Protein AF-0000000083137987 (afdb_homodimer)

Foldseek 3Di:
DQVVVVVVVVPVQFQWKWKAFLPQQFIDTDHHRDPPPVLVVVNVVRDHQLVSQLVCLVAWFDPVCSVVSNVCSPSVNLLLVCLVPQKDKDWTWTDDPPDIWIKMWMWGFDDHSVDTGMIMITMGTPCVVVVCVCVVVVPVVPVQAAQEEEEEDQDPVVVVVVCVLRVRRHHYHYHNALVVSLVVCVVCLVRHLAYEHEQPGPPAGVLNSLQVLCVDPSSLLHAYEYEYQDPDPVVQVSNVVSRHPYYDHPPDDSVVVVVVSVVSSVVSVVVVVCCVQQADPLQRAGAPVNLLVVVLVVCVVCVPFFKKKKKKFWFPLVVVCVVPNDVLSSVQQNLLSVLCCVLQVPWRWYDYDDGMIMTMGRDPPPPDPVSVVVSQVVSQVPGPDHPIAMAMFMETRFDSVDRPVVRVVLSVLQRVVCSPPPVDRYGYRDVVSVVLVVVLVCLVVCLVVQLVVVQKAWWWFFKAFLVLRATQETEIDIWGADPVGDTDDCVSRVVSCVVVVVVQVVQLSSLLVVLQVQLVCVVVVHDQHAYEGEDELSLLLDPCSLVSSLVSNVVSVDQQASYAYEDEQVSLVPPPRSLVSLVSNVVSPHAYEYPQPPPDDHDPVSLLPHLHAEYEHHPVLLVCCLPDVSVVVVLVVCVVCVVSVHAYEYEADQDPSSSVSCVVSPHTIYTHPNSHDTGGPVVVVVVNVVSVPVVVD/DQVVVVVVVVPVQFQWKWKAFLPQQFIDTDHHRDPPVVLVVCNVVRDHQLVSQLVCLVAWFDPVCSVVSNVCSPSVNLLLVCLVPQKDKDWTWTDDPPDIWIKMWMWGFDDHSVDTGMIMITMGTPCVVVVCVCVVVVPVVPVQAAQEEEEEDQDPVVVVVVCVLRVRRHHYHYHNALVVSLVVCVVCLVRHLAYEHEQPGPPAGVLNSLQVQCVDPSSLLHAYEYEYQDPDPVVQVSNVVSRHPYYHHPPDDSVVVVVVSVVSSVVSSVVVVCCVQQADPLQRAGAPVNLLVVVLVVCVVCVPFFKKKKKKFWFPLVVVCVVPNDVLSSVQQNLLSVLCCVLQVPWRWYDYDDGMIMTMHRDPPPPDPVSVVVSQVVSQVPGPDHPIAMAMFMETRFDSPDRPVVSVVLSVLQRVVCSPPPVDRYGYRDVVSVVLVVVLVCLVVCLVVQLVVVQKAWWWFFKAFLVLRATQETEIDIWGQDPVGDTDDCVSRVVSCVVVVVVQVVQLSSLLVVLQVQLVCVVVVHDQHAYEGEDELSLLLDPCSLVSSLVSNVVSVDQQASYAYEDEQVSLVPPPRSLVSLVSNVVSPHAYEYPQPPPDDHDPVSLLPHLHAEYEHHPVLLVCCLPDVSVVVVLVVCVVCVVSVHAYEYEADQDPSSSVSCVVSPHTIYTHVNSHDTGGPVVVVVVNVVSVPVVVD

Nearest PDB structures (foldseek):
  5m3c-assembly1_B  TM=6.706E-01  e=5.265E-33  Pseudomonas aeruginosa
  4rnf-assembly1_A  TM=6.292E-01  e=4.473E-30  Pseudomonas aeruginosa PAO1
  4rnj-assembly1_A  TM=9.234E-01  e=3.627E-22  Pseudomonas aeruginosa PAO1
  4rnj-assembly3_B  TM=9.302E-01  e=6.730E-22  Pseudomonas aeruginosa PAO1
  4ag0-assembly1_B  TM=9.193E-01  e=1.984E-14  Pseudomonas aeruginosa

Radius of gyration: 37.41 Å; Cα contacts (8 Å, |Δi|>4): 2477; chains: 2; bounding box: 85×110×73 Å

Structure (mmCIF, N/CA/C/O backbone):
data_AF-0000000083137987-model_v1
#
loop_
_entity.id
_entity.type
_entity.pdbx_description
1 polymer 'Stage 0 sporulation protein A homolog'
#
loop_
_atom_site.group_PDB
_atom_site.id
_atom_site.type_symbol
_atom_site.label_atom_id
_atom_site.label_alt_id
_atom_site.label_comp_id
_atom_site.label_asym_id
_atom_site.label_entity_id
_atom_site.label_seq_id
_atom_site.pdbx_PDB_ins_code
_atom_site.Cartn_x
_atom_site.Cartn_y
_atom_site.Cartn_z
_atom_site.occupancy
_atom_site.B_iso_or_equiv
_atom_site.auth_seq_id
_atom_site.auth_comp_id
_atom_site.auth_asym_id
_atom_site.auth_atom_id
_atom_site.pdbx_PDB_model_num
ATOM 1 N N . MET A 1 1 ? -25.109 -4.629 -3.68 1 30.64 1 MET A N 1
ATOM 2 C CA . MET A 1 1 ? -23.719 -4.773 -3.262 1 30.64 1 MET A CA 1
ATOM 3 C C . MET A 1 1 ? -23.188 -6.176 -3.564 1 30.64 1 MET A C 1
ATOM 5 O O . MET A 1 1 ? -22.094 -6.332 -4.094 1 30.64 1 MET A O 1
ATOM 9 N N . LEU A 1 2 ? -24.203 -6.984 -3.232 1 33.97 2 LEU A N 1
ATOM 10 C CA . LEU A 1 2 ? -23.812 -8.383 -3.293 1 33.97 2 LEU A CA 1
ATOM 11 C C . LEU A 1 2 ? -23.578 -8.82 -4.734 1 33.97 2 LEU A C 1
ATOM 13 O O . LEU A 1 2 ? -22.594 -9.516 -5.027 1 33.97 2 LEU A O 1
ATOM 17 N N . ILE A 1 3 ? -24.453 -8.32 -5.52 1 38.81 3 ILE A N 1
ATOM 18 C CA . ILE A 1 3 ? -24.438 -8.828 -6.887 1 38.81 3 ILE A CA 1
ATOM 19 C C . ILE A 1 3 ? -23.219 -8.297 -7.629 1 38.81 3 ILE A C 1
ATOM 21 O O . ILE A 1 3 ? -22.578 -9.031 -8.383 1 38.81 3 ILE A O 1
ATOM 25 N N . THR A 1 4 ? -22.938 -7.168 -7.379 1 38.84 4 THR A N 1
ATOM 26 C CA . THR A 1 4 ? -21.75 -6.602 -8.023 1 38.84 4 THR A CA 1
ATOM 27 C C . THR A 1 4 ? -20.484 -7.336 -7.582 1 38.84 4 THR A C 1
ATOM 29 O O . THR A 1 4 ? -19.594 -7.566 -8.391 1 38.84 4 THR A O 1
ATOM 32 N N . ASP A 1 5 ? -20.516 -7.777 -6.441 1 35.72 5 ASP A N 1
ATOM 33 C CA . ASP A 1 5 ? -19.406 -8.547 -5.902 1 35.72 5 ASP A CA 1
ATOM 34 C C . ASP A 1 5 ? -19.297 -9.906 -6.582 1 35.72 5 ASP A C 1
ATOM 36 O O . ASP A 1 5 ? -18.203 -10.375 -6.883 1 35.72 5 ASP A O 1
ATOM 40 N N . ILE A 1 6 ? -20.438 -10.414 -6.773 1 38.41 6 ILE A N 1
ATOM 41 C CA . ILE A 1 6 ? -20.5 -11.727 -7.406 1 38.41 6 ILE A CA 1
ATOM 42 C C . ILE A 1 6 ? -20 -11.633 -8.852 1 38.41 6 ILE A C 1
ATOM 44 O O . ILE A 1 6 ? -19.234 -12.477 -9.305 1 38.41 6 ILE A O 1
ATOM 48 N N . ILE A 1 7 ? -20.438 -10.586 -9.375 1 41.72 7 ILE A N 1
ATOM 49 C CA . ILE A 1 7 ? -20.062 -10.359 -10.766 1 41.72 7 ILE A CA 1
ATOM 50 C C . ILE A 1 7 ? -18.547 -10.156 -10.875 1 41.72 7 ILE A C 1
ATOM 52 O O . ILE A 1 7 ? -17.906 -10.688 -11.781 1 41.72 7 ILE A O 1
ATOM 56 N N . ASN A 1 8 ? -18.125 -9.5 -9.977 1 37.62 8 ASN A N 1
ATOM 57 C CA . ASN A 1 8 ? -16.688 -9.219 -9.914 1 37.62 8 ASN A CA 1
ATOM 58 C C . ASN A 1 8 ? -15.883 -10.492 -9.664 1 37.62 8 ASN A C 1
ATOM 60 O O . ASN A 1 8 ? -14.781 -10.641 -10.188 1 37.62 8 ASN A O 1
ATOM 64 N N . PHE A 1 9 ? -16.516 -11.383 -9.008 1 35.28 9 PHE A N 1
ATOM 65 C CA . PHE A 1 9 ? -15.938 -12.695 -8.734 1 35.28 9 PHE A CA 1
ATOM 66 C C . PHE A 1 9 ? -15.93 -13.555 -9.992 1 35.28 9 PHE A C 1
ATOM 68 O O . PHE A 1 9 ? -14.977 -14.305 -10.227 1 35.28 9 PHE A O 1
ATOM 75 N N . LEU A 1 10 ? -17 -13.461 -10.734 1 42.78 10 LEU A N 1
ATOM 76 C CA . LEU A 1 10 ? -17.125 -14.289 -11.922 1 42.78 10 LEU A CA 1
ATOM 77 C C . LEU A 1 10 ? -16.156 -13.828 -13.008 1 42.78 10 LEU A C 1
ATOM 79 O O . LEU A 1 10 ? -15.766 -14.617 -13.875 1 42.78 10 LEU A O 1
ATOM 83 N N . GLY A 1 11 ? -15.414 -12.734 -12.797 1 41.38 11 GLY A N 1
ATOM 84 C CA . GLY A 1 11 ? -14.367 -12.211 -13.664 1 41.38 11 GLY A CA 1
ATOM 85 C C . GLY A 1 11 ? -14.828 -12.023 -15.102 1 41.38 11 GLY A C 1
ATOM 86 O O . GLY A 1 11 ? -16.031 -12.078 -15.391 1 41.38 11 GLY A O 1
ATOM 87 N N . ASN A 1 12 ? -13.906 -11.688 -16.109 1 43.16 12 ASN A N 1
ATOM 88 C CA . ASN A 1 12 ? -14.195 -11.414 -17.516 1 43.16 12 ASN A CA 1
ATOM 89 C C . ASN A 1 12 ? -14.414 -12.695 -18.297 1 43.16 12 ASN A C 1
ATOM 91 O O . ASN A 1 12 ? -14.531 -12.664 -19.531 1 43.16 12 ASN A O 1
ATOM 95 N N . GLU A 1 13 ? -14.547 -13.672 -17.734 1 47.12 13 GLU A N 1
ATOM 96 C CA . GLU A 1 13 ? -14.797 -14.922 -18.438 1 47.12 13 GLU A CA 1
ATOM 97 C C . GLU A 1 13 ? -16.219 -14.984 -18.969 1 47.12 13 GLU A C 1
ATOM 99 O O . GLU A 1 13 ? -16.5 -15.648 -19.969 1 47.12 13 GLU A O 1
ATOM 104 N N . PHE A 1 14 ? -17 -14.156 -18.25 1 55.59 14 PHE A N 1
ATOM 105 C CA . PHE A 1 14 ? -18.391 -14.234 -18.672 1 55.59 14 PHE A CA 1
ATOM 106 C C . PHE A 1 14 ? -18.797 -12.992 -19.469 1 55.59 14 PHE A C 1
ATOM 108 O O . PHE A 1 14 ? -18.625 -11.867 -19 1 55.59 14 PHE A O 1
ATOM 115 N N . SER A 1 15 ? -19.016 -13.258 -20.672 1 60.69 15 SER A N 1
ATOM 116 C CA . SER A 1 15 ? -19.359 -12.203 -21.609 1 60.69 15 SER A CA 1
ATOM 117 C C . SER A 1 15 ? -20.641 -11.484 -21.203 1 60.69 15 SER A C 1
ATOM 119 O O . SER A 1 15 ? -20.797 -10.297 -21.469 1 60.69 15 SER A O 1
ATOM 121 N N . SER A 1 16 ? -21.469 -12.219 -20.578 1 66.69 16 SER A N 1
ATOM 122 C CA . SER A 1 16 ? -22.75 -11.648 -20.188 1 66.69 16 SER A CA 1
ATOM 123 C C . SER A 1 16 ? -23.156 -12.102 -18.797 1 66.69 16 SER A C 1
ATOM 125 O O . SER A 1 16 ? -23.016 -13.281 -18.453 1 66.69 16 SER A O 1
ATOM 127 N N . ILE A 1 17 ? -23.594 -11.141 -18 1 68.62 17 ILE A N 1
ATOM 128 C CA . ILE A 1 17 ? -24.031 -11.422 -16.641 1 68.62 17 ILE A CA 1
ATOM 129 C C . ILE A 1 17 ? -25.375 -10.742 -16.375 1 68.62 17 ILE A C 1
ATOM 131 O O . ILE A 1 17 ? -25.516 -9.531 -16.562 1 68.62 17 ILE A O 1
ATOM 135 N N . TYR A 1 18 ? -26.266 -11.578 -15.953 1 75.81 18 TYR A N 1
ATOM 136 C CA . TYR A 1 18 ? -27.609 -11.102 -15.68 1 75.81 18 TYR A CA 1
ATOM 137 C C . TYR A 1 18 ? -28.047 -11.484 -14.266 1 75.81 18 TYR A C 1
ATOM 139 O O . TYR A 1 18 ? -27.609 -12.5 -13.727 1 75.81 18 TYR A O 1
ATOM 147 N N . CYS A 1 19 ? -28.797 -10.602 -13.68 1 77 19 CYS A N 1
ATOM 148 C CA . CYS A 1 19 ? -29.438 -10.898 -12.398 1 77 19 CYS A CA 1
ATOM 149 C C . CYS A 1 19 ? -30.953 -10.922 -12.547 1 77 19 CYS A C 1
ATOM 151 O O . CYS A 1 19 ? -31.531 -10 -13.117 1 77 19 CYS A O 1
ATOM 153 N N . VAL A 1 20 ? -31.516 -11.992 -12.039 1 79.81 20 VAL A N 1
ATOM 154 C CA . VAL A 1 20 ? -32.969 -12.156 -12.156 1 79.81 20 VAL A CA 1
ATOM 155 C C . VAL A 1 20 ? -33.594 -12.242 -10.758 1 79.81 20 VAL A C 1
ATOM 157 O O . VAL A 1 20 ? -33.125 -13 -9.914 1 79.81 20 VAL A O 1
ATOM 160 N N . ASN A 1 21 ? -34.562 -11.414 -10.461 1 79.69 21 ASN A N 1
ATOM 161 C CA . ASN A 1 21 ? -35.312 -11.469 -9.211 1 79.69 21 ASN A CA 1
ATOM 162 C C . ASN A 1 21 ? -36.25 -12.672 -9.172 1 79.69 21 ASN A C 1
ATOM 164 O O . ASN A 1 21 ? -37 -12.906 -10.125 1 79.69 21 ASN A O 1
ATOM 168 N N . ARG A 1 22 ? -36.281 -13.406 -8.055 1 80.31 22 ARG A N 1
ATOM 169 C CA . ARG A 1 22 ? -37.031 -14.648 -7.91 1 80.31 22 ARG A CA 1
ATOM 170 C C . ARG A 1 22 ? -38.562 -14.383 -7.922 1 80.31 22 ARG A C 1
ATOM 172 O O . ARG A 1 22 ? -39.312 -15.195 -8.438 1 80.31 22 ARG A O 1
ATOM 179 N N . GLN A 1 23 ? -38.938 -13.258 -7.434 1 77 23 GLN A N 1
ATOM 180 C CA . GLN A 1 23 ? -40.375 -12.969 -7.297 1 77 23 GLN A CA 1
ATOM 181 C C . GLN A 1 23 ? -40.969 -12.469 -8.609 1 77 23 GLN A C 1
ATOM 183 O O . GLN A 1 23 ? -42 -12.961 -9.055 1 77 23 GLN A O 1
ATOM 188 N N . ASP A 1 24 ? -40.312 -11.508 -9.336 1 76.25 24 ASP A N 1
ATOM 189 C CA . ASP A 1 24 ? -40.906 -10.906 -10.523 1 76.25 24 ASP A CA 1
ATOM 190 C C . ASP A 1 24 ? -40.156 -11.32 -11.789 1 76.25 24 ASP A C 1
ATOM 192 O O . ASP A 1 24 ? -40.594 -10.984 -12.898 1 76.25 24 ASP A O 1
ATOM 196 N N . GLN A 1 25 ? -39.062 -12.07 -11.711 1 80.5 25 GLN A N 1
ATOM 197 C CA . GLN A 1 25 ? -38.25 -12.578 -12.797 1 80.5 25 GLN A CA 1
ATOM 198 C C . GLN A 1 25 ? -37.781 -11.445 -13.711 1 80.5 25 GLN A C 1
ATOM 200 O O . GLN A 1 25 ? -37.531 -11.664 -14.898 1 80.5 25 GLN A O 1
ATOM 205 N N . TYR A 1 26 ? -37.719 -10.312 -13.062 1 77.62 26 TYR A N 1
ATOM 206 C CA . TYR A 1 26 ? -37.156 -9.188 -13.805 1 77.62 26 TYR A CA 1
ATOM 207 C C . TYR A 1 26 ? -35.656 -9.344 -13.945 1 77.62 26 TYR A C 1
ATOM 209 O O . TYR A 1 26 ? -34.969 -9.719 -13 1 77.62 26 TYR A O 1
ATOM 217 N N . ILE A 1 27 ? -35.188 -9.125 -15.219 1 76.69 27 ILE A N 1
ATOM 218 C CA . ILE A 1 27 ? -33.781 -9.289 -15.539 1 76.69 27 ILE A CA 1
ATOM 219 C C . ILE A 1 27 ? -33.031 -7.957 -15.391 1 76.69 27 ILE A C 1
ATOM 221 O O . ILE A 1 27 ? -33.469 -6.953 -15.977 1 76.69 27 ILE A O 1
ATOM 225 N N . GLN A 1 28 ? -32.094 -7.965 -14.633 1 73.94 28 GLN A N 1
ATOM 226 C CA . GLN A 1 28 ? -31.172 -6.836 -14.539 1 73.94 28 GLN A CA 1
ATOM 227 C C . GLN A 1 28 ? -29.844 -7.145 -15.234 1 73.94 28 GLN A C 1
ATOM 229 O O . GLN A 1 28 ? -29.234 -8.188 -14.984 1 73.94 28 GLN A O 1
ATOM 234 N N . ILE A 1 29 ? -29.453 -6.328 -16.172 1 67.94 29 ILE A N 1
ATOM 235 C CA . ILE A 1 29 ? -28.219 -6.527 -16.922 1 67.94 29 ILE A CA 1
ATOM 236 C C . ILE A 1 29 ? -27.047 -5.902 -16.172 1 67.94 29 ILE A C 1
ATOM 238 O O . ILE A 1 29 ? -27.062 -4.707 -15.875 1 67.94 29 ILE A O 1
ATOM 242 N N . TYR A 1 30 ? -26.141 -6.773 -15.961 1 64.62 30 TYR A N 1
ATOM 243 C CA . TYR A 1 30 ? -24.938 -6.25 -15.32 1 64.62 30 TYR A CA 1
ATOM 244 C C . TYR A 1 30 ? -23.781 -6.156 -16.312 1 64.62 30 TYR A C 1
ATOM 246 O O . TYR A 1 30 ? -22.969 -5.238 -16.25 1 64.62 30 TYR A O 1
ATOM 254 N N . ARG A 1 31 ? -23.656 -7.312 -17.25 1 62.56 31 ARG A N 1
ATOM 255 C CA . ARG A 1 31 ? -22.688 -7.387 -18.328 1 62.56 31 ARG A CA 1
ATOM 256 C C . ARG A 1 31 ? -23.297 -8.047 -19.562 1 62.56 31 ARG A C 1
ATOM 258 O O . ARG A 1 31 ? -23.969 -9.062 -19.469 1 62.56 31 ARG A O 1
ATOM 265 N N . HIS A 1 32 ? -23.141 -7.316 -20.672 1 58.5 32 HIS A N 1
ATOM 266 C CA . HIS A 1 32 ? -23.594 -7.867 -21.953 1 58.5 32 HIS A CA 1
ATOM 267 C C . HIS A 1 32 ? -22.594 -7.535 -23.062 1 58.5 32 HIS A C 1
ATOM 269 O O . HIS A 1 32 ? -22.641 -6.438 -23.625 1 58.5 32 HIS A O 1
ATOM 275 N N . LEU A 1 33 ? -21.672 -8.477 -23.297 1 52.38 33 LEU A N 1
ATOM 276 C CA . LEU A 1 33 ? -20.672 -8.203 -24.328 1 52.38 33 LEU A CA 1
ATOM 277 C C . LEU A 1 33 ? -21.094 -8.828 -25.656 1 52.38 33 LEU A C 1
ATOM 279 O O . LEU A 1 33 ? -20.531 -8.484 -26.703 1 52.38 33 LEU A O 1
ATOM 283 N N . ASN A 1 34 ? -21.688 -9.961 -25.828 1 49.81 34 ASN A N 1
ATOM 284 C CA . ASN A 1 34 ? -21.984 -10.555 -27.125 1 49.81 34 ASN A CA 1
ATOM 285 C C . ASN A 1 34 ? -23.156 -9.852 -27.797 1 49.81 34 ASN A C 1
ATOM 287 O O . ASN A 1 34 ? -24.188 -9.609 -27.172 1 49.81 34 ASN A O 1
ATOM 291 N N . GLU A 1 35 ? -22.734 -9.242 -28.891 1 45.25 35 GLU A N 1
ATOM 292 C CA . GLU A 1 35 ? -23.609 -8.453 -29.75 1 45.25 35 GLU A CA 1
ATOM 293 C C . GLU A 1 35 ? -24.719 -9.32 -30.344 1 45.25 35 GLU A C 1
ATOM 295 O O . GLU A 1 35 ? -24.531 -9.945 -31.391 1 45.25 35 GLU A O 1
ATOM 300 N N . ASN A 1 36 ? -25.469 -10.078 -29.75 1 48.59 36 ASN A N 1
ATOM 301 C CA . ASN A 1 36 ? -26.656 -10.508 -30.469 1 48.59 36 ASN A CA 1
ATOM 302 C C . ASN A 1 36 ? -27.797 -9.492 -30.344 1 48.59 36 ASN A C 1
ATOM 304 O O . ASN A 1 36 ? -28.344 -9.297 -29.266 1 48.59 36 ASN A O 1
ATOM 308 N N . THR A 1 37 ? -27.984 -8.703 -31.375 1 50.53 37 THR A N 1
ATOM 309 C CA . THR A 1 37 ? -28.906 -7.594 -31.562 1 50.53 37 THR A CA 1
ATOM 310 C C . THR A 1 37 ? -30.312 -7.992 -31.109 1 50.53 37 THR A C 1
ATOM 312 O O . THR A 1 37 ? -31.047 -7.18 -30.547 1 50.53 37 THR A O 1
ATOM 315 N N . GLU A 1 38 ? -30.781 -9.156 -31.422 1 54.91 38 GLU A N 1
ATOM 316 C CA . GLU A 1 38 ? -32.156 -9.523 -31.156 1 54.91 38 GLU A CA 1
ATOM 317 C C . GLU A 1 38 ? -32.406 -9.719 -29.656 1 54.91 38 GLU A C 1
ATOM 319 O O . GLU A 1 38 ? -33.469 -9.344 -29.141 1 54.91 38 GLU A O 1
ATOM 324 N N . LEU A 1 39 ? -31.406 -10.125 -28.906 1 58.03 39 LEU A N 1
ATOM 325 C CA . LEU A 1 39 ? -31.547 -10.352 -27.469 1 58.03 39 LEU A CA 1
ATOM 326 C C . LEU A 1 39 ? -31.422 -9.039 -26.703 1 58.03 39 LEU A C 1
ATOM 328 O O . LEU A 1 39 ? -32.094 -8.836 -25.688 1 58.03 39 LEU A O 1
ATOM 332 N N . ASP A 1 40 ? -30.719 -8.219 -27.281 1 58 40 ASP A N 1
ATOM 333 C CA . ASP A 1 40 ? -30.562 -6.895 -26.688 1 58 40 ASP A CA 1
ATOM 334 C C . ASP A 1 40 ? -31.891 -6.141 -26.672 1 58 40 ASP A C 1
ATOM 336 O O . ASP A 1 40 ? -32.219 -5.457 -25.703 1 58 40 ASP A O 1
ATOM 340 N N . GLU A 1 41 ? -32.594 -6.223 -27.766 1 59.81 41 GLU A N 1
ATOM 341 C CA . GLU A 1 41 ? -33.875 -5.574 -27.875 1 59.81 41 GLU A CA 1
ATOM 342 C C . GLU A 1 41 ? -34.875 -6.145 -26.859 1 59.81 41 GLU A C 1
ATOM 344 O O . GLU A 1 41 ? -35.656 -5.398 -26.266 1 59.81 41 GLU A O 1
ATOM 349 N N . LEU A 1 42 ? -34.906 -7.465 -26.594 1 61.25 42 LEU A N 1
ATOM 350 C CA . LEU A 1 42 ? -35.812 -8.094 -25.656 1 61.25 42 LEU A CA 1
ATOM 351 C C . LEU A 1 42 ? -35.469 -7.734 -24.219 1 61.25 42 LEU A C 1
ATOM 353 O O . LEU A 1 42 ? -36.344 -7.57 -23.375 1 61.25 42 LEU A O 1
ATOM 357 N N . MET A 1 43 ? -34.219 -7.559 -23.984 1 60.75 43 MET A N 1
ATOM 358 C CA . MET A 1 43 ? -33.75 -7.227 -22.641 1 60.75 43 MET A CA 1
ATOM 359 C C . MET A 1 43 ? -34.031 -5.762 -22.312 1 60.75 43 MET A C 1
ATOM 361 O O . MET A 1 43 ? -34.281 -5.418 -21.156 1 60.75 43 MET A O 1
ATOM 365 N N . ASN A 1 44 ? -34.031 -4.926 -23.312 1 58.09 44 ASN A N 1
ATOM 366 C CA . ASN A 1 44 ? -34.375 -3.516 -23.156 1 58.09 44 ASN A CA 1
ATOM 367 C C . ASN A 1 44 ? -35.875 -3.33 -22.922 1 58.09 44 ASN A C 1
ATOM 369 O O . ASN A 1 44 ? -36.281 -2.365 -22.281 1 58.09 44 ASN A O 1
ATOM 373 N N . GLU A 1 45 ? -36.781 -4.203 -23.422 1 59.81 45 GLU A N 1
ATOM 374 C CA . GLU A 1 45 ? -38.25 -4.062 -23.312 1 59.81 45 GLU A CA 1
ATOM 375 C C . GLU A 1 45 ? -38.75 -4.633 -21.984 1 59.81 45 GLU A C 1
ATOM 377 O O . GLU A 1 45 ? -39.938 -4.785 -21.781 1 59.81 45 GLU A O 1
ATOM 382 N N . LYS A 1 46 ? -37.969 -4.891 -20.984 1 64.12 46 LYS A N 1
ATOM 383 C CA . LYS A 1 46 ? -38.281 -5.324 -19.641 1 64.12 46 LYS A CA 1
ATOM 384 C C . LYS A 1 46 ? -39.125 -6.605 -19.656 1 64.12 46 LYS A C 1
ATOM 386 O O . LYS A 1 46 ? -40.125 -6.707 -18.969 1 64.12 46 LYS A O 1
ATOM 391 N N . LYS A 1 47 ? -38.938 -7.469 -20.516 1 71.12 47 LYS A N 1
ATOM 392 C CA . LYS A 1 47 ? -39.594 -8.766 -20.562 1 71.12 47 LYS A CA 1
ATOM 393 C C . LYS A 1 47 ? -39.062 -9.695 -19.469 1 71.12 47 LYS A C 1
ATOM 395 O O . LYS A 1 47 ? -37.969 -9.477 -18.938 1 71.12 47 LYS A O 1
ATOM 400 N N . THR A 1 48 ? -39.969 -10.617 -19.109 1 76.31 48 THR A N 1
ATOM 401 C CA . THR A 1 48 ? -39.656 -11.531 -18.016 1 76.31 48 THR A CA 1
ATOM 402 C C . THR A 1 48 ? -38.562 -12.523 -18.406 1 76.31 48 THR A C 1
ATOM 404 O O . THR A 1 48 ? -38.312 -12.719 -19.594 1 76.31 48 THR A O 1
ATOM 407 N N . TYR A 1 49 ? -37.844 -13.102 -17.531 1 81.5 49 TYR A N 1
ATOM 408 C CA . TYR A 1 49 ? -36.812 -14.117 -17.703 1 81.5 49 TYR A CA 1
ATOM 409 C C . TYR A 1 49 ? -37.281 -15.211 -18.656 1 81.5 49 TYR A C 1
ATOM 411 O O . TYR A 1 49 ? -36.531 -15.594 -19.578 1 81.5 49 TYR A O 1
ATOM 419 N N . GLU A 1 50 ? -38.469 -15.625 -18.516 1 79.75 50 GLU A N 1
ATOM 420 C CA . GLU A 1 50 ? -38.969 -16.75 -19.297 1 79.75 50 GLU A CA 1
ATOM 421 C C . GLU A 1 50 ? -39.031 -16.391 -20.781 1 79.75 50 GLU A C 1
ATOM 423 O O . GLU A 1 50 ? -38.625 -17.203 -21.641 1 79.75 50 GLU A O 1
ATOM 428 N N . THR A 1 51 ? -39.406 -15.211 -21.047 1 79.88 51 THR A N 1
ATOM 429 C CA . THR A 1 51 ? -39.5 -14.789 -22.438 1 79.88 51 THR A CA 1
ATOM 430 C C . THR A 1 51 ? -38.125 -14.602 -23.062 1 79.88 51 THR A C 1
ATOM 432 O O . THR A 1 51 ? -37.875 -15.016 -24.203 1 79.88 51 THR A O 1
ATOM 435 N N . VAL A 1 52 ? -37.281 -14.023 -22.328 1 80.19 52 VAL A N 1
ATOM 436 C CA . VAL A 1 52 ? -35.969 -13.695 -22.859 1 80.19 52 VAL A CA 1
ATOM 437 C C . VAL A 1 52 ? -35.156 -14.969 -23.078 1 80.19 52 VAL A C 1
ATOM 439 O O . VAL A 1 52 ? -34.531 -15.148 -24.125 1 80.19 52 VAL A O 1
ATOM 442 N N . ILE A 1 53 ? -35.25 -15.852 -22.141 1 81 53 ILE A N 1
ATOM 443 C CA . ILE A 1 53 ? -34.438 -17.047 -22.219 1 81 53 ILE A CA 1
ATOM 444 C C . ILE A 1 53 ? -34.969 -17.969 -23.328 1 81 53 ILE A C 1
ATOM 446 O O . ILE A 1 53 ? -34.188 -18.609 -24.031 1 81 53 ILE A O 1
ATOM 450 N N . GLN A 1 54 ? -36.219 -18.031 -23.484 1 80.38 54 GLN A N 1
ATOM 451 C CA . GLN A 1 54 ? -36.781 -18.828 -24.562 1 80.38 54 GLN A CA 1
ATOM 452 C C . GLN A 1 54 ? -36.344 -18.312 -25.922 1 80.38 54 GLN A C 1
ATOM 454 O O . GLN A 1 54 ? -36 -19.094 -26.812 1 80.38 54 GLN A O 1
ATOM 459 N N . LYS A 1 55 ? -36.344 -17.031 -26.062 1 80 55 LYS A N 1
ATOM 460 C CA . LYS A 1 55 ? -35.875 -16.438 -27.312 1 80 55 LYS A CA 1
ATOM 461 C C . LYS A 1 55 ? -34.406 -16.688 -27.531 1 80 55 LYS A C 1
ATOM 463 O O . LYS A 1 55 ? -33.969 -16.969 -28.656 1 80 55 LYS A O 1
ATOM 468 N N . TYR A 1 56 ? -33.688 -16.547 -26.531 1 80.19 56 TYR A N 1
ATOM 469 C CA . TYR A 1 56 ? -32.25 -16.828 -26.609 1 80.19 56 TYR A CA 1
ATOM 470 C C . TYR A 1 56 ? -31.984 -18.25 -27.078 1 80.19 56 TYR A C 1
ATOM 472 O O . TYR A 1 56 ? -31.141 -18.484 -27.953 1 80.19 56 TYR A O 1
ATOM 480 N N . ILE A 1 57 ? -32.688 -19.141 -26.547 1 81.62 57 ILE A N 1
ATOM 481 C CA . ILE A 1 57 ? -32.469 -20.547 -26.859 1 81.62 57 ILE A CA 1
ATOM 482 C C . ILE A 1 57 ? -32.875 -20.812 -28.297 1 81.62 57 ILE A C 1
ATOM 484 O O . ILE A 1 57 ? -32.188 -21.516 -29.031 1 81.62 57 ILE A O 1
ATOM 488 N N . GLU A 1 58 ? -33.844 -20.156 -28.703 1 80.25 58 GLU A N 1
ATOM 489 C CA . GLU A 1 58 ? -34.344 -20.359 -30.047 1 80.25 58 GLU A CA 1
ATOM 490 C C . GLU A 1 58 ? -33.406 -19.734 -31.094 1 80.25 58 GLU A C 1
ATOM 492 O O . GLU A 1 58 ? -33.188 -20.297 -32.156 1 80.25 58 GLU A O 1
ATOM 497 N N . THR A 1 59 ? -32.75 -18.641 -30.688 1 79.06 59 THR A N 1
ATOM 498 C CA . THR A 1 59 ? -31.984 -17.891 -31.672 1 79.06 59 THR A CA 1
ATOM 499 C C . THR A 1 59 ? -30.516 -18.281 -31.625 1 79.06 59 THR A C 1
ATOM 501 O O . THR A 1 59 ? -29.859 -18.344 -32.688 1 79.06 59 THR A O 1
ATOM 504 N N . ASN A 1 60 ? -30.062 -18.562 -30.453 1 76.81 60 ASN A N 1
ATOM 505 C CA . ASN A 1 60 ? -28.609 -18.641 -30.344 1 76.81 60 ASN A CA 1
ATOM 506 C C . ASN A 1 60 ? -28.141 -20.062 -30.047 1 76.81 60 ASN A C 1
ATOM 508 O O . ASN A 1 60 ? -27.031 -20.453 -30.406 1 76.81 60 ASN A O 1
ATOM 512 N N . VAL A 1 61 ? -28.938 -20.781 -29.453 1 78.62 61 VAL A N 1
ATOM 513 C CA . VAL A 1 61 ? -28.484 -22.078 -28.953 1 78.62 61 VAL A CA 1
ATOM 514 C C . VAL A 1 61 ? -28.578 -23.109 -30.078 1 78.62 61 VAL A C 1
ATOM 516 O O . VAL A 1 61 ? -29.547 -23.125 -30.844 1 78.62 61 VAL A O 1
ATOM 519 N N . PHE A 1 62 ? -27.594 -23.938 -30.188 1 79.75 62 PHE A N 1
ATOM 520 C CA . PHE A 1 62 ? -27.547 -25.016 -31.172 1 79.75 62 PHE A CA 1
ATOM 521 C C . PHE A 1 62 ? -28.766 -25.938 -31.016 1 79.75 62 PHE A C 1
ATOM 523 O O . PHE A 1 62 ? -29.188 -26.219 -29.891 1 79.75 62 PHE A O 1
ATOM 530 N N . GLU A 1 63 ? -29.25 -26.438 -32.125 1 76.62 63 GLU A N 1
ATOM 531 C CA . GLU A 1 63 ? -30.531 -27.141 -32.188 1 76.62 63 GLU A CA 1
ATOM 532 C C . GLU A 1 63 ? -30.531 -28.359 -31.266 1 76.62 63 GLU A C 1
ATOM 534 O O . GLU A 1 63 ? -31.5 -28.609 -30.562 1 76.62 63 GLU A O 1
ATOM 539 N N . GLU A 1 64 ? -29.484 -29 -31.188 1 73.75 64 GLU A N 1
ATOM 540 C CA . GLU A 1 64 ? -29.422 -30.234 -30.406 1 73.75 64 GLU A CA 1
ATOM 541 C C . GLU A 1 64 ? -29.391 -29.922 -28.906 1 73.75 64 GLU A C 1
ATOM 543 O O . GLU A 1 64 ? -29.734 -30.781 -28.094 1 73.75 64 GLU A O 1
ATOM 548 N N . ASP A 1 65 ? -29.031 -28.719 -28.656 1 75.44 65 ASP A N 1
ATOM 549 C CA . ASP A 1 65 ? -28.922 -28.375 -27.234 1 75.44 65 ASP A CA 1
ATOM 550 C C . ASP A 1 65 ? -30.141 -27.594 -26.766 1 75.44 65 ASP A C 1
ATOM 552 O O . ASP A 1 65 ? -30.234 -27.234 -25.578 1 75.44 65 ASP A O 1
ATOM 556 N N . ARG A 1 66 ? -31.047 -27.438 -27.594 1 78.44 66 ARG A N 1
ATOM 557 C CA . ARG A 1 66 ? -32.125 -26.531 -27.266 1 78.44 66 ARG A CA 1
ATOM 558 C C . ARG A 1 66 ? -33.062 -27.141 -26.219 1 78.44 66 ARG A C 1
ATOM 560 O O . ARG A 1 66 ? -33.5 -26.469 -25.281 1 78.44 66 ARG A O 1
ATOM 567 N N . ASN A 1 67 ? -33.312 -28.406 -26.391 1 74.5 67 ASN A N 1
ATOM 568 C CA . ASN A 1 67 ? -34.188 -29.062 -25.422 1 74.5 67 ASN A CA 1
ATOM 569 C C . ASN A 1 67 ? -33.531 -29.125 -24.047 1 74.5 67 ASN A C 1
ATOM 571 O O . ASN A 1 67 ? -34.188 -28.875 -23.031 1 74.5 67 ASN A O 1
ATOM 575 N N . LYS A 1 68 ? -32.344 -29.391 -23.969 1 74.94 68 LYS A N 1
ATOM 576 C CA . LYS A 1 68 ? -31.578 -29.406 -22.734 1 74.94 68 LYS A CA 1
ATOM 577 C C . LYS A 1 68 ? -31.578 -28.031 -22.062 1 74.94 68 LYS A C 1
ATOM 579 O O . LYS A 1 68 ? -31.797 -27.938 -20.844 1 74.94 68 LYS A O 1
ATOM 584 N N . MET A 1 69 ? -31.422 -27.156 -22.828 1 79 69 MET A N 1
ATOM 585 C CA . MET A 1 69 ? -31.375 -25.812 -22.281 1 79 69 MET A CA 1
ATOM 586 C C . MET A 1 69 ? -32.75 -25.359 -21.828 1 79 69 MET A C 1
ATOM 588 O O . MET A 1 69 ? -32.875 -24.625 -20.828 1 79 69 MET A O 1
ATOM 592 N N . LEU A 1 70 ? -33.75 -25.828 -22.547 1 77.81 70 LEU A N 1
ATOM 593 C CA . LEU A 1 70 ? -35.094 -25.453 -22.156 1 77.81 70 LEU A CA 1
ATOM 594 C C . LEU A 1 70 ? -35.469 -26.031 -20.797 1 77.81 70 LEU A C 1
ATOM 596 O O . LEU A 1 70 ? -36.094 -25.344 -19.969 1 77.81 70 LEU A O 1
ATOM 600 N N . VAL A 1 71 ? -34.938 -27.172 -20.484 1 76.88 71 VAL A N 1
ATOM 601 C CA . VAL A 1 71 ? -35.188 -27.812 -19.203 1 76.88 71 VAL A CA 1
ATOM 602 C C . VAL A 1 71 ? -34.281 -27.219 -18.125 1 76.88 71 VAL A C 1
ATOM 604 O O . VAL A 1 71 ? -34.75 -26.906 -17.031 1 76.88 71 VAL A O 1
ATOM 607 N N . ALA A 1 72 ? -33.125 -26.984 -18.469 1 76.88 72 ALA A N 1
ATOM 608 C CA . ALA A 1 72 ? -32.125 -26.547 -17.484 1 76.88 72 ALA A CA 1
ATOM 609 C C . ALA A 1 72 ? -32.344 -25.094 -17.094 1 76.88 72 ALA A C 1
ATOM 611 O O . ALA A 1 72 ? -32 -24.688 -15.977 1 76.88 72 ALA A O 1
ATOM 612 N N . THR A 1 73 ? -32.969 -24.391 -18.031 1 77.5 73 THR A N 1
ATOM 613 C CA . THR A 1 73 ? -33.094 -22.953 -17.75 1 77.5 73 THR A CA 1
ATOM 614 C C . THR A 1 73 ? -34.5 -22.625 -17.281 1 77.5 73 THR A C 1
ATOM 616 O O . THR A 1 73 ? -34.844 -21.453 -17.125 1 77.5 73 THR A O 1
ATOM 619 N N . ASP A 1 74 ? -35.281 -23.719 -17.078 1 79.94 74 ASP A N 1
ATOM 620 C CA . ASP A 1 74 ? -36.562 -23.484 -16.438 1 79.94 74 ASP A CA 1
ATOM 621 C C . ASP A 1 74 ? -36.406 -22.828 -15.07 1 79.94 74 ASP A C 1
ATOM 623 O O . ASP A 1 74 ? -35.625 -23.328 -14.242 1 79.94 74 ASP A O 1
ATOM 627 N N . PHE A 1 75 ? -37.094 -21.672 -14.859 1 81.5 75 PHE A N 1
ATOM 628 C CA . PHE A 1 75 ? -36.844 -20.844 -13.68 1 81.5 75 PHE A CA 1
ATOM 629 C C . PHE A 1 75 ? -37.156 -21.625 -12.406 1 81.5 75 PHE A C 1
ATOM 631 O O . PHE A 1 75 ? -36.406 -21.531 -11.422 1 81.5 75 PHE A O 1
ATOM 638 N N . ASN A 1 76 ? -38.25 -22.406 -12.391 1 79.12 76 ASN A N 1
ATOM 639 C CA . ASN A 1 76 ? -38.562 -23.203 -11.219 1 79.12 76 ASN A CA 1
ATOM 640 C C . ASN A 1 76 ? -37.531 -24.281 -10.961 1 79.12 76 ASN A C 1
ATOM 642 O O . ASN A 1 76 ? -37.156 -24.547 -9.812 1 79.12 76 ASN A O 1
ATOM 646 N N . ASN A 1 77 ? -36.969 -24.859 -11.992 1 77.88 77 ASN A N 1
ATOM 647 C CA . ASN A 1 77 ? -35.938 -25.859 -11.859 1 77.88 77 ASN A CA 1
ATOM 648 C C . ASN A 1 77 ? -34.625 -25.25 -11.344 1 77.88 77 ASN A C 1
ATOM 650 O O . ASN A 1 77 ? -33.938 -25.844 -10.508 1 77.88 77 ASN A O 1
ATOM 654 N N . ILE A 1 78 ? -34.312 -24.109 -11.836 1 78.06 78 ILE A N 1
ATOM 655 C CA . ILE A 1 78 ? -33.125 -23.406 -11.391 1 78.06 78 ILE A CA 1
ATOM 656 C C . ILE A 1 78 ? -33.25 -23.062 -9.906 1 78.06 78 ILE A C 1
ATOM 658 O O . ILE A 1 78 ? -32.312 -23.266 -9.133 1 78.06 78 ILE A O 1
ATOM 662 N N . CYS A 1 79 ? -34.375 -22.562 -9.469 1 78.25 79 CYS A N 1
ATOM 663 C CA . CYS A 1 79 ? -34.594 -22.219 -8.07 1 78.25 79 CYS A CA 1
ATOM 664 C C . CYS A 1 79 ? -34.469 -23.453 -7.18 1 78.25 79 CYS A C 1
ATOM 666 O O . CYS A 1 79 ? -33.875 -23.391 -6.109 1 78.25 79 CYS A O 1
ATOM 668 N N . LYS A 1 80 ? -35.031 -24.547 -7.613 1 74.81 80 LYS A N 1
ATOM 669 C CA . LYS A 1 80 ? -34.906 -25.781 -6.852 1 74.81 80 LYS A CA 1
ATOM 670 C C . LYS A 1 80 ? -33.469 -26.25 -6.746 1 74.81 80 LYS A C 1
ATOM 672 O O . LYS A 1 80 ? -33 -26.672 -5.68 1 74.81 80 LYS A O 1
ATOM 677 N N . GLN A 1 81 ? -32.781 -26.078 -7.824 1 73.5 81 GLN A N 1
ATOM 678 C CA . GLN A 1 81 ? -31.375 -26.469 -7.832 1 73.5 81 GLN A CA 1
ATOM 679 C C . GLN A 1 81 ? -30.547 -25.547 -6.945 1 73.5 81 GLN A C 1
ATOM 681 O O . GLN A 1 81 ? -29.656 -26.016 -6.223 1 73.5 81 GLN A O 1
ATOM 686 N N . LEU A 1 82 ? -30.891 -24.375 -6.98 1 70.75 82 LEU A N 1
ATOM 687 C CA . LEU A 1 82 ? -30.125 -23.406 -6.207 1 70.75 82 LEU A CA 1
ATOM 688 C C . LEU A 1 82 ? -30.5 -23.469 -4.73 1 70.75 82 LEU A C 1
ATOM 690 O O . LEU A 1 82 ? -29.781 -22.938 -3.881 1 70.75 82 LEU A O 1
ATOM 694 N N . GLN A 1 83 ? -31.562 -24.078 -4.387 1 69.88 83 GLN A N 1
ATOM 695 C CA . GLN A 1 83 ? -31.859 -24.375 -2.992 1 69.88 83 GLN A CA 1
ATOM 696 C C . GLN A 1 83 ? -30.984 -25.516 -2.469 1 69.88 83 GLN A C 1
ATOM 698 O O . GLN A 1 83 ? -30.703 -25.578 -1.269 1 69.88 83 GLN A O 1
ATOM 703 N N . LEU A 1 84 ? -30.484 -26.281 -3.424 1 63.81 84 LEU A N 1
ATOM 704 C CA . LEU A 1 84 ? -29.641 -27.406 -3.051 1 63.81 84 LEU A CA 1
ATOM 705 C C . LEU A 1 84 ? -28.156 -27.031 -3.109 1 63.81 84 LEU A C 1
ATOM 707 O O . LEU A 1 84 ? -27.375 -27.438 -2.254 1 63.81 84 LEU A O 1
ATOM 711 N N . VAL A 1 85 ? -27.875 -26.172 -4.188 1 60.88 85 VAL A N 1
ATOM 712 C CA . VAL A 1 85 ? -26.5 -25.734 -4.371 1 60.88 85 VAL A CA 1
ATOM 713 C C . VAL A 1 85 ? -26.469 -24.219 -4.566 1 60.88 85 VAL A C 1
ATOM 715 O O . VAL A 1 85 ? -27.438 -23.625 -5.047 1 60.88 85 VAL A O 1
ATOM 718 N N . SER A 1 86 ? -25.406 -23.625 -4.152 1 59.31 86 SER A N 1
ATOM 719 C CA . SER A 1 86 ? -25.328 -22.172 -4.234 1 59.31 86 SER A CA 1
ATOM 720 C C . SER A 1 86 ? -25.078 -21.719 -5.668 1 59.31 86 SER A C 1
ATOM 722 O O . SER A 1 86 ? -25.391 -20.578 -6.023 1 59.31 86 SER A O 1
ATOM 724 N N . GLN A 1 87 ? -24.5 -22.516 -6.449 1 62.62 87 GLN A N 1
ATOM 725 C CA . GLN A 1 87 ? -24.266 -22.172 -7.848 1 62.62 87 GLN A CA 1
ATOM 726 C C . GLN A 1 87 ? -24.109 -23.438 -8.695 1 62.62 87 GLN A C 1
ATOM 728 O O . GLN A 1 87 ? -23.781 -24.5 -8.18 1 62.62 87 GLN A O 1
ATOM 733 N N . PHE A 1 88 ? -24.656 -23.188 -10.039 1 61.81 88 PHE A N 1
ATOM 734 C CA . PHE A 1 88 ? -24.406 -24.281 -10.984 1 61.81 88 PHE A CA 1
ATOM 735 C C . PHE A 1 88 ? -24.172 -23.719 -12.383 1 61.81 88 PHE A C 1
ATOM 737 O O . PHE A 1 88 ? -24.531 -22.578 -12.672 1 61.81 88 PHE A O 1
ATOM 744 N N . THR A 1 89 ? -23.469 -24.5 -13.188 1 64.12 89 THR A N 1
ATOM 745 C CA . THR A 1 89 ? -23.141 -24.078 -14.547 1 64.12 89 THR A CA 1
ATOM 746 C C . THR A 1 89 ? -23.797 -25.016 -15.57 1 64.12 89 THR A C 1
ATOM 748 O O . THR A 1 89 ? -23.781 -26.234 -15.391 1 64.12 89 THR A O 1
ATOM 751 N N . ILE A 1 90 ? -24.438 -24.344 -16.562 1 67.56 90 ILE A N 1
ATOM 752 C CA . ILE A 1 90 ? -25.016 -25.047 -17.703 1 67.56 90 ILE A CA 1
ATOM 753 C C . ILE A 1 90 ? -24.141 -24.844 -18.938 1 67.56 90 ILE A C 1
ATOM 755 O O . ILE A 1 90 ? -23.859 -23.703 -19.312 1 67.56 90 ILE A O 1
ATOM 759 N N . HIS A 1 91 ? -23.641 -25.906 -19.453 1 65.81 91 HIS A N 1
ATOM 760 C CA . HIS A 1 91 ? -22.859 -25.844 -20.672 1 65.81 91 HIS A CA 1
ATOM 761 C C . HIS A 1 91 ? -23.734 -26.125 -21.906 1 65.81 91 HIS A C 1
ATOM 763 O O . HIS A 1 91 ? -24.562 -27.031 -21.875 1 65.81 91 HIS A O 1
ATOM 769 N N . TYR A 1 92 ? -23.547 -25.188 -22.906 1 68.75 92 TYR A N 1
ATOM 770 C CA . TYR A 1 92 ? -24.344 -25.328 -24.125 1 68.75 92 TYR A CA 1
ATOM 771 C C . TYR A 1 92 ? -23.594 -24.766 -25.328 1 68.75 92 TYR A C 1
ATOM 773 O O . TYR A 1 92 ? -22.531 -24.141 -25.172 1 68.75 92 TYR A O 1
ATOM 781 N N . ARG A 1 93 ? -24.016 -25.141 -26.469 1 74.44 93 ARG A N 1
ATOM 782 C CA . ARG A 1 93 ? -23.438 -24.625 -27.703 1 74.44 93 ARG A CA 1
ATOM 783 C C . ARG A 1 93 ? -24.328 -23.547 -28.312 1 74.44 93 ARG A C 1
ATOM 785 O O . ARG A 1 93 ? -25.547 -23.625 -28.234 1 74.44 93 ARG A O 1
ATOM 792 N N . ILE A 1 94 ? -23.609 -22.625 -28.875 1 71.56 94 ILE A N 1
ATOM 793 C CA . ILE A 1 94 ? -24.328 -21.562 -29.562 1 71.56 94 ILE A CA 1
ATOM 794 C C . ILE A 1 94 ? -23.984 -21.578 -31.047 1 71.56 94 ILE A C 1
ATOM 796 O O . ILE A 1 94 ? -22.875 -22 -31.422 1 71.56 94 ILE A O 1
ATOM 800 N N . LYS A 1 95 ? -24.906 -21.281 -31.844 1 69.31 95 LYS A N 1
ATOM 801 C CA . LYS A 1 95 ? -24.703 -21.125 -33.281 1 69.31 95 LYS A CA 1
ATOM 802 C C . LYS A 1 95 ? -24.281 -19.688 -33.625 1 69.31 95 LYS A C 1
ATOM 804 O O . LYS A 1 95 ? -24.969 -18.734 -33.25 1 69.31 95 LYS A O 1
ATOM 809 N N . ASN A 1 96 ? -23.109 -19.5 -34.094 1 63.34 96 ASN A N 1
ATOM 810 C CA . ASN A 1 96 ? -22.688 -18.203 -34.625 1 63.34 96 ASN A CA 1
ATOM 811 C C . ASN A 1 96 ? -22.422 -18.281 -36.125 1 63.34 96 ASN A C 1
ATOM 813 O O . ASN A 1 96 ? -21.312 -18.578 -36.562 1 63.34 96 ASN A O 1
ATOM 817 N N . GLY A 1 97 ? -23.312 -17.875 -37 1 60.06 97 GLY A N 1
ATOM 818 C CA . GLY A 1 97 ? -23.266 -18.094 -38.438 1 60.06 97 GLY A CA 1
ATOM 819 C C . GLY A 1 97 ? -23.172 -19.562 -38.812 1 60.06 97 GLY A C 1
ATOM 820 O O . GLY A 1 97 ? -24.078 -20.344 -38.5 1 60.06 97 GLY A O 1
ATOM 821 N N . ASN A 1 98 ? -22.047 -19.953 -39.438 1 58.78 98 ASN A N 1
ATOM 822 C CA . ASN A 1 98 ? -21.781 -21.328 -39.844 1 58.78 98 ASN A CA 1
ATOM 823 C C . ASN A 1 98 ? -20.938 -22.062 -38.812 1 58.78 98 ASN A C 1
ATOM 825 O O . ASN A 1 98 ? -20.656 -23.25 -38.938 1 58.78 98 ASN A O 1
ATOM 829 N N . ASP A 1 99 ? -20.75 -21.391 -37.625 1 59.69 99 ASP A N 1
ATOM 830 C CA . ASP A 1 99 ? -19.859 -21.984 -36.625 1 59.69 99 ASP A CA 1
ATOM 831 C C . ASP A 1 99 ? -20.609 -22.297 -35.344 1 59.69 99 ASP A C 1
ATOM 833 O O . ASP A 1 99 ? -21.609 -21.656 -35.031 1 59.69 99 ASP A O 1
ATOM 837 N N . ILE A 1 100 ? -20.156 -23.375 -34.625 1 63.62 100 ILE A N 1
ATOM 838 C CA . ILE A 1 100 ? -20.703 -23.766 -33.344 1 63.62 100 ILE A CA 1
ATOM 839 C C . ILE A 1 100 ? -19.719 -23.422 -32.219 1 63.62 100 ILE A C 1
ATOM 841 O O . ILE A 1 100 ? -18.562 -23.859 -32.25 1 63.62 100 ILE A O 1
ATOM 845 N N . LEU A 1 101 ? -20.188 -22.531 -31.328 1 63.28 101 LEU A N 1
ATOM 846 C CA . LEU A 1 101 ? -19.359 -22.078 -30.219 1 63.28 101 LEU A CA 1
ATOM 847 C C . LEU A 1 101 ? -19.844 -22.672 -28.906 1 63.28 101 LEU A C 1
ATOM 849 O O . LEU A 1 101 ? -21.047 -22.828 -28.688 1 63.28 101 LEU A O 1
ATOM 853 N N . ARG A 1 102 ? -18.969 -23.047 -28.141 1 62.91 102 ARG A N 1
ATOM 854 C CA . ARG A 1 102 ? -19.344 -23.562 -26.828 1 62.91 102 ARG A CA 1
ATOM 855 C C . ARG A 1 102 ? -19.453 -22.438 -25.797 1 62.91 102 ARG A C 1
ATOM 857 O O . ARG A 1 102 ? -18.594 -21.562 -25.734 1 62.91 102 ARG A O 1
ATOM 864 N N . TYR A 1 103 ? -2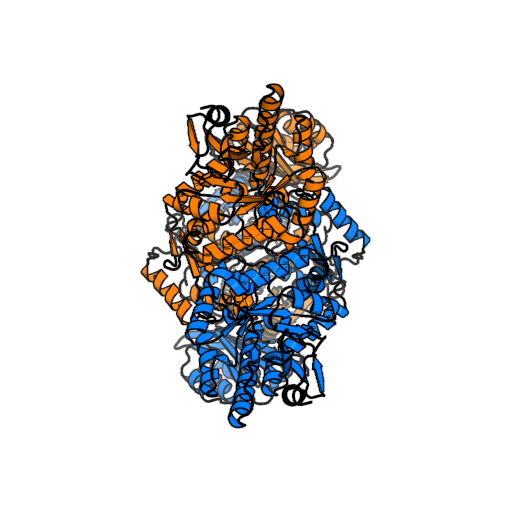0.578 -22.469 -25.109 1 67.38 103 TYR A N 1
ATOM 865 C CA . TYR A 1 103 ? -20.906 -21.453 -24.125 1 67.38 103 TYR A CA 1
ATOM 866 C C . TYR A 1 103 ? -21.234 -22.078 -22.766 1 67.38 103 TYR A C 1
ATOM 868 O O . TYR A 1 103 ? -21.594 -23.25 -22.703 1 67.38 103 TYR A O 1
ATOM 876 N N . ARG A 1 104 ? -20.984 -21.391 -21.781 1 68.88 104 ARG A N 1
ATOM 877 C CA . ARG A 1 104 ? -21.453 -21.781 -20.469 1 68.88 104 ARG A CA 1
ATOM 878 C C . ARG A 1 104 ? -22.25 -20.672 -19.812 1 68.88 104 ARG A C 1
ATOM 880 O O . ARG A 1 104 ? -21.969 -19.484 -20 1 68.88 104 ARG A O 1
ATOM 887 N N . MET A 1 105 ? -23.328 -21.188 -19.172 1 74.06 105 MET A N 1
ATOM 888 C CA . MET A 1 105 ? -24.156 -20.312 -18.359 1 74.06 105 MET A CA 1
ATOM 889 C C . MET A 1 105 ? -24.047 -20.688 -16.875 1 74.06 105 MET A C 1
ATOM 891 O O . MET A 1 105 ? -24.422 -21.781 -16.484 1 74.06 105 MET A O 1
ATOM 895 N N . LYS A 1 106 ? -23.531 -19.828 -16.188 1 71.25 106 LYS A N 1
ATOM 896 C CA . LYS A 1 106 ? -23.438 -20.016 -14.734 1 71.25 106 LYS A CA 1
ATOM 897 C C . LYS A 1 106 ? -24.625 -19.359 -14.031 1 71.25 106 LYS A C 1
ATOM 899 O O . LYS A 1 106 ? -24.938 -18.188 -14.289 1 71.25 106 LYS A O 1
ATOM 904 N N . CYS A 1 107 ? -25.234 -20.234 -13.156 1 74.38 107 CYS A N 1
ATOM 905 C CA . CYS A 1 107 ? -26.344 -19.766 -12.336 1 74.38 107 CYS A CA 1
ATOM 906 C C . CYS A 1 107 ? -25.984 -19.797 -10.859 1 74.38 107 CYS A C 1
ATOM 908 O O . CYS A 1 107 ? -25.484 -20.797 -10.352 1 74.38 107 CYS A O 1
ATOM 910 N N . ALA A 1 108 ? -26.188 -18.719 -10.18 1 71.75 108 ALA A N 1
ATOM 911 C CA . ALA A 1 108 ? -25.875 -18.656 -8.75 1 71.75 108 ALA A CA 1
ATOM 912 C C . ALA A 1 108 ? -26.938 -17.875 -7.992 1 71.75 108 ALA A C 1
ATOM 914 O O . ALA A 1 108 ? -27.5 -16.906 -8.516 1 71.75 108 ALA A O 1
ATOM 915 N N . ARG A 1 109 ? -27.234 -18.359 -6.801 1 69.81 109 ARG A N 1
ATOM 916 C CA . ARG A 1 109 ? -28.156 -17.609 -5.961 1 69.81 109 ARG A CA 1
ATOM 917 C C . ARG A 1 109 ? -27.422 -16.562 -5.129 1 69.81 109 ARG A C 1
ATOM 919 O O . ARG A 1 109 ? -26.25 -16.75 -4.797 1 69.81 109 ARG A O 1
ATOM 926 N N . ILE A 1 110 ? -28.078 -15.461 -4.867 1 64.12 110 ILE A N 1
ATOM 927 C CA . ILE A 1 110 ? -27.609 -14.453 -3.916 1 64.12 110 ILE A CA 1
ATOM 928 C C . ILE A 1 110 ? -28.359 -14.594 -2.6 1 64.12 110 ILE A C 1
ATOM 930 O O . ILE A 1 110 ? -29.578 -14.383 -2.551 1 64.12 110 ILE A O 1
ATOM 934 N N . GLY A 1 111 ? -27.656 -15.156 -1.551 1 61.97 111 GLY A N 1
ATOM 935 C CA . GLY A 1 111 ? -28.328 -15.383 -0.279 1 61.97 111 GLY A CA 1
ATOM 936 C C . GLY A 1 111 ? -28.391 -16.844 0.107 1 61.97 111 GLY A C 1
ATOM 937 O O . GLY A 1 111 ? -27.719 -17.688 -0.486 1 61.97 111 GLY A O 1
ATOM 938 N N . ASN A 1 112 ? -29.281 -17.203 1.106 1 64.81 112 ASN A N 1
ATOM 939 C CA . ASN A 1 112 ? -29.375 -18.562 1.642 1 64.81 112 ASN A CA 1
ATOM 940 C C . ASN A 1 112 ? -30.359 -19.422 0.841 1 64.81 112 ASN A C 1
ATOM 942 O O . ASN A 1 112 ? -31.234 -18.875 0.163 1 64.81 112 ASN A O 1
ATOM 946 N N . ALA A 1 113 ? -30.188 -20.781 0.876 1 65.81 113 ALA A N 1
ATOM 947 C CA . ALA A 1 113 ? -30.953 -21.75 0.106 1 65.81 113 ALA A CA 1
ATOM 948 C C . ALA A 1 113 ? -32.469 -21.531 0.277 1 65.81 113 ALA A C 1
ATOM 950 O O . ALA A 1 113 ? -33.219 -21.672 -0.675 1 65.81 113 ALA A O 1
ATOM 951 N N . ASP A 1 114 ? -32.781 -21.156 1.481 1 69.81 114 ASP A N 1
ATOM 952 C CA . ASP A 1 114 ? -34.188 -21.094 1.758 1 69.81 114 ASP A CA 1
ATOM 953 C C . ASP A 1 114 ? -34.75 -19.688 1.504 1 69.81 114 ASP A C 1
ATOM 955 O O . ASP A 1 114 ? -35.938 -19.484 1.363 1 69.81 114 ASP A O 1
ATOM 959 N N . THR A 1 115 ? -33.812 -18.609 1.317 1 72 115 THR A N 1
ATOM 960 C CA . THR A 1 115 ? -34.344 -17.266 1.323 1 72 115 THR A CA 1
ATOM 961 C C . THR A 1 115 ? -33.781 -16.453 0.167 1 72 115 THR A C 1
ATOM 963 O O . THR A 1 115 ? -33.969 -15.227 0.112 1 72 115 THR A O 1
ATOM 966 N N . PHE A 1 116 ? -33.25 -17.031 -0.794 1 74.5 116 PHE A N 1
ATOM 967 C CA . PHE A 1 116 ? -32.625 -16.203 -1.83 1 74.5 116 PHE A CA 1
ATOM 968 C C . PHE A 1 116 ? -33.688 -15.578 -2.729 1 74.5 116 PHE A C 1
ATOM 970 O O . PHE A 1 116 ? -34.688 -16.219 -3.064 1 74.5 116 PHE A O 1
ATOM 977 N N . GLU A 1 117 ? -33.375 -14.203 -3.072 1 76.94 117 GLU A N 1
ATOM 978 C CA . GLU A 1 117 ? -34.312 -13.453 -3.881 1 76.94 117 GLU A CA 1
ATOM 979 C C . GLU A 1 117 ? -33.781 -13.18 -5.273 1 76.94 117 GLU A C 1
ATOM 981 O O . GLU A 1 117 ? -34.531 -12.805 -6.184 1 76.94 117 GLU A O 1
ATOM 986 N N . LYS A 1 118 ? -32.562 -13.398 -5.43 1 78.62 118 LYS A N 1
ATOM 987 C CA . LYS A 1 118 ? -31.938 -13.055 -6.707 1 78.62 118 LYS A CA 1
ATOM 988 C C . LYS A 1 118 ? -31.031 -14.18 -7.199 1 78.62 118 LYS A C 1
ATOM 990 O O . LYS A 1 118 ? -30.391 -14.867 -6.398 1 78.62 118 LYS A O 1
ATOM 995 N N . ILE A 1 119 ? -31.109 -14.367 -8.531 1 80.75 119 ILE A N 1
ATOM 996 C CA . ILE A 1 119 ? -30.266 -15.352 -9.203 1 80.75 119 ILE A CA 1
ATOM 997 C C . ILE A 1 119 ? -29.391 -14.656 -10.242 1 80.75 119 ILE A C 1
ATOM 999 O O . ILE A 1 119 ? -29.875 -13.844 -11.031 1 80.75 119 ILE A O 1
ATOM 1003 N N . VAL A 1 120 ? -28.25 -15.023 -10.234 1 76.25 120 VAL A N 1
ATOM 1004 C CA . VAL A 1 120 ? -27.328 -14.469 -11.219 1 76.25 120 VAL A CA 1
ATOM 1005 C C . VAL A 1 120 ? -27.062 -15.492 -12.32 1 76.25 120 VAL A C 1
ATOM 1007 O O . VAL A 1 120 ? -26.781 -16.656 -12.031 1 76.25 120 VAL A O 1
ATOM 1010 N N . PHE A 1 121 ? -27.188 -14.961 -13.57 1 78.38 121 PHE A N 1
ATOM 1011 C CA . PHE A 1 121 ? -26.828 -15.727 -14.766 1 78.38 121 PHE A CA 1
ATOM 1012 C C . PHE A 1 121 ? -25.625 -15.117 -15.461 1 78.38 121 PHE A C 1
ATOM 1014 O O . PHE A 1 121 ? -25.641 -13.938 -15.828 1 78.38 121 PHE A O 1
ATOM 1021 N N . ALA A 1 122 ? -24.688 -15.891 -15.602 1 72 122 ALA A N 1
ATOM 1022 C CA . ALA A 1 122 ? -23.5 -15.422 -16.297 1 72 122 ALA A CA 1
ATOM 1023 C C . ALA A 1 122 ? -23.172 -16.312 -17.484 1 72 122 ALA A C 1
ATOM 1025 O O . ALA A 1 122 ? -23.188 -17.547 -17.359 1 72 122 ALA A O 1
ATOM 1026 N N . PHE A 1 123 ? -22.953 -15.617 -18.656 1 70.06 123 PHE A N 1
ATOM 1027 C CA . PHE A 1 123 ? -22.688 -16.328 -19.906 1 70.06 123 PHE A CA 1
ATOM 1028 C C . PHE A 1 123 ? -21.25 -16.125 -20.344 1 70.06 123 PHE A C 1
ATOM 1030 O O . PHE A 1 123 ? -20.719 -15.008 -20.266 1 70.06 123 PHE A O 1
ATOM 1037 N N . ALA A 1 124 ? -20.609 -17.125 -20.688 1 59.91 124 ALA A N 1
ATOM 1038 C CA . ALA A 1 124 ? -19.266 -17.031 -21.219 1 59.91 124 ALA A CA 1
ATOM 1039 C C . ALA A 1 124 ? -19.047 -18.016 -22.359 1 59.91 124 ALA A C 1
ATOM 1041 O O . ALA A 1 124 ? -19.641 -19.094 -22.375 1 59.91 124 ALA A O 1
ATOM 1042 N N . SER A 1 125 ? -18.375 -17.516 -23.562 1 53.31 125 SER A N 1
ATOM 1043 C CA . SER A 1 125 ? -17.906 -18.438 -24.594 1 53.31 125 SER A CA 1
ATOM 1044 C C . SER A 1 125 ? -16.828 -19.375 -24.062 1 53.31 125 SER A C 1
ATOM 1046 O O . SER A 1 125 ? -15.93 -18.938 -23.328 1 53.31 125 SER A O 1
ATOM 1048 N N . GLU A 1 126 ? -17.141 -20.531 -24.094 1 45.47 126 GLU A N 1
ATOM 1049 C CA . GLU A 1 126 ? -16.125 -21.469 -23.641 1 45.47 126 GLU A CA 1
ATOM 1050 C C . GLU A 1 126 ? -14.906 -21.453 -24.547 1 45.47 126 GLU A C 1
ATOM 1052 O O . GLU A 1 126 ? -13.812 -21.875 -24.156 1 45.47 126 GLU A O 1
ATOM 1057 N N . ASP A 1 127 ? -14.891 -21.156 -25.812 1 38.5 127 ASP A N 1
ATOM 1058 C CA . ASP A 1 127 ? -13.828 -21.141 -26.812 1 38.5 127 ASP A CA 1
ATOM 1059 C C . ASP A 1 127 ? -12.836 -20 -26.547 1 38.5 127 ASP A C 1
ATOM 1061 O O . ASP A 1 127 ? -11.711 -20.031 -27.031 1 38.5 127 ASP A O 1
ATOM 1065 N N . SER A 1 128 ? -13.133 -18.984 -26.016 1 31.95 128 SER A N 1
ATOM 1066 C CA . SER A 1 128 ? -12.188 -17.891 -25.875 1 31.95 128 SER A CA 1
ATOM 1067 C C . SER A 1 128 ? -11.062 -18.25 -24.922 1 31.95 128 SER A C 1
ATOM 1069 O O . SER A 1 128 ? -10.008 -17.594 -24.906 1 31.95 128 SER A O 1
ATOM 1071 N N . ASP A 1 129 ? -11.203 -18.906 -23.953 1 29.86 129 ASP A N 1
ATOM 1072 C CA . ASP A 1 129 ? -10.188 -19.406 -23.031 1 29.86 129 ASP A CA 1
ATOM 1073 C C . ASP A 1 129 ? -9.18 -20.297 -23.766 1 29.86 129 ASP A C 1
ATOM 1075 O O . ASP A 1 129 ? -8.109 -20.594 -23.234 1 29.86 129 ASP A O 1
ATOM 1079 N N . ILE A 1 130 ? -9.516 -21.016 -24.734 1 28.3 130 ILE A N 1
ATOM 1080 C CA . ILE A 1 130 ? -8.695 -21.844 -25.625 1 28.3 130 ILE A CA 1
ATOM 1081 C C . ILE A 1 130 ? -7.664 -20.969 -26.328 1 28.3 130 ILE A C 1
ATOM 1083 O O . ILE A 1 130 ? -6.715 -21.484 -26.938 1 28.3 130 ILE A O 1
ATOM 1087 N N . ARG A 1 131 ? -7.898 -19.766 -26.5 1 26.98 131 ARG A N 1
ATOM 1088 C CA . ARG A 1 131 ? -6.93 -18.984 -27.266 1 26.98 131 ARG A CA 1
ATOM 1089 C C . ARG A 1 131 ? -5.629 -18.812 -26.484 1 26.98 131 ARG A C 1
ATOM 1091 O O . ARG A 1 131 ? -4.57 -18.578 -27.078 1 26.98 131 ARG A O 1
ATOM 1098 N N . LEU A 1 132 ? -5.719 -18.484 -25.172 1 27.58 132 LEU A N 1
ATOM 1099 C CA . LEU A 1 132 ? -4.453 -18.375 -24.453 1 27.58 132 LEU A CA 1
ATOM 1100 C C . LEU A 1 132 ? -3.748 -19.734 -24.391 1 27.58 132 LEU A C 1
ATOM 1102 O O . LEU A 1 132 ? -2.604 -19.812 -23.938 1 27.58 132 LEU A O 1
ATOM 1106 N N . ASP A 1 133 ? -4.277 -20.828 -24.328 1 27.34 133 ASP A N 1
ATOM 1107 C CA . ASP A 1 133 ? -3.594 -22.062 -24.656 1 27.34 133 ASP A CA 1
ATOM 1108 C C . ASP A 1 133 ? -2.621 -21.875 -25.828 1 27.34 133 ASP A C 1
ATOM 1110 O O . ASP A 1 133 ? -1.582 -22.531 -25.891 1 27.34 133 ASP A O 1
ATOM 1114 N N . GLU A 1 134 ? -3.012 -21.188 -26.844 1 27.33 134 GLU A N 1
ATOM 1115 C CA . GLU A 1 134 ? -2.084 -20.844 -27.922 1 27.33 134 GLU A CA 1
ATOM 1116 C C . GLU A 1 134 ? -0.958 -19.953 -27.422 1 27.33 134 GLU A C 1
ATOM 1118 O O . GLU A 1 134 ? 0.178 -20.047 -27.891 1 27.33 134 GLU A O 1
ATOM 1123 N N . LEU A 1 135 ? -1.212 -19.031 -26.609 1 26.39 135 LEU A N 1
ATOM 1124 C CA . LEU A 1 135 ? -0.083 -18.266 -26.094 1 26.39 135 LEU A CA 1
ATOM 1125 C C . LEU A 1 135 ? 0.665 -19.047 -25.016 1 26.39 135 LEU A C 1
ATOM 1127 O O . LEU A 1 135 ? 1.876 -18.891 -24.844 1 26.39 135 LEU A O 1
ATOM 1131 N N . GLY A 1 136 ? 0.134 -19.531 -23.953 1 29.66 136 GLY A N 1
ATOM 1132 C CA . GLY A 1 136 ? 0.929 -20.312 -23.031 1 29.66 136 GLY A CA 1
ATOM 1133 C C . GLY A 1 136 ? 1.626 -21.5 -23.672 1 29.66 136 GLY A C 1
ATOM 1134 O O . GLY A 1 136 ? 2.783 -21.781 -23.359 1 29.66 136 GLY A O 1
ATOM 1135 N N . ILE A 1 137 ? 0.756 -22.625 -23.969 1 28.73 137 ILE A N 1
ATOM 1136 C CA . ILE A 1 137 ? 1.458 -23.516 -24.875 1 28.73 137 ILE A CA 1
ATOM 1137 C C . ILE A 1 137 ? 1.877 -22.75 -26.141 1 28.73 137 ILE A C 1
ATOM 1139 O O . ILE A 1 137 ? 1.035 -22.391 -26.969 1 28.73 137 ILE A O 1
ATOM 1143 N N . MET A 1 138 ? 2.27 -21.641 -26.125 1 28.02 138 MET A N 1
ATOM 1144 C CA . MET A 1 138 ? 2.883 -21.188 -27.375 1 28.02 138 MET A CA 1
ATOM 1145 C C . MET A 1 138 ? 3.17 -22.375 -28.281 1 28.02 138 MET A C 1
ATOM 1147 O O . MET A 1 138 ? 3.934 -23.266 -27.938 1 28.02 138 MET A O 1
ATOM 1151 N N . ASN A 1 139 ? 2.283 -22.984 -28.828 1 28.64 139 ASN A N 1
ATOM 1152 C CA . ASN A 1 139 ? 2.615 -23.516 -30.156 1 28.64 139 ASN A CA 1
ATOM 1153 C C . ASN A 1 139 ? 3.807 -22.797 -30.766 1 28.64 139 ASN A C 1
ATOM 1155 O O . ASN A 1 139 ? 3.652 -21.719 -31.344 1 28.64 139 ASN A O 1
ATOM 1159 N N . LEU A 1 140 ? 4.758 -22.641 -30.156 1 28.36 140 LEU A N 1
ATOM 1160 C CA . LEU A 1 140 ? 6.055 -22.438 -30.797 1 28.36 140 LEU A CA 1
ATOM 1161 C C . LEU A 1 140 ? 6 -22.828 -32.281 1 28.36 140 LEU A C 1
ATOM 1163 O O . LEU A 1 140 ? 7.035 -22.891 -32.938 1 28.36 140 LEU A O 1
ATOM 1167 N N . SER A 1 141 ? 5.004 -23.438 -32.562 1 29.67 141 SER A N 1
ATOM 1168 C CA . SER A 1 141 ? 5.02 -23.75 -34 1 29.67 141 SER A CA 1
ATOM 1169 C C . SER A 1 141 ? 5.156 -22.484 -34.844 1 29.67 141 SER A C 1
ATOM 1171 O O . SER A 1 141 ? 5.57 -22.531 -36 1 29.67 141 SER A O 1
ATOM 1173 N N . SER A 1 142 ? 4.352 -21.5 -34.531 1 28.2 142 SER A N 1
ATOM 1174 C CA . SER A 1 142 ? 4.582 -20.609 -35.656 1 28.2 142 SER A CA 1
ATOM 1175 C C . SER A 1 142 ? 6.023 -20.109 -35.656 1 28.2 142 SER A C 1
ATOM 1177 O O . SER A 1 142 ? 6.555 -19.766 -36.719 1 28.2 142 SER A O 1
ATOM 1179 N N . THR A 1 143 ? 6.445 -19.234 -34.688 1 30.22 143 THR A N 1
ATOM 1180 C CA . THR A 1 143 ? 7.734 -18.609 -34.938 1 30.22 143 THR A CA 1
ATOM 1181 C C . THR A 1 143 ? 8.875 -19.547 -34.562 1 30.22 143 THR A C 1
ATOM 1183 O O . THR A 1 143 ? 9.078 -19.844 -33.375 1 30.22 143 THR A O 1
ATOM 1186 N N . GLY A 1 144 ? 9.398 -20.469 -35.344 1 37.56 144 GLY A N 1
ATOM 1187 C CA . GLY A 1 144 ? 10.461 -21.375 -35.781 1 37.56 144 GLY A CA 1
ATOM 1188 C C . GLY A 1 144 ? 11.133 -22.078 -34.625 1 37.56 144 GLY A C 1
ATOM 1189 O O . GLY A 1 144 ? 12.047 -22.891 -34.812 1 37.56 144 GLY A O 1
ATOM 1190 N N . GLU A 1 145 ? 11.344 -21.594 -33.25 1 42.88 145 GLU A N 1
ATOM 1191 C CA . GLU A 1 145 ? 12.422 -22.203 -32.469 1 42.88 145 GLU A CA 1
ATOM 1192 C C . GLU A 1 145 ? 11.945 -23.469 -31.766 1 42.88 145 GLU A C 1
ATOM 1194 O O . GLU A 1 145 ? 10.93 -23.453 -31.078 1 42.88 145 GLU A O 1
ATOM 1199 N N . LYS A 1 146 ? 12.422 -24.703 -31.906 1 61.06 146 LYS A N 1
ATOM 1200 C CA . LYS A 1 146 ? 12.164 -26.109 -31.625 1 61.06 146 LYS A CA 1
ATOM 1201 C C . LYS A 1 146 ? 12.562 -26.453 -30.188 1 61.06 146 LYS A C 1
ATOM 1203 O O . LYS A 1 146 ? 13.594 -26 -29.688 1 61.06 146 LYS A O 1
ATOM 1208 N N . ARG A 1 147 ? 11.602 -26.891 -29.188 1 74.06 147 ARG A N 1
ATOM 1209 C CA . ARG A 1 147 ? 11.969 -27.531 -27.938 1 74.06 147 ARG A CA 1
ATOM 1210 C C . ARG A 1 147 ? 13.078 -28.547 -28.141 1 74.06 147 ARG A C 1
ATOM 1212 O O . ARG A 1 147 ? 13.172 -29.172 -29.188 1 74.06 147 ARG A O 1
ATOM 1219 N N . LYS A 1 148 ? 13.969 -28.641 -27.094 1 81.31 148 LYS A N 1
ATOM 1220 C CA . LYS A 1 148 ? 15.117 -29.531 -27.188 1 81.31 148 LYS A CA 1
ATOM 1221 C C . LYS A 1 148 ? 14.812 -30.891 -26.578 1 81.31 148 LYS A C 1
ATOM 1223 O O . LYS A 1 148 ? 14.234 -30.969 -25.484 1 81.31 148 LYS A O 1
ATOM 1228 N N . ILE A 1 149 ? 15.086 -31.953 -27.281 1 89.69 149 ILE A N 1
ATOM 1229 C CA . ILE A 1 149 ? 14.883 -33.312 -26.844 1 89.69 149 ILE A CA 1
ATOM 1230 C C . ILE A 1 149 ? 16.203 -34.094 -26.922 1 89.69 149 ILE A C 1
ATOM 1232 O O . ILE A 1 149 ? 16.969 -33.938 -27.875 1 89.69 149 ILE A O 1
ATOM 1236 N N . LEU A 1 150 ? 16.5 -34.875 -25.859 1 92.88 150 LEU A N 1
ATOM 1237 C CA . LEU A 1 150 ? 17.656 -35.75 -25.859 1 92.88 150 LEU A CA 1
ATOM 1238 C C . LEU A 1 150 ? 17.25 -37.188 -26.219 1 92.88 150 LEU A C 1
ATOM 1240 O O . LEU A 1 150 ? 16.375 -37.75 -25.594 1 92.88 150 LEU A O 1
ATOM 1244 N N . ILE A 1 151 ? 17.875 -37.656 -27.297 1 94.25 151 ILE A N 1
ATOM 1245 C CA . ILE A 1 151 ? 17.625 -39.031 -27.703 1 94.25 151 ILE A CA 1
ATOM 1246 C C . ILE A 1 151 ? 18.859 -39.875 -27.406 1 94.25 151 ILE A C 1
ATOM 1248 O O . ILE A 1 151 ? 19.938 -39.656 -27.953 1 94.25 151 ILE A O 1
ATOM 1252 N N . VAL A 1 152 ? 18.703 -40.875 -26.547 1 94 152 VAL A N 1
ATOM 1253 C CA . VAL A 1 152 ? 19.75 -41.812 -26.234 1 94 152 VAL A CA 1
ATOM 1254 C C . VAL A 1 152 ? 19.469 -43.156 -26.922 1 94 152 VAL A C 1
ATOM 1256 O O . VAL A 1 152 ? 18.641 -43.938 -26.438 1 94 152 VAL A O 1
ATOM 1259 N N . GLU A 1 153 ? 20.109 -43.406 -27.969 1 91.5 153 GLU A N 1
ATOM 1260 C CA . GLU A 1 153 ? 19.859 -44.562 -28.844 1 91.5 153 GLU A CA 1
ATOM 1261 C C . GLU A 1 153 ? 21.156 -45.031 -29.484 1 91.5 153 GLU A C 1
ATOM 1263 O O . GLU A 1 153 ? 21.922 -44.25 -30.031 1 91.5 153 GLU A O 1
ATOM 1268 N N . ASN A 1 154 ? 21.438 -46.375 -29.344 1 87.75 154 ASN A N 1
ATOM 1269 C CA . ASN A 1 154 ? 22.672 -46.906 -29.875 1 87.75 154 ASN A CA 1
ATOM 1270 C C . ASN A 1 154 ? 22.5 -47.469 -31.281 1 87.75 154 ASN A C 1
ATOM 1272 O O . ASN A 1 154 ? 23.469 -47.625 -32.031 1 87.75 154 ASN A O 1
ATOM 1276 N N . ASP A 1 155 ? 21.281 -47.906 -31.703 1 87.5 155 ASP A N 1
ATOM 1277 C CA . ASP A 1 155 ? 21.016 -48.406 -33.031 1 87.5 155 ASP A CA 1
ATOM 1278 C C . ASP A 1 155 ? 20.906 -47.25 -34.031 1 87.5 155 ASP A C 1
ATOM 1280 O O . ASP A 1 155 ? 20.031 -46.375 -33.906 1 87.5 155 ASP A O 1
ATOM 1284 N N . VAL A 1 156 ? 21.703 -47.25 -35 1 86.56 156 VAL A N 1
ATOM 1285 C CA . VAL A 1 156 ? 21.828 -46.156 -35.938 1 86.56 156 VAL A CA 1
ATOM 1286 C C . VAL A 1 156 ? 20.547 -46 -36.75 1 86.56 156 VAL A C 1
ATOM 1288 O O . VAL A 1 156 ? 20.109 -44.875 -37 1 86.56 156 VAL A O 1
ATOM 1291 N N . SER A 1 157 ? 20.016 -47.062 -37.125 1 85.38 157 SER A N 1
ATOM 1292 C CA . SER A 1 157 ? 18.781 -47 -37.906 1 85.38 157 SER A CA 1
ATOM 1293 C C . SER A 1 157 ? 17.641 -46.375 -37.094 1 85.38 157 SER A C 1
ATOM 1295 O O . SER A 1 157 ? 16.922 -45.531 -37.625 1 85.38 157 SER A O 1
ATOM 1297 N N . ASN A 1 158 ? 17.562 -46.812 -35.906 1 89.44 158 ASN A N 1
ATOM 1298 C CA . ASN A 1 158 ? 16.531 -46.25 -35.031 1 89.44 158 ASN A CA 1
ATOM 1299 C C . ASN A 1 158 ? 16.75 -44.781 -34.781 1 89.44 158 ASN A C 1
ATOM 1301 O O . ASN A 1 158 ? 15.805 -43.969 -34.781 1 89.44 158 ASN A O 1
ATOM 1305 N N . LEU A 1 159 ? 17.953 -44.469 -34.562 1 90.25 159 LEU A N 1
ATOM 1306 C CA . LEU A 1 159 ? 18.312 -43.094 -34.312 1 90.25 159 LEU A CA 1
ATOM 1307 C C . LEU A 1 159 ? 17.953 -42.219 -35.5 1 90.25 159 LEU A C 1
ATOM 1309 O O . LEU A 1 159 ? 17.359 -41.125 -35.312 1 90.25 159 LEU A O 1
ATOM 1313 N N . LYS A 1 160 ? 18.297 -42.656 -36.656 1 85.62 160 LYS A N 1
ATOM 1314 C CA . LYS A 1 160 ? 17.984 -41.906 -37.875 1 85.62 160 LYS A CA 1
ATOM 1315 C C . LYS A 1 160 ? 16.469 -41.719 -38.031 1 85.62 160 LYS A C 1
ATOM 1317 O O . LYS A 1 160 ? 16.016 -40.656 -38.438 1 85.62 160 LYS A O 1
ATOM 1322 N N . PHE A 1 161 ? 15.844 -42.75 -37.781 1 88.25 161 PHE A N 1
ATOM 1323 C CA . PHE A 1 161 ? 14.391 -42.719 -37.844 1 88.25 161 PHE A CA 1
ATOM 1324 C C . PHE A 1 161 ? 13.828 -41.656 -36.906 1 88.25 161 PHE A C 1
ATOM 1326 O O . PHE A 1 161 ? 13.016 -40.812 -37.312 1 88.25 161 PHE A O 1
ATOM 1333 N N . LEU A 1 162 ? 14.227 -41.719 -35.656 1 91.94 162 LEU A N 1
ATOM 1334 C CA . LEU A 1 162 ? 13.719 -40.781 -34.625 1 91.94 162 LEU A CA 1
ATOM 1335 C C . LEU A 1 162 ? 14.086 -39.344 -34.969 1 91.94 162 LEU A C 1
ATOM 1337 O O . LEU A 1 162 ? 13.266 -38.438 -34.812 1 91.94 162 LEU A O 1
ATOM 1341 N N . ILE A 1 163 ? 15.281 -39.156 -35.438 1 89.06 163 ILE A N 1
ATOM 1342 C CA . ILE A 1 163 ? 15.727 -37.812 -35.812 1 89.06 163 ILE A CA 1
ATOM 1343 C C . ILE A 1 163 ? 14.844 -37.281 -36.938 1 89.06 163 ILE A C 1
ATOM 1345 O O . ILE A 1 163 ? 14.352 -36.156 -36.875 1 89.06 163 ILE A O 1
ATOM 1349 N N . SER A 1 164 ? 14.641 -38.125 -37.938 1 84.88 164 SER A N 1
ATOM 1350 C CA . SER A 1 164 ? 13.828 -37.719 -39.062 1 84.88 164 SER A CA 1
ATOM 1351 C C . SER A 1 164 ? 12.398 -37.406 -38.656 1 84.88 164 SER A C 1
ATOM 1353 O O . SER A 1 164 ? 11.766 -36.5 -39.219 1 84.88 164 SER A O 1
ATOM 1355 N N . LEU A 1 165 ? 11.984 -38.094 -37.719 1 87.25 165 LEU A N 1
ATOM 1356 C CA . LEU A 1 165 ? 10.609 -37.938 -37.219 1 87.25 165 LEU A CA 1
ATOM 1357 C C . LEU A 1 165 ? 10.445 -36.656 -36.438 1 87.25 165 LEU A C 1
ATOM 1359 O O . LEU A 1 165 ? 9.422 -35.969 -36.562 1 87.25 165 LEU A O 1
ATOM 1363 N N . LEU A 1 166 ? 11.469 -36.25 -35.688 1 88.38 166 LEU A N 1
ATOM 1364 C CA . LEU A 1 166 ? 11.25 -35.25 -34.688 1 88.38 166 LEU A CA 1
ATOM 1365 C C . LEU A 1 166 ? 12 -33.969 -35 1 88.38 166 LEU A C 1
ATOM 1367 O O . LEU A 1 166 ? 11.727 -32.906 -34.438 1 88.38 166 LEU A O 1
ATOM 1371 N N . GLU A 1 167 ? 12.875 -33.969 -35.906 1 81.38 167 GLU A N 1
ATOM 1372 C CA . GLU A 1 167 ? 13.758 -32.844 -36.188 1 81.38 167 GLU A CA 1
ATOM 1373 C C . GLU A 1 167 ? 12.977 -31.625 -36.688 1 81.38 167 GLU A C 1
ATOM 1375 O O . GLU A 1 167 ? 13.422 -30.484 -36.531 1 81.38 167 GLU A O 1
ATOM 1380 N N . ASP A 1 168 ? 11.844 -31.875 -37.188 1 75.62 168 ASP A N 1
ATOM 1381 C CA . ASP A 1 168 ? 11.047 -30.766 -37.719 1 75.62 168 ASP A CA 1
ATOM 1382 C C . ASP A 1 168 ? 10.477 -29.906 -36.594 1 75.62 168 ASP A C 1
ATOM 1384 O O . ASP A 1 168 ? 10.305 -28.703 -36.75 1 75.62 168 ASP A O 1
ATOM 1388 N N . ARG A 1 169 ? 10.266 -30.5 -35.438 1 76.88 169 ARG A N 1
ATOM 1389 C CA . ARG A 1 169 ? 9.547 -29.812 -34.375 1 76.88 169 ARG A CA 1
ATOM 1390 C C . ARG A 1 169 ? 10.461 -29.547 -33.188 1 76.88 169 ARG A C 1
ATOM 1392 O O . ARG A 1 169 ? 10.195 -28.641 -32.375 1 76.88 169 ARG A O 1
ATOM 1399 N N . TYR A 1 170 ? 11.469 -30.312 -33.125 1 84.5 170 TYR A N 1
ATOM 1400 C CA . TYR A 1 170 ? 12.305 -30.219 -31.922 1 84.5 170 TYR A CA 1
ATOM 1401 C C . TYR A 1 170 ? 13.773 -30.109 -32.312 1 84.5 170 TYR A C 1
ATOM 1403 O O . TYR A 1 170 ? 14.188 -30.547 -33.375 1 84.5 170 TYR A O 1
ATOM 1411 N N . GLU A 1 171 ? 14.484 -29.438 -31.469 1 84.5 171 GLU A N 1
ATOM 1412 C CA . GLU A 1 171 ? 15.938 -29.531 -31.531 1 84.5 171 GLU A CA 1
ATOM 1413 C C . GLU A 1 171 ? 16.438 -30.812 -30.859 1 84.5 171 GLU A C 1
ATOM 1415 O O . GLU A 1 171 ? 16.141 -31.062 -29.688 1 84.5 171 GLU A O 1
ATOM 1420 N N . ILE A 1 172 ? 17.188 -31.609 -31.641 1 89 172 ILE A N 1
ATOM 1421 C CA . ILE A 1 172 ? 17.5 -32.938 -31.156 1 89 172 ILE A CA 1
ATOM 1422 C C . ILE A 1 172 ? 18.984 -33.031 -30.781 1 89 172 ILE A C 1
ATOM 1424 O O . ILE A 1 172 ? 19.844 -32.656 -31.562 1 89 172 ILE A O 1
ATOM 1428 N N . ILE A 1 173 ? 19.25 -33.438 -29.578 1 91.31 173 ILE A N 1
ATOM 1429 C CA . ILE A 1 173 ? 20.578 -33.844 -29.156 1 91.31 173 ILE A CA 1
ATOM 1430 C C . ILE A 1 173 ? 20.625 -35.375 -29 1 91.31 173 ILE A C 1
ATOM 1432 O O . ILE A 1 173 ? 19.656 -35.969 -28.516 1 91.31 173 ILE A O 1
ATOM 1436 N N . THR A 1 174 ? 21.75 -35.938 -29.469 1 92.75 174 THR A N 1
ATOM 1437 C CA . THR A 1 174 ? 21.766 -37.406 -29.5 1 92.75 174 THR A CA 1
ATOM 1438 C C . THR A 1 174 ? 22.953 -37.938 -28.672 1 92.75 174 THR A C 1
ATOM 1440 O O . THR A 1 174 ? 23.969 -37.281 -28.531 1 92.75 174 THR A O 1
ATOM 1443 N N . ALA A 1 175 ? 22.766 -39.031 -28.109 1 92.69 175 ALA A N 1
ATOM 1444 C CA . ALA A 1 175 ? 23.797 -39.812 -27.422 1 92.69 175 ALA A CA 1
ATOM 1445 C C . ALA A 1 175 ? 23.75 -41.281 -27.828 1 92.69 175 ALA A C 1
ATOM 1447 O O . ALA A 1 175 ? 22.656 -41.844 -28.031 1 92.69 175 ALA A O 1
ATOM 1448 N N . CYS A 1 176 ? 24.906 -41.938 -27.922 1 87.69 176 CYS A N 1
ATOM 1449 C CA . CYS A 1 176 ? 24.969 -43.281 -28.422 1 87.69 176 CYS A CA 1
ATOM 1450 C C . CYS A 1 176 ? 25.031 -44.281 -27.266 1 87.69 176 CYS A C 1
ATOM 1452 O O . CYS A 1 176 ? 24.938 -45.5 -27.484 1 87.69 176 CYS A O 1
ATOM 1454 N N . ASP A 1 177 ? 25.281 -43.812 -26.109 1 86.5 177 ASP A N 1
ATOM 1455 C CA . ASP A 1 177 ? 25.281 -44.688 -24.953 1 86.5 177 ASP A CA 1
ATOM 1456 C C . ASP A 1 177 ? 24.75 -43.969 -23.719 1 86.5 177 ASP A C 1
ATOM 1458 O O . ASP A 1 177 ? 24.469 -42.781 -23.766 1 86.5 177 ASP A O 1
ATOM 1462 N N . GLY A 1 178 ? 24.516 -44.75 -22.688 1 90.38 178 GLY A N 1
ATOM 1463 C CA . GLY A 1 178 ? 23.891 -44.219 -21.484 1 90.38 178 GLY A CA 1
ATOM 1464 C C . GLY A 1 178 ? 24.734 -43.219 -20.75 1 90.38 178 GLY A C 1
ATOM 1465 O O . GLY A 1 178 ? 24.219 -42.25 -20.156 1 90.38 178 GLY A O 1
ATOM 1466 N N . LYS A 1 179 ? 25.984 -43.406 -20.766 1 86.56 179 LYS A N 1
ATOM 1467 C CA . LYS A 1 179 ? 26.875 -42.5 -20.062 1 86.56 179 LYS A CA 1
ATOM 1468 C C . LYS A 1 179 ? 26.922 -41.125 -20.719 1 86.56 179 LYS A C 1
ATOM 1470 O O . LYS A 1 179 ? 26.812 -40.094 -20.047 1 86.56 179 LYS A O 1
ATOM 1475 N N . ILE A 1 180 ? 27.047 -41.188 -22.016 1 88.31 180 ILE A N 1
ATOM 1476 C CA . ILE A 1 180 ? 27.016 -39.938 -22.75 1 88.31 180 ILE A CA 1
ATOM 1477 C C . ILE A 1 180 ? 25.656 -39.281 -22.609 1 88.31 180 ILE A C 1
ATOM 1479 O O . ILE A 1 180 ? 25.562 -38.062 -22.453 1 88.31 180 ILE A O 1
ATOM 1483 N N . GLY A 1 181 ? 24.641 -40.094 -22.641 1 91.75 181 GLY A N 1
ATOM 1484 C CA . GLY A 1 181 ? 23.297 -39.562 -22.453 1 91.75 181 GLY A CA 1
ATOM 1485 C C . GLY A 1 181 ? 23.109 -38.844 -21.141 1 91.75 181 GLY A C 1
ATOM 1486 O O . GLY A 1 181 ? 22.516 -37.75 -21.109 1 91.75 181 GLY A O 1
ATOM 1487 N N . LEU A 1 182 ? 23.578 -39.469 -20.172 1 88.31 182 LEU A N 1
ATOM 1488 C CA . LEU A 1 182 ? 23.453 -38.875 -18.844 1 88.31 182 LEU A CA 1
ATOM 1489 C C . LEU A 1 182 ? 24.234 -37.562 -18.766 1 88.31 182 LEU A C 1
ATOM 1491 O O . LEU A 1 182 ? 23.766 -36.594 -18.172 1 88.31 182 LEU A O 1
ATOM 1495 N N . ARG A 1 183 ? 25.359 -37.562 -19.328 1 82.12 183 ARG A N 1
ATOM 1496 C CA . ARG A 1 183 ? 26.172 -36.344 -19.359 1 82.12 183 ARG A CA 1
ATOM 1497 C C . ARG A 1 183 ? 25.438 -35.219 -20.094 1 82.12 183 ARG A C 1
ATOM 1499 O O . ARG A 1 183 ? 25.391 -34.094 -19.609 1 82.12 183 ARG A O 1
ATOM 1506 N N . LEU A 1 184 ? 24.859 -35.562 -21.219 1 87.69 184 LEU A N 1
ATOM 1507 C CA . LEU A 1 184 ? 24.156 -34.562 -22.016 1 87.69 184 LEU A CA 1
ATOM 1508 C C . LEU A 1 184 ? 22.906 -34.062 -21.297 1 87.69 184 LEU A C 1
ATOM 1510 O O . LEU A 1 184 ? 22.547 -32.875 -21.391 1 87.69 184 LEU A O 1
ATOM 1514 N N . LEU A 1 185 ? 22.297 -34.969 -20.641 1 87.44 185 LEU A N 1
ATOM 1515 C CA . LEU A 1 185 ? 21.141 -34.594 -19.844 1 87.44 185 LEU A CA 1
ATOM 1516 C C . LEU A 1 185 ? 21.531 -33.594 -18.766 1 87.44 185 LEU A C 1
ATOM 1518 O O . LEU A 1 185 ? 20.828 -32.594 -18.562 1 87.44 185 LEU A O 1
ATOM 1522 N N . GLU A 1 186 ? 22.547 -33.875 -18.188 1 75.81 186 GLU A N 1
ATOM 1523 C CA . GLU A 1 186 ? 23.016 -33 -17.125 1 75.81 186 GLU A CA 1
ATOM 1524 C C . GLU A 1 186 ? 23.422 -31.625 -17.672 1 75.81 186 GLU A C 1
ATOM 1526 O O . GLU A 1 186 ? 23.094 -30.594 -17.078 1 75.81 186 GLU A O 1
ATOM 1531 N N . GLU A 1 187 ? 24.031 -31.672 -18.812 1 72.62 187 GLU A N 1
ATOM 1532 C CA . GLU A 1 187 ? 24.531 -30.453 -19.422 1 72.62 187 GLU A CA 1
ATOM 1533 C C . GLU A 1 187 ? 23.391 -29.594 -19.953 1 72.62 187 GLU A C 1
ATOM 1535 O O . GLU A 1 187 ? 23.5 -28.359 -19.984 1 72.62 187 GLU A O 1
ATOM 1540 N N . ASN A 1 188 ? 22.297 -30.266 -20.375 1 73.19 188 ASN A N 1
ATOM 1541 C CA . ASN A 1 188 ? 21.234 -29.547 -21.047 1 73.19 188 ASN A CA 1
ATOM 1542 C C . ASN A 1 188 ? 19.938 -29.578 -20.234 1 73.19 188 ASN A C 1
ATOM 1544 O O . ASN A 1 188 ? 18.859 -29.391 -20.797 1 73.19 188 ASN A O 1
ATOM 1548 N N . HIS A 1 189 ? 20 -29.875 -18.969 1 69.81 189 HIS A N 1
ATOM 1549 C CA . HIS A 1 189 ? 18.828 -30.156 -18.172 1 69.81 189 HIS A CA 1
ATOM 1550 C C . HIS A 1 189 ? 17.875 -28.953 -18.141 1 69.81 189 HIS A C 1
ATOM 1552 O O . HIS A 1 189 ? 16.656 -29.125 -18.016 1 69.81 189 HIS A O 1
ATOM 1558 N N . LYS A 1 190 ? 18.359 -27.781 -18.312 1 59.97 190 LYS A N 1
ATOM 1559 C CA . LYS A 1 190 ? 17.516 -26.594 -18.234 1 59.97 190 LYS A CA 1
ATOM 1560 C C . LYS A 1 190 ? 16.688 -26.422 -19.484 1 59.97 190 LYS A C 1
ATOM 1562 O O . LYS A 1 190 ? 15.57 -25.891 -19.438 1 59.97 190 LYS A O 1
ATOM 1567 N N . ASP A 1 191 ? 17.219 -26.953 -20.547 1 64.19 191 ASP A N 1
ATOM 1568 C CA . ASP A 1 191 ? 16.578 -26.672 -21.828 1 64.19 191 ASP A CA 1
ATOM 1569 C C . ASP A 1 191 ? 15.844 -27.891 -22.359 1 64.19 191 ASP A C 1
ATOM 1571 O O . ASP A 1 191 ? 15.047 -27.797 -23.297 1 64.19 191 ASP A O 1
ATOM 1575 N N . LEU A 1 192 ? 16.125 -28.984 -21.703 1 77.38 192 LEU A N 1
ATOM 1576 C CA . LEU A 1 192 ? 15.547 -30.219 -22.234 1 77.38 192 LEU A CA 1
ATOM 1577 C C . LEU A 1 192 ? 14.07 -30.328 -21.875 1 77.38 192 LEU A C 1
ATOM 1579 O O . LEU A 1 192 ? 13.703 -30.172 -20.703 1 77.38 192 LEU A O 1
ATOM 1583 N N . ALA A 1 193 ? 13.344 -30.531 -22.859 1 75.56 193 ALA A N 1
ATOM 1584 C CA . ALA A 1 193 ? 11.914 -30.766 -22.641 1 75.56 193 ALA A CA 1
ATOM 1585 C C . ALA A 1 193 ? 11.641 -32.219 -22.281 1 75.56 193 ALA A C 1
ATOM 1587 O O . ALA A 1 193 ? 10.68 -32.531 -21.562 1 75.56 193 ALA A O 1
ATOM 1588 N N . LEU A 1 194 ? 12.469 -33.094 -22.812 1 86.44 194 LEU A N 1
ATOM 1589 C CA . LEU A 1 194 ? 12.211 -34.5 -22.672 1 86.44 194 LEU A CA 1
ATOM 1590 C C . LEU A 1 194 ? 13.438 -35.312 -23.062 1 86.44 194 LEU A C 1
ATOM 1592 O O . LEU A 1 194 ? 14.266 -34.875 -23.844 1 86.44 194 LEU A O 1
ATOM 1596 N N . VAL A 1 195 ? 13.523 -36.531 -22.453 1 90.12 195 VAL A N 1
ATOM 1597 C CA . VAL A 1 195 ? 14.562 -37.5 -22.828 1 90.12 195 VAL A CA 1
ATOM 1598 C C . VAL A 1 195 ? 13.922 -38.781 -23.375 1 90.12 195 VAL A C 1
ATOM 1600 O O . VAL A 1 195 ? 12.992 -39.312 -22.766 1 90.12 195 VAL A O 1
ATOM 1603 N N . LEU A 1 196 ? 14.305 -39.156 -24.562 1 92.69 196 LEU A N 1
ATOM 1604 C CA . LEU A 1 196 ? 13.992 -40.469 -25.109 1 92.69 196 LEU A CA 1
ATOM 1605 C C . LEU A 1 196 ? 15.18 -41.406 -24.953 1 92.69 196 LEU A C 1
ATOM 1607 O O . LEU A 1 196 ? 16.281 -41.125 -25.422 1 92.69 196 LEU A O 1
ATOM 1611 N N . ILE A 1 197 ? 14.969 -42.531 -24.266 1 92.5 197 ILE A N 1
ATOM 1612 C CA . ILE A 1 197 ? 16.109 -43.406 -24.047 1 92.5 197 ILE A CA 1
ATOM 1613 C C . ILE A 1 197 ? 15.734 -44.844 -24.406 1 92.5 197 ILE A C 1
ATOM 1615 O O . ILE A 1 197 ? 14.656 -45.312 -24.047 1 92.5 197 ILE A O 1
ATOM 1619 N N . ASN A 1 198 ? 16.625 -45.438 -25.203 1 88.44 198 ASN A N 1
ATOM 1620 C CA . ASN A 1 198 ? 16.516 -46.906 -25.406 1 88.44 198 ASN A CA 1
ATOM 1621 C C . ASN A 1 198 ? 16.875 -47.688 -24.156 1 88.44 198 ASN A C 1
ATOM 1623 O O . ASN A 1 198 ? 17.922 -47.438 -23.547 1 88.44 198 ASN A O 1
ATOM 1627 N N . PHE A 1 199 ? 16.016 -48.562 -23.828 1 85 199 PHE A N 1
ATOM 1628 C CA . PHE A 1 199 ? 16.219 -49.312 -22.578 1 85 199 PHE A CA 1
ATOM 1629 C C . PHE A 1 199 ? 17.469 -50.156 -22.656 1 85 199 PHE A C 1
ATOM 1631 O O . PHE A 1 199 ? 18.203 -50.281 -21.656 1 85 199 PHE A O 1
ATOM 1638 N N . GLN A 1 200 ? 17.609 -50.75 -23.812 1 82.44 200 GLN A N 1
ATOM 1639 C CA . GLN A 1 200 ? 18.797 -51.594 -24 1 82.44 200 GLN A CA 1
ATOM 1640 C C . GLN A 1 200 ? 19.938 -50.781 -24.625 1 82.44 200 GLN A C 1
ATOM 1642 O O . GLN A 1 200 ? 20.125 -50.781 -25.844 1 82.44 200 GLN A O 1
ATOM 1647 N N . ILE A 1 201 ? 20.688 -50.062 -23.859 1 84.62 201 ILE A N 1
ATOM 1648 C CA . ILE A 1 201 ? 21.766 -49.219 -24.312 1 84.62 201 ILE A CA 1
ATOM 1649 C C . ILE A 1 201 ? 23.078 -49.656 -23.656 1 84.62 201 ILE A C 1
ATOM 1651 O O . ILE A 1 201 ? 23.094 -50.156 -22.547 1 84.62 201 ILE A O 1
ATOM 1655 N N . PRO A 1 202 ? 24.078 -49.5 -24.422 1 79.25 202 PRO A N 1
ATOM 1656 C CA . PRO A 1 202 ? 25.375 -49.969 -23.891 1 79.25 202 PRO A CA 1
ATOM 1657 C C . PRO A 1 202 ? 25.938 -49.031 -22.828 1 79.25 202 PRO A C 1
ATOM 1659 O O . PRO A 1 202 ? 25.453 -47.906 -22.672 1 79.25 202 PRO A O 1
ATOM 1662 N N . VAL A 1 203 ? 27 -49.5 -21.969 1 80.81 203 VAL A N 1
ATOM 1663 C CA . VAL A 1 203 ? 27.828 -48.781 -20.984 1 80.81 203 VAL A CA 1
ATOM 1664 C C . VAL A 1 203 ? 27.016 -48.531 -19.719 1 80.81 203 VAL A C 1
ATOM 1666 O O . VAL A 1 203 ? 27.438 -48.875 -18.609 1 80.81 203 VAL A O 1
ATOM 1669 N N . LEU A 1 204 ? 25.844 -47.875 -19.906 1 82.62 204 LEU A N 1
ATOM 1670 C CA . LEU A 1 204 ? 24.906 -47.625 -18.828 1 82.62 204 LEU A CA 1
ATOM 1671 C C . LEU A 1 204 ? 23.484 -48.062 -19.219 1 82.62 204 LEU A C 1
ATOM 1673 O O . LEU A 1 204 ? 22.875 -47.469 -20.094 1 82.62 204 LEU A O 1
ATOM 1677 N N . SER A 1 205 ? 23.016 -49.062 -18.469 1 81.44 205 SER A N 1
ATOM 1678 C CA . SER A 1 205 ? 21.719 -49.594 -18.844 1 81.44 205 SER A CA 1
ATOM 1679 C C . SER A 1 205 ? 20.609 -48.594 -18.641 1 81.44 205 SER A C 1
ATOM 1681 O O . SER A 1 205 ? 20.781 -47.625 -17.891 1 81.44 205 SER A O 1
ATOM 1683 N N . GLY A 1 206 ? 19.562 -48.875 -19.375 1 84 206 GLY A N 1
ATOM 1684 C CA . GLY A 1 206 ? 18.391 -48.031 -19.172 1 84 206 GLY A CA 1
ATOM 1685 C C . GLY A 1 206 ? 17.969 -47.969 -17.719 1 84 206 GLY A C 1
ATOM 1686 O O . GLY A 1 206 ? 17.562 -46.906 -17.234 1 84 206 GLY A O 1
ATOM 1687 N N . PHE A 1 207 ? 18.203 -49.062 -17.047 1 80.62 207 PHE A N 1
ATOM 1688 C CA . PHE A 1 207 ? 17.875 -49.156 -15.633 1 80.62 207 PHE A CA 1
ATOM 1689 C C . PHE A 1 207 ? 18.75 -48.219 -14.82 1 80.62 207 PHE A C 1
ATOM 1691 O O . PHE A 1 207 ? 18.234 -47.406 -14.016 1 80.62 207 PHE A O 1
ATOM 1698 N N . ASP A 1 208 ? 19.906 -48.344 -15.016 1 82.06 208 ASP A N 1
ATOM 1699 C CA . ASP A 1 208 ? 20.859 -47.531 -14.266 1 82.06 208 ASP A CA 1
ATOM 1700 C C . ASP A 1 208 ? 20.703 -46.031 -14.609 1 82.06 208 ASP A C 1
ATOM 1702 O O . ASP A 1 208 ? 20.828 -45.188 -13.734 1 82.06 208 ASP A O 1
ATOM 1706 N N . PHE A 1 209 ? 20.406 -45.812 -15.82 1 89.31 209 PHE A N 1
ATOM 1707 C CA . PHE A 1 209 ? 20.172 -44.469 -16.281 1 89.31 209 PHE A CA 1
ATOM 1708 C C . PHE A 1 209 ? 19.016 -43.812 -15.516 1 89.31 209 PHE A C 1
ATOM 1710 O O . PHE A 1 209 ? 19.156 -42.719 -14.953 1 89.31 209 PHE A O 1
ATOM 1717 N N . LEU A 1 210 ? 17.875 -44.469 -15.477 1 85.88 210 LEU A N 1
ATOM 1718 C CA . LEU A 1 210 ? 16.688 -43.969 -14.805 1 85.88 210 LEU A CA 1
ATOM 1719 C C . LEU A 1 210 ? 16.938 -43.781 -13.312 1 85.88 210 LEU A C 1
ATOM 1721 O O . LEU A 1 210 ? 16.5 -42.781 -12.727 1 85.88 210 LEU A O 1
ATOM 1725 N N . ARG A 1 211 ? 17.578 -44.688 -12.789 1 76.38 211 ARG A N 1
ATOM 1726 C CA . ARG A 1 211 ? 17.891 -44.594 -11.367 1 76.38 211 ARG A CA 1
ATOM 1727 C C . ARG A 1 211 ? 18.719 -43.375 -11.055 1 76.38 211 ARG A C 1
ATOM 1729 O O . ARG A 1 211 ? 18.422 -42.625 -10.109 1 76.38 211 ARG A O 1
ATOM 1736 N N . LYS A 1 212 ? 19.656 -43.188 -11.867 1 78 212 LYS A N 1
ATOM 1737 C CA . LYS A 1 212 ? 20.547 -42.062 -11.672 1 78 212 LYS A CA 1
ATOM 1738 C C . LYS A 1 212 ? 19.812 -40.719 -11.844 1 78 212 LYS A C 1
ATOM 1740 O O . LYS A 1 212 ? 20.047 -39.781 -11.094 1 78 212 LYS A O 1
ATOM 1745 N N . VAL A 1 213 ? 18.969 -40.656 -12.812 1 80.62 213 VAL A N 1
ATOM 1746 C CA . VAL A 1 213 ? 18.203 -39.438 -13.086 1 80.62 213 VAL A CA 1
ATOM 1747 C C . VAL A 1 213 ? 17.266 -39.156 -11.914 1 80.62 213 VAL A C 1
ATOM 1749 O O . VAL A 1 213 ? 17.141 -38 -11.484 1 80.62 213 VAL A O 1
ATOM 1752 N N . GLN A 1 214 ? 16.625 -40.156 -11.391 1 70.06 214 GLN A N 1
ATOM 1753 C CA . GLN A 1 214 ? 15.641 -40.031 -10.32 1 70.06 214 GLN A CA 1
ATOM 1754 C C . GLN A 1 214 ? 16.297 -39.562 -9.023 1 70.06 214 GLN A C 1
ATOM 1756 O O . GLN A 1 214 ? 15.656 -38.938 -8.172 1 70.06 214 GLN A O 1
ATOM 1761 N N . GLU A 1 215 ? 17.453 -39.875 -9.047 1 60.22 215 GLU A N 1
ATOM 1762 C CA . GLU A 1 215 ? 18.219 -39.5 -7.855 1 60.22 215 GLU A CA 1
ATOM 1763 C C . GLU A 1 215 ? 18.5 -38 -7.824 1 60.22 215 GLU A C 1
ATOM 1765 O O . GLU A 1 215 ? 18.734 -37.438 -6.758 1 60.22 215 GLU A O 1
ATOM 1770 N N . ASP A 1 216 ? 18.422 -37.438 -9.031 1 57.72 216 ASP A N 1
ATOM 1771 C CA . ASP A 1 216 ? 18.672 -36 -9.18 1 57.72 216 ASP A CA 1
ATOM 1772 C C . ASP A 1 216 ? 17.344 -35.219 -9.258 1 57.72 216 ASP A C 1
ATOM 1774 O O . ASP A 1 216 ? 16.516 -35.5 -10.125 1 57.72 216 ASP A O 1
ATOM 1778 N N . THR A 1 217 ? 17.141 -34.344 -8.383 1 51.34 217 THR A N 1
ATOM 1779 C CA . THR A 1 217 ? 15.883 -33.594 -8.266 1 51.34 217 THR A CA 1
ATOM 1780 C C . THR A 1 217 ? 15.594 -32.812 -9.547 1 51.34 217 THR A C 1
ATOM 1782 O O . THR A 1 217 ? 14.438 -32.719 -9.977 1 51.34 217 THR A O 1
ATOM 1785 N N . PHE A 1 218 ? 16.641 -32.25 -10.07 1 53.94 218 PHE A N 1
ATOM 1786 C CA . PHE A 1 218 ? 16.422 -31.438 -11.258 1 53.94 218 PHE A CA 1
ATOM 1787 C C . PHE A 1 218 ? 16.219 -32.312 -12.492 1 53.94 218 PHE A C 1
ATOM 1789 O O . PHE A 1 218 ? 15.352 -32.031 -13.32 1 53.94 218 PHE A O 1
ATOM 1796 N N . LEU A 1 219 ? 17.109 -33.375 -12.492 1 66.12 219 LEU A N 1
ATOM 1797 C CA . LEU A 1 219 ? 17 -34.25 -13.656 1 66.12 219 LEU A CA 1
ATOM 1798 C C . LEU A 1 219 ? 15.703 -35.062 -13.625 1 66.12 219 LEU A C 1
ATOM 1800 O O . LEU A 1 219 ? 15.148 -35.375 -14.68 1 66.12 219 LEU A O 1
ATOM 1804 N N . SER A 1 220 ? 15.266 -35.188 -12.391 1 64.44 220 SER A N 1
ATOM 1805 C CA . SER A 1 220 ? 14.062 -36 -12.25 1 64.44 220 SER A CA 1
ATOM 1806 C C . SER A 1 220 ? 12.836 -35.281 -12.766 1 64.44 220 SER A C 1
ATOM 1808 O O . SER A 1 220 ? 11.805 -35.875 -13.039 1 64.44 220 SER A O 1
ATOM 1810 N N . LEU A 1 221 ? 13.008 -34.062 -12.922 1 63.75 221 LEU A N 1
ATOM 1811 C CA . LEU A 1 221 ? 11.891 -33.25 -13.391 1 63.75 221 LEU A CA 1
ATOM 1812 C C . LEU A 1 221 ? 11.727 -33.375 -14.906 1 63.75 221 LEU A C 1
ATOM 1814 O O . LEU A 1 221 ? 10.688 -33.031 -15.453 1 63.75 221 LEU A O 1
ATOM 1818 N N . ILE A 1 222 ? 12.766 -33.781 -15.477 1 73.38 222 ILE A N 1
ATOM 1819 C CA . ILE A 1 222 ? 12.719 -33.938 -16.922 1 73.38 222 ILE A CA 1
ATOM 1820 C C . ILE A 1 222 ? 12.062 -35.281 -17.281 1 73.38 222 ILE A C 1
ATOM 1822 O O . ILE A 1 222 ? 12.508 -36.344 -16.828 1 73.38 222 ILE A O 1
ATOM 1826 N N . PRO A 1 223 ? 10.938 -35.156 -17.922 1 81 223 PRO A N 1
ATOM 1827 C CA . PRO A 1 223 ? 10.273 -36.438 -18.281 1 81 223 PRO A CA 1
ATOM 1828 C C . PRO A 1 223 ? 11.148 -37.344 -19.141 1 81 223 PRO A C 1
ATOM 1830 O O . PRO A 1 223 ? 11.852 -36.844 -20.031 1 81 223 PRO A O 1
ATOM 1833 N N . ILE A 1 224 ? 11.164 -38.562 -18.797 1 86.62 224 ILE A N 1
ATOM 1834 C CA . ILE A 1 224 ? 11.922 -39.562 -19.547 1 86.62 224 ILE A CA 1
ATOM 1835 C C . ILE A 1 224 ? 10.969 -40.594 -20.141 1 86.62 224 ILE A C 1
ATOM 1837 O O . ILE A 1 224 ? 10.148 -41.188 -19.422 1 86.62 224 ILE A O 1
ATOM 1841 N N . ILE A 1 225 ? 11.008 -40.719 -21.391 1 87.81 225 ILE A N 1
ATOM 1842 C CA . ILE A 1 225 ? 10.273 -41.812 -22.062 1 87.81 225 ILE A CA 1
ATOM 1843 C C . ILE A 1 225 ? 11.227 -42.938 -22.438 1 87.81 225 ILE A C 1
ATOM 1845 O O . ILE A 1 225 ? 12.227 -42.688 -23.125 1 87.81 225 ILE A O 1
ATOM 1849 N N . VAL A 1 226 ? 10.953 -44.125 -22.016 1 88.31 226 VAL A N 1
ATOM 1850 C CA . VAL A 1 226 ? 11.805 -45.281 -22.281 1 88.31 226 VAL A CA 1
ATOM 1851 C C . VAL A 1 226 ? 11.312 -46.031 -23.516 1 88.31 226 VAL A C 1
ATOM 1853 O O . VAL A 1 226 ? 10.109 -46.25 -23.672 1 88.31 226 VAL A O 1
ATOM 1856 N N . MET A 1 227 ? 12.211 -46.281 -24.406 1 87.69 227 MET A N 1
ATOM 1857 C CA . MET A 1 227 ? 11.922 -47.062 -25.609 1 87.69 227 MET A CA 1
ATOM 1858 C C . MET A 1 227 ? 12.508 -48.469 -25.516 1 87.69 227 MET A C 1
ATOM 1860 O O . MET A 1 227 ? 13.664 -48.625 -25.141 1 87.69 227 MET A O 1
ATOM 1864 N N . THR A 1 228 ? 11.719 -49.469 -25.766 1 80.75 228 THR A N 1
ATOM 1865 C CA . THR A 1 228 ? 12.242 -50.812 -25.656 1 80.75 228 THR A CA 1
ATOM 1866 C C . THR A 1 228 ? 11.562 -51.75 -26.641 1 80.75 228 THR A C 1
ATOM 1868 O O . THR A 1 228 ? 10.422 -51.5 -27.062 1 80.75 228 THR A O 1
ATOM 1871 N N . ALA A 1 229 ? 12.359 -52.75 -27.141 1 72.06 229 ALA A N 1
ATOM 1872 C CA . ALA A 1 229 ? 11.797 -53.812 -27.969 1 72.06 229 ALA A CA 1
ATOM 1873 C C . ALA A 1 229 ? 11.141 -54.875 -27.109 1 72.06 229 ALA A C 1
ATOM 1875 O O . ALA A 1 229 ? 10.367 -55.688 -27.625 1 72.06 229 ALA A O 1
ATOM 1876 N N . ASN A 1 230 ? 11.547 -54.938 -25.906 1 63.72 230 ASN A N 1
ATOM 1877 C CA . ASN A 1 230 ? 11.023 -55.969 -25.016 1 63.72 230 ASN A CA 1
ATOM 1878 C C . ASN A 1 230 ? 9.578 -55.688 -24.609 1 63.72 230 ASN A C 1
ATOM 1880 O O . ASN A 1 230 ? 9.258 -54.594 -24.156 1 63.72 230 ASN A O 1
ATOM 1884 N N . ASP A 1 231 ? 8.695 -56.469 -24.938 1 60.06 231 ASP A N 1
ATOM 1885 C CA . ASP A 1 231 ? 7.246 -56.312 -24.812 1 60.06 231 ASP A CA 1
ATOM 1886 C C . ASP A 1 231 ? 6.758 -56.844 -23.469 1 60.06 231 ASP A C 1
ATOM 1888 O O . ASP A 1 231 ? 5.559 -57.062 -23.281 1 60.06 231 ASP A O 1
ATOM 1892 N N . THR A 1 232 ? 7.719 -57 -22.516 1 65.5 232 THR A N 1
ATOM 1893 C CA . THR A 1 232 ? 7.156 -57.594 -21.297 1 65.5 232 THR A CA 1
ATOM 1894 C C . THR A 1 232 ? 6.609 -56.5 -20.375 1 65.5 232 THR A C 1
ATOM 1896 O O . THR A 1 232 ? 7.25 -55.469 -20.172 1 65.5 232 THR A O 1
ATOM 1899 N N . PRO A 1 233 ? 5.418 -56.656 -19.922 1 66 233 PRO A N 1
ATOM 1900 C CA . PRO A 1 233 ? 4.809 -55.75 -18.969 1 66 233 PRO A CA 1
ATOM 1901 C C . PRO A 1 233 ? 5.68 -55.531 -17.734 1 66 233 PRO A C 1
ATOM 1903 O O . PRO A 1 233 ? 5.664 -54.438 -17.156 1 66 233 PRO A O 1
ATOM 1906 N N . LYS A 1 234 ? 6.477 -56.5 -17.438 1 67.81 234 LYS A N 1
ATOM 1907 C CA . LYS A 1 234 ? 7.34 -56.375 -16.25 1 67.81 234 LYS A CA 1
ATOM 1908 C C . LYS A 1 234 ? 8.375 -55.281 -16.438 1 67.81 234 LYS A C 1
ATOM 1910 O O . LYS A 1 234 ? 8.641 -54.5 -15.508 1 67.81 234 LYS A O 1
ATOM 1915 N N . THR A 1 235 ? 8.852 -55.219 -17.594 1 72.75 235 THR A N 1
ATOM 1916 C CA . THR A 1 235 ? 9.867 -54.219 -17.875 1 72.75 235 THR A CA 1
ATOM 1917 C C . THR A 1 235 ? 9.258 -52.812 -17.828 1 72.75 235 THR A C 1
ATOM 1919 O O . THR A 1 235 ? 9.883 -51.875 -17.328 1 72.75 235 THR A O 1
ATOM 1922 N N . GLU A 1 236 ? 8.125 -52.719 -18.328 1 75.06 236 GLU A N 1
ATOM 1923 C CA . GLU A 1 236 ? 7.426 -51.438 -18.328 1 75.06 236 GLU A CA 1
ATOM 1924 C C . GLU A 1 236 ? 7.184 -50.938 -16.906 1 75.06 236 GLU A C 1
ATOM 1926 O O . GLU A 1 236 ? 7.383 -49.75 -16.609 1 75.06 236 GLU A O 1
ATOM 1931 N N . VAL A 1 237 ? 6.824 -51.875 -16.078 1 69.69 237 VAL A N 1
ATOM 1932 C CA . VAL A 1 237 ? 6.547 -51.531 -14.688 1 69.69 237 VAL A CA 1
ATOM 1933 C C . VAL A 1 237 ? 7.828 -51.062 -14.008 1 69.69 237 VAL A C 1
ATOM 1935 O O . VAL A 1 237 ? 7.816 -50.062 -13.258 1 69.69 237 VAL A O 1
ATOM 1938 N N . ILE A 1 238 ? 8.789 -51.75 -14.266 1 72 238 ILE A N 1
ATOM 1939 C CA . ILE A 1 238 ? 10.07 -51.438 -13.648 1 72 238 ILE A CA 1
ATOM 1940 C C . ILE A 1 238 ? 10.5 -50.031 -14.07 1 72 238 ILE A C 1
ATOM 1942 O O . ILE A 1 238 ? 10.93 -49.219 -13.242 1 72 238 ILE A O 1
ATOM 1946 N N . CYS A 1 239 ? 10.312 -49.625 -15.281 1 77.44 239 CYS A N 1
ATOM 1947 C CA . CYS A 1 239 ? 10.719 -48.344 -15.805 1 77.44 239 CYS A CA 1
ATOM 1948 C C . CYS A 1 239 ? 9.914 -47.219 -15.18 1 77.44 239 CYS A C 1
ATOM 1950 O O . CYS A 1 239 ? 10.469 -46.188 -14.797 1 77.44 239 CYS A O 1
ATOM 1952 N N . LEU A 1 240 ? 8.711 -47.438 -15.062 1 75 240 LEU A N 1
ATOM 1953 C CA . LEU A 1 240 ? 7.84 -46.406 -14.484 1 75 240 LEU A CA 1
ATOM 1954 C C . LEU A 1 240 ? 8.148 -46.219 -13.008 1 75 240 LEU A C 1
ATOM 1956 O O . LEU A 1 240 ? 8.141 -45.062 -12.523 1 75 240 LEU A O 1
ATOM 1960 N N . ASN A 1 241 ? 8.492 -47.312 -12.367 1 69 241 ASN A N 1
ATOM 1961 C CA . ASN A 1 241 ? 8.844 -47.219 -10.953 1 69 241 ASN A CA 1
ATOM 1962 C C . ASN A 1 241 ? 10.156 -46.469 -10.742 1 69 241 ASN A C 1
ATOM 1964 O O . ASN A 1 241 ? 10.352 -45.844 -9.711 1 69 241 ASN A O 1
ATOM 1968 N N . LEU A 1 242 ? 10.891 -46.594 -11.789 1 70.06 242 LEU A N 1
ATOM 1969 C CA . LEU A 1 242 ? 12.195 -45.969 -11.688 1 70.06 242 LEU A CA 1
ATOM 1970 C C . LEU A 1 242 ? 12.117 -44.5 -12.148 1 70.06 242 LEU A C 1
ATOM 1972 O O . LEU A 1 242 ? 13.141 -43.844 -12.258 1 70.06 242 LEU A O 1
ATOM 1976 N N . GLY A 1 243 ? 10.922 -44.031 -12.445 1 72.62 243 GLY A N 1
ATOM 1977 C CA . GLY A 1 243 ? 10.758 -42.625 -12.68 1 72.62 243 GLY A CA 1
ATOM 1978 C C . GLY A 1 243 ? 10.461 -42.281 -14.133 1 72.62 243 GLY A C 1
ATOM 1979 O O . GLY A 1 243 ? 10.344 -41.125 -14.492 1 72.62 243 GLY A O 1
ATOM 1980 N N . ALA A 1 244 ? 10.438 -43.281 -14.992 1 79.12 244 ALA A N 1
ATOM 1981 C CA . ALA A 1 244 ? 10.07 -43 -16.391 1 79.12 244 ALA A CA 1
ATOM 1982 C C . ALA A 1 244 ? 8.656 -42.438 -16.469 1 79.12 244 ALA A C 1
ATOM 1984 O O . ALA A 1 244 ? 7.762 -42.875 -15.742 1 79.12 244 ALA A O 1
ATOM 1985 N N . THR A 1 245 ? 8.5 -41.406 -17.219 1 75.25 245 THR A N 1
ATOM 1986 C CA . THR A 1 245 ? 7.195 -40.75 -17.391 1 75.25 245 THR A CA 1
ATOM 1987 C C . THR A 1 245 ? 6.289 -41.594 -18.281 1 75.25 245 THR A C 1
ATOM 1989 O O . THR A 1 245 ? 5.07 -41.625 -18.109 1 75.25 245 THR A O 1
ATOM 1992 N N . ASP A 1 246 ? 6.91 -42.125 -19.297 1 77.44 246 ASP A N 1
ATOM 1993 C CA . ASP A 1 246 ? 6.168 -42.938 -20.266 1 77.44 246 ASP A CA 1
ATOM 1994 C C . ASP A 1 246 ? 7.07 -44 -20.906 1 77.44 246 ASP A C 1
ATOM 1996 O O . ASP A 1 246 ? 8.266 -44.062 -20.609 1 77.44 246 ASP A O 1
ATOM 2000 N N . TYR A 1 247 ? 6.348 -44.844 -21.656 1 78.88 247 TYR A N 1
ATOM 2001 C CA . TYR A 1 247 ? 7.008 -46 -22.281 1 78.88 247 TYR A CA 1
ATOM 2002 C C . TYR A 1 247 ? 6.539 -46.188 -23.719 1 78.88 247 TYR A C 1
ATOM 2004 O O . TYR A 1 247 ? 5.352 -46 -24.016 1 78.88 247 TYR A O 1
ATOM 2012 N N . ILE A 1 248 ? 7.586 -46.375 -24.672 1 81.62 248 ILE A N 1
ATOM 2013 C CA . ILE A 1 248 ? 7.246 -46.625 -26.062 1 81.62 248 ILE A CA 1
ATOM 2014 C C . ILE A 1 248 ? 7.82 -47.969 -26.5 1 81.62 248 ILE A C 1
ATOM 2016 O O . ILE A 1 248 ? 9 -48.25 -26.281 1 81.62 248 ILE A O 1
ATOM 2020 N N . ARG A 1 249 ? 7 -48.688 -27.203 1 77.31 249 ARG A N 1
ATOM 2021 C CA . ARG A 1 249 ? 7.426 -50.031 -27.672 1 77.31 249 ARG A CA 1
ATOM 2022 C C . ARG A 1 249 ? 7.902 -49.969 -29.109 1 77.31 249 ARG A C 1
ATOM 2024 O O . ARG A 1 249 ? 7.309 -49.25 -29.938 1 77.31 249 ARG A O 1
ATOM 2031 N N . LYS A 1 250 ? 8.992 -50.688 -29.391 1 79.81 250 LYS A N 1
ATOM 2032 C CA . LYS A 1 250 ? 9.461 -50.906 -30.766 1 79.81 250 LYS A CA 1
ATOM 2033 C C . LYS A 1 250 ? 8.727 -52.062 -31.438 1 79.81 250 LYS A C 1
ATOM 2035 O O . LYS A 1 250 ? 8.367 -53.031 -30.766 1 79.81 250 LYS A O 1
ATOM 2040 N N . PRO A 1 251 ? 8.359 -52.031 -32.75 1 76.75 251 PRO A N 1
ATOM 2041 C CA . PRO A 1 251 ? 8.797 -51.031 -33.719 1 76.75 251 PRO A CA 1
ATOM 2042 C C . PRO A 1 251 ? 8.07 -49.688 -33.562 1 76.75 251 PRO A C 1
ATOM 2044 O O . PRO A 1 251 ? 6.91 -49.656 -33.125 1 76.75 251 PRO A O 1
ATOM 2047 N N . TYR A 1 252 ? 8.766 -48.719 -34 1 80.25 252 TYR A N 1
ATOM 2048 C CA . TYR A 1 252 ? 8.312 -47.375 -33.75 1 80.25 252 TYR A CA 1
ATOM 2049 C C . TYR A 1 252 ? 7.113 -47 -34.625 1 80.25 252 TYR A C 1
ATOM 2051 O O . TYR A 1 252 ? 7.086 -47.344 -35.812 1 80.25 252 TYR A O 1
ATOM 2059 N N . ASN A 1 253 ? 6.129 -46.562 -34 1 77.56 253 ASN A N 1
ATOM 2060 C CA . ASN A 1 253 ? 5.035 -45.906 -34.688 1 77.56 253 ASN A CA 1
ATOM 2061 C C . ASN A 1 253 ? 5.18 -44.375 -34.625 1 77.56 253 ASN A C 1
ATOM 2063 O O . ASN A 1 253 ? 5.094 -43.812 -33.531 1 77.56 253 ASN A O 1
ATOM 2067 N N . ALA A 1 254 ? 5.438 -43.812 -35.75 1 79.75 254 ALA A N 1
ATOM 2068 C CA . ALA A 1 254 ? 5.789 -42.375 -35.844 1 79.75 254 ALA A CA 1
ATOM 2069 C C . ALA A 1 254 ? 4.73 -41.531 -35.156 1 79.75 254 ALA A C 1
ATOM 2071 O O . ALA A 1 254 ? 5.059 -40.625 -34.375 1 79.75 254 ALA A O 1
ATOM 2072 N N . GLU A 1 255 ? 3.555 -41.719 -35.469 1 74.25 255 GLU A N 1
ATOM 2073 C CA . GLU A 1 255 ? 2.467 -40.906 -34.938 1 74.25 255 GLU A CA 1
ATOM 2074 C C . GLU A 1 255 ? 2.33 -41.062 -33.406 1 74.25 255 GLU A C 1
ATOM 2076 O O . GLU A 1 255 ? 2.066 -40.094 -32.719 1 74.25 255 GLU A O 1
ATOM 2081 N N . LEU A 1 256 ? 2.514 -42.219 -32.938 1 74.56 256 LEU A N 1
ATOM 2082 C CA . LEU A 1 256 ? 2.424 -42.5 -31.5 1 74.56 256 LEU A CA 1
ATOM 2083 C C . LEU A 1 256 ? 3.52 -41.781 -30.734 1 74.56 256 LEU A C 1
ATOM 2085 O O . LEU A 1 256 ? 3.26 -41.219 -29.672 1 74.56 256 LEU A O 1
ATOM 2089 N N . ILE A 1 257 ? 4.641 -41.844 -31.234 1 81 257 ILE A N 1
ATOM 2090 C CA . ILE A 1 257 ? 5.777 -41.188 -30.578 1 81 257 ILE A CA 1
ATOM 2091 C C . ILE A 1 257 ? 5.535 -39.688 -30.5 1 81 257 ILE A C 1
ATOM 2093 O O . ILE A 1 257 ? 5.711 -39.094 -29.438 1 81 257 ILE A O 1
ATOM 2097 N N . ARG A 1 258 ? 5.098 -39.094 -31.547 1 78.25 258 ARG A N 1
ATOM 2098 C CA . ARG A 1 258 ? 4.848 -37.656 -31.578 1 78.25 258 ARG A CA 1
ATOM 2099 C C . ARG A 1 258 ? 3.822 -37.25 -30.531 1 78.25 258 ARG A C 1
ATOM 2101 O O . ARG A 1 258 ? 4.023 -36.281 -29.797 1 78.25 258 ARG A O 1
ATOM 2108 N N . LYS A 1 259 ? 2.818 -37.906 -30.453 1 70.31 259 LYS A N 1
ATOM 2109 C CA . LYS A 1 259 ? 1.728 -37.562 -29.531 1 70.31 259 LYS A CA 1
ATOM 2110 C C . LYS A 1 259 ? 2.15 -37.75 -28.078 1 70.31 259 LYS A C 1
ATOM 2112 O O . LYS A 1 259 ? 1.823 -36.906 -27.234 1 70.31 259 LYS A O 1
ATOM 2117 N N . ARG A 1 260 ? 2.777 -38.812 -27.797 1 74.19 260 ARG A N 1
ATOM 2118 C CA . ARG A 1 260 ? 3.234 -39.062 -26.422 1 74.19 260 ARG A CA 1
ATOM 2119 C C . ARG A 1 260 ? 4.211 -37.969 -25.969 1 74.19 260 ARG A C 1
ATOM 2121 O O . ARG A 1 260 ? 4.145 -37.5 -24.844 1 74.19 260 ARG A O 1
ATOM 2128 N N . LEU A 1 261 ? 5.066 -37.625 -26.875 1 78.62 261 LEU A N 1
ATOM 2129 C CA . LEU A 1 261 ? 6.023 -36.562 -26.562 1 78.62 261 LEU A CA 1
ATOM 2130 C C . LEU A 1 261 ? 5.305 -35.25 -26.266 1 78.62 261 LEU A C 1
ATOM 2132 O O . LEU A 1 261 ? 5.598 -34.562 -25.266 1 78.62 261 LEU A O 1
ATOM 2136 N N . GLU A 1 262 ? 4.434 -34.938 -27.078 1 68.69 262 GLU A N 1
ATOM 2137 C CA . GLU A 1 262 ? 3.686 -33.688 -26.906 1 68.69 262 GLU A CA 1
ATOM 2138 C C . GLU A 1 262 ? 2.967 -33.656 -25.562 1 68.69 262 GLU A C 1
ATOM 2140 O O . GLU A 1 262 ? 2.986 -32.656 -24.859 1 68.69 262 GLU A O 1
ATOM 2145 N N . ASN A 1 263 ? 2.326 -34.688 -25.203 1 66.75 263 ASN A N 1
ATOM 2146 C CA . ASN A 1 263 ? 1.565 -34.781 -23.969 1 66.75 263 ASN A CA 1
ATOM 2147 C C . ASN A 1 263 ? 2.471 -34.656 -22.75 1 66.75 263 ASN A C 1
ATOM 2149 O O . ASN A 1 263 ? 2.148 -33.938 -21.797 1 66.75 263 ASN A O 1
ATOM 2153 N N . VAL A 1 264 ? 3.543 -35.406 -22.766 1 68.25 264 VAL A N 1
ATOM 2154 C CA . VAL A 1 264 ? 4.461 -35.406 -21.625 1 68.25 264 VAL A CA 1
ATOM 2155 C C . VAL A 1 264 ? 5.078 -34.031 -21.438 1 68.25 264 VAL A C 1
ATOM 2157 O O . VAL A 1 264 ? 5.191 -33.531 -20.328 1 68.25 264 VAL A O 1
ATOM 2160 N N . ILE A 1 265 ? 5.438 -33.438 -22.484 1 65.56 265 ILE A N 1
ATOM 2161 C CA . ILE A 1 265 ? 6.074 -32.125 -22.438 1 65.56 265 ILE A CA 1
ATOM 2162 C C . ILE A 1 265 ? 5.094 -31.094 -21.891 1 65.56 265 ILE A C 1
ATOM 2164 O O . ILE A 1 265 ? 5.453 -30.281 -21.031 1 65.56 265 ILE A O 1
ATOM 2168 N N . LYS A 1 266 ? 3.963 -31.156 -22.359 1 63.34 266 LYS A N 1
ATOM 2169 C CA . LYS A 1 266 ? 2.938 -30.234 -21.891 1 63.34 266 LYS A CA 1
ATOM 2170 C C . LYS A 1 266 ? 2.717 -30.359 -20.391 1 63.34 266 LYS A C 1
ATOM 2172 O O . LYS A 1 266 ? 2.631 -29.344 -19.672 1 63.34 266 LYS A O 1
ATOM 2177 N N . LEU A 1 267 ? 2.584 -31.547 -19.984 1 60.25 267 LEU A N 1
ATOM 2178 C CA . LEU A 1 267 ? 2.322 -31.797 -18.562 1 60.25 267 LEU A CA 1
ATOM 2179 C C . LEU A 1 267 ? 3.492 -31.344 -17.703 1 60.25 267 LEU A C 1
ATOM 2181 O O . LEU A 1 267 ? 3.291 -30.75 -16.641 1 60.25 267 LEU A O 1
ATOM 2185 N N . ARG A 1 268 ? 4.648 -31.609 -18.156 1 60 268 ARG A N 1
ATOM 2186 C CA . ARG A 1 268 ? 5.848 -31.172 -17.453 1 60 268 ARG A CA 1
ATOM 2187 C C . ARG A 1 268 ? 5.914 -29.656 -17.359 1 60 268 ARG A C 1
ATOM 2189 O O . ARG A 1 268 ? 6.219 -29.094 -16.297 1 60 268 ARG A O 1
ATOM 2196 N N . GLU A 1 269 ? 5.73 -29.109 -18.422 1 60.84 269 GLU A N 1
ATOM 2197 C CA . GLU A 1 269 ? 5.801 -27.656 -18.438 1 60.84 269 GLU A CA 1
ATOM 2198 C C . GLU A 1 269 ? 4.809 -27.031 -17.453 1 60.84 269 GLU A C 1
ATOM 2200 O O . GLU A 1 269 ? 5.121 -26.047 -16.812 1 60.84 269 GLU A O 1
ATOM 2205 N N . SER A 1 270 ? 3.746 -27.625 -17.344 1 61.41 270 SER A N 1
ATOM 2206 C CA . SER A 1 270 ? 2.75 -27.109 -16.406 1 61.41 270 SER A CA 1
ATOM 2207 C C . SER A 1 270 ? 3.227 -27.25 -14.961 1 61.41 270 SER A C 1
ATOM 2209 O O . SER A 1 270 ? 2.994 -26.359 -14.141 1 61.41 270 SER A O 1
ATOM 2211 N N . SER A 1 271 ? 3.859 -28.391 -14.742 1 60.28 271 SER A N 1
ATOM 2212 C CA . SER A 1 271 ? 4.34 -28.625 -13.383 1 60.28 271 SER A CA 1
ATOM 2213 C C . SER A 1 271 ? 5.445 -27.641 -13.008 1 60.28 271 SER A C 1
ATOM 2215 O O . SER A 1 271 ? 5.461 -27.109 -11.898 1 60.28 271 SER A O 1
ATOM 2217 N N . VAL A 1 272 ? 6.309 -27.438 -13.953 1 58.75 272 VAL A N 1
ATOM 2218 C CA . VAL A 1 272 ? 7.414 -26.516 -13.711 1 58.75 272 VAL A CA 1
ATOM 2219 C C . VAL A 1 272 ? 6.875 -25.094 -13.547 1 58.75 272 VAL A C 1
ATOM 2221 O O . VAL A 1 272 ? 7.293 -24.375 -12.641 1 58.75 272 VAL A O 1
ATOM 2224 N N . SER A 1 273 ? 6 -24.766 -14.383 1 66.69 273 SER A N 1
ATOM 2225 C CA . SER A 1 273 ? 5.395 -23.438 -14.312 1 66.69 273 SER A CA 1
ATOM 2226 C C . SER A 1 273 ? 4.676 -23.219 -12.984 1 66.69 273 SER A C 1
ATOM 2228 O O . SER A 1 273 ? 4.77 -22.156 -12.383 1 66.69 273 SER A O 1
ATOM 2230 N N . LEU A 1 274 ? 4.09 -24.203 -12.617 1 67.38 274 LEU A N 1
ATOM 2231 C CA . LEU A 1 274 ? 3.354 -24.125 -11.359 1 67.38 274 LEU A CA 1
ATOM 2232 C C . LEU A 1 274 ? 4.297 -23.844 -10.195 1 67.38 274 LEU A C 1
ATOM 2234 O O . LEU A 1 274 ? 4.031 -22.953 -9.375 1 67.38 274 LEU A O 1
ATOM 2238 N N . ARG A 1 275 ? 5.344 -24.5 -10.141 1 63.56 275 ARG A N 1
ATOM 2239 C CA . ARG A 1 275 ? 6.289 -24.344 -9.039 1 63.56 275 ARG A CA 1
ATOM 2240 C C . ARG A 1 275 ? 6.848 -22.922 -8.992 1 63.56 275 ARG A C 1
ATOM 2242 O O . ARG A 1 275 ? 7.074 -22.375 -7.914 1 63.56 275 ARG A O 1
ATOM 2249 N N . GLU A 1 276 ? 6.969 -22.438 -10.102 1 67.69 276 GLU A N 1
ATOM 2250 C CA . GLU A 1 276 ? 7.547 -21.109 -10.172 1 67.69 276 GLU A CA 1
ATOM 2251 C C . GLU A 1 276 ? 6.508 -20.031 -9.844 1 67.69 276 GLU A C 1
ATOM 2253 O O . GLU A 1 276 ? 6.832 -19.016 -9.227 1 67.69 276 GLU A O 1
ATOM 2258 N N . ILE A 1 277 ? 5.367 -20.312 -10.18 1 77.31 277 ILE A N 1
ATOM 2259 C CA . ILE A 1 277 ? 4.316 -19.312 -10.094 1 77.31 277 ILE A CA 1
ATOM 2260 C C . ILE A 1 277 ? 3.68 -19.344 -8.703 1 77.31 277 ILE A C 1
ATOM 2262 O O . ILE A 1 277 ? 3.217 -18.328 -8.203 1 77.31 277 ILE A O 1
ATOM 2266 N N . GLU A 1 278 ? 3.832 -20.438 -8.125 1 80.12 278 GLU A N 1
ATOM 2267 C CA . GLU A 1 278 ? 3.082 -20.594 -6.879 1 80.12 278 GLU A CA 1
ATOM 2268 C C . GLU A 1 278 ? 3.84 -19.984 -5.703 1 80.12 278 GLU A C 1
ATOM 2270 O O . GLU A 1 278 ? 3.27 -19.797 -4.625 1 80.12 278 GLU A O 1
ATOM 2275 N N . LYS A 1 279 ? 5.074 -19.641 -5.875 1 78.5 279 LYS A N 1
ATOM 2276 C CA . LYS A 1 279 ? 5.883 -19.141 -4.762 1 78.5 279 LYS A CA 1
ATOM 2277 C C . LYS A 1 279 ? 6.215 -17.672 -4.938 1 78.5 279 LYS A C 1
ATOM 2279 O O . LYS A 1 279 ? 6.422 -17.203 -6.059 1 78.5 279 LYS A O 1
ATOM 2284 N N . ASP A 1 280 ? 6.273 -17.031 -3.852 1 82.69 280 ASP A N 1
ATOM 2285 C CA . ASP A 1 280 ? 6.727 -15.648 -3.82 1 82.69 280 ASP A CA 1
ATOM 2286 C C . ASP A 1 280 ? 8.234 -15.555 -4.039 1 82.69 280 ASP A C 1
ATOM 2288 O O . ASP A 1 280 ? 9.008 -16.234 -3.352 1 82.69 280 ASP A O 1
ATOM 2292 N N . SER A 1 281 ? 8.594 -14.766 -4.922 1 74.69 281 SER A N 1
ATOM 2293 C CA . SER A 1 281 ? 9.992 -14.711 -5.344 1 74.69 281 SER A CA 1
ATOM 2294 C C . SER A 1 281 ? 10.883 -14.148 -4.242 1 74.69 281 SER A C 1
ATOM 2296 O O . SER A 1 281 ? 12.07 -14.461 -4.184 1 74.69 281 SER A O 1
ATOM 2298 N N . LEU A 1 282 ? 10.359 -13.406 -3.34 1 80.19 282 LEU A N 1
ATOM 2299 C CA . LEU A 1 282 ? 11.164 -12.773 -2.299 1 80.19 282 LEU A CA 1
ATOM 2300 C C . LEU A 1 282 ? 11.344 -13.703 -1.107 1 80.19 282 LEU A C 1
ATOM 2302 O O . LEU A 1 282 ? 12.469 -13.938 -0.659 1 80.19 282 LEU A O 1
ATOM 2306 N N . THR A 1 283 ? 10.289 -14.305 -0.645 1 84.69 283 THR A N 1
ATOM 2307 C CA . THR A 1 283 ? 10.312 -15.016 0.629 1 84.69 283 THR A CA 1
ATOM 2308 C C . THR A 1 283 ? 10.375 -16.516 0.405 1 84.69 283 THR A C 1
ATOM 2310 O O . THR A 1 283 ? 10.719 -17.281 1.319 1 84.69 283 THR A O 1
ATOM 2313 N N . GLY A 1 284 ? 9.969 -16.938 -0.765 1 78.75 284 GLY A N 1
ATOM 2314 C CA . GLY A 1 284 ? 9.922 -18.375 -1.035 1 78.75 284 GLY A CA 1
ATOM 2315 C C . GLY A 1 284 ? 8.656 -19.031 -0.51 1 78.75 284 GLY A C 1
ATOM 2316 O O . GLY A 1 284 ? 8.445 -20.234 -0.719 1 78.75 284 GLY A O 1
ATOM 2317 N N . LEU A 1 285 ? 7.859 -18.297 0.128 1 84.25 285 LEU A N 1
ATOM 2318 C CA . LEU A 1 285 ? 6.57 -18.812 0.585 1 84.25 285 LEU A CA 1
ATOM 2319 C C . LEU A 1 285 ? 5.566 -18.859 -0.561 1 84.25 285 LEU A C 1
ATOM 2321 O O . LEU A 1 285 ? 5.836 -18.344 -1.648 1 84.25 285 LEU A O 1
ATOM 2325 N N . TYR A 1 286 ? 4.469 -19.516 -0.286 1 85.94 286 TYR A N 1
ATOM 2326 C CA . TYR A 1 286 ? 3.432 -19.547 -1.31 1 85.94 286 TYR A CA 1
ATOM 2327 C C . TYR A 1 286 ? 2.869 -18.141 -1.552 1 85.94 286 TYR A C 1
ATOM 2329 O O . TYR A 1 286 ? 2.896 -17.297 -0.659 1 85.94 286 TYR A O 1
ATOM 2337 N N . THR A 1 287 ? 2.459 -17.969 -2.787 1 87.69 287 THR A N 1
ATOM 2338 C CA . THR A 1 287 ? 1.705 -16.766 -3.078 1 87.69 287 THR A CA 1
ATOM 2339 C C . THR A 1 287 ? 0.304 -16.844 -2.477 1 87.69 287 THR A C 1
ATOM 2341 O O . THR A 1 287 ? -0.145 -17.906 -2.068 1 87.69 287 THR A O 1
ATOM 2344 N N . GLU A 1 288 ? -0.261 -15.734 -2.352 1 88.75 288 GLU A N 1
ATOM 2345 C CA . GLU A 1 288 ? -1.623 -15.68 -1.829 1 88.75 288 GLU A CA 1
ATOM 2346 C C . GLU A 1 288 ? -2.561 -16.578 -2.633 1 88.75 288 GLU A C 1
ATOM 2348 O O . GLU A 1 288 ? -3.4 -17.266 -2.061 1 88.75 288 GLU A O 1
ATOM 2353 N N . GLN A 1 289 ? -2.377 -16.609 -3.975 1 83.69 289 GLN A N 1
ATOM 2354 C CA . GLN A 1 289 ? -3.217 -17.422 -4.848 1 83.69 289 GLN A CA 1
ATOM 2355 C C . GLN A 1 289 ? -3.004 -18.906 -4.594 1 83.69 289 GLN A C 1
ATOM 2357 O O . GLN A 1 289 ? -3.963 -19.688 -4.543 1 83.69 289 GLN A O 1
ATOM 2362 N N . ALA A 1 290 ? -1.764 -19.203 -4.508 1 82.62 290 ALA A N 1
ATOM 2363 C CA . ALA A 1 290 ? -1.443 -20.594 -4.219 1 82.62 290 ALA A CA 1
ATOM 2364 C C . ALA A 1 290 ? -1.999 -21.016 -2.863 1 82.62 290 ALA A C 1
ATOM 2366 O O . ALA A 1 290 ? -2.523 -22.125 -2.717 1 82.62 290 ALA A O 1
ATOM 2367 N N . PHE A 1 291 ? -1.865 -20.172 -1.945 1 88 291 PHE A N 1
ATOM 2368 C CA . PHE A 1 291 ? -2.402 -20.438 -0.615 1 88 291 PHE A CA 1
ATOM 2369 C C . PHE A 1 291 ? -3.895 -20.75 -0.683 1 88 291 PHE A C 1
ATOM 2371 O O . PHE A 1 291 ? -4.367 -21.703 -0.075 1 88 291 PHE A O 1
ATOM 2378 N N . PHE A 1 292 ? -4.602 -19.922 -1.366 1 84.75 292 PHE A N 1
ATOM 2379 C CA . PHE A 1 292 ? -6.047 -20.109 -1.475 1 84.75 292 PHE A CA 1
ATOM 2380 C C . PHE A 1 292 ? -6.379 -21.422 -2.154 1 84.75 292 PHE A C 1
ATOM 2382 O O . PHE A 1 292 ? -7.246 -22.172 -1.69 1 84.75 292 PHE A O 1
ATOM 2389 N N . HIS A 1 293 ? -5.645 -21.641 -3.168 1 75.44 293 HIS A N 1
ATOM 2390 C CA . HIS A 1 293 ? -5.883 -22.859 -3.924 1 75.44 293 HIS A CA 1
ATOM 2391 C C . HIS A 1 293 ? -5.645 -24.094 -3.062 1 75.44 293 HIS A C 1
ATOM 2393 O O . HIS A 1 293 ? -6.512 -24.969 -2.969 1 75.44 293 HIS A O 1
ATOM 2399 N N . TYR A 1 294 ? -4.547 -24.109 -2.406 1 74.81 294 TYR A N 1
ATOM 2400 C CA . TYR A 1 294 ? -4.18 -25.281 -1.63 1 74.81 294 TYR A CA 1
ATOM 2401 C C . TYR A 1 294 ? -5.039 -25.406 -0.376 1 74.81 294 TYR A C 1
ATOM 2403 O O . TYR A 1 294 ? -5.398 -26.5 0.037 1 74.81 294 TYR A O 1
ATOM 2411 N N . SER A 1 295 ? -5.32 -24.344 0.204 1 81.81 295 SER A N 1
ATOM 2412 C CA . SER A 1 295 ? -6.16 -24.375 1.396 1 81.81 295 SER A CA 1
ATOM 2413 C C . SER A 1 295 ? -7.539 -24.938 1.089 1 81.81 295 SER A C 1
ATOM 2415 O O . SER A 1 295 ? -8.086 -25.719 1.875 1 81.81 295 SER A O 1
ATOM 2417 N N . ARG A 1 296 ? -8.086 -24.453 0.015 1 74.75 296 ARG A N 1
ATOM 2418 C CA . ARG A 1 296 ? -9.383 -24.969 -0.397 1 74.75 296 ARG A CA 1
ATOM 2419 C C . ARG A 1 296 ? -9.352 -26.484 -0.548 1 74.75 296 ARG A C 1
ATOM 2421 O O . ARG A 1 296 ? -10.281 -27.172 -0.118 1 74.75 296 ARG A O 1
ATOM 2428 N N . ARG A 1 297 ? -8.336 -26.859 -1.146 1 64.75 297 ARG A N 1
ATOM 2429 C CA . ARG A 1 297 ? -8.18 -28.297 -1.373 1 64.75 297 ARG A CA 1
ATOM 2430 C C . ARG A 1 297 ? -8.023 -29.047 -0.054 1 64.75 297 ARG A C 1
ATOM 2432 O O . ARG A 1 297 ? -8.633 -30.094 0.144 1 64.75 297 ARG A O 1
ATOM 2439 N N . ILE A 1 298 ? -7.25 -28.531 0.806 1 70.19 298 ILE A N 1
ATOM 2440 C CA . ILE A 1 298 ? -7.004 -29.156 2.102 1 70.19 298 ILE A CA 1
ATOM 2441 C C . ILE A 1 298 ? -8.305 -29.234 2.898 1 70.19 298 ILE A C 1
ATOM 2443 O O . ILE A 1 298 ? -8.609 -30.25 3.516 1 70.19 298 ILE A O 1
ATOM 2447 N N . MET A 1 299 ? -9 -28.203 2.828 1 74.5 299 MET A N 1
ATOM 2448 C CA . MET A 1 299 ? -10.258 -28.141 3.57 1 74.5 299 MET A CA 1
ATOM 2449 C C . MET A 1 299 ? -11.258 -29.156 3.031 1 74.5 299 MET A C 1
ATOM 2451 O O . MET A 1 299 ? -12.039 -29.734 3.795 1 74.5 299 MET A O 1
ATOM 2455 N N . GLN A 1 300 ? -11.195 -29.297 1.79 1 62.25 300 GLN A N 1
ATOM 2456 C CA . GLN A 1 300 ? -12.117 -30.234 1.145 1 62.25 300 GLN A CA 1
ATOM 2457 C C . GLN A 1 300 ? -11.727 -31.672 1.437 1 62.25 300 GLN A C 1
ATOM 2459 O O . GLN A 1 300 ? -12.594 -32.531 1.628 1 62.25 300 GLN A O 1
ATOM 2464 N N . PHE A 1 301 ? -10.484 -31.875 1.531 1 54.5 301 PHE A N 1
ATOM 2465 C CA . PHE A 1 301 ? -9.984 -33.25 1.66 1 54.5 301 PHE A CA 1
ATOM 2466 C C . PHE A 1 301 ? -9.969 -33.688 3.121 1 54.5 301 PHE A C 1
ATOM 2468 O O . PHE A 1 301 ? -10.039 -34.875 3.42 1 54.5 301 PHE A O 1
ATOM 2475 N N . LYS A 1 302 ? -9.82 -32.719 4.047 1 62.94 302 LYS A N 1
ATOM 2476 C CA . LYS A 1 302 ? -9.812 -33 5.477 1 62.94 302 LYS A CA 1
ATOM 2477 C C . LYS A 1 302 ? -10.93 -32.281 6.203 1 62.94 302 LYS A C 1
ATOM 2479 O O . LYS A 1 302 ? -10.68 -31.5 7.125 1 62.94 302 LYS A O 1
ATOM 2484 N N . PRO A 1 303 ? -12.102 -32.656 5.852 1 61.88 303 PRO A N 1
ATOM 2485 C CA . PRO A 1 303 ? -13.219 -31.922 6.426 1 61.88 303 PRO A CA 1
ATOM 2486 C C . PRO A 1 303 ? -13.359 -32.125 7.934 1 61.88 303 PRO A C 1
ATOM 2488 O O . PRO A 1 303 ? -13.852 -31.219 8.633 1 61.88 303 PRO A O 1
ATOM 2491 N N . ASP A 1 304 ? -12.836 -33.219 8.453 1 69.69 304 ASP A N 1
ATOM 2492 C CA . ASP A 1 304 ? -13.07 -33.531 9.859 1 69.69 304 ASP A CA 1
ATOM 2493 C C . ASP A 1 304 ? -11.922 -33.031 10.727 1 69.69 304 ASP A C 1
ATOM 2495 O O . ASP A 1 304 ? -12.016 -33.031 11.953 1 69.69 304 ASP A O 1
ATOM 2499 N N . LYS A 1 305 ? -10.891 -32.625 10.109 1 72.88 305 LYS A N 1
ATOM 2500 C CA . LYS A 1 305 ? -9.75 -32.156 10.883 1 72.88 305 LYS A CA 1
ATOM 2501 C C . LYS A 1 305 ? -9.914 -30.688 11.258 1 72.88 305 LYS A C 1
ATOM 2503 O O . LYS A 1 305 ? -10.391 -29.891 10.445 1 72.88 305 LYS A O 1
ATOM 2508 N N . LYS A 1 306 ? -9.578 -30.422 12.508 1 83.44 306 LYS A N 1
ATOM 2509 C CA . LYS A 1 306 ? -9.586 -29.031 12.93 1 83.44 306 LYS A CA 1
ATOM 2510 C C . LYS A 1 306 ? -8.469 -28.234 12.258 1 83.44 306 LYS A C 1
ATOM 2512 O O . LYS A 1 306 ? -7.355 -28.75 12.094 1 83.44 306 LYS A O 1
ATOM 2517 N N . MET A 1 307 ? -8.859 -27.109 11.797 1 87.38 307 MET A N 1
ATOM 2518 C CA . MET A 1 307 ? -7.891 -26.266 11.125 1 87.38 307 MET A CA 1
ATOM 2519 C C . MET A 1 307 ? -7.957 -24.828 11.664 1 87.38 307 MET A C 1
ATOM 2521 O O . MET A 1 307 ? -9.008 -24.391 12.125 1 87.38 307 MET A O 1
ATOM 2525 N N . HIS A 1 308 ? -6.809 -24.172 11.688 1 89.88 308 HIS A N 1
ATOM 2526 C CA . HIS A 1 308 ? -6.684 -22.781 12.117 1 89.88 308 HIS A CA 1
ATOM 2527 C C . HIS A 1 308 ? -5.996 -21.938 11.055 1 89.88 308 HIS A C 1
ATOM 2529 O O . HIS A 1 308 ? -5.102 -22.422 10.352 1 89.88 308 HIS A O 1
ATOM 2535 N N . VAL A 1 309 ? -6.488 -20.734 10.961 1 93.06 309 VAL A N 1
ATOM 2536 C CA . VAL A 1 309 ? -5.84 -19.781 10.055 1 93.06 309 VAL A CA 1
ATOM 2537 C C . VAL A 1 309 ? -5.254 -18.625 10.852 1 93.06 309 VAL A C 1
ATOM 2539 O O . VAL A 1 309 ? -5.902 -18.094 11.766 1 93.06 309 VAL A O 1
ATOM 2542 N N . ILE A 1 310 ? -4.035 -18.297 10.562 1 93.06 310 ILE A N 1
ATOM 2543 C CA . ILE A 1 310 ? -3.33 -17.203 11.211 1 93.06 310 ILE A CA 1
ATOM 2544 C C . ILE A 1 310 ? -2.895 -16.172 10.172 1 93.06 310 ILE A C 1
ATOM 2546 O O . ILE A 1 310 ? -2.398 -16.531 9.102 1 93.06 310 ILE A O 1
ATOM 2550 N N . VAL A 1 311 ? -3.197 -14.93 10.469 1 95.31 311 VAL A N 1
ATOM 2551 C CA . VAL A 1 311 ? -2.686 -13.82 9.672 1 95.31 311 VAL A CA 1
ATOM 2552 C C . VAL A 1 311 ? -1.692 -13.008 10.492 1 95.31 311 VAL A C 1
ATOM 2554 O O . VAL A 1 311 ? -1.985 -12.617 11.625 1 95.31 311 VAL A O 1
ATOM 2557 N N . GLY A 1 312 ? -0.496 -12.875 9.977 1 93.31 312 GLY A N 1
ATOM 2558 C CA . GLY A 1 312 ? 0.505 -12.023 10.586 1 93.31 312 GLY A CA 1
ATOM 2559 C C . GLY A 1 312 ? 0.804 -10.773 9.773 1 93.31 312 GLY A C 1
ATOM 2560 O O . GLY A 1 312 ? 1.091 -10.859 8.578 1 93.31 312 GLY A O 1
ATOM 2561 N N . ARG A 1 313 ? 0.742 -9.602 10.445 1 92.44 313 ARG A N 1
ATOM 2562 C CA . ARG A 1 313 ? 0.98 -8.328 9.773 1 92.44 313 ARG A CA 1
ATOM 2563 C C . ARG A 1 313 ? 2.047 -7.52 10.5 1 92.44 313 ARG A C 1
ATOM 2565 O O . ARG A 1 313 ? 2.033 -7.426 11.727 1 92.44 313 ARG A O 1
ATOM 2572 N N . ILE A 1 314 ? 2.93 -6.957 9.734 1 90.5 314 ILE A N 1
ATOM 2573 C CA . ILE A 1 314 ? 3.941 -6.078 10.312 1 90.5 314 ILE A CA 1
ATOM 2574 C C . ILE A 1 314 ? 3.348 -4.688 10.539 1 90.5 314 ILE A C 1
ATOM 2576 O O . ILE A 1 314 ? 2.822 -4.07 9.609 1 90.5 314 ILE A O 1
ATOM 2580 N N . LYS A 1 315 ? 3.461 -4.297 11.797 1 88.12 315 LYS A N 1
ATOM 2581 C CA . LYS A 1 315 ? 2.967 -2.961 12.109 1 88.12 315 LYS A CA 1
ATOM 2582 C C . LYS A 1 315 ? 3.873 -1.886 11.516 1 88.12 315 LYS A C 1
ATOM 2584 O O . LYS A 1 315 ? 5.098 -1.965 11.633 1 88.12 315 LYS A O 1
ATOM 2589 N N . ASP A 1 316 ? 3.314 -0.914 10.75 1 82.94 316 ASP A N 1
ATOM 2590 C CA . ASP A 1 316 ? 3.988 0.27 10.219 1 82.94 316 ASP A CA 1
ATOM 2591 C C . ASP A 1 316 ? 5.125 -0.118 9.281 1 82.94 316 ASP A C 1
ATOM 2593 O O . ASP A 1 316 ? 6.246 0.375 9.414 1 82.94 316 ASP A O 1
ATOM 2597 N N . PHE A 1 317 ? 4.816 -1.001 8.367 1 89.12 317 PHE A N 1
ATOM 2598 C CA . PHE A 1 317 ? 5.812 -1.511 7.43 1 89.12 317 PHE A CA 1
ATOM 2599 C C . PHE A 1 317 ? 6.352 -0.39 6.551 1 89.12 317 PHE A C 1
ATOM 2601 O O . PHE A 1 317 ? 7.535 -0.373 6.215 1 89.12 317 PHE A O 1
ATOM 2608 N N . ASP A 1 318 ? 5.512 0.519 6.137 1 82.19 318 ASP A N 1
ATOM 2609 C CA . ASP A 1 318 ? 5.953 1.64 5.312 1 82.19 318 ASP A CA 1
ATOM 2610 C C . ASP A 1 318 ? 6.957 2.512 6.062 1 82.19 318 ASP A C 1
ATOM 2612 O O . ASP A 1 318 ? 7.867 3.08 5.457 1 82.19 318 ASP A O 1
ATOM 2616 N N . LEU A 1 319 ? 6.664 2.588 7.34 1 80.06 319 LEU A N 1
ATOM 2617 C CA . LEU A 1 319 ? 7.602 3.336 8.172 1 80.06 319 LEU A CA 1
ATOM 2618 C C . LEU A 1 319 ? 8.953 2.641 8.234 1 80.06 319 LEU A C 1
ATOM 2620 O O . LEU A 1 319 ? 10 3.299 8.227 1 80.06 319 LEU A O 1
ATOM 2624 N N . ILE A 1 320 ? 8.961 1.407 8.289 1 86.19 320 ILE A N 1
ATOM 2625 C CA . ILE A 1 320 ? 10.195 0.629 8.305 1 86.19 320 ILE A CA 1
ATOM 2626 C C . ILE A 1 320 ? 10.969 0.871 7.012 1 86.19 320 ILE A C 1
ATOM 2628 O O . ILE A 1 320 ? 12.188 1.06 7.039 1 86.19 320 ILE A O 1
ATOM 2632 N N . ILE A 1 321 ? 10.289 0.902 5.922 1 85.31 321 ILE A N 1
ATOM 2633 C CA . ILE A 1 321 ? 10.922 1.162 4.633 1 85.31 321 ILE A CA 1
ATOM 2634 C C . ILE A 1 321 ? 11.508 2.57 4.625 1 85.31 321 ILE A C 1
ATOM 2636 O O . ILE A 1 321 ? 12.633 2.779 4.145 1 85.31 321 ILE A O 1
ATOM 2640 N N . SER A 1 322 ? 10.758 3.418 5.184 1 78.38 322 SER A N 1
ATOM 2641 C CA . SER A 1 322 ? 11.188 4.812 5.188 1 78.38 322 SER A CA 1
ATOM 2642 C C . SER A 1 322 ? 12.422 5.012 6.059 1 78.38 322 SER A C 1
ATOM 2644 O O . SER A 1 322 ? 13.266 5.867 5.77 1 78.38 322 SER A O 1
ATOM 2646 N N . ILE A 1 323 ? 12.492 4.238 7.117 1 80.12 323 ILE A N 1
ATOM 2647 C CA . ILE A 1 323 ? 13.578 4.402 8.078 1 80.12 323 ILE A CA 1
ATOM 2648 C C . ILE A 1 323 ? 14.805 3.625 7.609 1 80.12 323 ILE A C 1
ATOM 2650 O O . ILE A 1 323 ? 15.914 4.164 7.582 1 80.12 323 ILE A O 1
ATOM 2654 N N . TYR A 1 324 ? 14.578 2.457 7.156 1 83.31 324 TYR A N 1
ATOM 2655 C CA . TYR A 1 324 ? 15.711 1.562 6.957 1 83.31 324 TYR A CA 1
ATOM 2656 C C . TYR A 1 324 ? 15.93 1.278 5.477 1 83.31 324 TYR A C 1
ATOM 2658 O O . TYR A 1 324 ? 16.984 0.763 5.082 1 83.31 324 TYR A O 1
ATOM 2666 N N . GLY A 1 325 ? 14.953 1.605 4.664 1 83.06 325 GLY A N 1
ATOM 2667 C CA . GLY A 1 325 ? 15.055 1.334 3.238 1 83.06 325 GLY A CA 1
ATOM 2668 C C . GLY A 1 325 ? 14.391 0.032 2.832 1 83.06 325 GLY A C 1
ATOM 2669 O O . GLY A 1 325 ? 14.117 -0.823 3.678 1 83.06 325 GLY A O 1
ATOM 2670 N N . ARG A 1 326 ? 14.219 -0.151 1.577 1 82.5 326 ARG A N 1
ATOM 2671 C CA . ARG A 1 326 ? 13.523 -1.305 1.024 1 82.5 326 ARG A CA 1
ATOM 2672 C C . ARG A 1 326 ? 14.344 -2.578 1.197 1 82.5 326 ARG A C 1
ATOM 2674 O O . ARG A 1 326 ? 13.789 -3.654 1.431 1 82.5 326 ARG A O 1
ATOM 2681 N N . LYS A 1 327 ? 15.586 -2.465 0.996 1 80.81 327 LYS A N 1
ATOM 2682 C CA . LYS A 1 327 ? 16.453 -3.635 1.123 1 80.81 327 LYS A CA 1
ATOM 2683 C C . LYS A 1 327 ? 16.328 -4.258 2.51 1 80.81 327 LYS A C 1
ATOM 2685 O O . LYS A 1 327 ? 16.172 -5.473 2.639 1 80.81 327 LYS A O 1
ATOM 2690 N N . LYS A 1 328 ? 16.406 -3.4 3.5 1 84.81 328 LYS A N 1
ATOM 2691 C CA . LYS A 1 328 ? 16.297 -3.885 4.871 1 84.81 328 LYS A CA 1
ATOM 2692 C C . LYS A 1 328 ? 14.898 -4.43 5.148 1 84.81 328 LYS A C 1
ATOM 2694 O O . LYS A 1 328 ? 14.742 -5.41 5.879 1 84.81 328 LYS A O 1
ATOM 2699 N N . ALA A 1 329 ? 13.953 -3.824 4.621 1 88.81 329 ALA A N 1
ATOM 2700 C CA . ALA A 1 329 ? 12.578 -4.305 4.766 1 88.81 329 ALA A CA 1
ATOM 2701 C C . ALA A 1 329 ? 12.422 -5.691 4.152 1 88.81 329 ALA A C 1
ATOM 2703 O O . ALA A 1 329 ? 11.742 -6.551 4.727 1 88.81 329 ALA A O 1
ATOM 2704 N N . ASN A 1 330 ? 13.023 -5.898 2.992 1 87.38 330 ASN A N 1
ATOM 2705 C CA . ASN A 1 330 ? 12.977 -7.207 2.354 1 87.38 330 ASN A CA 1
ATOM 2706 C C . ASN A 1 330 ? 13.672 -8.266 3.201 1 87.38 330 ASN A C 1
ATOM 2708 O O . ASN A 1 330 ? 13.211 -9.406 3.281 1 87.38 330 ASN A O 1
ATOM 2712 N N . GLU A 1 331 ? 14.727 -7.812 3.764 1 86.38 331 GLU A N 1
ATOM 2713 C CA . GLU A 1 331 ? 15.43 -8.727 4.664 1 86.38 331 GLU A CA 1
ATOM 2714 C C . GLU A 1 331 ? 14.531 -9.148 5.824 1 86.38 331 GLU A C 1
ATOM 2716 O O . GLU A 1 331 ? 14.562 -10.312 6.242 1 86.38 331 GLU A O 1
ATOM 2721 N N . LEU A 1 332 ? 13.859 -8.227 6.301 1 90.12 332 LEU A N 1
ATOM 2722 C CA . LEU A 1 332 ? 12.93 -8.508 7.391 1 90.12 332 LEU A CA 1
ATOM 2723 C C . LEU A 1 332 ? 11.867 -9.508 6.965 1 90.12 332 LEU A C 1
ATOM 2725 O O . LEU A 1 332 ? 11.547 -10.438 7.707 1 90.12 332 LEU A O 1
ATOM 2729 N N . LEU A 1 333 ? 11.32 -9.328 5.812 1 91.5 333 LEU A N 1
ATOM 2730 C CA . LEU A 1 333 ? 10.297 -10.234 5.297 1 91.5 333 LEU A CA 1
ATOM 2731 C C . LEU A 1 333 ? 10.859 -11.641 5.133 1 91.5 333 LEU A C 1
ATOM 2733 O O . LEU A 1 333 ? 10.195 -12.625 5.473 1 91.5 333 LEU A O 1
ATOM 2737 N N . CYS A 1 334 ? 12.047 -11.734 4.613 1 89.12 334 CYS A N 1
ATOM 2738 C CA . CYS A 1 334 ? 12.695 -13.031 4.445 1 89.12 334 CYS A CA 1
ATOM 2739 C C . CYS A 1 334 ? 12.945 -13.688 5.793 1 89.12 334 CYS A C 1
ATOM 2741 O O . CYS A 1 334 ? 12.75 -14.898 5.941 1 89.12 334 CYS A O 1
ATOM 2743 N N . TYR A 1 335 ? 13.375 -12.891 6.711 1 87.44 335 TYR A N 1
ATOM 2744 C CA . TYR A 1 335 ? 13.594 -13.383 8.062 1 87.44 335 TYR A CA 1
ATOM 2745 C C . TYR A 1 335 ? 12.297 -13.938 8.656 1 87.44 335 TYR A C 1
ATOM 2747 O O . TYR A 1 335 ? 12.289 -15.031 9.219 1 87.44 335 TYR A O 1
ATOM 2755 N N . MET A 1 336 ? 11.289 -13.242 8.516 1 88.38 336 MET A N 1
ATOM 2756 C CA . MET A 1 336 ? 9.984 -13.68 9.008 1 88.38 336 MET A CA 1
ATOM 2757 C C . MET A 1 336 ? 9.578 -15.008 8.367 1 88.38 336 MET A C 1
ATOM 2759 O O . MET A 1 336 ? 9.102 -15.914 9.055 1 88.38 336 MET A O 1
ATOM 2763 N N . ALA A 1 337 ? 9.695 -15.031 7.102 1 87.38 337 ALA A N 1
ATOM 2764 C CA . ALA A 1 337 ? 9.359 -16.25 6.371 1 87.38 337 ALA A CA 1
ATOM 2765 C C . ALA A 1 337 ? 10.141 -17.438 6.906 1 87.38 337 ALA A C 1
ATOM 2767 O O . ALA A 1 337 ? 9.578 -18.531 7.098 1 87.38 337 ALA A O 1
ATOM 2768 N N . SER A 1 338 ? 11.383 -17.219 7.188 1 82.31 338 SER A N 1
ATOM 2769 C CA . SER A 1 338 ? 12.234 -18.297 7.688 1 82.31 338 SER A CA 1
ATOM 2770 C C . SER A 1 338 ? 11.789 -18.766 9.07 1 82.31 338 SER A C 1
ATOM 2772 O O . SER A 1 338 ? 11.734 -19.969 9.336 1 82.31 338 SER A O 1
ATOM 2774 N N . VAL A 1 339 ? 11.484 -17.859 9.906 1 83.69 339 VAL A N 1
ATOM 2775 C CA . VAL A 1 339 ? 11.039 -18.188 11.258 1 83.69 339 VAL A CA 1
ATOM 2776 C C . VAL A 1 339 ? 9.727 -18.953 11.203 1 83.69 339 VAL A C 1
ATOM 2778 O O . VAL A 1 339 ? 9.562 -19.969 11.883 1 83.69 339 VAL A O 1
ATOM 2781 N N . TYR A 1 340 ? 8.828 -18.5 10.391 1 85.5 340 TYR A N 1
ATOM 2782 C CA . TYR A 1 340 ? 7.523 -19.141 10.289 1 85.5 340 TYR A CA 1
ATOM 2783 C C . TYR A 1 340 ? 7.648 -20.547 9.711 1 85.5 340 TYR A C 1
ATOM 2785 O O . TYR A 1 340 ? 6.93 -21.453 10.117 1 85.5 340 TYR A O 1
ATOM 2793 N N . ASN A 1 341 ? 8.469 -20.641 8.781 1 76.44 341 ASN A N 1
ATOM 2794 C CA . ASN A 1 341 ? 8.695 -21.953 8.188 1 76.44 341 ASN A CA 1
ATOM 2795 C C . ASN A 1 341 ? 9.203 -22.953 9.227 1 76.44 341 ASN A C 1
ATOM 2797 O O . ASN A 1 341 ? 8.883 -24.141 9.156 1 76.44 341 ASN A O 1
ATOM 2801 N N . THR A 1 342 ? 9.992 -22.453 10.078 1 73.12 342 THR A N 1
ATOM 2802 C CA . THR A 1 342 ? 10.562 -23.312 11.109 1 73.12 342 THR A CA 1
ATOM 2803 C C . THR A 1 342 ? 9.539 -23.594 12.211 1 73.12 342 THR A C 1
ATOM 2805 O O . THR A 1 342 ? 9.438 -24.719 12.695 1 73.12 342 THR A O 1
ATOM 2808 N N . LYS A 1 343 ? 8.828 -22.688 12.539 1 76.62 343 LYS A N 1
ATOM 2809 C CA . LYS A 1 343 ? 7.934 -22.781 13.688 1 76.62 343 LYS A CA 1
ATOM 2810 C C . LYS A 1 343 ? 6.609 -23.438 13.297 1 76.62 343 LYS A C 1
ATOM 2812 O O . LYS A 1 343 ? 5.969 -24.094 14.125 1 76.62 343 LYS A O 1
ATOM 2817 N N . PHE A 1 344 ? 6.215 -23.141 12.094 1 73.62 344 PHE A N 1
ATOM 2818 C CA . PHE A 1 344 ? 4.969 -23.734 11.617 1 73.62 344 PHE A CA 1
ATOM 2819 C C . PHE A 1 344 ? 5.242 -24.781 10.547 1 73.62 344 PHE A C 1
ATOM 2821 O O . PHE A 1 344 ? 4.645 -24.75 9.469 1 73.62 344 PHE A O 1
ATOM 2828 N N . LYS A 1 345 ? 6.086 -25.625 10.75 1 59.84 345 LYS A N 1
ATOM 2829 C CA . LYS A 1 345 ? 6.621 -26.625 9.82 1 59.84 345 LYS A CA 1
ATOM 2830 C C . LYS A 1 345 ? 5.5 -27.359 9.102 1 59.84 345 LYS A C 1
ATOM 2832 O O . LYS A 1 345 ? 5.625 -27.703 7.926 1 59.84 345 LYS A O 1
ATOM 2837 N N . TYR A 1 346 ? 4.371 -27.516 9.773 1 58.78 346 TYR A N 1
ATOM 2838 C CA . TYR A 1 346 ? 3.326 -28.328 9.156 1 58.78 346 TYR A CA 1
ATOM 2839 C C . TYR A 1 346 ? 2.197 -27.453 8.633 1 58.78 346 TYR A C 1
ATOM 2841 O O . TYR A 1 346 ? 1.189 -27.953 8.133 1 58.78 346 TYR A O 1
ATOM 2849 N N . GLY A 1 347 ? 2.432 -26.219 8.609 1 74.25 347 GLY A N 1
ATOM 2850 C CA . GLY A 1 347 ? 1.402 -25.328 8.117 1 74.25 347 GLY A CA 1
ATOM 2851 C C . GLY A 1 347 ? 1.66 -24.844 6.703 1 74.25 347 GLY A C 1
ATOM 2852 O O . GLY A 1 347 ? 2.777 -24.953 6.195 1 74.25 347 GLY A O 1
ATOM 2853 N N . LEU A 1 348 ? 0.548 -24.516 6.051 1 83.25 348 LEU A N 1
ATOM 2854 C CA . LEU A 1 348 ? 0.629 -23.844 4.758 1 83.25 348 LEU A CA 1
ATOM 2855 C C . LEU A 1 348 ? 0.889 -22.359 4.938 1 83.25 348 LEU A C 1
ATOM 2857 O O . LEU A 1 348 ? 0.054 -21.641 5.492 1 83.25 348 LEU A O 1
ATOM 2861 N N . LEU A 1 349 ? 2.092 -21.953 4.5 1 87.25 349 LEU A N 1
ATOM 2862 C CA . LEU A 1 349 ? 2.516 -20.578 4.727 1 87.25 349 LEU A CA 1
ATOM 2863 C C . LEU A 1 349 ? 2.559 -19.797 3.414 1 87.25 349 LEU A C 1
ATOM 2865 O O . LEU A 1 349 ? 2.986 -20.328 2.387 1 87.25 349 LEU A O 1
ATOM 2869 N N . ALA A 1 350 ? 2.031 -18.594 3.469 1 92.19 350 ALA A N 1
ATOM 2870 C CA . ALA A 1 350 ? 2.021 -17.75 2.273 1 92.19 350 ALA A CA 1
ATOM 2871 C C . ALA A 1 350 ? 2.285 -16.297 2.627 1 92.19 350 ALA A C 1
ATOM 2873 O O . ALA A 1 350 ? 2.043 -15.875 3.76 1 92.19 350 ALA A O 1
ATOM 2874 N N . LYS A 1 351 ? 2.92 -15.586 1.744 1 91.81 351 LYS A N 1
ATOM 2875 C CA . LYS A 1 351 ? 3.027 -14.133 1.832 1 91.81 351 LYS A CA 1
ATOM 2876 C C . LYS A 1 351 ? 1.806 -13.453 1.222 1 91.81 351 LYS A C 1
ATOM 2878 O O . LYS A 1 351 ? 1.349 -13.844 0.143 1 91.81 351 LYS A O 1
ATOM 2883 N N . LYS A 1 352 ? 1.247 -12.562 1.907 1 89.75 352 LYS A N 1
ATOM 2884 C CA . LYS A 1 352 ? 0.083 -11.82 1.44 1 89.75 352 LYS A CA 1
ATOM 2885 C C . LYS A 1 352 ? 0.396 -10.328 1.331 1 89.75 352 LYS A C 1
ATOM 2887 O O . LYS A 1 352 ? 0.749 -9.688 2.324 1 89.75 352 LYS A O 1
ATOM 2892 N N . GLY A 1 353 ? 0.238 -9.828 0.138 1 82.44 353 GLY A N 1
ATOM 2893 C CA . GLY A 1 353 ? 0.429 -8.398 -0.03 1 82.44 353 GLY A CA 1
ATOM 2894 C C . GLY A 1 353 ? 1.86 -7.953 0.211 1 82.44 353 GLY A C 1
ATOM 2895 O O . GLY A 1 353 ? 2.805 -8.641 -0.184 1 82.44 353 GLY A O 1
ATOM 2896 N N . LYS A 1 354 ? 1.991 -6.766 0.778 1 81.12 354 LYS A N 1
ATOM 2897 C CA . LYS A 1 354 ? 3.303 -6.148 0.954 1 81.12 354 LYS A CA 1
ATOM 2898 C C . LYS A 1 354 ? 3.973 -6.637 2.236 1 81.12 354 LYS A C 1
ATOM 2900 O O . LYS A 1 354 ? 5.195 -6.797 2.281 1 81.12 354 LYS A O 1
ATOM 2905 N N . ALA A 1 355 ? 3.197 -6.879 3.229 1 89.38 355 ALA A N 1
ATOM 2906 C CA . ALA A 1 355 ? 3.85 -7.086 4.52 1 89.38 355 ALA A CA 1
ATOM 2907 C C . ALA A 1 355 ? 3.004 -7.98 5.422 1 89.38 355 ALA A C 1
ATOM 2909 O O . ALA A 1 355 ? 2.924 -7.754 6.633 1 89.38 355 ALA A O 1
ATOM 2910 N N . SER A 1 356 ? 2.336 -8.938 4.867 1 92.56 356 SER A N 1
ATOM 2911 C CA . SER A 1 356 ? 1.522 -9.852 5.66 1 92.56 356 SER A CA 1
ATOM 2912 C C . SER A 1 356 ? 1.782 -11.305 5.266 1 92.56 356 SER A C 1
ATOM 2914 O O . SER A 1 356 ? 2.318 -11.578 4.191 1 92.56 356 SER A O 1
ATOM 2916 N N . PHE A 1 357 ? 1.413 -12.195 6.184 1 94 357 PHE A N 1
ATOM 2917 C CA . PHE A 1 357 ? 1.592 -13.625 5.98 1 94 357 PHE A CA 1
ATOM 2918 C C . PHE A 1 357 ? 0.334 -14.391 6.375 1 94 357 PHE A C 1
ATOM 2920 O O . PHE A 1 357 ? -0.415 -13.953 7.254 1 94 357 PHE A O 1
ATOM 2927 N N . LEU A 1 358 ? 0.116 -15.414 5.715 1 94.5 358 LEU A N 1
ATOM 2928 C CA . LEU A 1 358 ? -0.98 -16.328 6 1 94.5 358 LEU A CA 1
ATOM 2929 C C . LEU A 1 358 ? -0.45 -17.703 6.398 1 94.5 358 LEU A C 1
ATOM 2931 O O . LEU A 1 358 ? 0.55 -18.172 5.852 1 94.5 358 LEU A O 1
ATOM 2935 N N . CYS A 1 359 ? -1.163 -18.344 7.309 1 91 359 CYS A N 1
ATOM 2936 C CA . CYS A 1 359 ? -0.809 -19.703 7.723 1 91 359 CYS A CA 1
ATOM 2937 C C . CYS A 1 359 ? -2.057 -20.547 7.973 1 91 359 CYS A C 1
ATOM 2939 O O . CYS A 1 359 ? -2.971 -20.109 8.672 1 91 359 CYS A O 1
ATOM 2941 N N . LEU A 1 360 ? -2.166 -21.609 7.332 1 89.25 360 LEU A N 1
ATOM 2942 C CA . LEU A 1 360 ? -3.184 -22.609 7.629 1 89.25 360 LEU A CA 1
ATOM 2943 C C . LEU A 1 360 ? -2.588 -23.781 8.406 1 89.25 360 LEU A C 1
ATOM 2945 O O . LEU A 1 360 ? -1.65 -24.422 7.938 1 89.25 360 LEU A O 1
ATOM 2949 N N . LEU A 1 361 ? -3.107 -23.984 9.555 1 82.44 361 LEU A N 1
ATOM 2950 C CA . LEU A 1 361 ? -2.652 -25.078 10.414 1 82.44 361 LEU A CA 1
ATOM 2951 C C . LEU A 1 361 ? -3.719 -26.156 10.531 1 82.44 361 LEU A C 1
ATOM 2953 O O . LEU A 1 361 ? -4.906 -25.859 10.664 1 82.44 361 LEU A O 1
ATOM 2957 N N . SER A 1 362 ? -3.5 -27.391 10.195 1 69.38 362 SER A N 1
ATOM 2958 C CA . SER A 1 362 ? -4.445 -28.5 10.297 1 69.38 362 SER A CA 1
ATOM 2959 C C . SER A 1 362 ? -4.281 -29.25 11.609 1 69.38 362 SER A C 1
ATOM 2961 O O . SER A 1 362 ? -5.199 -29.938 12.055 1 69.38 362 SER A O 1
ATOM 2963 N N . ASP A 1 363 ? -3.246 -29.172 12.305 1 60.72 363 ASP A N 1
ATOM 2964 C CA . ASP A 1 363 ? -3.014 -30.141 13.367 1 60.72 363 ASP A CA 1
ATOM 2965 C C . ASP A 1 363 ? -3.773 -29.766 14.633 1 60.72 363 ASP A C 1
ATOM 2967 O O . ASP A 1 363 ? -4.195 -28.625 14.789 1 60.72 363 ASP A O 1
ATOM 2971 N N . ASP A 1 364 ? -4.305 -30.891 15.273 1 54.47 364 ASP A N 1
ATOM 2972 C CA . ASP A 1 364 ? -4.816 -30.844 16.641 1 54.47 364 ASP A CA 1
ATOM 2973 C C . ASP A 1 364 ? -3.93 -29.984 17.531 1 54.47 364 ASP A C 1
ATOM 2975 O O . ASP A 1 364 ? -4.094 -29.984 18.766 1 54.47 364 ASP A O 1
ATOM 2979 N N . CYS A 1 365 ? -2.992 -29.484 16.891 1 53.72 365 CYS A N 1
ATOM 2980 C CA . CYS A 1 365 ? -2.107 -28.781 17.812 1 53.72 365 CYS A CA 1
ATOM 2981 C C . CYS A 1 365 ? -2.756 -27.5 18.328 1 53.72 365 CYS A C 1
ATOM 2983 O O . CYS A 1 365 ? -3.305 -26.719 17.547 1 53.72 365 CYS A O 1
ATOM 2985 N N . GLU A 1 366 ? -3.102 -27.531 19.469 1 58.75 366 GLU A N 1
ATOM 2986 C CA . GLU A 1 366 ? -3.68 -26.422 20.234 1 58.75 366 GLU A CA 1
ATOM 2987 C C . GLU A 1 366 ? -2.887 -25.141 20.016 1 58.75 366 GLU A C 1
ATOM 2989 O O . GLU A 1 366 ? -1.677 -25.094 20.25 1 58.75 366 GLU A O 1
ATOM 2994 N N . LEU A 1 367 ? -3.246 -24.375 18.938 1 69.88 367 LEU A N 1
ATOM 2995 C CA . LEU A 1 367 ? -2.73 -23 18.875 1 69.88 367 LEU A CA 1
ATOM 2996 C C . LEU A 1 367 ? -2.932 -22.281 20.188 1 69.88 367 LEU A C 1
ATOM 2998 O O . LEU A 1 367 ? -3.891 -21.516 20.344 1 69.88 367 LEU A O 1
ATOM 3002 N N . ASP A 1 368 ? -2.07 -22.812 21.188 1 68.62 368 ASP A N 1
ATOM 3003 C CA . ASP A 1 368 ? -2.213 -22.234 22.516 1 68.62 368 ASP A CA 1
ATOM 3004 C C . ASP A 1 368 ? -1.403 -20.938 22.641 1 68.62 368 ASP A C 1
ATOM 3006 O O . ASP A 1 368 ? -0.606 -20.609 21.766 1 68.62 368 ASP A O 1
ATOM 3010 N N . HIS A 1 369 ? -1.741 -20.203 23.562 1 76.44 369 HIS A N 1
ATOM 3011 C CA . HIS A 1 369 ? -1.135 -18.922 23.891 1 76.44 369 HIS A CA 1
ATOM 3012 C C . HIS A 1 369 ? 0.378 -19.047 24.031 1 76.44 369 HIS A C 1
ATOM 3014 O O . HIS A 1 369 ? 1.122 -18.172 23.594 1 76.44 369 HIS A O 1
ATOM 3020 N N . GLN A 1 370 ? 0.79 -20.172 24.484 1 77.31 370 GLN A N 1
ATOM 3021 C CA . GLN A 1 370 ? 2.217 -20.344 24.719 1 77.31 370 GLN A CA 1
ATOM 3022 C C . GLN A 1 370 ? 2.99 -20.469 23.406 1 77.31 370 GLN A C 1
ATOM 3024 O O . GLN A 1 370 ? 4.094 -19.922 23.281 1 77.31 370 GLN A O 1
ATOM 3029 N N . ARG A 1 371 ? 2.373 -21.125 22.516 1 77.62 371 ARG A N 1
ATOM 3030 C CA . ARG A 1 371 ? 3.018 -21.297 21.219 1 77.62 371 ARG A CA 1
ATOM 3031 C C . ARG A 1 371 ? 3.141 -19.953 20.5 1 77.62 371 ARG A C 1
ATOM 3033 O O . ARG A 1 371 ? 4.195 -19.641 19.938 1 77.62 371 ARG A O 1
ATOM 3040 N N . MET A 1 372 ? 2.115 -19.266 20.547 1 83.75 372 MET A N 1
ATOM 3041 C CA . MET A 1 372 ? 2.127 -17.953 19.906 1 83.75 372 MET A CA 1
ATOM 3042 C C . MET A 1 372 ? 3.143 -17.031 20.562 1 83.75 372 MET A C 1
ATOM 3044 O O . MET A 1 372 ? 3.895 -16.344 19.875 1 83.75 372 MET A O 1
ATOM 3048 N N . ASP A 1 373 ? 3.15 -17.094 21.828 1 84.81 373 ASP A N 1
ATOM 3049 C CA . ASP A 1 373 ? 4.094 -16.25 22.562 1 84.81 373 ASP A CA 1
ATOM 3050 C C . ASP A 1 373 ? 5.535 -16.625 22.219 1 84.81 373 ASP A C 1
ATOM 3052 O O . ASP A 1 373 ? 6.395 -15.742 22.109 1 84.81 373 ASP A O 1
ATOM 3056 N N . ASN A 1 374 ? 5.781 -17.828 22.062 1 80.94 374 ASN A N 1
ATOM 3057 C CA . ASN A 1 374 ? 7.117 -18.297 21.703 1 80.94 374 ASN A CA 1
ATOM 3058 C C . ASN A 1 374 ? 7.531 -17.828 20.312 1 80.94 374 ASN A C 1
ATOM 3060 O O . ASN A 1 374 ? 8.68 -17.438 20.094 1 80.94 374 ASN A O 1
ATOM 3064 N N . VAL A 1 375 ? 6.602 -17.922 19.484 1 81.5 375 VAL A N 1
ATOM 3065 C CA . VAL A 1 375 ? 6.871 -17.5 18.125 1 81.5 375 VAL A CA 1
ATOM 3066 C C . VAL A 1 375 ? 7.184 -16 18.094 1 81.5 375 VAL A C 1
ATOM 3068 O O . VAL A 1 375 ? 8.141 -15.57 17.453 1 81.5 375 VAL A O 1
ATOM 3071 N N . ILE A 1 376 ? 6.418 -15.25 18.812 1 84.06 376 ILE A N 1
ATOM 3072 C CA . ILE A 1 376 ? 6.566 -13.805 18.844 1 84.06 376 ILE A CA 1
ATOM 3073 C C . ILE A 1 376 ? 7.898 -13.438 19.484 1 84.06 376 ILE A C 1
ATOM 3075 O O . ILE A 1 376 ? 8.617 -12.562 18.984 1 84.06 376 ILE A O 1
ATOM 3079 N N . LYS A 1 377 ? 8.188 -14.07 20.531 1 82.38 377 LYS A N 1
ATOM 3080 C CA . LYS A 1 377 ? 9.445 -13.812 21.234 1 82.38 377 LYS A CA 1
ATOM 3081 C C . LYS A 1 377 ? 10.648 -14.109 20.344 1 82.38 377 LYS A C 1
ATOM 3083 O O . LYS A 1 377 ? 11.602 -13.328 20.297 1 82.38 377 LYS A O 1
ATOM 3088 N N . GLU A 1 378 ? 10.625 -15.172 19.719 1 81.19 378 GLU A N 1
ATOM 3089 C CA . GLU A 1 378 ? 11.719 -15.555 18.828 1 81.19 378 GLU A CA 1
ATOM 3090 C C . GLU A 1 378 ? 11.891 -14.555 17.688 1 81.19 378 GLU A C 1
ATOM 3092 O O . GLU A 1 378 ? 13.016 -14.234 17.297 1 81.19 378 GLU A O 1
ATOM 3097 N N . PHE A 1 379 ? 10.836 -14.148 17.203 1 83.06 379 PHE A N 1
ATOM 3098 C CA . PHE A 1 379 ? 10.875 -13.188 16.109 1 83.06 379 PHE A CA 1
ATOM 3099 C C . PHE A 1 379 ? 11.523 -11.883 16.547 1 83.06 379 PHE A C 1
ATOM 3101 O O . PHE A 1 379 ? 12.383 -11.344 15.844 1 83.06 379 PHE A O 1
ATOM 3108 N N . VAL A 1 380 ? 11.117 -11.406 17.625 1 80.88 380 VAL A N 1
ATOM 3109 C CA . VAL A 1 380 ? 11.539 -10.086 18.078 1 80.88 380 VAL A CA 1
ATOM 3110 C C . VAL A 1 380 ? 13.008 -10.117 18.5 1 80.88 380 VAL A C 1
ATOM 3112 O O . VAL A 1 380 ? 13.75 -9.172 18.25 1 80.88 380 VAL A O 1
ATOM 3115 N N . GLU A 1 381 ? 13.391 -11.156 19.062 1 81.25 381 GLU A N 1
ATOM 3116 C CA . GLU A 1 381 ? 14.734 -11.25 19.625 1 81.25 381 GLU A CA 1
ATOM 3117 C C . GLU A 1 381 ? 15.797 -11.203 18.531 1 81.25 381 GLU A C 1
ATOM 3119 O O . GLU A 1 381 ? 16.875 -10.633 18.734 1 81.25 381 GLU A O 1
ATOM 3124 N N . ASN A 1 382 ? 15.531 -11.766 17.375 1 82.44 382 ASN A N 1
ATOM 3125 C CA . ASN A 1 382 ? 16.578 -11.883 16.359 1 82.44 382 ASN A CA 1
ATOM 3126 C C . ASN A 1 382 ? 16.203 -11.125 15.078 1 82.44 382 ASN A C 1
ATOM 3128 O O . ASN A 1 382 ? 16.75 -11.398 14.008 1 82.44 382 ASN A O 1
ATOM 3132 N N . ALA A 1 383 ? 15.328 -10.219 15.211 1 87.44 383 ALA A N 1
ATOM 3133 C CA . ALA A 1 383 ? 14.891 -9.484 14.031 1 87.44 383 ALA A CA 1
ATOM 3134 C C . ALA A 1 383 ? 15.977 -8.531 13.539 1 87.44 383 ALA A C 1
ATOM 3136 O O . ALA A 1 383 ? 16.688 -7.918 14.344 1 87.44 383 ALA A O 1
ATOM 3137 N N . PRO A 1 384 ? 16.141 -8.477 12.258 1 83.06 384 PRO A N 1
ATOM 3138 C CA . PRO A 1 384 ? 17.156 -7.578 11.695 1 83.06 384 PRO A CA 1
ATOM 3139 C C . PRO A 1 384 ? 16.875 -6.109 12 1 83.06 384 PRO A C 1
ATOM 3141 O O . PRO A 1 384 ? 17.766 -5.27 11.906 1 83.06 384 PRO A O 1
ATOM 3144 N N . VAL A 1 385 ? 15.641 -5.797 12.273 1 84 385 VAL A N 1
ATOM 3145 C CA . VAL A 1 385 ? 15.234 -4.445 12.641 1 84 385 VAL A CA 1
ATOM 3146 C C . VAL A 1 385 ? 14.695 -4.438 14.07 1 84 385 VAL A C 1
ATOM 3148 O O . VAL A 1 385 ? 13.828 -5.238 14.422 1 84 385 VAL A O 1
ATOM 3151 N N . LYS A 1 386 ? 15.273 -3.584 14.82 1 78.75 386 LYS A N 1
ATOM 3152 C CA . LYS A 1 386 ? 14.875 -3.535 16.219 1 78.75 386 LYS A CA 1
ATOM 3153 C C . LYS A 1 386 ? 13.547 -2.803 16.391 1 78.75 386 LYS A C 1
ATOM 3155 O O . LYS A 1 386 ? 13.227 -1.897 15.617 1 78.75 386 LYS A O 1
ATOM 3160 N N . GLY A 1 387 ? 12.758 -3.277 17.422 1 77.25 387 GLY A N 1
ATOM 3161 C CA . GLY A 1 387 ? 11.531 -2.58 17.797 1 77.25 387 GLY A CA 1
ATOM 3162 C C . GLY A 1 387 ? 10.367 -2.891 16.891 1 77.25 387 GLY A C 1
ATOM 3163 O O . GLY A 1 387 ? 9.359 -2.178 16.891 1 77.25 387 GLY A O 1
ATOM 3164 N N . ILE A 1 388 ? 10.516 -3.871 16.094 1 84.31 388 ILE A N 1
ATOM 3165 C CA . ILE A 1 388 ? 9.445 -4.23 15.164 1 84.31 388 ILE A CA 1
ATOM 3166 C C . ILE A 1 388 ? 8.32 -4.93 15.914 1 84.31 388 ILE A C 1
ATOM 3168 O O . ILE A 1 388 ? 8.562 -5.648 16.891 1 84.31 388 ILE A O 1
ATOM 3172 N N . LYS A 1 389 ? 7.121 -4.621 15.516 1 86.38 389 LYS A N 1
ATOM 3173 C CA . LYS A 1 389 ? 5.949 -5.277 16.094 1 86.38 389 LYS A CA 1
ATOM 3174 C C . LYS A 1 389 ? 5.148 -6 15.016 1 86.38 389 LYS A C 1
ATOM 3176 O O . LYS A 1 389 ? 4.902 -5.453 13.938 1 86.38 389 LYS A O 1
ATOM 3181 N N . ILE A 1 390 ? 4.855 -7.184 15.336 1 90.06 390 ILE A N 1
ATOM 3182 C CA . ILE A 1 390 ? 3.998 -7.973 14.453 1 90.06 390 ILE A CA 1
ATOM 3183 C C . ILE A 1 390 ? 2.691 -8.305 15.172 1 90.06 390 ILE A C 1
ATOM 3185 O O . ILE A 1 390 ? 2.697 -8.648 16.359 1 90.06 390 ILE A O 1
ATOM 3189 N N . LYS A 1 391 ? 1.628 -8.102 14.469 1 93.38 391 LYS A N 1
ATOM 3190 C CA . LYS A 1 391 ? 0.309 -8.406 15.016 1 93.38 391 LYS A CA 1
ATOM 3191 C C . LYS A 1 391 ? -0.308 -9.617 14.328 1 93.38 391 LYS A C 1
ATOM 3193 O O . LYS A 1 391 ? -0.185 -9.773 13.109 1 93.38 391 LYS A O 1
ATOM 3198 N N . TYR A 1 392 ? -0.942 -10.43 15.148 1 93.44 392 TYR A N 1
ATOM 3199 C CA . TYR A 1 392 ? -1.484 -11.672 14.609 1 93.44 392 TYR A CA 1
ATOM 3200 C C . TYR A 1 392 ? -2.992 -11.742 14.828 1 93.44 392 TYR A C 1
ATOM 3202 O O . TYR A 1 392 ? -3.498 -11.328 15.875 1 93.44 392 TYR A O 1
ATOM 3210 N N . GLY A 1 393 ? -3.684 -12.164 13.82 1 94.81 393 GLY A N 1
ATOM 3211 C CA . GLY A 1 393 ? -5.078 -12.57 13.891 1 94.81 393 GLY A CA 1
ATOM 3212 C C . GLY A 1 393 ? -5.281 -14.055 13.656 1 94.81 393 GLY A C 1
ATOM 3213 O O . GLY A 1 393 ? -4.711 -14.625 12.727 1 94.81 393 GLY A O 1
ATOM 3214 N N . ILE A 1 394 ? -6.113 -14.672 14.555 1 93.12 394 ILE A N 1
ATOM 3215 C CA . ILE A 1 394 ? -6.281 -16.125 14.484 1 93.12 394 ILE A CA 1
ATOM 3216 C C . ILE A 1 394 ? -7.766 -16.469 14.383 1 93.12 394 ILE A C 1
ATOM 3218 O O . ILE A 1 394 ? -8.578 -15.977 15.172 1 93.12 394 ILE A O 1
ATOM 3222 N N . TYR A 1 395 ? -8.102 -17.188 13.406 1 93.25 395 TYR A N 1
ATOM 3223 C CA . TYR A 1 395 ? -9.398 -17.844 13.336 1 93.25 395 TYR A CA 1
ATOM 3224 C C . TYR A 1 395 ? -9.281 -19.328 13.664 1 93.25 395 TYR A C 1
ATOM 3226 O O . TYR A 1 395 ? -8.906 -20.141 12.805 1 93.25 395 TYR A O 1
ATOM 3234 N N . LYS A 1 396 ? -9.633 -19.609 14.914 1 90.38 396 LYS A N 1
ATOM 3235 C CA . LYS A 1 396 ? -9.516 -20.984 15.406 1 90.38 396 LYS A CA 1
ATOM 3236 C C . LYS A 1 396 ? -10.68 -21.844 14.922 1 90.38 396 LYS A C 1
ATOM 3238 O O . LYS A 1 396 ? -11.82 -21.375 14.852 1 90.38 396 LYS A O 1
ATOM 3243 N N . ASN A 1 397 ? -10.32 -23.047 14.688 1 88.31 397 ASN A N 1
ATOM 3244 C CA . ASN A 1 397 ? -11.336 -24 14.258 1 88.31 397 ASN A CA 1
ATOM 3245 C C . ASN A 1 397 ? -12.25 -23.406 13.188 1 88.31 397 ASN A C 1
ATOM 3247 O O . ASN A 1 397 ? -13.453 -23.281 13.391 1 88.31 397 ASN A O 1
ATOM 3251 N N . ILE A 1 398 ? -11.711 -23.188 12.086 1 90.25 398 ILE A N 1
ATOM 3252 C CA . ILE A 1 398 ? -12.344 -22.453 11 1 90.25 398 ILE A CA 1
ATOM 3253 C C . ILE A 1 398 ? -13.609 -23.172 10.539 1 90.25 398 ILE A C 1
ATOM 3255 O O . ILE A 1 398 ? -13.695 -24.406 10.648 1 90.25 398 ILE A O 1
ATOM 3259 N N . ASP A 1 399 ? -14.555 -22.391 10.117 1 85.88 399 ASP A N 1
ATOM 3260 C CA . ASP A 1 399 ? -15.742 -22.922 9.453 1 85.88 399 ASP A CA 1
ATOM 3261 C C . ASP A 1 399 ? -15.461 -23.281 8 1 85.88 399 ASP A C 1
ATOM 3263 O O . ASP A 1 399 ? -15.367 -22.391 7.148 1 85.88 399 ASP A O 1
ATOM 3267 N N . LYS A 1 400 ? -15.406 -24.5 7.746 1 82.5 400 LYS A N 1
ATOM 3268 C CA . LYS A 1 400 ? -14.984 -24.984 6.438 1 82.5 400 LYS A CA 1
ATOM 3269 C C . LYS A 1 400 ? -16.062 -24.75 5.391 1 82.5 400 LYS A C 1
ATOM 3271 O O . LYS A 1 400 ? -15.828 -24.938 4.191 1 82.5 400 LYS A O 1
ATOM 3276 N N . ASN A 1 401 ? -17.172 -24.266 5.832 1 76.44 401 ASN A N 1
ATOM 3277 C CA . ASN A 1 401 ? -18.25 -23.938 4.898 1 76.44 401 ASN A CA 1
ATOM 3278 C C . ASN A 1 401 ? -18.047 -22.562 4.277 1 76.44 401 ASN A C 1
ATOM 3280 O O . ASN A 1 401 ? -18.672 -22.219 3.279 1 76.44 401 ASN A O 1
ATOM 3284 N N . LEU A 1 402 ? -17.125 -21.922 4.844 1 79.31 402 LEU A N 1
ATOM 3285 C CA . LEU A 1 402 ? -16.812 -20.594 4.328 1 79.31 402 LEU A CA 1
ATOM 3286 C C . LEU A 1 402 ? -15.742 -20.656 3.246 1 79.31 402 LEU A C 1
ATOM 3288 O O . LEU A 1 402 ? -14.969 -21.609 3.195 1 79.31 402 LEU A O 1
ATOM 3292 N N . SER A 1 403 ? -15.789 -19.641 2.395 1 80.44 403 SER A N 1
ATOM 3293 C CA . SER A 1 403 ? -14.703 -19.531 1.425 1 80.44 403 SER A CA 1
ATOM 3294 C C . SER A 1 403 ? -13.383 -19.203 2.111 1 80.44 403 SER A C 1
ATOM 3296 O O . SER A 1 403 ? -13.359 -18.547 3.154 1 80.44 403 SER A O 1
ATOM 3298 N N . ILE A 1 404 ? -12.352 -19.656 1.559 1 84.44 404 ILE A N 1
ATOM 3299 C CA . ILE A 1 404 ? -11.031 -19.422 2.135 1 84.44 404 ILE A CA 1
ATOM 3300 C C . ILE A 1 404 ? -10.766 -17.922 2.234 1 84.44 404 ILE A C 1
ATOM 3302 O O . ILE A 1 404 ? -10.125 -17.469 3.18 1 84.44 404 ILE A O 1
ATOM 3306 N N . THR A 1 405 ? -11.242 -17.219 1.275 1 83.44 405 THR A N 1
ATOM 3307 C CA . THR A 1 405 ? -11.078 -15.773 1.302 1 83.44 405 THR A CA 1
ATOM 3308 C C . THR A 1 405 ? -11.766 -15.172 2.527 1 83.44 405 THR A C 1
ATOM 3310 O O . THR A 1 405 ? -11.195 -14.32 3.209 1 83.44 405 THR A O 1
ATOM 3313 N N . THR A 1 406 ? -12.953 -15.641 2.822 1 82.88 406 THR A N 1
ATOM 3314 C CA . THR A 1 406 ? -13.695 -15.164 3.98 1 82.88 406 THR A CA 1
ATOM 3315 C C . THR A 1 406 ? -13 -15.555 5.277 1 82.88 406 THR A C 1
ATOM 3317 O O . THR A 1 406 ? -12.93 -14.766 6.215 1 82.88 406 THR A O 1
ATOM 3320 N N . ILE A 1 407 ? -12.547 -16.734 5.246 1 91.38 407 ILE A N 1
ATOM 3321 C CA . ILE A 1 407 ? -11.836 -17.25 6.41 1 91.38 407 ILE A CA 1
ATOM 3322 C C . ILE A 1 407 ? -10.633 -16.359 6.715 1 91.38 407 ILE A C 1
ATOM 3324 O O . ILE A 1 407 ? -10.422 -15.961 7.863 1 91.38 407 ILE A O 1
ATOM 3328 N N . CYS A 1 408 ? -9.906 -16.078 5.703 1 92.25 408 CYS A N 1
ATOM 3329 C CA . CYS A 1 408 ? -8.727 -15.219 5.867 1 92.25 408 CYS A CA 1
ATOM 3330 C C . CYS A 1 408 ? -9.125 -13.812 6.281 1 92.25 408 CYS A C 1
ATOM 3332 O O . CYS A 1 408 ? -8.422 -13.164 7.059 1 92.25 408 CYS A O 1
ATOM 3334 N N . ASP A 1 409 ? -10.242 -13.328 5.805 1 87.56 409 ASP A N 1
ATOM 3335 C CA . ASP A 1 409 ? -10.742 -12.008 6.18 1 87.56 409 ASP A CA 1
ATOM 3336 C C . ASP A 1 409 ? -11.07 -11.945 7.672 1 87.56 409 ASP A C 1
ATOM 3338 O O . ASP A 1 409 ? -10.828 -10.93 8.328 1 87.56 409 ASP A O 1
ATOM 3342 N N . TYR A 1 410 ? -11.633 -13.062 8.133 1 91.12 410 TYR A N 1
ATOM 3343 C CA . TYR A 1 410 ? -11.969 -13.125 9.555 1 91.12 410 TYR A CA 1
ATOM 3344 C C . TYR A 1 410 ? -10.711 -13.055 10.414 1 91.12 410 TYR A C 1
ATOM 3346 O O . TYR A 1 410 ? -10.664 -12.32 11.398 1 91.12 410 TYR A O 1
ATOM 3354 N N . ALA A 1 411 ? -9.719 -13.773 10 1 94.06 411 ALA A N 1
ATOM 3355 C CA . ALA A 1 411 ? -8.445 -13.727 10.719 1 94.06 411 ALA A CA 1
ATOM 3356 C C . ALA A 1 411 ? -7.832 -12.328 10.641 1 94.06 411 ALA A C 1
ATOM 3358 O O . ALA A 1 411 ? -7.277 -11.836 11.617 1 94.06 411 ALA A O 1
ATOM 3359 N N . SER A 1 412 ? -7.918 -11.719 9.516 1 92.62 412 SER A N 1
ATOM 3360 C CA . SER A 1 412 ? -7.387 -10.367 9.32 1 92.62 412 SER A CA 1
ATOM 3361 C C . SER A 1 412 ? -8.109 -9.359 10.203 1 92.62 412 SER A C 1
ATOM 3363 O O . SER A 1 412 ? -7.48 -8.438 10.734 1 92.62 412 SER A O 1
ATOM 3365 N N . MET A 1 413 ? -9.406 -9.508 10.312 1 90.06 413 MET A N 1
ATOM 3366 C CA . MET A 1 413 ? -10.195 -8.633 11.18 1 90.06 413 MET A CA 1
ATOM 3367 C C . MET A 1 413 ? -9.711 -8.719 12.625 1 90.06 413 MET A C 1
ATOM 3369 O O . MET A 1 413 ? -9.641 -7.707 13.32 1 90.06 413 MET A O 1
ATOM 3373 N N . ALA A 1 414 ? -9.445 -9.922 13.016 1 93.38 414 ALA A N 1
ATOM 3374 C CA . ALA A 1 414 ? -8.922 -10.109 14.367 1 93.38 414 ALA A CA 1
ATOM 3375 C C . ALA A 1 414 ? -7.594 -9.375 14.547 1 93.38 414 ALA A C 1
ATOM 3377 O O . ALA A 1 414 ? -7.375 -8.719 15.57 1 93.38 414 ALA A O 1
ATOM 3378 N N . ALA A 1 415 ? -6.754 -9.5 13.578 1 93.12 415 ALA A N 1
ATOM 3379 C CA . ALA A 1 415 ? -5.461 -8.82 13.648 1 93.12 415 ALA A CA 1
ATOM 3380 C C . ALA A 1 415 ? -5.641 -7.305 13.742 1 93.12 415 ALA A C 1
ATOM 3382 O O . ALA A 1 415 ? -4.883 -6.629 14.438 1 93.12 415 ALA A O 1
ATOM 3383 N N . GLU A 1 416 ? -6.594 -6.762 13.055 1 88.5 416 GLU A N 1
ATOM 3384 C CA . GLU A 1 416 ? -6.844 -5.324 13.023 1 88.5 416 GLU A CA 1
ATOM 3385 C C . GLU A 1 416 ? -7.199 -4.797 14.406 1 88.5 416 GLU A C 1
ATOM 3387 O O . GLU A 1 416 ? -6.867 -3.658 14.742 1 88.5 416 GLU A O 1
ATOM 3392 N N . THR A 1 417 ? -7.828 -5.574 15.211 1 88.62 417 THR A N 1
ATOM 3393 C CA . THR A 1 417 ? -8.266 -5.148 16.547 1 88.62 417 THR A CA 1
ATOM 3394 C C . THR A 1 417 ? -7.066 -4.898 17.453 1 88.62 417 THR A C 1
ATOM 3396 O O . THR A 1 417 ? -7.156 -4.129 18.406 1 88.62 417 THR A O 1
ATOM 3399 N N . VAL A 1 418 ? -5.984 -5.504 17.156 1 90.88 418 VAL A N 1
ATOM 3400 C CA . VAL A 1 418 ? -4.84 -5.387 18.047 1 90.88 418 VAL A CA 1
ATOM 3401 C C . VAL A 1 418 ? -3.746 -4.551 17.391 1 90.88 418 VAL A C 1
ATOM 3403 O O . VAL A 1 418 ? -2.666 -4.367 17.953 1 90.88 418 VAL A O 1
ATOM 3406 N N . MET A 1 419 ? -4.02 -4.008 16.266 1 87.62 419 MET A N 1
ATOM 3407 C CA . MET A 1 419 ? -2.998 -3.299 15.492 1 87.62 419 MET A CA 1
ATOM 3408 C C . MET A 1 419 ? -2.473 -2.096 16.281 1 87.62 419 MET A C 1
ATOM 3410 O O . MET A 1 419 ? -1.276 -1.805 16.234 1 87.62 419 MET A O 1
ATOM 3414 N N . GLU A 1 420 ? -3.336 -1.437 17 1 79.94 420 GLU A N 1
ATOM 3415 C CA . GLU A 1 420 ? -2.928 -0.237 17.734 1 79.94 420 GLU A CA 1
ATOM 3416 C C . GLU A 1 420 ? -2.766 -0.521 19.219 1 79.94 420 GLU A C 1
ATOM 3418 O O . GLU A 1 420 ? -2.469 0.385 20 1 79.94 420 GLU A O 1
ATOM 3423 N N . ASP A 1 421 ? -2.998 -1.827 19.516 1 81 421 ASP A N 1
ATOM 3424 C CA . ASP A 1 421 ? -2.836 -2.213 20.906 1 81 421 ASP A CA 1
ATOM 3425 C C . ASP A 1 421 ? -1.389 -2.596 21.219 1 81 421 ASP A C 1
ATOM 3427 O O . ASP A 1 421 ? -0.881 -3.586 20.688 1 81 421 ASP A O 1
ATOM 3431 N N . TYR A 1 422 ? -0.754 -1.87 22.062 1 75.06 422 TYR A N 1
ATOM 3432 C CA . TYR A 1 422 ? 0.659 -2.09 22.344 1 75.06 422 TYR A CA 1
ATOM 3433 C C . TYR A 1 422 ? 0.848 -3.279 23.281 1 75.06 422 TYR A C 1
ATOM 3435 O O . TYR A 1 422 ? 1.937 -3.855 23.359 1 75.06 422 TYR A O 1
ATOM 3443 N N . ASN A 1 423 ? -0.226 -3.65 23.891 1 77.06 423 ASN A N 1
ATOM 3444 C CA . ASN A 1 423 ? -0.092 -4.676 24.922 1 77.06 423 ASN A CA 1
ATOM 3445 C C . ASN A 1 423 ? -0.441 -6.059 24.375 1 77.06 423 ASN A C 1
ATOM 3447 O O . ASN A 1 423 ? -0.095 -7.074 24.984 1 77.06 423 ASN A O 1
ATOM 3451 N N . ARG A 1 424 ? -1.121 -6.059 23.391 1 86.31 424 ARG A N 1
ATOM 3452 C CA . ARG A 1 424 ? -1.547 -7.332 22.828 1 86.31 424 ARG A CA 1
ATOM 3453 C C . ARG A 1 424 ? -0.967 -7.531 21.422 1 86.31 424 ARG A C 1
ATOM 3455 O O . ARG A 1 424 ? -1.117 -6.668 20.562 1 86.31 424 ARG A O 1
ATOM 3462 N N . ASP A 1 425 ? -0.445 -8.75 21.219 1 90.31 425 ASP A N 1
ATOM 3463 C CA . ASP A 1 425 ? 0.2 -9 19.938 1 90.31 425 ASP A CA 1
ATOM 3464 C C . ASP A 1 425 ? -0.657 -9.914 19.062 1 90.31 425 ASP A C 1
ATOM 3466 O O . ASP A 1 425 ? -0.412 -10.039 17.859 1 90.31 425 ASP A O 1
ATOM 3470 N N . TYR A 1 426 ? -1.625 -10.539 19.594 1 91.62 426 TYR A N 1
ATOM 3471 C CA . TYR A 1 426 ? -2.492 -11.383 18.781 1 91.62 426 TYR A CA 1
ATOM 3472 C C . TYR A 1 426 ? -3.926 -11.359 19.297 1 91.62 426 TYR A C 1
ATOM 3474 O O . TYR A 1 426 ? -4.168 -10.992 20.453 1 91.62 426 TYR A O 1
ATOM 3482 N N . ALA A 1 427 ? -4.871 -11.617 18.453 1 92.88 427 ALA A N 1
ATOM 3483 C CA . ALA A 1 427 ? -6.293 -11.688 18.781 1 92.88 427 ALA A CA 1
ATOM 3484 C C . ALA A 1 427 ? -6.973 -12.828 18.031 1 92.88 427 ALA A C 1
ATOM 3486 O O . ALA A 1 427 ? -6.488 -13.258 16.984 1 92.88 427 ALA A O 1
ATOM 3487 N N . TYR A 1 428 ? -8.008 -13.32 18.641 1 92.5 428 TYR A N 1
ATOM 3488 C CA . TYR A 1 428 ? -8.812 -14.359 18.016 1 92.5 428 TYR A CA 1
ATOM 3489 C C . TYR A 1 428 ? -10.086 -13.781 17.406 1 92.5 428 TYR A C 1
ATOM 3491 O O . TYR A 1 428 ? -10.586 -12.75 17.875 1 92.5 428 TYR A O 1
ATOM 3499 N N . TYR A 1 429 ? -10.477 -14.398 16.344 1 92.12 429 TYR A N 1
ATOM 3500 C CA . TYR A 1 429 ? -11.805 -14.062 15.844 1 92.12 429 TYR A CA 1
ATOM 3501 C C . TYR A 1 429 ? -12.891 -14.617 16.75 1 92.12 429 TYR A C 1
ATOM 3503 O O . TYR A 1 429 ? -13 -15.836 16.938 1 92.12 429 TYR A O 1
ATOM 3511 N N . THR A 1 430 ? -13.594 -13.711 17.359 1 89.25 430 THR A N 1
ATOM 3512 C CA . THR A 1 430 ? -14.594 -14.078 18.359 1 89.25 430 THR A CA 1
ATOM 3513 C C . THR A 1 430 ? -16 -13.82 17.828 1 89.25 430 THR A C 1
ATOM 3515 O O . THR A 1 430 ? -16.172 -13.234 16.75 1 89.25 430 THR A O 1
ATOM 3518 N N . ASP A 1 431 ? -16.875 -14.297 18.594 1 85.56 431 ASP A N 1
ATOM 3519 C CA . ASP A 1 431 ? -18.281 -14.047 18.281 1 85.56 431 ASP A CA 1
ATOM 3520 C C . ASP A 1 431 ? -18.594 -12.555 18.312 1 85.56 431 ASP A C 1
ATOM 3522 O O . ASP A 1 431 ? -19.438 -12.07 17.547 1 85.56 431 ASP A O 1
ATOM 3526 N N . GLU A 1 432 ? -17.906 -11.945 19.125 1 88 432 GLU A N 1
ATOM 3527 C CA . GLU A 1 432 ? -18.094 -10.5 19.219 1 88 432 GLU A CA 1
ATOM 3528 C C . GLU A 1 432 ? -17.688 -9.812 17.906 1 88 432 GLU A C 1
ATOM 3530 O O . GLU A 1 432 ? -18.391 -8.914 17.438 1 88 432 GLU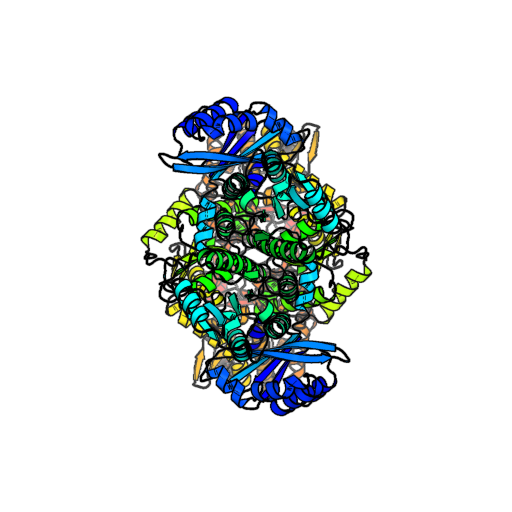 A O 1
ATOM 3535 N N . LEU A 1 433 ? -16.609 -10.211 17.391 1 88.81 433 LEU A N 1
ATOM 3536 C CA . LEU A 1 433 ? -16.156 -9.656 16.125 1 88.81 433 LEU A CA 1
ATOM 3537 C C . LEU A 1 433 ? -17.109 -10.023 14.992 1 88.81 433 LEU A C 1
ATOM 3539 O O . LEU A 1 433 ? -17.344 -9.227 14.086 1 88.81 433 LEU A O 1
ATOM 3543 N N . ALA A 1 434 ? -17.578 -11.195 15.125 1 86.06 434 ALA A N 1
ATOM 3544 C CA . ALA A 1 434 ? -18.547 -11.648 14.133 1 86.06 434 ALA A CA 1
ATOM 3545 C C . ALA A 1 434 ? -19.812 -10.797 14.172 1 86.06 434 ALA A C 1
ATOM 3547 O O . ALA A 1 434 ? -20.344 -10.414 13.125 1 86.06 434 ALA A O 1
ATOM 3548 N N . GLN A 1 435 ? -20.219 -10.523 15.367 1 86.31 435 GLN A N 1
ATOM 3549 C CA . GLN A 1 435 ? -21.422 -9.703 15.539 1 86.31 435 GLN A CA 1
ATOM 3550 C C . GLN A 1 435 ? -21.188 -8.281 15.039 1 86.31 435 GLN A C 1
ATOM 3552 O O . GLN A 1 435 ? -22.062 -7.684 14.406 1 86.31 435 GLN A O 1
ATOM 3557 N N . LYS A 1 436 ? -20.078 -7.785 15.273 1 86.94 436 LYS A N 1
ATOM 3558 C CA . LYS A 1 436 ? -19.734 -6.445 14.805 1 86.94 436 LYS A CA 1
ATOM 3559 C C . LYS A 1 436 ? -19.703 -6.391 13.281 1 86.94 436 LYS A C 1
ATOM 3561 O O . LYS A 1 436 ? -20.188 -5.43 12.68 1 86.94 436 LYS A O 1
ATOM 3566 N N . ARG A 1 437 ? -19.125 -7.344 12.75 1 84.12 437 ARG A N 1
ATOM 3567 C CA . ARG A 1 437 ? -19.062 -7.426 11.297 1 84.12 437 ARG A CA 1
ATOM 3568 C C . ARG A 1 437 ? -20.469 -7.461 10.703 1 84.12 437 ARG A C 1
ATOM 3570 O O . ARG A 1 437 ? -20.75 -6.762 9.727 1 84.12 437 ARG A O 1
ATOM 3577 N N . LEU A 1 438 ? -21.25 -8.312 11.281 1 82.44 438 LEU A N 1
ATOM 3578 C CA . LEU A 1 438 ? -22.625 -8.438 10.812 1 82.44 438 LEU A CA 1
ATOM 3579 C C . LEU A 1 438 ? -23.391 -7.121 10.992 1 82.44 438 LEU A C 1
ATOM 3581 O O . LEU A 1 438 ? -24.172 -6.727 10.125 1 82.44 438 LEU A O 1
ATOM 3585 N N . TYR A 1 439 ? -23.109 -6.512 12.062 1 87.94 439 TYR A N 1
ATOM 3586 C CA . TYR A 1 439 ? -23.719 -5.215 12.344 1 87.94 439 TYR A CA 1
ATOM 3587 C C . TYR A 1 439 ? -23.297 -4.184 11.305 1 87.94 439 TYR A C 1
ATOM 3589 O O . TYR A 1 439 ? -24.141 -3.445 10.781 1 87.94 439 TYR A O 1
ATOM 3597 N N . ASN A 1 440 ? -22.078 -4.141 10.945 1 88.56 440 ASN A N 1
ATOM 3598 C CA . ASN A 1 440 ? -21.578 -3.221 9.938 1 88.56 440 ASN A CA 1
ATOM 3599 C C . ASN A 1 440 ? -22.188 -3.506 8.562 1 88.56 440 ASN A C 1
ATOM 3601 O O . ASN A 1 440 ? -22.516 -2.578 7.82 1 88.56 440 ASN A O 1
ATOM 3605 N N . GLN A 1 441 ? -22.297 -4.715 8.289 1 85.31 441 GLN A N 1
ATOM 3606 C CA . GLN A 1 441 ? -22.906 -5.105 7.02 1 85.31 441 GLN A CA 1
ATOM 3607 C C . GLN A 1 441 ? -24.359 -4.66 6.949 1 85.31 441 GLN A C 1
ATOM 3609 O O . GLN A 1 441 ? -24.828 -4.223 5.898 1 85.31 441 GLN A O 1
ATOM 3614 N N . MET A 1 442 ? -24.984 -4.832 8.062 1 87.12 442 MET A N 1
ATOM 3615 C CA . MET A 1 442 ? -26.375 -4.402 8.148 1 87.12 442 MET A CA 1
ATOM 3616 C C . MET A 1 442 ? -26.484 -2.9 7.898 1 87.12 442 MET A C 1
ATOM 3618 O O . MET A 1 442 ? -27.359 -2.461 7.137 1 87.12 442 MET A O 1
ATOM 3622 N N . ILE A 1 443 ? -25.609 -2.16 8.461 1 91.88 443 ILE A N 1
ATOM 3623 C CA . ILE A 1 443 ? -25.594 -0.709 8.297 1 91.88 443 ILE A CA 1
ATOM 3624 C C . ILE A 1 443 ? -25.375 -0.354 6.832 1 91.88 443 ILE A C 1
ATOM 3626 O O . ILE A 1 443 ? -26.047 0.523 6.289 1 91.88 443 ILE A O 1
ATOM 3630 N N . GLU A 1 444 ? -24.516 -1.063 6.215 1 89.62 444 GLU A N 1
ATOM 3631 C CA . GLU A 1 444 ? -24.203 -0.812 4.812 1 89.62 444 GLU A CA 1
ATOM 3632 C C . GLU A 1 444 ? -25.391 -1.161 3.912 1 89.62 444 GLU A C 1
ATOM 3634 O O . GLU A 1 444 ? -25.734 -0.395 3.012 1 89.62 444 GLU A O 1
ATOM 3639 N N . ASN A 1 445 ? -26.047 -2.234 4.188 1 88.38 445 ASN A N 1
ATOM 3640 C CA . ASN A 1 445 ? -27.109 -2.744 3.33 1 88.38 445 ASN A CA 1
ATOM 3641 C C . ASN A 1 445 ? -28.391 -1.925 3.479 1 88.38 445 ASN A C 1
ATOM 3643 O O . ASN A 1 445 ? -29.156 -1.786 2.523 1 88.38 445 ASN A O 1
ATOM 3647 N N . ASP A 1 446 ? -28.516 -1.416 4.602 1 91.31 446 ASP A N 1
ATOM 3648 C CA . ASP A 1 446 ? -29.766 -0.724 4.902 1 91.31 446 ASP A CA 1
ATOM 3649 C C . ASP A 1 446 ? -29.734 0.71 4.375 1 91.31 446 ASP A C 1
ATOM 3651 O O . ASP A 1 446 ? -30.766 1.399 4.387 1 91.31 446 ASP A O 1
ATOM 3655 N N . PHE A 1 447 ? -28.734 1.157 3.822 1 93.81 447 PHE A N 1
ATOM 3656 C CA . PHE A 1 447 ? -28.516 2.557 3.477 1 93.81 447 PHE A CA 1
ATOM 3657 C C . PHE A 1 447 ? -29.562 3.033 2.475 1 93.81 447 PHE A C 1
ATOM 3659 O O . PHE A 1 447 ? -30.234 4.043 2.703 1 93.81 447 PHE A O 1
ATOM 3666 N N . THR A 1 448 ? -29.672 2.312 1.396 1 90.94 448 THR A N 1
ATOM 3667 C CA . THR A 1 448 ? -30.562 2.729 0.313 1 90.94 448 THR A CA 1
ATOM 3668 C C . THR A 1 448 ? -32 2.795 0.791 1 90.94 448 THR A C 1
ATOM 3670 O O . THR A 1 448 ? -32.719 3.771 0.525 1 90.94 448 THR A O 1
ATOM 3673 N N . ASP A 1 449 ? -32.375 1.764 1.507 1 91.56 449 ASP A N 1
ATOM 3674 C CA . ASP A 1 449 ? -33.75 1.731 2.025 1 91.56 449 ASP A CA 1
ATOM 3675 C C . ASP A 1 449 ? -33.938 2.822 3.072 1 91.56 449 ASP A C 1
ATOM 3677 O O . ASP A 1 449 ? -35.031 3.434 3.129 1 91.56 449 ASP A O 1
ATOM 3681 N N . ALA A 1 450 ? -32.938 2.949 3.873 1 94.56 450 ALA A N 1
ATOM 3682 C CA . ALA A 1 450 ? -33.031 3.973 4.91 1 94.56 450 ALA A CA 1
ATOM 3683 C C . ALA A 1 450 ? -33.219 5.359 4.301 1 94.56 450 ALA A C 1
ATOM 3685 O O . ALA A 1 450 ? -33.938 6.195 4.828 1 94.56 450 ALA A O 1
ATOM 3686 N N . LEU A 1 451 ? -32.594 5.629 3.18 1 94 451 LEU A N 1
ATOM 3687 C CA . LEU A 1 451 ? -32.688 6.902 2.479 1 94 451 LEU A CA 1
ATOM 3688 C C . LEU A 1 451 ? -34.094 7.07 1.891 1 94 451 LEU A C 1
ATOM 3690 O O . LEU A 1 451 ? -34.719 8.133 2.014 1 94 451 LEU A O 1
ATOM 3694 N N . LYS A 1 452 ? -34.531 5.996 1.278 1 92.06 452 LYS A N 1
ATOM 3695 C CA . LYS A 1 452 ? -35.875 6.016 0.649 1 92.06 452 LYS A CA 1
ATOM 3696 C C . LYS A 1 452 ? -36.969 6.211 1.687 1 92.06 452 LYS A C 1
ATOM 3698 O O . LYS A 1 452 ? -37.938 6.949 1.449 1 92.06 452 LYS A O 1
ATOM 3703 N N . ASN A 1 453 ? -36.75 5.559 2.814 1 93.31 453 ASN A N 1
ATOM 3704 C CA . ASN A 1 453 ? -37.75 5.605 3.881 1 93.31 453 ASN A CA 1
ATOM 3705 C C . ASN A 1 453 ? -37.562 6.84 4.758 1 93.31 453 ASN A C 1
ATOM 3707 O O . ASN A 1 453 ? -38.25 6.988 5.773 1 93.31 453 ASN A O 1
ATOM 3711 N N . LYS A 1 454 ? -36.562 7.695 4.438 1 94.38 454 LYS A N 1
ATOM 3712 C CA . LYS A 1 454 ? -36.312 8.938 5.156 1 94.38 454 LYS A CA 1
ATOM 3713 C C . LYS A 1 454 ? -36.031 8.664 6.633 1 94.38 454 LYS A C 1
ATOM 3715 O O . LYS A 1 454 ? -36.594 9.336 7.508 1 94.38 454 LYS A O 1
ATOM 3720 N N . GLU A 1 455 ? -35.25 7.641 6.84 1 95.38 455 GLU A N 1
ATOM 3721 C CA . GLU A 1 455 ? -34.906 7.273 8.203 1 95.38 455 GLU A CA 1
ATOM 3722 C C . GLU A 1 455 ? -33.812 8.195 8.75 1 95.38 455 GLU A C 1
ATOM 3724 O O . GLU A 1 455 ? -33.625 8.305 9.969 1 95.38 455 GLU A O 1
ATOM 3729 N N . PHE A 1 456 ? -33.156 8.852 7.871 1 96.94 456 PHE A N 1
ATOM 3730 C CA . PHE A 1 456 ? -32.156 9.812 8.312 1 96.94 456 PHE A CA 1
ATOM 3731 C C . PHE A 1 456 ? -32.812 11.156 8.625 1 96.94 456 PHE A C 1
ATOM 3733 O O . PHE A 1 456 ? -33.312 11.836 7.734 1 96.94 456 PHE A O 1
ATOM 3740 N N . ILE A 1 457 ? -32.688 11.5 9.891 1 96.31 457 ILE A N 1
ATOM 3741 C CA . ILE A 1 457 ? -33.312 12.75 10.336 1 96.31 457 ILE A CA 1
ATOM 3742 C C . ILE A 1 457 ? -32.219 13.727 10.766 1 96.31 457 ILE A C 1
ATOM 3744 O O . ILE A 1 457 ? -31.109 13.312 11.117 1 96.31 457 ILE A O 1
ATOM 3748 N N . ILE A 1 458 ? -32.531 15 10.68 1 97.44 458 ILE A N 1
ATOM 3749 C CA . ILE A 1 458 ? -31.5 16.016 10.945 1 97.44 458 ILE A CA 1
ATOM 3750 C C . ILE A 1 458 ? -31.766 16.656 12.305 1 97.44 458 ILE A C 1
ATOM 3752 O O . ILE A 1 458 ? -32.875 17.078 12.594 1 97.44 458 ILE A O 1
ATOM 3756 N N . TYR A 1 459 ? -30.812 16.625 13.133 1 97.25 459 TYR A N 1
ATOM 3757 C CA . TYR A 1 459 ? -30.781 17.391 14.375 1 97.25 459 TYR A CA 1
ATOM 3758 C C . TYR A 1 459 ? -30 18.672 14.195 1 97.25 459 TYR A C 1
ATOM 3760 O O . TYR A 1 459 ? -29.141 18.781 13.312 1 97.25 459 TYR A O 1
ATOM 3768 N N . TYR A 1 460 ? -30.328 19.641 14.961 1 97.44 460 TYR A N 1
ATOM 3769 C CA . TYR A 1 460 ? -29.703 20.953 14.859 1 97.44 460 TYR A CA 1
ATOM 3770 C C . TYR A 1 460 ? -29.078 21.359 16.188 1 97.44 460 TYR A C 1
ATOM 3772 O O . TYR A 1 460 ? -29.719 21.266 17.234 1 97.44 460 TYR A O 1
ATOM 3780 N N . GLN A 1 461 ? -27.875 21.766 16.125 1 97.06 461 GLN A N 1
ATOM 3781 C CA . GLN A 1 461 ? -27.203 22.281 17.312 1 97.06 461 GLN A CA 1
ATOM 3782 C C . GLN A 1 461 ? -26.969 23.797 17.203 1 97.06 461 GLN A C 1
ATOM 3784 O O . GLN A 1 461 ? -26.234 24.25 16.328 1 97.06 461 GLN A O 1
ATOM 3789 N N . PRO A 1 462 ? -27.531 24.547 18.062 1 96.62 462 PRO A N 1
ATOM 3790 C CA . PRO A 1 462 ? -27.438 26 17.984 1 96.62 462 PRO A CA 1
ATOM 3791 C C . PRO A 1 462 ? -26.016 26.516 18.234 1 96.62 462 PRO A C 1
ATOM 3793 O O . PRO A 1 462 ? -25.312 25.984 19.094 1 96.62 462 PRO A O 1
ATOM 3796 N N . LYS A 1 463 ? -25.609 27.5 17.516 1 96.81 463 LYS A N 1
ATOM 3797 C CA . LYS A 1 463 ? -24.406 28.297 17.734 1 96.81 463 LYS A CA 1
ATOM 3798 C C . LYS A 1 463 ? -24.734 29.609 18.422 1 96.81 463 LYS A C 1
ATOM 3800 O O . LYS A 1 463 ? -25.672 30.312 18.031 1 96.81 463 LYS A O 1
ATOM 3805 N N . ILE A 1 464 ? -23.969 29.922 19.438 1 95.69 464 ILE A N 1
ATOM 3806 C CA . ILE A 1 464 ? -24.312 31.078 20.266 1 95.69 464 ILE A CA 1
ATOM 3807 C C . ILE A 1 464 ? -23.219 32.125 20.172 1 95.69 464 ILE A C 1
ATOM 3809 O O . ILE A 1 464 ? -22.031 31.812 20.172 1 95.69 464 ILE A O 1
ATOM 3813 N N . ASP A 1 465 ? -23.625 33.281 20.047 1 94.88 465 ASP A N 1
ATOM 3814 C CA . ASP A 1 465 ? -22.703 34.406 20.125 1 94.88 465 ASP A CA 1
ATOM 3815 C C . ASP A 1 465 ? -22.203 34.625 21.562 1 94.88 465 ASP A C 1
ATOM 3817 O O . ASP A 1 465 ? -23 34.656 22.5 1 94.88 465 ASP A O 1
ATOM 3821 N N . VAL A 1 466 ? -20.953 34.781 21.703 1 92.69 466 VAL A N 1
ATOM 3822 C CA . VAL A 1 466 ? -20.375 34.812 23.047 1 92.69 466 VAL A CA 1
ATOM 3823 C C . VAL A 1 466 ? -20.766 36.125 23.75 1 92.69 466 VAL A C 1
ATOM 3825 O O . VAL A 1 466 ? -21 36.156 24.953 1 92.69 466 VAL A O 1
ATOM 3828 N N . VAL A 1 467 ? -20.922 37.219 23.047 1 89.69 467 VAL A N 1
ATOM 3829 C CA . VAL A 1 467 ? -21.172 38.531 23.625 1 89.69 467 VAL A CA 1
ATOM 3830 C C . VAL A 1 467 ? -22.656 38.719 23.875 1 89.69 467 VAL A C 1
ATOM 3832 O O . VAL A 1 467 ? -23.062 39.031 25 1 89.69 467 VAL A O 1
ATOM 3835 N N . THR A 1 468 ? -23.5 38.406 22.875 1 89.75 468 THR A N 1
ATOM 3836 C CA . THR A 1 468 ? -24.938 38.688 22.969 1 89.75 468 THR A CA 1
ATOM 3837 C C . THR A 1 468 ? -25.656 37.5 23.562 1 89.75 468 THR A C 1
ATOM 3839 O O . THR A 1 468 ? -26.797 37.625 24.031 1 89.75 468 THR A O 1
ATOM 3842 N N . GLU A 1 469 ? -25 36.281 23.5 1 90.62 469 GLU A N 1
ATOM 3843 C CA . GLU A 1 469 ? -25.578 35.031 23.953 1 90.62 469 GLU A CA 1
ATOM 3844 C C . GLU A 1 469 ? -26.844 34.688 23.188 1 90.62 469 GLU A C 1
ATOM 3846 O O . GLU A 1 469 ? -27.766 34.062 23.734 1 90.62 469 GLU A O 1
ATOM 3851 N N . LYS A 1 470 ? -26.938 35.219 22.016 1 91.88 470 LYS A N 1
ATOM 3852 C CA . LYS A 1 470 ? -28.047 34.906 21.109 1 91.88 470 LYS A CA 1
ATOM 3853 C C . LYS A 1 470 ? -27.656 33.812 20.125 1 91.88 470 LYS A C 1
ATOM 3855 O O . LYS A 1 470 ? -26.469 33.594 19.844 1 91.88 470 LYS A O 1
ATOM 3860 N N . VAL A 1 471 ? -28.719 33.156 19.609 1 94.75 471 VAL A N 1
ATOM 3861 C CA . VAL A 1 471 ? -28.484 32.156 18.594 1 94.75 471 VAL A CA 1
ATOM 3862 C C . VAL A 1 471 ? -28.172 32.812 17.25 1 94.75 471 VAL A C 1
ATOM 3864 O O . VAL A 1 471 ? -28.938 33.656 16.781 1 94.75 471 VAL A O 1
ATOM 3867 N N . ILE A 1 472 ? -27.109 32.469 16.641 1 93.75 472 ILE A N 1
ATOM 3868 C CA . ILE A 1 472 ? -26.719 33.125 15.398 1 93.75 472 ILE A CA 1
ATOM 3869 C C . ILE A 1 472 ? -26.75 32.094 14.258 1 93.75 472 ILE A C 1
ATOM 3871 O O . ILE A 1 472 ? -26.672 32.469 13.086 1 93.75 472 ILE A O 1
ATOM 3875 N N . GLY A 1 473 ? -26.875 30.859 14.578 1 95.19 473 GLY A N 1
ATOM 3876 C CA . GLY A 1 473 ? -26.922 29.797 13.594 1 95.19 473 GLY A CA 1
ATOM 3877 C C . GLY A 1 473 ? -27 28.406 14.219 1 95.19 473 GLY A C 1
ATOM 3878 O O . GLY A 1 473 ? -27.25 28.266 15.422 1 95.19 473 GLY A O 1
ATOM 3879 N N . ALA A 1 474 ? -26.828 27.422 13.383 1 97.31 474 ALA A N 1
ATOM 3880 C CA . ALA A 1 474 ? -26.844 26.031 13.859 1 97.31 474 ALA A CA 1
ATOM 3881 C C . ALA A 1 474 ? -26.047 25.125 12.93 1 97.31 474 ALA A C 1
ATOM 3883 O O . ALA A 1 474 ? -25.734 25.516 11.805 1 97.31 474 ALA A O 1
ATOM 3884 N N . GLU A 1 475 ? -25.688 24.078 13.445 1 97.81 475 GLU A N 1
ATOM 3885 C CA . GLU A 1 475 ? -25.078 23.016 12.656 1 97.81 475 GLU A CA 1
ATOM 3886 C C . GLU A 1 475 ? -26.047 21.844 12.477 1 97.81 475 GLU A C 1
ATOM 3888 O O . GLU A 1 475 ? -26.719 21.438 13.43 1 97.81 475 GLU A O 1
ATOM 3893 N N . ALA A 1 476 ? -26.188 21.406 11.234 1 98 476 ALA A N 1
ATOM 3894 C CA . ALA A 1 476 ? -27.016 20.25 10.953 1 98 476 ALA A CA 1
ATOM 3895 C C . ALA A 1 476 ? -26.266 18.953 11.242 1 98 476 ALA A C 1
ATOM 3897 O O . ALA A 1 476 ? -25.141 18.766 10.766 1 98 476 ALA A O 1
ATOM 3898 N N . LEU A 1 477 ? -26.844 18.078 12.055 1 97 477 LEU A N 1
ATOM 3899 C CA . LEU A 1 477 ? -26.25 16.812 12.43 1 97 477 LEU A CA 1
ATOM 3900 C C . LEU A 1 477 ? -27.203 15.656 12.133 1 97 477 LEU A C 1
ATOM 3902 O O . LEU A 1 477 ? -28.328 15.625 12.648 1 97 477 LEU A O 1
ATOM 3906 N N . VAL A 1 478 ? -26.734 14.695 11.445 1 97.19 478 VAL A N 1
ATOM 3907 C CA . VAL A 1 478 ? -27.609 13.617 11.008 1 97.19 478 VAL A CA 1
ATOM 3908 C C . VAL A 1 478 ? -27.75 12.578 12.117 1 97.19 478 VAL A C 1
ATOM 3910 O O . VAL A 1 478 ? -26.797 12.336 12.875 1 97.19 478 VAL A O 1
ATOM 3913 N N . ARG A 1 479 ? -28.906 12.062 12.297 1 96.69 479 ARG A N 1
ATOM 3914 C CA . ARG A 1 479 ? -29.234 10.891 13.109 1 96.69 479 ARG A CA 1
ATOM 3915 C C . ARG A 1 479 ? -29.953 9.844 12.289 1 96.69 479 ARG A C 1
ATOM 3917 O O . ARG A 1 479 ? -30.562 10.156 11.258 1 96.69 479 ARG A O 1
ATOM 3924 N N . TRP A 1 480 ? -29.875 8.625 12.719 1 96.69 480 TRP A N 1
ATOM 3925 C CA . TRP A 1 480 ? -30.562 7.535 12.031 1 96.69 480 TRP A CA 1
ATOM 3926 C C . TRP A 1 480 ? -31.641 6.926 12.922 1 96.69 480 TRP A C 1
ATOM 3928 O O . TRP A 1 480 ? -31.344 6.199 13.867 1 96.69 480 TRP A O 1
ATOM 3938 N N . GLN A 1 481 ? -32.844 7.285 12.672 1 95.81 481 GLN A N 1
ATOM 3939 C CA . GLN A 1 481 ? -34 6.742 13.375 1 95.81 481 GLN A CA 1
ATOM 3940 C C . GLN A 1 481 ? -34.719 5.688 12.531 1 95.81 481 GLN A C 1
ATOM 3942 O O . GLN A 1 481 ? -35.344 6.016 11.531 1 95.81 481 GLN A O 1
ATOM 3947 N N . ARG A 1 482 ? -34.719 4.523 12.992 1 92.38 482 ARG A N 1
ATOM 3948 C CA . ARG A 1 482 ? -35.344 3.422 12.258 1 92.38 482 ARG A CA 1
ATOM 3949 C C . ARG A 1 482 ? -36.844 3.479 12.344 1 92.38 482 ARG A C 1
ATOM 3951 O O . ARG A 1 482 ? -37.406 4.25 13.133 1 92.38 482 ARG A O 1
ATOM 3958 N N . THR A 1 483 ? -37.469 2.654 11.562 1 89.88 483 THR A N 1
ATOM 3959 C CA . THR A 1 483 ? -38.906 2.637 11.477 1 89.88 483 THR A CA 1
ATOM 3960 C C . THR A 1 483 ? -39.531 2.189 12.805 1 89.88 483 THR A C 1
ATOM 3962 O O . THR A 1 483 ? -40.625 2.596 13.148 1 89.88 483 THR A O 1
ATOM 3965 N N . ASP A 1 484 ? -38.75 1.427 13.562 1 88.12 484 ASP A N 1
ATOM 3966 C CA . ASP A 1 484 ? -39.281 0.94 14.844 1 88.12 484 ASP A CA 1
ATOM 3967 C C . ASP A 1 484 ? -39 1.954 15.953 1 88.12 484 ASP A C 1
ATOM 3969 O O . ASP A 1 484 ? -39.375 1.729 17.109 1 88.12 484 ASP A O 1
ATOM 3973 N N . GLY A 1 485 ? -38.375 3.055 15.641 1 87.19 485 GLY A N 1
ATOM 3974 C CA . GLY A 1 485 ? -38.156 4.129 16.594 1 87.19 485 GLY A CA 1
ATOM 3975 C C . GLY A 1 485 ? -36.781 4.098 17.203 1 87.19 485 GLY A C 1
ATOM 3976 O O . GLY A 1 485 ? -36.344 5.055 17.859 1 87.19 485 GLY A O 1
ATOM 3977 N N . SER A 1 486 ? -36.094 3.062 17 1 91.44 486 SER A N 1
ATOM 3978 C CA . SER A 1 486 ? -34.75 2.949 17.562 1 91.44 486 SER A CA 1
ATOM 3979 C C . SER A 1 486 ? -33.781 3.883 16.875 1 91.44 486 SER A C 1
ATOM 3981 O O . SER A 1 486 ? -33.938 4.18 15.68 1 91.44 486 SER A O 1
ATOM 3983 N N . MET A 1 487 ? -32.781 4.344 17.625 1 93.31 487 MET A N 1
ATOM 3984 C CA . MET A 1 487 ? -31.812 5.293 17.094 1 93.31 487 MET A CA 1
ATOM 3985 C C . MET A 1 487 ? -30.453 4.637 16.938 1 93.31 487 MET A C 1
ATOM 3987 O O . MET A 1 487 ? -30.016 3.881 17.812 1 93.31 487 MET A O 1
ATOM 3991 N N . ILE A 1 488 ? -29.891 4.895 15.805 1 93.25 488 ILE A N 1
ATOM 3992 C CA . ILE A 1 488 ? -28.5 4.5 15.586 1 93.25 488 ILE A CA 1
ATOM 3993 C C . ILE A 1 488 ? -27.594 5.73 15.656 1 93.25 488 ILE A C 1
ATOM 3995 O O . ILE A 1 488 ? -27.828 6.715 14.953 1 93.25 488 ILE A O 1
ATOM 3999 N N . SER A 1 489 ? -26.594 5.641 16.438 1 92.19 489 SER A N 1
ATOM 4000 C CA . SER A 1 489 ? -25.688 6.766 16.656 1 92.19 489 SER A CA 1
ATOM 4001 C C . SER A 1 489 ? -24.844 7.047 15.422 1 92.19 489 SER A C 1
ATOM 4003 O O . SER A 1 489 ? -24.406 6.117 14.734 1 92.19 489 SER A O 1
ATOM 4005 N N . PRO A 1 490 ? -24.609 8.32 15.125 1 94.44 490 PRO A N 1
ATOM 4006 C CA . PRO A 1 490 ? -23.75 8.68 13.992 1 94.44 490 PRO A CA 1
ATOM 4007 C C . PRO A 1 490 ? -22.359 8.055 14.094 1 94.44 490 PRO A C 1
ATOM 4009 O O . PRO A 1 490 ? -21.734 7.75 13.07 1 94.44 490 PRO A O 1
ATOM 4012 N N . GLU A 1 491 ? -21.844 7.836 15.195 1 91 491 GLU A N 1
ATOM 4013 C CA . GLU A 1 491 ? -20.516 7.25 15.406 1 91 491 GLU A CA 1
ATOM 4014 C C . GLU A 1 491 ? -20.453 5.836 14.828 1 91 491 GLU A C 1
ATOM 4016 O O . GLU A 1 491 ? -19.359 5.34 14.531 1 91 491 GLU A O 1
ATOM 4021 N N . ASN A 1 492 ? -21.625 5.273 14.672 1 91.69 492 ASN A N 1
ATOM 4022 C CA . ASN A 1 492 ? -21.672 3.887 14.219 1 91.69 492 ASN A CA 1
ATOM 4023 C C . ASN A 1 492 ? -21.812 3.797 12.703 1 91.69 492 ASN A C 1
ATOM 4025 O O . ASN A 1 492 ? -21.328 2.846 12.086 1 91.69 492 ASN A O 1
ATOM 4029 N N . PHE A 1 493 ? -22.5 4.746 12.109 1 93.88 493 PHE A N 1
ATOM 4030 C CA . PHE A 1 493 ? -22.781 4.527 10.695 1 93.88 493 PHE A CA 1
ATOM 4031 C C . PHE A 1 493 ? -21.969 5.48 9.828 1 93.88 493 PHE A C 1
ATOM 4033 O O . PHE A 1 493 ? -21.672 5.172 8.68 1 93.88 493 PHE A O 1
ATOM 4040 N N . ILE A 1 494 ? -21.547 6.594 10.289 1 94.19 494 ILE A N 1
ATOM 4041 C CA . ILE A 1 494 ? -20.844 7.574 9.477 1 94.19 494 ILE A CA 1
ATOM 4042 C C . ILE A 1 494 ? -19.484 7 9.047 1 94.19 494 ILE A C 1
ATOM 4044 O O . ILE A 1 494 ? -19.141 7.035 7.859 1 94.19 494 ILE A O 1
ATOM 4048 N N . PRO A 1 495 ? -18.734 6.418 10.008 1 91.19 495 PRO A N 1
ATOM 4049 C CA . PRO A 1 495 ? -17.438 5.863 9.594 1 91.19 495 PRO A CA 1
ATOM 4050 C C . PRO A 1 495 ? -17.578 4.789 8.516 1 91.19 495 PRO A C 1
ATOM 4052 O O . PRO A 1 495 ? -16.75 4.695 7.617 1 91.19 495 PRO A O 1
ATOM 4055 N N . ILE A 1 496 ? -18.562 4.027 8.633 1 89.88 496 ILE A N 1
ATOM 4056 C CA . ILE A 1 496 ? -18.812 2.965 7.664 1 89.88 496 ILE A CA 1
ATOM 4057 C C . ILE A 1 496 ? -19.094 3.57 6.293 1 89.88 496 ILE A C 1
ATOM 4059 O O . ILE A 1 496 ? -18.547 3.125 5.281 1 89.88 496 ILE A O 1
ATOM 4063 N N . TYR A 1 497 ? -19.875 4.594 6.258 1 91.69 497 TYR A N 1
ATOM 4064 C CA . TYR A 1 497 ? -20.266 5.215 4.996 1 91.69 497 TYR A CA 1
ATOM 4065 C C . TYR A 1 497 ? -19.109 6.004 4.398 1 91.69 497 TYR A C 1
ATOM 4067 O O . TYR A 1 497 ? -19.016 6.16 3.176 1 91.69 497 TYR A O 1
ATOM 4075 N N . GLU A 1 498 ? -18.203 6.477 5.195 1 88.31 498 GLU A N 1
ATOM 4076 C CA . GLU A 1 498 ? -16.984 7.121 4.703 1 88.31 498 GLU A CA 1
ATOM 4077 C C . GLU A 1 498 ? -16.062 6.117 4.031 1 88.31 498 GLU A C 1
ATOM 4079 O O . GLU A 1 498 ? -15.398 6.438 3.041 1 88.31 498 GLU A O 1
ATOM 4084 N N . LYS A 1 499 ? -16.094 5 4.574 1 83.88 499 LYS A N 1
ATOM 4085 C CA . LYS A 1 499 ? -15.188 3.967 4.078 1 83.88 499 LYS A CA 1
ATOM 4086 C C . LYS A 1 499 ? -15.688 3.387 2.756 1 83.88 499 LYS A C 1
ATOM 4088 O O . LYS A 1 499 ? -14.891 3.043 1.881 1 83.88 499 LYS A O 1
ATOM 4093 N N . ASN A 1 500 ? -17 3.346 2.621 1 84.5 500 ASN A N 1
ATOM 4094 C CA . ASN A 1 500 ? -17.516 2.646 1.446 1 84.5 500 ASN A CA 1
ATOM 4095 C C . ASN A 1 500 ? -18.016 3.621 0.389 1 84.5 500 ASN A C 1
ATOM 4097 O O . ASN A 1 500 ? -18.547 3.205 -0.642 1 84.5 500 ASN A O 1
ATOM 4101 N N . GLY A 1 501 ? -17.969 4.898 0.659 1 85.75 501 GLY A N 1
ATOM 4102 C CA . GLY A 1 501 ? -18.297 5.91 -0.334 1 85.75 501 GLY A CA 1
ATOM 4103 C C . GLY A 1 501 ? -19.75 6.359 -0.265 1 85.75 501 GLY A C 1
ATOM 4104 O O . GLY A 1 501 ? -20.141 7.316 -0.939 1 85.75 501 GLY A O 1
ATOM 4105 N N . GLN A 1 502 ? -20.484 5.746 0.54 1 90.5 502 GLN A N 1
ATOM 4106 C CA . GLN A 1 502 ? -21.906 6.062 0.636 1 90.5 502 GLN A CA 1
ATOM 4107 C C . GLN A 1 502 ? -22.125 7.406 1.325 1 90.5 502 GLN A C 1
ATOM 4109 O O . GLN A 1 502 ? -23.203 7.988 1.229 1 90.5 502 GLN A O 1
ATOM 4114 N N . ILE A 1 503 ? -21.094 7.918 1.891 1 93.69 503 ILE A N 1
ATOM 4115 C CA . ILE A 1 503 ? -21.188 9.172 2.629 1 93.69 503 ILE A CA 1
ATOM 4116 C C . ILE A 1 503 ? -21.547 10.305 1.676 1 93.69 503 ILE A C 1
ATOM 4118 O O . ILE A 1 503 ? -22.188 11.289 2.078 1 93.69 503 ILE A O 1
ATOM 4122 N N . GLN A 1 504 ? -21.266 10.219 0.448 1 92.06 504 GLN A N 1
ATOM 4123 C CA . GLN A 1 504 ? -21.562 11.25 -0.543 1 92.06 504 GLN A CA 1
ATOM 4124 C C . GLN A 1 504 ? -23.062 11.43 -0.713 1 92.06 504 GLN A C 1
ATOM 4126 O O . GLN A 1 504 ? -23.562 12.562 -0.732 1 92.06 504 GLN A O 1
ATOM 4131 N N . LYS A 1 505 ? -23.688 10.289 -0.82 1 93.38 505 LYS A N 1
ATOM 4132 C CA . LYS A 1 505 ? -25.141 10.328 -0.966 1 93.38 505 LYS A CA 1
ATOM 4133 C C . LYS A 1 505 ? -25.812 10.852 0.303 1 93.38 505 LYS A C 1
ATOM 4135 O O . LYS A 1 505 ? -26.797 11.594 0.235 1 93.38 505 LYS A O 1
ATOM 4140 N N . LEU A 1 506 ? -25.219 10.445 1.403 1 95.88 506 LEU A N 1
ATOM 4141 C CA . LEU A 1 506 ? -25.766 10.906 2.674 1 95.88 506 LEU A CA 1
ATOM 4142 C C . LEU A 1 506 ? -25.578 12.414 2.832 1 95.88 506 LEU A C 1
ATOM 4144 O O . LEU A 1 506 ? -26.5 13.117 3.26 1 95.88 506 LEU A O 1
ATOM 4148 N N . ASP A 1 507 ? -24.391 12.898 2.488 1 96.31 507 ASP A N 1
ATOM 4149 C CA . ASP A 1 507 ? -24.094 14.32 2.574 1 96.31 507 ASP A CA 1
ATOM 4150 C C . ASP A 1 507 ? -25.078 15.133 1.721 1 96.31 507 ASP A C 1
ATOM 4152 O O . ASP A 1 507 ? -25.594 16.156 2.168 1 96.31 507 ASP A O 1
ATOM 4156 N N . ALA A 1 508 ? -25.266 14.703 0.547 1 95.81 508 ALA A N 1
ATOM 4157 C CA . ALA A 1 508 ? -26.188 15.383 -0.36 1 95.81 508 ALA A CA 1
ATOM 4158 C C . ALA A 1 508 ? -27.609 15.359 0.186 1 95.81 508 ALA A C 1
ATOM 4160 O O . ALA A 1 508 ? -28.359 16.344 0.055 1 95.81 508 ALA A O 1
ATOM 4161 N N . TYR A 1 509 ? -28 14.227 0.75 1 96.44 509 TYR A N 1
ATOM 4162 C CA . TYR A 1 509 ? -29.312 14.086 1.351 1 96.44 509 TYR A CA 1
ATOM 4163 C C . TYR A 1 509 ? -29.516 15.078 2.488 1 96.44 509 TYR A C 1
ATOM 4165 O O . TYR A 1 509 ? -30.531 15.758 2.561 1 96.44 509 TYR A O 1
ATOM 4173 N N . VAL A 1 510 ? -28.547 15.133 3.367 1 97.56 510 VAL A N 1
ATOM 4174 C CA . VAL A 1 510 ? -28.609 16.047 4.508 1 97.56 510 VAL A CA 1
ATOM 4175 C C . VAL A 1 510 ? -28.688 17.484 4.016 1 97.56 510 VAL A C 1
ATOM 4177 O O . VAL A 1 510 ? -29.469 18.281 4.523 1 97.56 510 VAL A O 1
ATOM 4180 N N . PHE A 1 511 ? -27.875 17.828 3.025 1 98.12 511 PHE A N 1
ATOM 4181 C CA . PHE A 1 511 ? -27.844 19.172 2.463 1 98.12 511 PHE A CA 1
ATOM 4182 C C . PHE A 1 511 ? -29.203 19.547 1.9 1 98.12 511 PHE A C 1
ATOM 4184 O O . PHE A 1 511 ? -29.688 20.656 2.131 1 98.12 511 PHE A O 1
ATOM 4191 N N . ARG A 1 512 ? -29.781 18.609 1.205 1 97.19 512 ARG A N 1
ATOM 4192 C CA . ARG A 1 512 ? -31.109 18.844 0.628 1 97.19 512 ARG A CA 1
ATOM 4193 C C . ARG A 1 512 ? -32.156 19.094 1.718 1 97.19 512 ARG A C 1
ATOM 4195 O O . ARG A 1 512 ? -33 19.969 1.585 1 97.19 512 ARG A O 1
ATOM 4202 N N . GLN A 1 513 ? -32.062 18.297 2.771 1 96.62 513 GLN A N 1
ATOM 4203 C CA . GLN A 1 513 ? -33 18.453 3.877 1 96.62 513 GLN A CA 1
ATOM 4204 C C . GLN A 1 513 ? -32.844 19.812 4.543 1 96.62 513 GLN A C 1
ATOM 4206 O O . GLN A 1 513 ? -33.812 20.438 4.934 1 96.62 513 GLN A O 1
ATOM 4211 N N . VAL A 1 514 ? -31.656 20.281 4.68 1 98 514 VAL A N 1
ATOM 4212 C CA . VAL A 1 514 ? -31.406 21.578 5.309 1 98 514 VAL A CA 1
ATOM 4213 C C . VAL A 1 514 ? -31.906 22.688 4.402 1 98 514 VAL A C 1
ATOM 4215 O O . VAL A 1 514 ? -32.5 23.672 4.871 1 98 514 VAL A O 1
ATOM 4218 N N . CYS A 1 515 ? -31.656 22.547 3.098 1 97.81 515 CYS A N 1
ATOM 4219 C CA . CYS A 1 515 ? -32.156 23.531 2.148 1 97.81 515 CYS A CA 1
ATOM 4220 C C . CYS A 1 515 ? -33.688 23.594 2.189 1 97.81 515 CYS A C 1
ATOM 4222 O O . CYS A 1 515 ? -34.281 24.688 2.09 1 97.81 515 CYS A O 1
ATOM 4224 N N . ARG A 1 516 ? -34.25 22.469 2.305 1 96.38 516 ARG A N 1
ATOM 4225 C CA . ARG A 1 516 ? -35.719 22.406 2.416 1 96.38 516 ARG A CA 1
ATOM 4226 C C . ARG A 1 516 ? -36.188 23.172 3.645 1 96.38 516 ARG A C 1
ATOM 4228 O O . ARG A 1 516 ? -37.188 23.906 3.574 1 96.38 516 ARG A O 1
ATOM 4235 N N . LEU A 1 517 ? -35.562 22.969 4.746 1 95.75 517 LEU A N 1
ATOM 4236 C CA . LEU A 1 517 ? -35.906 23.672 5.973 1 95.75 517 LEU A CA 1
ATOM 4237 C C . LEU A 1 517 ? -35.75 25.172 5.793 1 95.75 517 LEU A C 1
ATOM 4239 O O . LEU A 1 517 ? -36.625 25.953 6.191 1 95.75 517 LEU A O 1
ATOM 4243 N N . GLN A 1 518 ? -34.625 25.609 5.223 1 96.69 518 GLN A N 1
ATOM 4244 C CA . GLN A 1 518 ? -34.375 27.016 5.012 1 96.69 518 GLN A CA 1
ATOM 4245 C C . GLN A 1 518 ? -35.438 27.656 4.121 1 96.69 518 GLN A C 1
ATOM 4247 O O . GLN A 1 518 ? -35.844 28.797 4.352 1 96.69 518 GLN A O 1
ATOM 4252 N N . LYS A 1 519 ? -35.844 26.891 3.119 1 96.62 519 LYS A N 1
ATOM 4253 C CA . LYS A 1 519 ? -36.906 27.375 2.242 1 96.62 519 LYS A CA 1
ATOM 4254 C C . LYS A 1 519 ? -38.219 27.578 3.014 1 96.62 519 LYS A C 1
ATOM 4256 O O . LYS A 1 519 ? -38.906 28.594 2.846 1 96.62 519 LYS A O 1
ATOM 4261 N N . ARG A 1 520 ? -38.531 26.656 3.838 1 95.19 520 ARG A N 1
ATOM 4262 C CA . ARG A 1 520 ? -39.75 26.75 4.648 1 95.19 520 ARG A CA 1
ATOM 4263 C C . ARG A 1 520 ? -39.688 27.969 5.566 1 95.19 520 ARG A C 1
ATOM 4265 O O . ARG A 1 520 ? -40.688 28.703 5.703 1 95.19 520 ARG A O 1
ATOM 4272 N N . ILE A 1 521 ? -38.594 28.156 6.184 1 93.62 521 ILE A N 1
ATOM 4273 C CA . ILE A 1 521 ? -38.406 29.281 7.086 1 93.62 521 ILE A CA 1
ATOM 4274 C C . ILE A 1 521 ? -38.562 30.594 6.309 1 93.62 521 ILE A C 1
ATOM 4276 O O . ILE A 1 521 ? -39.188 31.531 6.777 1 93.62 521 ILE A O 1
ATOM 4280 N N . LEU A 1 522 ? -37.938 30.656 5.188 1 93.5 522 LEU A N 1
ATOM 4281 C CA . LEU A 1 522 ? -38 31.828 4.328 1 93.5 522 LEU A CA 1
ATOM 4282 C C . LEU A 1 522 ? -39.438 32.094 3.928 1 93.5 522 LEU A C 1
ATOM 4284 O O . LEU A 1 522 ? -39.875 33.25 3.943 1 93.5 522 LEU A O 1
ATOM 4288 N N . ASP A 1 523 ? -40.156 31.094 3.604 1 94.38 523 ASP A N 1
ATOM 4289 C CA . ASP A 1 523 ? -41.562 31.219 3.172 1 94.38 523 ASP A CA 1
ATOM 4290 C C . ASP A 1 523 ? -42.438 31.719 4.316 1 94.38 523 ASP A C 1
ATOM 4292 O O . ASP A 1 523 ? -43.438 32.438 4.094 1 94.38 523 ASP A O 1
ATOM 4296 N N . GLU A 1 524 ? -42.031 31.328 5.512 1 92.12 524 GLU A N 1
ATOM 4297 C CA . GLU A 1 524 ? -42.812 31.703 6.684 1 92.12 524 GLU A CA 1
ATOM 4298 C C . GLU A 1 524 ? -42.375 33.062 7.227 1 92.12 524 GLU A C 1
ATOM 4300 O O . GLU A 1 524 ? -42.875 33.531 8.25 1 92.12 524 GLU A O 1
ATOM 4305 N N . SER A 1 525 ? -41.406 33.719 6.574 1 84.69 525 SER A N 1
ATOM 4306 C CA . SER A 1 525 ? -40.906 35.062 6.906 1 84.69 525 SER A CA 1
ATOM 4307 C C . SER A 1 525 ? -40.312 35.094 8.312 1 84.69 525 SER A C 1
ATOM 4309 O O . SER A 1 525 ? -40.531 36.062 9.047 1 84.69 525 SER A O 1
ATOM 4311 N N . LYS A 1 526 ? -39.844 33.969 8.742 1 83.25 526 LYS A N 1
ATOM 4312 C CA . LYS A 1 526 ? -39.125 33.906 10.008 1 83.25 526 LYS A CA 1
ATOM 4313 C C . LYS A 1 526 ? -37.656 34.281 9.836 1 83.25 526 LYS A C 1
ATOM 4315 O O . LYS A 1 526 ? -37.156 34.438 8.719 1 83.25 526 LYS A O 1
ATOM 4320 N N . LYS A 1 527 ? -37.031 34.469 11 1 85 527 LYS A N 1
ATOM 4321 C CA . LYS A 1 527 ? -35.625 34.844 10.969 1 85 527 LYS A CA 1
ATOM 4322 C C . LYS A 1 527 ? -34.781 33.719 10.367 1 85 527 LYS A C 1
ATOM 4324 O O . LYS A 1 527 ? -34.781 32.594 10.875 1 85 527 LYS A O 1
ATOM 4329 N N . LEU A 1 528 ? -34.125 34.031 9.297 1 91 528 LEU A N 1
ATOM 4330 C CA . LEU A 1 528 ? -33.312 33.031 8.594 1 91 528 LEU A CA 1
ATOM 4331 C C . LEU A 1 528 ? -31.906 33 9.18 1 91 528 LEU A C 1
ATOM 4333 O O . LEU A 1 528 ? -31.109 33.906 8.977 1 91 528 LEU A O 1
ATOM 4337 N N . LEU A 1 529 ? -31.688 31.984 9.945 1 93.94 529 LEU A N 1
ATOM 4338 C CA . LEU A 1 529 ? -30.375 31.75 10.508 1 93.94 529 LEU A CA 1
ATOM 4339 C C . LEU A 1 529 ? -29.562 30.797 9.641 1 93.94 529 LEU A C 1
ATOM 4341 O O . LEU A 1 529 ? -30.125 29.922 8.984 1 93.94 529 LEU A O 1
ATOM 4345 N N . SER A 1 530 ? -28.312 30.969 9.633 1 95.81 530 SER A N 1
ATOM 4346 C CA . SER A 1 530 ? -27.453 30.094 8.852 1 95.81 530 SER A CA 1
ATOM 4347 C C . SER A 1 530 ? -27.344 28.703 9.5 1 95.81 530 SER A C 1
ATOM 4349 O O . SER A 1 530 ? -27.172 28.594 10.711 1 95.81 530 SER A O 1
ATOM 4351 N N . VAL A 1 531 ? -27.531 27.703 8.711 1 97.88 531 VAL A N 1
ATOM 4352 C CA . VAL A 1 531 ? -27.359 26.328 9.164 1 97.88 531 VAL A CA 1
ATOM 4353 C C . VAL A 1 531 ? -26.234 25.656 8.375 1 97.88 531 VAL A C 1
ATOM 4355 O O . VAL A 1 531 ? -26.359 25.422 7.176 1 97.88 531 VAL A O 1
ATOM 4358 N N . SER A 1 532 ? -25.156 25.438 9.102 1 97.88 532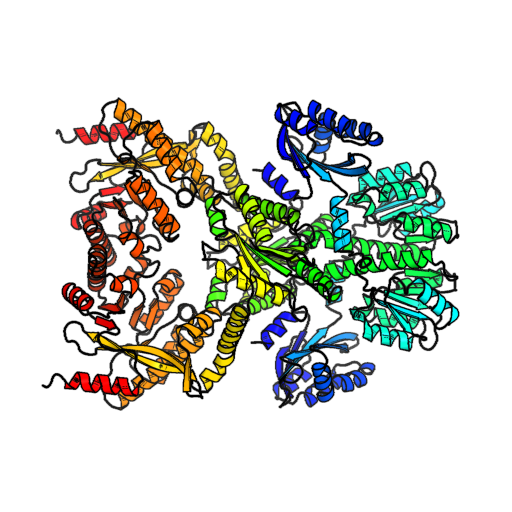 SER A N 1
ATOM 4359 C CA . SER A 1 532 ? -24 24.828 8.43 1 97.88 532 SER A CA 1
ATOM 4360 C C . SER A 1 532 ? -24.188 23.328 8.266 1 97.88 532 SER A C 1
ATOM 4362 O O . SER A 1 532 ? -24.828 22.688 9.094 1 97.88 532 SER A O 1
ATOM 4364 N N . VAL A 1 533 ? -23.641 22.797 7.203 1 97.75 533 VAL A N 1
ATOM 4365 C CA . VAL A 1 533 ? -23.734 21.375 6.895 1 97.75 533 VAL A CA 1
ATOM 4366 C C . VAL A 1 533 ? -22.328 20.797 6.688 1 97.75 533 VAL A C 1
ATOM 4368 O O . VAL A 1 533 ? -21.484 21.422 6.062 1 97.75 533 VAL A O 1
ATOM 4371 N N . ASN A 1 534 ? -22.141 19.609 7.266 1 95.06 534 ASN A N 1
ATOM 4372 C CA . ASN A 1 534 ? -20.859 18.938 7.105 1 95.06 534 ASN A CA 1
ATOM 4373 C C . ASN A 1 534 ? -20.688 18.391 5.688 1 95.06 534 ASN A C 1
ATOM 4375 O O . ASN A 1 534 ? -21.625 17.828 5.109 1 95.06 534 ASN A O 1
ATOM 4379 N N . LEU A 1 535 ? -19.578 18.641 5.137 1 93.69 535 LEU A N 1
ATOM 4380 C CA . LEU A 1 535 ? -19.188 18.062 3.859 1 93.69 535 LEU A CA 1
ATOM 4381 C C . LEU A 1 535 ? -17.953 17.172 4.023 1 93.69 535 LEU A C 1
ATOM 4383 O O . LEU A 1 535 ? -16.859 17.672 4.316 1 93.69 535 LEU A O 1
ATOM 4387 N N . SER A 1 536 ? -18.125 15.922 3.801 1 89.94 536 SER A N 1
ATOM 4388 C CA . SER A 1 536 ? -17.047 14.961 4.023 1 89.94 536 SER A CA 1
ATOM 4389 C C . SER A 1 536 ? -15.938 15.141 3.002 1 89.94 536 SER A C 1
ATOM 4391 O O . SER A 1 536 ? -16.141 15.742 1.947 1 89.94 536 SER A O 1
ATOM 4393 N N . ARG A 1 537 ? -14.789 14.609 3.369 1 82.69 537 ARG A N 1
ATOM 4394 C CA . ARG A 1 537 ? -13.633 14.633 2.48 1 82.69 537 ARG A CA 1
ATOM 4395 C C . ARG A 1 537 ? -13.938 13.938 1.16 1 82.69 537 ARG A C 1
ATOM 4397 O O . ARG A 1 537 ? -13.555 14.414 0.093 1 82.69 537 ARG A O 1
ATOM 4404 N N . SER A 1 538 ? -14.594 12.844 1.315 1 85.31 538 SER A N 1
ATOM 4405 C CA . SER A 1 538 ? -14.953 12.07 0.129 1 85.31 538 SER A CA 1
ATOM 4406 C C . SER A 1 538 ? -15.875 12.875 -0.792 1 85.31 538 SER A C 1
ATOM 4408 O O . SER A 1 538 ? -15.742 12.805 -2.016 1 85.31 538 SER A O 1
ATOM 4410 N N . SER A 1 539 ? -16.703 13.641 -0.243 1 89.12 539 SER A N 1
ATOM 4411 C CA . SER A 1 539 ? -17.656 14.414 -1.024 1 89.12 539 SER A CA 1
ATOM 4412 C C . SER A 1 539 ? -16.969 15.562 -1.754 1 89.12 539 SER A C 1
ATOM 4414 O O . SER A 1 539 ? -17.266 15.828 -2.922 1 89.12 539 SER A O 1
ATOM 4416 N N . ILE A 1 540 ? -16.109 16.203 -1.084 1 87.31 540 ILE A N 1
ATOM 4417 C CA . ILE A 1 540 ? -15.469 17.375 -1.667 1 87.31 540 ILE A CA 1
ATOM 4418 C C . ILE A 1 540 ? -14.609 16.953 -2.855 1 87.31 540 ILE A C 1
ATOM 4420 O O . ILE A 1 540 ? -14.461 17.719 -3.818 1 87.31 540 ILE A O 1
ATOM 4424 N N . LEU A 1 541 ? -14.102 15.812 -2.77 1 83.62 541 LEU A N 1
ATOM 4425 C CA . LEU A 1 541 ? -13.18 15.352 -3.801 1 83.62 541 LEU A CA 1
ATOM 4426 C C . LEU A 1 541 ? -13.938 14.703 -4.953 1 83.62 541 LEU A C 1
ATOM 4428 O O . LEU A 1 541 ? -13.359 14.43 -6.008 1 83.62 541 LEU A O 1
ATOM 4432 N N . CYS A 1 542 ? -15.141 14.469 -4.715 1 84 542 CYS A N 1
ATOM 4433 C CA . CYS A 1 542 ? -15.953 13.836 -5.754 1 84 542 CYS A CA 1
ATOM 4434 C C . CYS A 1 542 ? -16.156 14.781 -6.934 1 84 542 CYS A C 1
ATOM 4436 O O . CYS A 1 542 ? -16.391 15.977 -6.746 1 84 542 CYS A O 1
ATOM 4438 N N . GLU A 1 543 ? -16.062 14.234 -8.102 1 82.44 543 GLU A N 1
ATOM 4439 C CA . GLU A 1 543 ? -16.25 15.039 -9.305 1 82.44 543 GLU A CA 1
ATOM 4440 C C . GLU A 1 543 ? -17.688 15.555 -9.406 1 82.44 543 GLU A C 1
ATOM 4442 O O . GLU A 1 543 ? -18.641 14.805 -9.203 1 82.44 543 GLU A O 1
ATOM 4447 N N . GLY A 1 544 ? -17.828 16.812 -9.664 1 87.44 544 GLY A N 1
ATOM 4448 C CA . GLY A 1 544 ? -19.141 17.406 -9.891 1 87.44 544 GLY A CA 1
ATOM 4449 C C . GLY A 1 544 ? -19.828 17.859 -8.617 1 87.44 544 GLY A C 1
ATOM 4450 O O . GLY A 1 544 ? -21 18.219 -8.633 1 87.44 544 GLY A O 1
ATOM 4451 N N . VAL A 1 545 ? -19.125 17.891 -7.562 1 91.25 545 VAL A N 1
ATOM 4452 C CA . VAL A 1 545 ? -19.719 18.203 -6.27 1 91.25 545 VAL A CA 1
ATOM 4453 C C . VAL A 1 545 ? -20.219 19.656 -6.27 1 91.25 545 VAL A C 1
ATOM 4455 O O . VAL A 1 545 ? -21.281 19.953 -5.738 1 91.25 545 VAL A O 1
ATOM 4458 N N . VAL A 1 546 ? -19.484 20.594 -6.871 1 94.62 546 VAL A N 1
ATOM 4459 C CA . VAL A 1 546 ? -19.859 22.016 -6.883 1 94.62 546 VAL A CA 1
ATOM 4460 C C . VAL A 1 546 ? -21.172 22.188 -7.645 1 94.62 546 VAL A C 1
ATOM 4462 O O . VAL A 1 546 ? -22.078 22.875 -7.168 1 94.62 546 VAL A O 1
ATOM 4465 N N . GLU A 1 547 ? -21.203 21.531 -8.758 1 94.94 547 GLU A N 1
ATOM 4466 C CA . GLU A 1 547 ? -22.391 21.609 -9.586 1 94.94 547 GLU A CA 1
ATOM 4467 C C . GLU A 1 547 ? -23.609 21.016 -8.867 1 94.94 547 GLU A C 1
ATOM 4469 O O . GLU A 1 547 ? -24.688 21.594 -8.883 1 94.94 547 GLU A O 1
ATOM 4474 N N . GLN A 1 548 ? -23.391 19.969 -8.258 1 95.38 548 GLN A N 1
ATOM 4475 C CA . GLN A 1 548 ? -24.484 19.266 -7.574 1 95.38 548 GLN A CA 1
ATOM 4476 C C . GLN A 1 548 ? -25.047 20.125 -6.445 1 95.38 548 GLN A C 1
ATOM 4478 O O . GLN A 1 548 ? -26.266 20.281 -6.328 1 95.38 548 GLN A O 1
ATOM 4483 N N . TYR A 1 549 ? -24.266 20.672 -5.648 1 96.62 549 TYR A N 1
ATOM 4484 C CA . TYR A 1 549 ? -24.719 21.438 -4.492 1 96.62 549 TYR A CA 1
ATOM 4485 C C . TYR A 1 549 ? -25.312 22.766 -4.926 1 96.62 549 TYR A C 1
ATOM 4487 O O . TYR A 1 549 ? -26.281 23.25 -4.324 1 96.62 549 TYR A O 1
ATOM 4495 N N . THR A 1 550 ? -24.734 23.344 -5.945 1 96.69 550 THR A N 1
ATOM 4496 C CA . THR A 1 550 ? -25.312 24.562 -6.496 1 96.69 550 THR A CA 1
ATOM 4497 C C . THR A 1 550 ? -26.703 24.312 -7.043 1 96.69 550 THR A C 1
ATOM 4499 O O . THR A 1 550 ? -27.609 25.141 -6.879 1 96.69 550 THR A O 1
ATOM 4502 N N . GLU A 1 551 ? -26.828 23.188 -7.691 1 96.88 551 GLU A N 1
ATOM 4503 C CA . GLU A 1 551 ? -28.125 22.812 -8.242 1 96.88 551 GLU A CA 1
ATOM 4504 C C . GLU A 1 551 ? -29.156 22.641 -7.141 1 96.88 551 GLU A C 1
ATOM 4506 O O . GLU A 1 551 ? -30.328 23.016 -7.305 1 96.88 551 GLU A O 1
ATOM 4511 N N . ILE A 1 552 ? -28.812 22.031 -6.07 1 96.81 552 ILE A N 1
ATOM 4512 C CA . ILE A 1 552 ? -29.719 21.812 -4.957 1 96.81 552 ILE A CA 1
ATOM 4513 C C . ILE A 1 552 ? -30.203 23.156 -4.414 1 96.81 552 ILE A C 1
ATOM 4515 O O . ILE A 1 552 ? -31.391 23.344 -4.152 1 96.81 552 ILE A O 1
ATOM 4519 N N . VAL A 1 553 ? -29.312 24.094 -4.219 1 97.19 553 VAL A N 1
ATOM 4520 C CA . VAL A 1 553 ? -29.641 25.422 -3.701 1 97.19 553 VAL A CA 1
ATOM 4521 C C . VAL A 1 553 ? -30.609 26.109 -4.66 1 97.19 553 VAL A C 1
ATOM 4523 O O . VAL A 1 553 ? -31.562 26.766 -4.23 1 97.19 553 VAL A O 1
ATOM 4526 N N . ARG A 1 554 ? -30.312 25.984 -5.918 1 95.69 554 ARG A N 1
ATOM 4527 C CA . ARG A 1 554 ? -31.141 26.594 -6.941 1 95.69 554 ARG A CA 1
ATOM 4528 C C . ARG A 1 554 ? -32.562 26 -6.934 1 95.69 554 ARG A C 1
ATOM 4530 O O . ARG A 1 554 ? -33.531 26.703 -7.141 1 95.69 554 ARG A O 1
ATOM 4537 N N . GLU A 1 555 ? -32.562 24.75 -6.742 1 96.31 555 GLU A N 1
ATOM 4538 C CA . GLU A 1 555 ? -33.844 24.047 -6.703 1 96.31 555 GLU A CA 1
ATOM 4539 C C . GLU A 1 555 ? -34.75 24.625 -5.637 1 96.31 555 GLU A C 1
ATOM 4541 O O . GLU A 1 555 ? -35.969 24.734 -5.844 1 96.31 555 GLU A O 1
ATOM 4546 N N . TYR A 1 556 ? -34.25 24.984 -4.527 1 96.25 556 TYR A N 1
ATOM 4547 C CA . TYR A 1 556 ? -35.062 25.469 -3.416 1 96.25 556 TYR A CA 1
ATOM 4548 C C . TYR A 1 556 ? -35.094 26.984 -3.393 1 96.25 556 TYR A C 1
ATOM 4550 O O . TYR A 1 556 ? -35.844 27.578 -2.598 1 96.25 556 TYR A O 1
ATOM 4558 N N . ASP A 1 557 ? -34.312 27.641 -4.23 1 94.62 557 ASP A N 1
ATOM 4559 C CA . ASP A 1 557 ? -34.312 29.094 -4.402 1 94.62 557 ASP A CA 1
ATOM 4560 C C . ASP A 1 557 ? -34.062 29.812 -3.076 1 94.62 557 ASP A C 1
ATOM 4562 O O . ASP A 1 557 ? -34.844 30.656 -2.648 1 94.62 557 ASP A O 1
ATOM 4566 N N . ILE A 1 558 ? -33.062 29.469 -2.385 1 95.81 558 ILE A N 1
ATOM 4567 C CA . ILE A 1 558 ? -32.625 30.094 -1.138 1 95.81 558 ILE A CA 1
ATOM 4568 C C . ILE A 1 558 ? -31.266 30.781 -1.342 1 95.81 558 ILE A C 1
ATOM 4570 O O . ILE A 1 558 ? -30.531 30.453 -2.277 1 95.81 558 ILE A O 1
ATOM 4574 N N . PRO A 1 559 ? -31.016 31.812 -0.528 1 95.62 559 PRO A N 1
ATOM 4575 C CA . PRO A 1 559 ? -29.656 32.375 -0.6 1 95.62 559 PRO A CA 1
ATOM 4576 C C . PRO A 1 559 ? -28.578 31.344 -0.246 1 95.62 559 PRO A C 1
ATOM 4578 O O . PRO A 1 559 ? -28.703 30.625 0.753 1 95.62 559 PRO A O 1
ATOM 4581 N N . VAL A 1 560 ? -27.562 31.25 -0.976 1 95.5 560 VAL A N 1
ATOM 4582 C CA . VAL A 1 560 ? -26.516 30.25 -0.829 1 95.5 560 VAL A CA 1
ATOM 4583 C C . VAL A 1 560 ? -25.797 30.453 0.502 1 95.5 560 VAL A C 1
ATOM 4585 O O . VAL A 1 560 ? -25.266 29.5 1.089 1 95.5 560 VAL A O 1
ATOM 4588 N N . THR A 1 561 ? -25.812 31.625 1.066 1 94.12 561 THR A N 1
ATOM 4589 C CA . THR A 1 561 ? -25.078 32 2.264 1 94.12 561 THR A CA 1
ATOM 4590 C C . THR A 1 561 ? -25.734 31.422 3.514 1 94.12 561 THR A C 1
ATOM 4592 O O . THR A 1 561 ? -25.125 31.391 4.582 1 94.12 561 THR A O 1
ATOM 4595 N N . CYS A 1 562 ? -27 31 3.428 1 96.38 562 CYS A N 1
ATOM 4596 C CA . CYS A 1 562 ? -27.703 30.516 4.609 1 96.38 562 CYS A CA 1
ATOM 4597 C C . CYS A 1 562 ? -27.391 29.047 4.859 1 96.38 562 CYS A C 1
ATOM 4599 O O . CYS A 1 562 ? -27.797 28.469 5.871 1 96.38 562 CYS A O 1
ATOM 4601 N N . VAL A 1 563 ? -26.578 28.422 3.957 1 97.69 563 VAL A N 1
ATOM 4602 C CA . VAL A 1 563 ? -26.203 27.031 4.133 1 97.69 563 VAL A CA 1
ATOM 4603 C C . VAL A 1 563 ? -24.703 26.859 3.938 1 97.69 563 VAL A C 1
ATOM 4605 O O . VAL A 1 563 ? -24.25 26.141 3.041 1 97.69 563 VAL A O 1
ATOM 4608 N N . PRO A 1 564 ? -23.969 27.406 4.852 1 97.62 564 PRO A N 1
ATOM 4609 C CA . PRO A 1 564 ? -22.516 27.234 4.734 1 97.62 564 PRO A CA 1
ATOM 4610 C C . PRO A 1 564 ? -22.078 25.781 4.828 1 97.62 564 PRO A C 1
ATOM 4612 O O . PRO A 1 564 ? -22.781 24.953 5.41 1 97.62 564 PRO A O 1
ATOM 4615 N N . LEU A 1 565 ? -20.938 25.484 4.238 1 96.5 565 LEU A N 1
ATOM 4616 C CA . LEU A 1 565 ? -20.391 24.125 4.242 1 96.5 565 LEU A CA 1
ATOM 4617 C C . LEU A 1 565 ? -19.188 24.031 5.176 1 96.5 565 LEU A C 1
ATOM 4619 O O . LEU A 1 565 ? -18.344 24.922 5.199 1 96.5 565 LEU A O 1
ATOM 4623 N N . GLU A 1 566 ? -19.203 23 5.938 1 94.94 566 GLU A N 1
ATOM 4624 C CA . GLU A 1 566 ? -18.078 22.75 6.84 1 94.94 566 GLU A CA 1
ATOM 4625 C C . GLU A 1 566 ? -17.141 21.688 6.27 1 94.94 566 GLU A C 1
ATOM 4627 O O . GLU A 1 566 ? -17.562 20.562 6.008 1 94.94 566 GLU A O 1
ATOM 4632 N N . ILE A 1 567 ? -15.922 22.078 6.148 1 88.5 567 ILE A N 1
ATOM 4633 C CA . ILE A 1 567 ? -14.891 21.172 5.645 1 88.5 567 ILE A CA 1
ATOM 4634 C C . ILE A 1 567 ? -13.844 20.922 6.727 1 88.5 567 ILE A C 1
ATOM 4636 O O . ILE A 1 567 ? -13.383 21.859 7.379 1 88.5 567 ILE A O 1
ATOM 4640 N N . THR A 1 568 ? -13.5 19.641 6.875 1 80.62 568 THR A N 1
ATOM 4641 C CA . THR A 1 568 ? -12.539 19.312 7.926 1 80.62 568 THR A CA 1
ATOM 4642 C C . THR A 1 568 ? -11.133 19.766 7.535 1 80.62 568 THR A C 1
ATOM 4644 O O . THR A 1 568 ? -10.812 19.844 6.348 1 80.62 568 THR A O 1
ATOM 4647 N N . GLU A 1 569 ? -10.367 19.938 8.562 1 71.5 569 GLU A N 1
ATOM 4648 C CA . GLU A 1 569 ? -8.969 20.312 8.367 1 71.5 569 GLU A CA 1
ATOM 4649 C C . GLU A 1 569 ? -8.211 19.234 7.598 1 71.5 569 GLU A C 1
ATOM 4651 O O . GLU A 1 569 ? -7.402 19.547 6.723 1 71.5 569 GLU A O 1
ATO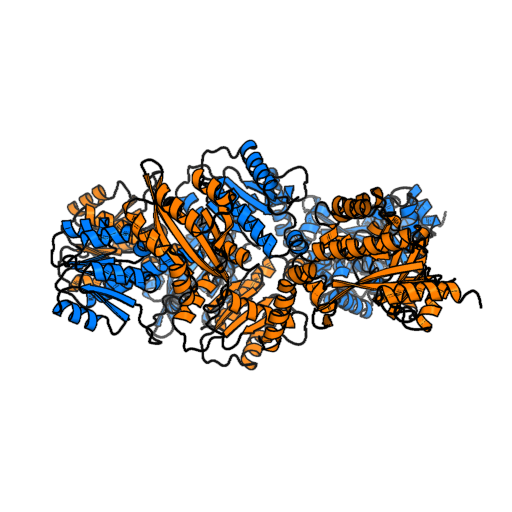M 4656 N N . SER A 1 570 ? -8.469 18.062 7.891 1 66 570 SER A N 1
ATOM 4657 C CA . SER A 1 570 ? -7.766 16.922 7.301 1 66 570 SER A CA 1
ATOM 4658 C C . SER A 1 570 ? -8.039 16.828 5.805 1 66 570 SER A C 1
ATOM 4660 O O . SER A 1 570 ? -7.219 16.297 5.055 1 66 570 SER A O 1
ATOM 4662 N N . ALA A 1 571 ? -9.086 17.234 5.414 1 59.28 571 ALA A N 1
ATOM 4663 C CA . ALA A 1 571 ? -9.406 17.234 3.988 1 59.28 571 ALA A CA 1
ATOM 4664 C C . ALA A 1 571 ? -8.508 18.203 3.221 1 59.28 571 ALA A C 1
ATOM 4666 O O . ALA A 1 571 ? -8.219 17.984 2.041 1 59.28 571 ALA A O 1
ATOM 4667 N N . SER A 1 572 ? -8.094 19.141 3.941 1 54.47 572 SER A N 1
ATOM 4668 C CA . SER A 1 572 ? -7.332 20.203 3.303 1 54.47 572 SER A CA 1
ATOM 4669 C C . SER A 1 572 ? -5.91 19.75 2.982 1 54.47 572 SER A C 1
ATOM 4671 O O . SER A 1 572 ? -5.215 20.391 2.188 1 54.47 572 SER A O 1
ATOM 4673 N N . VAL A 1 573 ? -5.656 18.625 3.641 1 54.59 573 VAL A N 1
ATOM 4674 C CA . VAL A 1 573 ? -4.32 18.078 3.432 1 54.59 573 VAL A CA 1
ATOM 4675 C C . VAL A 1 573 ? -4.168 17.625 1.981 1 54.59 573 VAL A C 1
ATOM 4677 O O . VAL A 1 573 ? -3.055 17.562 1.455 1 54.59 573 VAL A O 1
ATOM 4680 N N . TYR A 1 574 ? -5.273 17.312 1.399 1 54.25 574 TYR A N 1
ATOM 4681 C CA . TYR A 1 574 ? -5.199 16.656 0.105 1 54.25 574 TYR A CA 1
ATOM 4682 C C . TYR A 1 574 ? -4.852 17.641 -1 1 54.25 574 TYR A C 1
ATOM 4684 O O . TYR A 1 574 ? -5.156 17.406 -2.172 1 54.25 574 TYR A O 1
ATOM 4692 N N . GLY A 1 575 ? -4.223 18.594 -0.655 1 59.88 575 GLY A N 1
ATOM 4693 C CA . GLY A 1 575 ? -3.4 19.25 -1.662 1 59.88 575 GLY A CA 1
ATOM 4694 C C . GLY A 1 575 ? -4.168 20.266 -2.498 1 59.88 575 GLY A C 1
ATOM 4695 O O . GLY A 1 575 ? -5.07 20.938 -1.995 1 59.88 575 GLY A O 1
ATOM 4696 N N . GLN A 1 576 ? -3.869 20.328 -3.666 1 66.31 576 GLN A N 1
ATOM 4697 C CA . GLN A 1 576 ? -4.277 21.344 -4.641 1 66.31 576 GLN A CA 1
ATOM 4698 C C . GLN A 1 576 ? -5.695 21.078 -5.137 1 66.31 576 GLN A C 1
ATOM 4700 O O . GLN A 1 576 ? -6.438 22.031 -5.43 1 66.31 576 GLN A O 1
ATOM 4705 N N . LYS A 1 577 ? -6.129 19.812 -4.941 1 73.75 577 LYS A N 1
ATOM 4706 C CA . LYS A 1 577 ? -7.461 19.5 -5.449 1 73.75 577 LYS A CA 1
ATOM 4707 C C . LYS A 1 577 ? -8.547 20.062 -4.539 1 73.75 577 LYS A C 1
ATOM 4709 O O . LYS A 1 577 ? -9.539 20.609 -5.02 1 73.75 577 LYS A O 1
ATOM 4714 N N . VAL A 1 578 ? -8.336 19.938 -3.285 1 77.25 578 VAL A N 1
ATOM 4715 C CA . VAL A 1 578 ? -9.32 20.438 -2.33 1 77.25 578 VAL A CA 1
ATOM 4716 C C . VAL A 1 578 ? -9.383 21.969 -2.404 1 77.25 578 VAL A C 1
ATOM 4718 O O . VAL A 1 578 ? -10.461 22.562 -2.324 1 77.25 578 VAL A O 1
ATOM 4721 N N . VAL A 1 579 ? -8.227 22.547 -2.619 1 77.25 579 VAL A N 1
ATOM 4722 C CA . VAL A 1 579 ? -8.172 24.016 -2.709 1 77.25 579 VAL A CA 1
ATOM 4723 C C . VAL A 1 579 ? -8.938 24.484 -3.941 1 77.25 579 VAL A C 1
ATOM 4725 O O . VAL A 1 579 ? -9.695 25.453 -3.871 1 77.25 579 VAL A O 1
ATOM 4728 N N . THR A 1 580 ? -8.773 23.75 -4.949 1 82.75 580 THR A N 1
ATOM 4729 C CA . THR A 1 580 ? -9.43 24.109 -6.195 1 82.75 580 THR A CA 1
ATOM 4730 C C . THR A 1 580 ? -10.945 24 -6.059 1 82.75 580 THR A C 1
ATOM 4732 O O . THR A 1 580 ? -11.68 24.891 -6.492 1 82.75 580 THR A O 1
ATOM 4735 N N . VAL A 1 581 ? -11.383 22.984 -5.461 1 87.31 581 VAL A N 1
ATOM 4736 C CA . VAL A 1 581 ? -12.82 22.781 -5.293 1 87.31 581 VAL A CA 1
ATOM 4737 C C . VAL A 1 581 ? -13.375 23.812 -4.316 1 87.31 581 VAL A C 1
ATOM 4739 O O . VAL A 1 581 ? -14.469 24.344 -4.523 1 87.31 581 VAL A O 1
ATOM 4742 N N . ALA A 1 582 ? -12.641 24.062 -3.299 1 87 582 ALA A N 1
ATOM 4743 C CA . ALA A 1 582 ? -13.055 25.062 -2.326 1 87 582 ALA A CA 1
ATOM 4744 C C . ALA A 1 582 ? -13.203 26.438 -2.982 1 87 582 ALA A C 1
ATOM 4746 O O . ALA A 1 582 ? -14.148 27.172 -2.695 1 87 582 ALA A O 1
ATOM 4747 N N . GLU A 1 583 ? -12.297 26.734 -3.854 1 87.06 583 GLU A N 1
ATOM 4748 C CA . GLU A 1 583 ? -12.359 28 -4.578 1 87.06 583 GLU A CA 1
ATOM 4749 C C . GLU A 1 583 ? -13.602 28.062 -5.465 1 87.06 583 GLU A C 1
ATOM 4751 O O . GLU A 1 583 ? -14.258 29.109 -5.551 1 87.06 583 GLU A O 1
ATOM 4756 N N . ARG A 1 584 ? -13.906 27 -6.043 1 91.88 584 ARG A N 1
ATOM 4757 C CA . ARG A 1 584 ? -15.086 26.938 -6.906 1 91.88 584 ARG A CA 1
ATOM 4758 C C . ARG A 1 584 ? -16.375 27.094 -6.094 1 91.88 584 ARG A C 1
ATOM 4760 O O . ARG A 1 584 ? -17.328 27.719 -6.547 1 91.88 584 ARG A O 1
ATOM 4767 N N . LEU A 1 585 ? -16.359 26.531 -4.969 1 93.44 585 LEU A N 1
ATOM 4768 C CA . LEU A 1 585 ? -17.516 26.672 -4.082 1 93.44 585 LEU A CA 1
ATOM 4769 C C . LEU A 1 585 ? -17.688 28.125 -3.65 1 93.44 585 LEU A C 1
ATOM 4771 O O . LEU A 1 585 ? -18.812 28.641 -3.623 1 93.44 585 LEU A O 1
ATOM 4775 N N . LEU A 1 586 ? -16.625 28.766 -3.385 1 91.5 586 LEU A N 1
ATOM 4776 C CA . LEU A 1 586 ? -16.656 30.172 -3 1 91.5 586 LEU A CA 1
ATOM 4777 C C . LEU A 1 586 ? -17.156 31.031 -4.148 1 91.5 586 LEU A C 1
ATOM 4779 O O . LEU A 1 586 ? -17.953 31.953 -3.938 1 91.5 586 LEU A O 1
ATOM 4783 N N . GLN A 1 587 ? -16.688 30.688 -5.293 1 92.81 587 GLN A N 1
ATOM 4784 C CA . GLN A 1 587 ? -17.109 31.422 -6.48 1 92.81 587 GLN A CA 1
ATOM 4785 C C . GLN A 1 587 ? -18.609 31.25 -6.723 1 92.81 587 GLN A C 1
ATOM 4787 O O . GLN A 1 587 ? -19.266 32.156 -7.238 1 92.81 587 GLN A O 1
ATOM 4792 N N . ALA A 1 588 ? -19.078 30.109 -6.348 1 94.94 588 ALA A N 1
ATOM 4793 C CA . ALA A 1 588 ? -20.5 29.828 -6.512 1 94.94 588 ALA A CA 1
ATOM 4794 C C . ALA A 1 588 ? -21.328 30.547 -5.453 1 94.94 588 ALA A C 1
ATOM 4796 O O . ALA A 1 588 ? -22.562 30.562 -5.523 1 94.94 588 ALA A O 1
ATOM 4797 N N . GLY A 1 589 ? -20.609 31.078 -4.445 1 94.38 589 GLY A N 1
ATOM 4798 C CA . GLY A 1 589 ? -21.297 31.906 -3.465 1 94.38 589 GLY A CA 1
ATOM 4799 C C . GLY A 1 589 ? -21.391 31.266 -2.096 1 94.38 589 GLY A C 1
ATOM 4800 O O . GLY A 1 589 ? -21.875 31.875 -1.146 1 94.38 589 GLY A O 1
ATOM 4801 N N . PHE A 1 590 ? -20.891 30.094 -1.974 1 95.94 590 PHE A N 1
ATOM 4802 C CA . PHE A 1 590 ? -20.969 29.391 -0.699 1 95.94 590 PHE A CA 1
ATOM 4803 C C . PHE A 1 590 ? -20.031 30.031 0.325 1 95.94 590 PHE A C 1
ATOM 4805 O O . PHE A 1 590 ? -18.984 30.578 -0.034 1 95.94 590 PHE A O 1
ATOM 4812 N N . LYS A 1 591 ? -20.453 29.953 1.568 1 95.44 591 LYS A N 1
ATOM 4813 C CA . LYS A 1 591 ? -19.531 30.188 2.68 1 95.44 591 LYS A CA 1
ATOM 4814 C C . LYS A 1 591 ? -18.938 28.875 3.188 1 95.44 591 LYS A C 1
ATOM 4816 O O . LYS A 1 591 ? -19.625 27.859 3.246 1 95.44 591 LYS A O 1
ATOM 4821 N N . LEU A 1 592 ? -17.672 28.953 3.479 1 93.19 592 LEU A N 1
ATOM 4822 C CA . LEU A 1 592 ? -16.984 27.75 3.93 1 93.19 592 LEU A CA 1
ATOM 4823 C C . LEU A 1 592 ? -16.469 27.922 5.355 1 93.19 592 LEU A C 1
ATOM 4825 O O . LEU A 1 592 ? -15.969 28.984 5.715 1 93.19 592 LEU A O 1
ATOM 4829 N N . HIS A 1 593 ? -16.75 26.906 6.129 1 93.5 593 HIS A N 1
ATOM 4830 C CA . HIS A 1 593 ? -16.203 26.812 7.48 1 93.5 593 HIS A CA 1
ATOM 4831 C C . HIS A 1 593 ? -15.133 25.734 7.574 1 93.5 593 HIS A C 1
ATOM 4833 O O . HIS A 1 593 ? -15.25 24.672 6.949 1 93.5 593 HIS A O 1
ATOM 4839 N N . ILE A 1 594 ? -14.062 26 8.258 1 88.06 594 ILE A N 1
ATOM 4840 C CA . ILE A 1 594 ? -13.086 24.953 8.547 1 88.06 594 ILE A CA 1
ATOM 4841 C C . ILE A 1 594 ? -13.422 24.297 9.875 1 88.06 594 ILE A C 1
ATOM 4843 O O . ILE A 1 594 ? -13.5 24.953 10.914 1 88.06 594 ILE A O 1
ATOM 4847 N N . ASP A 1 595 ? -13.531 23 9.766 1 88 595 ASP A N 1
ATOM 4848 C CA . ASP A 1 595 ? -13.945 22.25 10.945 1 88 595 ASP A CA 1
ATOM 4849 C C . ASP A 1 595 ? -12.773 21.469 11.539 1 88 595 ASP A C 1
ATOM 4851 O O . ASP A 1 595 ? -11.781 21.219 10.859 1 88 595 ASP A O 1
ATOM 4855 N N . ASP A 1 596 ? -12.859 21.234 12.836 1 84.38 596 ASP A N 1
ATOM 4856 C CA . ASP A 1 596 ? -11.922 20.422 13.602 1 84.38 596 ASP A CA 1
ATOM 4857 C C . ASP A 1 596 ? -10.516 21 13.547 1 84.38 596 ASP A C 1
ATOM 4859 O O . ASP A 1 596 ? -9.531 20.266 13.461 1 84.38 596 ASP A O 1
ATOM 4863 N N . PHE A 1 597 ? -10.438 22.266 13.57 1 81.88 597 PHE A N 1
ATOM 4864 C CA . PHE A 1 597 ? -9.117 22.875 13.531 1 81.88 597 PHE A CA 1
ATOM 4865 C C . PHE A 1 597 ? -8.352 22.594 14.812 1 81.88 597 PHE A C 1
ATOM 4867 O O . PHE A 1 597 ? -8.836 22.859 15.914 1 81.88 597 PHE A O 1
ATOM 4874 N N . GLY A 1 598 ? -7.203 22.016 14.688 1 74.5 598 GLY A N 1
ATOM 4875 C CA . GLY A 1 598 ? -6.371 21.719 15.844 1 74.5 598 GLY A CA 1
ATOM 4876 C C . GLY A 1 598 ? -6.207 20.234 16.094 1 74.5 598 GLY A C 1
ATOM 4877 O O . GLY A 1 598 ? -5.312 19.812 16.828 1 74.5 598 GLY A O 1
ATOM 4878 N N . SER A 1 599 ? -7.113 19.359 15.578 1 67.62 599 SER A N 1
ATOM 4879 C CA . SER A 1 599 ? -7.09 17.922 15.844 1 67.62 599 SER A CA 1
ATOM 4880 C C . SER A 1 599 ? -6.121 17.203 14.906 1 67.62 599 SER A C 1
ATOM 4882 O O . SER A 1 599 ? -5.684 16.094 15.188 1 67.62 599 SER A O 1
ATOM 4884 N N . GLY A 1 600 ? -5.859 17.766 13.867 1 64.75 600 GLY A N 1
ATOM 4885 C CA . GLY A 1 600 ? -5.047 17.062 12.891 1 64.75 600 GLY A CA 1
ATOM 4886 C C . GLY A 1 600 ? -3.926 17.922 12.328 1 64.75 600 GLY A C 1
ATOM 4887 O O . GLY A 1 600 ? -3.463 18.859 12.977 1 64.75 600 GLY A O 1
ATOM 4888 N N . TYR A 1 601 ? -3.391 17.406 11.234 1 61.5 601 TYR A N 1
ATOM 4889 C CA . TYR A 1 601 ? -2.283 18.078 10.57 1 61.5 601 TYR A CA 1
ATOM 4890 C C . TYR A 1 601 ? -2.791 19.188 9.648 1 61.5 601 TYR A C 1
ATOM 4892 O O . TYR A 1 601 ? -3.793 19.016 8.953 1 61.5 601 TYR A O 1
ATOM 4900 N N . SER A 1 602 ? -2.559 20.406 10.055 1 62.5 602 SER A N 1
ATOM 4901 C CA . SER A 1 602 ? -3.021 21.531 9.266 1 62.5 602 SER A CA 1
ATOM 4902 C C . SER A 1 602 ? -1.864 22.219 8.539 1 62.5 602 SER A C 1
ATOM 4904 O O . SER A 1 602 ? -0.72 22.156 8.992 1 62.5 602 SER A O 1
ATOM 4906 N N . SER A 1 603 ? -2.16 22.531 7.312 1 63.12 603 SER A N 1
ATOM 4907 C CA . SER A 1 603 ? -1.196 23.359 6.594 1 63.12 603 SER A CA 1
ATOM 4908 C C . SER A 1 603 ? -1.482 24.844 6.793 1 63.12 603 SER A C 1
ATOM 4910 O O . SER A 1 603 ? -2.582 25.312 6.496 1 63.12 603 SER A O 1
ATOM 4912 N N . MET A 1 604 ? -0.659 25.578 7.547 1 66 604 MET A N 1
ATOM 4913 C CA . MET A 1 604 ? -0.796 27.016 7.738 1 66 604 MET A CA 1
ATOM 4914 C C . MET A 1 604 ? -0.894 27.75 6.398 1 66 604 MET A C 1
ATOM 4916 O O . MET A 1 604 ? -1.589 28.75 6.281 1 66 604 MET A O 1
ATOM 4920 N N . GLU A 1 605 ? -0.306 27.125 5.469 1 63.25 605 GLU A N 1
ATOM 4921 C CA . GLU A 1 605 ? -0.364 27.688 4.125 1 63.25 605 GLU A CA 1
ATOM 4922 C C . GLU A 1 605 ? -1.79 27.672 3.582 1 63.25 605 GLU A C 1
ATOM 4924 O O . GLU A 1 605 ? -2.223 28.625 2.936 1 63.25 605 GLU A O 1
ATOM 4929 N N . SER A 1 606 ? -2.459 26.656 3.871 1 66.5 606 SER A N 1
ATOM 4930 C CA . SER A 1 606 ? -3.814 26.531 3.342 1 66.5 606 SER A CA 1
ATOM 4931 C C . SER A 1 606 ? -4.762 27.531 3.998 1 66.5 606 SER A C 1
ATOM 4933 O O . SER A 1 606 ? -5.672 28.047 3.35 1 66.5 606 SER A O 1
ATOM 4935 N N . ILE A 1 607 ? -4.512 27.812 5.234 1 70.31 607 ILE A N 1
ATOM 4936 C CA . ILE A 1 607 ? -5.371 28.734 5.961 1 70.31 607 ILE A CA 1
ATOM 4937 C C . ILE A 1 607 ? -5.184 30.141 5.41 1 70.31 607 ILE A C 1
ATOM 4939 O O . ILE A 1 607 ? -6.129 30.938 5.379 1 70.31 607 ILE A O 1
ATOM 4943 N N . SER A 1 608 ? -4.02 30.359 4.93 1 70.31 608 SER A N 1
ATOM 4944 C CA . SER A 1 608 ? -3.744 31.703 4.402 1 70.31 608 SER A CA 1
ATOM 4945 C C . SER A 1 608 ? -4.281 31.859 2.986 1 70.31 608 SER A C 1
ATOM 4947 O O . SER A 1 608 ? -4.586 32.969 2.553 1 70.31 608 SER A O 1
ATOM 4949 N N . ARG A 1 609 ? -4.453 30.781 2.338 1 70.31 609 ARG A N 1
ATOM 4950 C CA . ARG A 1 609 ? -4.789 30.859 0.919 1 70.31 609 ARG A CA 1
ATOM 4951 C C . ARG A 1 609 ? -6.297 30.844 0.711 1 70.31 609 ARG A C 1
ATOM 4953 O O . ARG A 1 609 ? -6.797 31.406 -0.263 1 70.31 609 ARG A O 1
ATOM 4960 N N . LEU A 1 610 ? -7.035 30.188 1.564 1 72.88 610 LEU A N 1
ATOM 4961 C CA . LEU A 1 610 ? -8.469 30.062 1.339 1 72.88 610 LEU A CA 1
ATOM 4962 C C . LEU A 1 610 ? -9.25 30.984 2.281 1 72.88 610 LEU A C 1
ATOM 4964 O O . LEU A 1 610 ? -8.992 30.984 3.488 1 72.88 610 LEU A O 1
ATOM 4968 N N . PRO A 1 611 ? -10.086 31.734 1.726 1 79.12 611 PRO A N 1
ATOM 4969 C CA . PRO A 1 611 ? -10.891 32.656 2.541 1 79.12 611 PRO A CA 1
ATOM 4970 C C . PRO A 1 611 ? -12.055 31.953 3.238 1 79.12 611 PRO A C 1
ATOM 4972 O O . PRO A 1 611 ? -13.211 32.094 2.824 1 79.12 611 PRO A O 1
ATOM 4975 N N . PHE A 1 612 ? -11.82 31.328 4.266 1 86.38 612 PHE A N 1
ATOM 4976 C CA . PHE A 1 612 ? -12.883 30.719 5.066 1 86.38 612 PHE A CA 1
ATOM 4977 C C . PHE A 1 612 ? -13.633 31.781 5.863 1 86.38 612 PHE A C 1
ATOM 4979 O O . PHE A 1 612 ? -13.07 32.844 6.191 1 86.38 612 PHE A O 1
ATOM 4986 N N . SER A 1 613 ? -14.898 31.547 6.074 1 90.69 613 SER A N 1
ATOM 4987 C CA . SER A 1 613 ? -15.695 32.5 6.828 1 90.69 613 SER A CA 1
ATOM 4988 C C . SER A 1 613 ? -15.609 32.25 8.328 1 90.69 613 SER A C 1
ATOM 4990 O O . SER A 1 613 ? -15.656 33.188 9.133 1 90.69 613 SER A O 1
ATOM 4992 N N . VAL A 1 614 ? -15.484 30.984 8.641 1 93.81 614 VAL A N 1
ATOM 4993 C CA . VAL A 1 614 ? -15.469 30.625 10.047 1 93.81 614 VAL A CA 1
ATOM 4994 C C . VAL A 1 614 ? -14.438 29.516 10.289 1 93.81 614 VAL A C 1
ATOM 4996 O O . VAL A 1 614 ? -14.297 28.609 9.469 1 93.81 614 VAL A O 1
ATOM 4999 N N . LEU A 1 615 ? -13.656 29.656 11.328 1 91.69 615 LEU A N 1
ATOM 5000 C CA . LEU A 1 615 ? -12.758 28.609 11.805 1 91.69 615 LEU A CA 1
ATOM 5001 C C . LEU A 1 615 ? -13.273 28 13.102 1 91.69 615 LEU A C 1
ATOM 5003 O O . LEU A 1 615 ? -13.469 28.719 14.094 1 91.69 615 LEU A O 1
ATOM 5007 N N . LYS A 1 616 ? -13.516 26.734 13.062 1 94.38 616 LYS A N 1
ATOM 5008 C CA . LYS A 1 616 ? -14.008 26.047 14.25 1 94.38 616 LYS A CA 1
ATOM 5009 C C . LYS A 1 616 ? -12.875 25.344 15 1 94.38 616 LYS A C 1
ATOM 5011 O O . LYS A 1 616 ? -12.234 24.438 14.461 1 94.38 616 LYS A O 1
ATOM 5016 N N . ILE A 1 617 ? -12.664 25.75 16.219 1 91.5 617 ILE A N 1
ATOM 5017 C CA . ILE A 1 617 ? -11.617 25.125 17.031 1 91.5 617 ILE A CA 1
ATOM 5018 C C . ILE A 1 617 ? -12.148 23.828 17.656 1 91.5 617 ILE A C 1
ATOM 5020 O O . ILE A 1 617 ? -13.211 23.828 18.281 1 91.5 617 ILE A O 1
ATOM 5024 N N . ASP A 1 618 ? -11.406 22.844 17.531 1 89.19 618 ASP A N 1
ATOM 5025 C CA . ASP A 1 618 ? -11.844 21.5 17.906 1 89.19 618 ASP A CA 1
ATOM 5026 C C . ASP A 1 618 ? -11.945 21.359 19.422 1 89.19 618 ASP A C 1
ATOM 5028 O O . ASP A 1 618 ? -11.234 22.031 20.156 1 89.19 618 ASP A O 1
ATOM 5032 N N . LYS A 1 619 ? -12.719 20.422 19.781 1 90 619 LYS A N 1
ATOM 5033 C CA . LYS A 1 619 ? -12.969 20.125 21.188 1 90 619 LYS A CA 1
ATOM 5034 C C . LYS A 1 619 ? -11.695 19.672 21.891 1 90 619 LYS A C 1
ATOM 5036 O O . LYS A 1 619 ? -11.516 19.922 23.094 1 90 619 LYS A O 1
ATOM 5041 N N . CYS A 1 620 ? -10.867 19.078 21.219 1 83.31 620 CYS A N 1
ATOM 5042 C CA . CYS A 1 620 ? -9.641 18.562 21.828 1 83.31 620 CYS A CA 1
ATOM 5043 C C . CYS A 1 620 ? -8.82 19.703 22.406 1 83.31 620 CYS A C 1
ATOM 5045 O O . CYS A 1 620 ? -8.156 19.531 23.438 1 83.31 620 CYS A O 1
ATOM 5047 N N . LEU A 1 621 ? -8.852 20.891 21.844 1 85.94 621 LEU A N 1
ATOM 5048 C CA . LEU A 1 621 ? -8.148 22.062 22.359 1 85.94 621 LEU A CA 1
ATOM 5049 C C . LEU A 1 621 ? -8.977 22.75 23.438 1 85.94 621 LEU A C 1
ATOM 5051 O O . LEU A 1 621 ? -8.438 23.172 24.453 1 85.94 621 LEU A O 1
ATOM 5055 N N . ILE A 1 622 ? -10.242 22.734 23.219 1 92.19 622 ILE A N 1
ATOM 5056 C CA . ILE A 1 622 ? -11.141 23.453 24.109 1 92.19 622 ILE A CA 1
ATOM 5057 C C . ILE A 1 622 ? -11.227 22.75 25.453 1 92.19 622 ILE A C 1
ATOM 5059 O O . ILE A 1 622 ? -11.336 23.391 26.5 1 92.19 622 ILE A O 1
ATOM 5063 N N . ASP A 1 623 ? -11.133 21.453 25.406 1 91.06 623 ASP A N 1
ATOM 5064 C CA . ASP A 1 623 ? -11.172 20.672 26.641 1 91.06 623 ASP A CA 1
ATOM 5065 C C . ASP A 1 623 ? -10.055 21.094 27.594 1 91.06 623 ASP A C 1
ATOM 5067 O O . ASP A 1 623 ? -10.195 20.984 28.812 1 91.06 623 ASP A O 1
ATOM 5071 N N . HIS A 1 624 ? -8.992 21.656 27.031 1 87.88 624 HIS A N 1
ATOM 5072 C CA . HIS A 1 624 ? -7.832 22.016 27.844 1 87.88 624 HIS A CA 1
ATOM 5073 C C . HIS A 1 624 ? -7.551 23.516 27.766 1 87.88 624 HIS A C 1
ATOM 5075 O O . HIS A 1 624 ? -6.445 23.969 28.078 1 87.88 624 HIS A O 1
ATOM 5081 N N . VAL A 1 625 ? -8.469 24.219 27.422 1 91.44 625 VAL A N 1
ATOM 5082 C CA . VAL A 1 625 ? -8.281 25.656 27.172 1 91.44 625 VAL A CA 1
ATOM 5083 C C . VAL A 1 625 ? -7.945 26.375 28.469 1 91.44 625 VAL A C 1
ATOM 5085 O O . VAL A 1 625 ? -7.371 27.453 28.453 1 91.44 625 VAL A O 1
ATOM 5088 N N . CYS A 1 626 ? -8.242 25.688 29.609 1 91.69 626 CYS A N 1
ATOM 5089 C CA . CYS A 1 626 ? -7.965 26.312 30.906 1 91.69 626 CYS A CA 1
ATOM 5090 C C . CYS A 1 626 ? -6.5 26.141 31.281 1 91.69 626 CYS A C 1
ATOM 5092 O O . CYS A 1 626 ? -6.008 26.812 32.188 1 91.69 626 CYS A O 1
ATOM 5094 N N . GLU A 1 627 ? -5.828 25.312 30.578 1 88.31 627 GLU A N 1
ATOM 5095 C CA . GLU A 1 627 ? -4.387 25.188 30.766 1 88.31 627 GLU A CA 1
ATOM 5096 C C . GLU A 1 627 ? -3.635 26.328 30.094 1 88.31 627 GLU A C 1
ATOM 5098 O O . GLU A 1 627 ? -3.959 26.703 28.969 1 88.31 627 GLU A O 1
ATOM 5103 N N . THR A 1 628 ? -2.658 26.781 30.703 1 86.25 628 THR A N 1
ATOM 5104 C CA . THR A 1 628 ? -1.973 28 30.297 1 86.25 628 THR A CA 1
ATOM 5105 C C . THR A 1 628 ? -1.453 27.891 28.875 1 86.25 628 THR A C 1
ATOM 5107 O O . THR A 1 628 ? -1.703 28.781 28.047 1 86.25 628 THR A O 1
ATOM 5110 N N . ARG A 1 629 ? -0.77 26.875 28.516 1 83 629 ARG A N 1
ATOM 5111 C CA . ARG A 1 629 ? -0.154 26.75 27.203 1 83 629 ARG A CA 1
ATOM 5112 C C . ARG A 1 629 ? -1.213 26.656 26.109 1 83 629 ARG A C 1
ATOM 5114 O O . ARG A 1 629 ? -1.06 27.25 25.047 1 83 629 ARG A O 1
ATOM 5121 N N . VAL A 1 630 ? -2.227 25.906 26.453 1 85.69 630 VAL A N 1
ATOM 5122 C CA . VAL A 1 630 ? -3.287 25.734 25.469 1 85.69 630 VAL A CA 1
ATOM 5123 C C . VAL A 1 630 ? -4.066 27.047 25.312 1 85.69 630 VAL A C 1
ATOM 5125 O O . VAL A 1 630 ? -4.5 27.391 24.219 1 85.69 630 VAL A O 1
ATOM 5128 N N . LYS A 1 631 ? -4.203 27.672 26.422 1 90.5 631 LYS A N 1
ATOM 5129 C CA . LYS A 1 631 ? -4.871 28.969 26.406 1 90.5 631 LYS A CA 1
ATOM 5130 C C . LYS A 1 631 ? -4.148 29.953 25.484 1 90.5 631 LYS A C 1
ATOM 5132 O O . LYS A 1 631 ? -4.781 30.656 24.688 1 90.5 631 LYS A O 1
ATOM 5137 N N . ILE A 1 632 ? -2.865 29.953 25.578 1 88.19 632 ILE A N 1
ATOM 5138 C CA . ILE A 1 632 ? -2.047 30.828 24.75 1 88.19 632 ILE A CA 1
ATOM 5139 C C . ILE A 1 632 ? -2.221 30.469 23.281 1 88.19 632 ILE A C 1
ATOM 5141 O O . ILE A 1 632 ? -2.371 31.344 22.438 1 88.19 632 ILE A O 1
ATOM 5145 N N . LEU A 1 633 ? -2.219 29.266 23.062 1 85.75 633 LEU A N 1
ATOM 5146 C CA . LEU A 1 633 ? -2.375 28.781 21.703 1 85.75 633 LEU A CA 1
ATOM 5147 C C . LEU A 1 633 ? -3.723 29.203 21.125 1 85.75 633 LEU A C 1
ATOM 5149 O O . LEU A 1 633 ? -3.789 29.734 20.016 1 85.75 633 LEU A O 1
ATOM 5153 N N . VAL A 1 634 ? -4.754 28.938 21.859 1 90.19 634 VAL A N 1
ATOM 5154 C CA . VAL A 1 634 ? -6.102 29.25 21.391 1 90.19 634 VAL A CA 1
ATOM 5155 C C . VAL A 1 634 ? -6.258 30.75 21.203 1 90.19 634 VAL A C 1
ATOM 5157 O O . VAL A 1 634 ? -6.871 31.219 20.234 1 90.19 634 VAL A O 1
ATOM 5160 N N . ASP A 1 635 ? -5.73 31.453 22.078 1 92.75 635 ASP A N 1
ATOM 5161 C CA . ASP A 1 635 ? -5.758 32.906 21.984 1 92.75 635 ASP A CA 1
ATOM 5162 C C . ASP A 1 635 ? -5.125 33.375 20.688 1 92.75 635 ASP A C 1
ATOM 5164 O O . ASP A 1 635 ? -5.691 34.25 20 1 92.75 635 ASP A O 1
ATOM 5168 N N . HIS A 1 636 ? -4.082 32.875 20.375 1 87.25 636 HIS A N 1
ATOM 5169 C CA . HIS A 1 636 ? -3.373 33.281 19.172 1 87.25 636 HIS A CA 1
ATOM 5170 C C . HIS A 1 636 ? -4.086 32.812 17.906 1 87.25 636 HIS A C 1
ATOM 5172 O O . HIS A 1 636 ? -4.07 33.5 16.875 1 87.25 636 HIS A O 1
ATOM 5178 N N . ILE A 1 637 ? -4.684 31.625 18 1 86 637 ILE A N 1
ATOM 5179 C CA . ILE A 1 637 ? -5.477 31.141 16.875 1 86 637 ILE A CA 1
ATOM 5180 C C . ILE A 1 637 ? -6.633 32.094 16.609 1 86 637 ILE A C 1
ATOM 5182 O O . ILE A 1 637 ? -6.906 32.438 15.453 1 86 637 ILE A O 1
ATOM 5186 N N . ILE A 1 638 ? -7.223 32.531 17.609 1 92.12 638 ILE A N 1
ATOM 5187 C CA . ILE A 1 638 ? -8.344 33.438 17.5 1 92.12 638 ILE A CA 1
ATOM 5188 C C . ILE A 1 638 ? -7.867 34.75 16.891 1 92.12 638 ILE A C 1
ATOM 5190 O O . ILE A 1 638 ? -8.477 35.281 15.938 1 92.12 638 ILE A O 1
ATOM 5194 N N . LYS A 1 639 ? -6.789 35.219 17.359 1 91.31 639 LYS A N 1
ATOM 5195 C CA . LYS A 1 639 ? -6.25 36.469 16.875 1 91.31 639 LYS A CA 1
ATOM 5196 C C . LYS A 1 639 ? -5.852 36.375 15.398 1 91.31 639 LYS A C 1
ATOM 5198 O O . LYS A 1 639 ? -6.121 37.281 14.609 1 91.31 639 LYS A O 1
ATOM 5203 N N . LEU A 1 640 ? -5.246 35.344 15.117 1 86.5 640 LEU A N 1
ATOM 5204 C CA . LEU A 1 640 ? -4.855 35.125 13.734 1 86.5 640 LEU A CA 1
ATOM 5205 C C . LEU A 1 640 ? -6.078 35.031 12.828 1 86.5 640 LEU A C 1
ATOM 5207 O O . LEU A 1 640 ? -6.102 35.656 11.75 1 86.5 640 LEU A O 1
ATOM 5211 N N . SER A 1 641 ? -7.004 34.281 13.227 1 89.06 641 SER A N 1
ATOM 5212 C CA . SER A 1 641 ? -8.219 34.094 12.438 1 89.06 641 SER A CA 1
ATOM 5213 C C . SER A 1 641 ? -8.914 35.438 12.195 1 89.06 641 SER A C 1
ATOM 5215 O O . SER A 1 641 ? -9.312 35.75 11.062 1 89.06 641 SER A O 1
ATOM 5217 N N . LYS A 1 642 ? -9.016 36.219 13.18 1 91.12 642 LYS A N 1
ATOM 5218 C CA . LYS A 1 642 ? -9.648 37.531 13.07 1 91.12 642 LYS A CA 1
ATOM 5219 C C . LYS A 1 642 ? -8.852 38.438 12.156 1 91.12 642 LYS A C 1
ATOM 5221 O O . LYS A 1 642 ? -9.422 39.188 11.375 1 91.12 642 LYS A O 1
ATOM 5226 N N . ALA A 1 643 ? -7.559 38.312 12.305 1 88.19 643 ALA A N 1
ATOM 5227 C CA . ALA A 1 643 ? -6.691 39.094 11.438 1 88.19 643 ALA A CA 1
ATOM 5228 C C . ALA A 1 643 ? -6.887 38.719 9.969 1 88.19 643 ALA A C 1
ATOM 5230 O O . ALA A 1 643 ? -6.711 39.562 9.078 1 88.19 643 ALA A O 1
ATOM 5231 N N . LEU A 1 644 ? -7.285 37.562 9.742 1 86.31 644 LEU A N 1
ATOM 5232 C CA . LEU A 1 644 ? -7.543 37.094 8.391 1 86.31 644 LEU A CA 1
ATOM 5233 C C . LEU A 1 644 ? -9.016 37.25 8.031 1 86.31 644 LEU A C 1
ATOM 5235 O O . LEU A 1 644 ? -9.484 36.656 7.051 1 86.31 644 LEU A O 1
ATOM 5239 N N . ASN A 1 645 ? -9.719 37.844 8.789 1 88.75 645 ASN A N 1
ATOM 5240 C CA . ASN A 1 645 ? -11.125 38.188 8.586 1 88.75 645 ASN A CA 1
ATOM 5241 C C . ASN A 1 645 ? -12.016 36.938 8.68 1 88.75 645 ASN A C 1
ATOM 5243 O O . ASN A 1 645 ? -12.945 36.781 7.883 1 88.75 645 ASN A O 1
ATOM 5247 N N . MET A 1 646 ? -11.688 36.125 9.562 1 91.44 646 MET A N 1
ATOM 5248 C CA . MET A 1 646 ? -12.5 34.938 9.852 1 91.44 646 MET A CA 1
ATOM 5249 C C . MET A 1 646 ? -13.094 35.031 11.258 1 91.44 646 MET A C 1
ATOM 5251 O O . MET A 1 646 ? -12.43 35.469 12.188 1 91.44 646 MET A O 1
ATOM 5255 N N . ARG A 1 647 ? -14.266 34.531 11.367 1 94.44 647 ARG A N 1
ATOM 5256 C CA . ARG A 1 647 ? -14.836 34.375 12.703 1 94.44 647 ARG A CA 1
ATOM 5257 C C . ARG A 1 647 ? -14.391 33.062 13.328 1 94.44 647 ARG A C 1
ATOM 5259 O O . ARG A 1 647 ? -14.023 32.094 12.617 1 94.44 647 ARG A O 1
ATOM 5266 N N . VAL A 1 648 ? -14.398 32.969 14.648 1 96 648 VAL A N 1
ATOM 5267 C CA . VAL A 1 648 ? -13.906 31.766 15.312 1 96 648 VAL A CA 1
ATOM 5268 C C . VAL A 1 648 ? -15.008 31.172 16.188 1 96 648 VAL A C 1
ATOM 5270 O O . VAL A 1 648 ? -15.68 31.891 16.922 1 96 648 VAL A O 1
ATOM 5273 N N . LEU A 1 649 ? -15.219 29.953 16.016 1 97.25 649 LEU A N 1
ATOM 5274 C CA . LEU A 1 649 ? -16.172 29.203 16.812 1 97.25 649 LEU A CA 1
ATOM 5275 C C . LEU A 1 649 ? -15.469 28.141 17.656 1 97.25 649 LEU A C 1
ATOM 5277 O O . LEU A 1 649 ? -14.641 27.391 17.141 1 97.25 649 LEU A O 1
ATOM 5281 N N . ALA A 1 650 ? -15.719 28.141 18.969 1 96.44 650 ALA A N 1
ATOM 5282 C CA . ALA A 1 650 ? -15.188 27.094 19.844 1 96.44 650 ALA A CA 1
ATOM 5283 C C . ALA A 1 650 ? -16.188 25.953 20.016 1 96.44 650 ALA A C 1
ATOM 5285 O O . ALA A 1 650 ? -17.312 26.172 20.469 1 96.44 650 ALA A O 1
ATOM 5286 N N . GLU A 1 651 ? -15.766 24.812 19.703 1 95.25 651 GLU A N 1
ATOM 5287 C CA . GLU A 1 651 ? -16.641 23.641 19.766 1 95.25 651 GLU A CA 1
ATOM 5288 C C . GLU A 1 651 ? -16.484 22.906 21.094 1 95.25 651 GLU A C 1
ATOM 5290 O O . GLU A 1 651 ? -15.391 22.891 21.672 1 95.25 651 GLU A O 1
ATOM 5295 N N . GLY A 1 652 ? -17.547 22.328 21.625 1 94 652 GLY A N 1
ATOM 5296 C CA . GLY A 1 652 ? -17.5 21.406 22.75 1 94 652 GLY A CA 1
ATOM 5297 C C . GLY A 1 652 ? -17.391 22.109 24.094 1 94 652 GLY A C 1
ATOM 5298 O O . GLY A 1 652 ? -16.797 21.578 25.031 1 94 652 GLY A O 1
ATOM 5299 N N . VAL A 1 653 ? -17.875 23.25 24.188 1 95.12 653 VAL A N 1
ATOM 5300 C CA . VAL A 1 653 ? -17.844 23.969 25.469 1 95.12 653 VAL A CA 1
ATOM 5301 C C . VAL A 1 653 ? -18.859 23.344 26.422 1 95.12 653 VAL A C 1
ATOM 5303 O O . VAL A 1 653 ? -20.047 23.234 26.094 1 95.12 653 VAL A O 1
ATOM 5306 N N . GLU A 1 654 ? -18.422 22.922 27.562 1 93.81 654 GLU A N 1
ATOM 5307 C CA . GLU A 1 654 ? -19.297 22.188 28.453 1 93.81 654 GLU A CA 1
ATOM 5308 C C . GLU A 1 654 ? -19.328 22.812 29.844 1 93.81 654 GLU A C 1
ATOM 5310 O O . GLU A 1 654 ? -20.25 22.578 30.625 1 93.81 654 GLU A O 1
ATOM 5315 N N . THR A 1 655 ? -18.375 23.734 30.141 1 94.06 655 THR A N 1
ATOM 5316 C CA . THR A 1 655 ? -18.281 24.25 31.5 1 94.06 655 THR A CA 1
ATOM 5317 C C . THR A 1 655 ? -18.234 25.781 31.5 1 94.06 655 THR A C 1
ATOM 5319 O O . THR A 1 655 ? -17.922 26.391 30.484 1 94.06 655 THR A O 1
ATOM 5322 N N . THR A 1 656 ? -18.5 26.297 32.625 1 93.69 656 THR A N 1
ATOM 5323 C CA . THR A 1 656 ? -18.469 27.734 32.781 1 93.69 656 THR A CA 1
ATOM 5324 C C . THR A 1 656 ? -17.031 28.25 32.719 1 93.69 656 THR A C 1
ATOM 5326 O O . THR A 1 656 ? -16.781 29.359 32.25 1 93.69 656 THR A O 1
ATOM 5329 N N . GLU A 1 657 ? -16.172 27.422 33.219 1 94.81 657 GLU A N 1
ATOM 5330 C CA . GLU A 1 657 ? -14.758 27.812 33.219 1 94.81 657 GLU A CA 1
ATOM 5331 C C . GLU A 1 657 ? -14.234 28 31.797 1 94.81 657 GLU A C 1
ATOM 5333 O O . GLU A 1 657 ? -13.523 28.969 31.516 1 94.81 657 GLU A O 1
ATOM 5338 N N . GLN A 1 658 ? -14.602 27.125 30.984 1 95.25 658 GLN A N 1
ATOM 5339 C CA . GLN A 1 658 ? -14.195 27.234 29.578 1 95.25 658 GLN A CA 1
ATOM 5340 C C . GLN A 1 658 ? -14.773 28.484 28.938 1 95.25 658 GLN A C 1
ATOM 5342 O O . GLN A 1 658 ? -14.07 29.203 28.219 1 95.25 658 GLN A O 1
ATOM 5347 N N . LEU A 1 659 ? -16.031 28.734 29.234 1 94.56 659 LEU A N 1
ATOM 5348 C CA . LEU A 1 659 ? -16.734 29.891 28.656 1 94.56 659 LEU A CA 1
ATOM 5349 C C . LEU A 1 659 ? -16.078 31.188 29.094 1 94.56 659 LEU A C 1
ATOM 5351 O O . LEU A 1 659 ? -15.914 32.094 28.297 1 94.56 659 LEU A O 1
ATOM 5355 N N . ASP A 1 660 ? -15.711 31.203 30.312 1 95.25 660 ASP A N 1
ATOM 5356 C CA . ASP A 1 660 ? -15.086 32.406 30.859 1 95.25 660 ASP A CA 1
ATOM 5357 C C . ASP A 1 660 ? -13.758 32.719 30.156 1 95.25 660 ASP A C 1
ATOM 5359 O O . ASP A 1 660 ? -13.469 33.844 29.828 1 95.25 660 ASP A O 1
ATOM 5363 N N . VAL A 1 661 ? -13.031 31.672 29.984 1 95.75 661 VAL A N 1
ATOM 5364 C CA . VAL A 1 661 ? -11.742 31.828 29.312 1 95.75 661 VAL A CA 1
ATOM 5365 C C . VAL A 1 661 ? -11.953 32.312 27.875 1 95.75 661 VAL A C 1
ATOM 5367 O O . VAL A 1 661 ? -11.258 33.188 27.406 1 95.75 661 VAL A O 1
ATOM 5370 N N . LEU A 1 662 ? -12.914 31.734 27.25 1 95.62 662 LEU A N 1
ATOM 5371 C CA . LEU A 1 662 ? -13.18 32.031 25.844 1 95.62 662 LEU A CA 1
ATOM 5372 C C . LEU A 1 662 ? -13.703 33.469 25.688 1 95.62 662 LEU A C 1
ATOM 5374 O O . LEU A 1 662 ? -13.406 34.125 24.703 1 95.62 662 LEU A O 1
ATOM 5378 N N . ARG A 1 663 ? -14.438 33.906 26.625 1 94.75 663 ARG A N 1
ATOM 5379 C CA . ARG A 1 663 ? -14.906 35.281 26.656 1 94.75 663 ARG A CA 1
ATOM 5380 C C . ARG A 1 663 ? -13.75 36.25 26.812 1 94.75 663 ARG A C 1
ATOM 5382 O O . ARG A 1 663 ? -13.688 37.281 26.125 1 94.75 663 ARG A O 1
ATOM 5389 N N . LYS A 1 664 ? -12.852 35.875 27.594 1 94.88 664 LYS A N 1
ATOM 5390 C CA . LYS A 1 664 ? -11.695 36.719 27.891 1 94.88 664 LYS A CA 1
ATOM 5391 C C . LYS A 1 664 ? -10.805 36.875 26.656 1 94.88 664 LYS A C 1
ATOM 5393 O O . LYS A 1 664 ? -10.234 37.938 26.422 1 94.88 664 LYS A O 1
ATOM 5398 N N . ILE A 1 665 ? -10.75 35.781 25.984 1 94.75 665 ILE A N 1
ATOM 5399 C CA . ILE A 1 665 ? -9.844 35.844 24.844 1 94.75 665 ILE A CA 1
ATOM 5400 C C . ILE A 1 665 ? -10.609 36.25 23.594 1 94.75 665 ILE A C 1
ATOM 5402 O O . ILE A 1 665 ? -10.086 36.156 22.469 1 94.75 665 ILE A O 1
ATOM 5406 N N . LYS A 1 666 ? -11.875 36.594 23.688 1 95.25 666 LYS A N 1
ATOM 5407 C CA . LYS A 1 666 ? -12.711 37.219 22.688 1 95.25 666 LYS A CA 1
ATOM 5408 C C . LYS A 1 666 ? -13.062 36.25 21.562 1 95.25 666 LYS A C 1
ATOM 5410 O O . LYS A 1 666 ? -12.93 36.594 20.375 1 95.25 666 LYS A O 1
ATOM 5415 N N . CYS A 1 667 ? -13.383 35.062 21.953 1 96.5 667 CYS A N 1
ATOM 5416 C CA . CYS A 1 667 ? -13.953 34.125 20.984 1 96.5 667 CYS A CA 1
ATOM 5417 C C . CYS A 1 667 ? -15.312 34.625 20.5 1 96.5 667 CYS A C 1
ATOM 5419 O O . CYS A 1 667 ? -16.062 35.219 21.266 1 96.5 667 CYS A O 1
ATOM 5421 N N . ASP A 1 668 ? -15.648 34.406 19.219 1 96.56 668 ASP A N 1
ATOM 5422 C CA . ASP A 1 668 ? -16.844 35 18.625 1 96.56 668 ASP A CA 1
ATOM 5423 C C . ASP A 1 668 ? -18.078 34.156 18.938 1 96.56 668 ASP A C 1
ATOM 5425 O O . ASP A 1 668 ? -19.125 34.688 19.297 1 96.56 668 ASP A O 1
ATOM 5429 N N . GLU A 1 669 ? -17.969 32.875 18.672 1 96.62 669 GLU A N 1
ATOM 5430 C CA . GLU A 1 669 ? -19.094 31.969 18.781 1 96.62 669 GLU A CA 1
ATOM 5431 C C . GLU A 1 669 ? -18.734 30.719 19.578 1 96.62 669 GLU A C 1
ATOM 5433 O O . GLU A 1 669 ? -17.562 30.328 19.625 1 96.62 669 GLU A O 1
ATOM 5438 N N . ILE A 1 670 ? -19.75 30.188 20.156 1 96 670 ILE A N 1
ATOM 5439 C CA . ILE A 1 670 ? -19.531 28.984 20.938 1 96 670 ILE A CA 1
ATOM 5440 C C . ILE A 1 670 ? -20.609 27.953 20.594 1 96 670 ILE A C 1
ATOM 5442 O O . ILE A 1 670 ? -21.734 28.312 20.266 1 96 670 ILE A O 1
ATOM 5446 N N . GLN A 1 671 ? -20.203 26.719 20.562 1 95.75 671 GLN A N 1
ATOM 5447 C CA . GLN A 1 671 ? -21.094 25.578 20.359 1 95.75 671 GLN A CA 1
ATOM 5448 C C . GLN A 1 671 ? -20.75 24.438 21.328 1 95.75 671 GLN A C 1
ATOM 5450 O O . GLN A 1 671 ? -19.578 24.078 21.484 1 95.75 671 GLN A O 1
ATOM 5455 N N . GLY A 1 672 ? -21.734 23.938 22.094 1 93.44 672 GLY A N 1
ATOM 5456 C CA . GLY A 1 672 ? -21.5 22.875 23.047 1 93.44 672 GLY A CA 1
ATOM 5457 C C . GLY A 1 672 ? -22.688 22.594 23.938 1 93.44 672 GLY A C 1
ATOM 5458 O O . GLY A 1 672 ? -23.719 23.266 23.844 1 93.44 672 GLY A O 1
ATOM 5459 N N . PHE A 1 673 ? -22.5 21.703 24.844 1 92.19 673 PHE A N 1
ATOM 5460 C CA . PHE A 1 673 ? -23.578 21.203 25.688 1 92.19 673 PHE A CA 1
ATOM 5461 C C . PHE A 1 673 ? -23.906 22.219 26.797 1 92.19 673 PHE A C 1
ATOM 5463 O O . PHE A 1 673 ? -24.953 22.125 27.422 1 92.19 673 PHE A O 1
ATOM 5470 N N . TYR A 1 674 ? -23.031 23.156 26.969 1 91.88 674 TYR A N 1
ATOM 5471 C CA . TYR A 1 674 ? -23.297 24.188 27.969 1 91.88 674 TYR A CA 1
ATOM 5472 C C . TYR A 1 674 ? -24.562 24.953 27.625 1 91.88 674 TYR A C 1
ATOM 5474 O O . TYR A 1 674 ? -25.375 25.266 28.516 1 91.88 674 TYR A O 1
ATOM 5482 N N . TYR A 1 675 ? -24.828 25.25 26.391 1 90.25 675 TYR A N 1
ATOM 5483 C CA . TYR A 1 675 ? -26 26.016 25.984 1 90.25 675 TYR A CA 1
ATOM 5484 C C . TYR A 1 675 ? -27.109 25.109 25.484 1 90.25 675 TYR A C 1
ATOM 5486 O O . TYR A 1 675 ? -28.266 25.25 25.891 1 90.25 675 TYR A O 1
ATOM 5494 N N . ALA A 1 676 ? -26.656 24.219 24.578 1 93.31 676 ALA A N 1
ATOM 5495 C CA . ALA A 1 676 ? -27.703 23.391 23.984 1 93.31 676 ALA A CA 1
ATOM 5496 C C . ALA A 1 676 ? -27.141 22.109 23.375 1 93.31 676 ALA A C 1
ATOM 5498 O O . ALA A 1 676 ? -26.047 22.125 22.797 1 93.31 676 ALA A O 1
ATOM 5499 N N . ARG A 1 677 ? -27.828 21.062 23.516 1 94.44 677 ARG A N 1
ATOM 5500 C CA . ARG A 1 677 ? -27.562 19.812 22.812 1 94.44 677 ARG A CA 1
ATOM 5501 C C . ARG A 1 677 ? -28.234 19.781 21.453 1 94.44 677 ARG A C 1
ATOM 5503 O O . ARG A 1 677 ? -29.172 20.547 21.188 1 94.44 677 ARG A O 1
ATOM 5510 N N . PRO A 1 678 ? -27.734 18.938 20.594 1 95.62 678 PRO A N 1
ATOM 5511 C CA . PRO A 1 678 ? -28.469 18.797 19.328 1 95.62 678 PRO A CA 1
ATOM 5512 C C . PRO A 1 678 ? -29.938 18.453 19.547 1 95.62 678 PRO A C 1
ATOM 5514 O O . PRO A 1 678 ? -30.266 17.641 20.422 1 95.62 678 PRO A O 1
ATOM 5517 N N . MET A 1 679 ? -30.766 19.016 18.797 1 96.31 679 MET A N 1
ATOM 5518 C CA . MET A 1 679 ? -32.219 18.844 19 1 96.31 679 MET A CA 1
ATOM 5519 C C . MET A 1 679 ? -32.938 18.688 17.656 1 96.31 679 MET A C 1
ATOM 5521 O O . MET A 1 679 ? -32.406 19.109 16.625 1 96.31 679 MET A O 1
ATOM 5525 N N . PRO A 1 680 ? -34.125 18.078 17.672 1 95.31 680 PRO A N 1
ATOM 5526 C CA . PRO A 1 680 ? -34.906 17.938 16.438 1 95.31 680 PRO A CA 1
ATOM 5527 C C . PRO A 1 680 ? -35.375 19.266 15.891 1 95.31 680 PRO A C 1
ATOM 5529 O O . PRO A 1 680 ? -35.375 20.281 16.594 1 95.31 680 PRO A O 1
ATOM 5532 N N . GLU A 1 681 ? -35.781 19.266 14.703 1 94.81 681 GLU A N 1
ATOM 5533 C CA . GLU A 1 681 ? -36.156 20.453 13.945 1 94.81 681 GLU A CA 1
ATOM 5534 C C . GLU A 1 681 ? -37.188 21.297 14.711 1 94.81 681 GLU A C 1
ATOM 5536 O O . GLU A 1 681 ? -37 22.5 14.891 1 94.81 681 GLU A O 1
ATOM 5541 N N . ALA A 1 682 ? -38.219 20.656 15.234 1 93.38 682 ALA A N 1
ATOM 5542 C CA . ALA A 1 682 ? -39.312 21.359 15.922 1 93.38 682 ALA A CA 1
ATOM 5543 C C . ALA A 1 682 ? -38.812 22.047 17.188 1 93.38 682 ALA A C 1
ATOM 5545 O O . ALA A 1 682 ? -39.156 23.188 17.469 1 93.38 682 ALA A O 1
ATOM 5546 N N . GLN A 1 683 ? -38 21.328 17.875 1 94.81 683 GLN A N 1
ATOM 5547 C CA . GLN A 1 683 ? -37.438 21.875 19.109 1 94.81 683 GLN A CA 1
ATOM 5548 C C . GLN A 1 683 ? -36.469 23.016 18.812 1 94.81 683 GLN A C 1
ATOM 5550 O O . GLN A 1 683 ? -36.375 23.969 19.594 1 94.81 683 GLN A O 1
ATOM 5555 N N . PHE A 1 684 ? -35.844 22.953 17.766 1 94.31 684 PHE A N 1
ATOM 5556 C CA . PHE A 1 684 ? -34.906 23.984 17.375 1 94.31 684 PHE A CA 1
ATOM 5557 C C . PHE A 1 684 ? -35.594 25.281 17.047 1 94.31 684 PHE A C 1
ATOM 5559 O O . PHE A 1 684 ? -35.188 26.359 17.484 1 94.31 684 PHE A O 1
ATOM 5566 N N . ILE A 1 685 ? -36.656 25.172 16.266 1 91.56 685 ILE A N 1
ATOM 5567 C CA . ILE A 1 685 ? -37.406 26.344 15.883 1 91.56 685 ILE A CA 1
ATOM 5568 C C . ILE A 1 685 ? -37.969 27.031 17.125 1 91.56 685 ILE A C 1
ATOM 5570 O O . ILE A 1 685 ? -37.938 28.25 17.234 1 91.56 685 ILE A O 1
ATOM 5574 N N . GLU A 1 686 ? -38.375 26.188 18.078 1 91.38 686 GLU A N 1
ATOM 5575 C CA . GLU A 1 686 ? -38.875 26.734 19.328 1 91.38 686 GLU A CA 1
ATOM 5576 C C . GLU A 1 686 ? -37.781 27.391 20.141 1 91.38 686 GLU A C 1
ATOM 5578 O O . GLU A 1 686 ? -38 28.406 20.797 1 91.38 686 GLU A O 1
ATOM 5583 N N . TYR A 1 687 ? -36.688 26.734 20.109 1 92.75 687 TYR A N 1
ATOM 5584 C CA . TYR A 1 687 ? -35.531 27.25 20.844 1 92.75 687 TYR A CA 1
ATOM 5585 C C . TYR A 1 687 ? -35.156 28.625 20.328 1 92.75 687 TYR A C 1
ATOM 5587 O O . TYR A 1 687 ? -34.844 29.531 21.109 1 92.75 687 TYR A O 1
ATOM 5595 N N . VAL A 1 688 ? -35.156 28.844 19.062 1 91.69 688 VAL A N 1
ATOM 5596 C CA . VAL A 1 688 ? -34.781 30.109 18.438 1 91.69 688 VAL A CA 1
ATOM 5597 C C . VAL A 1 688 ? -35.812 31.188 18.781 1 91.69 688 VAL A C 1
ATOM 5599 O O . VAL A 1 688 ? -35.469 32.312 19.078 1 91.69 688 VAL A O 1
ATOM 5602 N N . ARG A 1 689 ? -37.062 30.781 18.781 1 87.31 689 ARG A N 1
ATOM 5603 C CA . ARG A 1 689 ? -38.156 31.703 19.109 1 87.31 689 ARG A CA 1
ATOM 5604 C C . ARG A 1 689 ? -38.062 32.219 20.547 1 87.31 689 ARG A C 1
ATOM 5606 O O . ARG A 1 689 ? -38.25 33.406 20.812 1 87.31 689 ARG A O 1
ATOM 5613 N N . LYS A 1 690 ? -37.719 31.312 21.406 1 86.12 690 LYS A N 1
ATOM 5614 C CA . LYS A 1 690 ? -37.625 31.656 22.828 1 86.12 690 LYS A CA 1
ATOM 5615 C C . LYS A 1 690 ? -36.406 32.531 23.094 1 86.12 690 LYS A C 1
ATOM 5617 O O . LYS A 1 690 ? -36.469 33.438 23.953 1 86.12 690 LYS A O 1
ATOM 5622 N N . SER A 1 691 ? -35.344 32.188 22.438 1 82.75 691 SER A N 1
ATOM 5623 C CA . SER A 1 691 ? -34.125 32.969 22.609 1 82.75 691 SER A CA 1
ATOM 5624 C C . SER A 1 691 ? -34.281 34.406 22.141 1 82.75 691 SER A C 1
ATOM 5626 O O . SER A 1 691 ? -33.688 35.312 22.719 1 82.75 691 SER A O 1
ATOM 5628 N N . ASP A 1 692 ? -35.031 34.625 21.172 1 76.62 692 ASP A N 1
ATOM 5629 C CA . ASP A 1 692 ? -35.312 35.969 20.672 1 76.62 692 ASP A CA 1
ATOM 5630 C C . ASP A 1 692 ? -36.188 36.75 21.656 1 76.62 692 ASP A C 1
ATOM 5632 O O . ASP A 1 692 ? -36 37.969 21.812 1 76.62 692 ASP A O 1
ATOM 5636 N N . ASN A 1 693 ? -37.094 36.031 22.359 1 66.31 693 ASN A N 1
ATOM 5637 C CA . ASN A 1 693 ? -38.031 36.656 23.281 1 66.31 693 ASN A CA 1
ATOM 5638 C C . ASN A 1 693 ? -37.344 36.969 24.625 1 66.31 693 ASN A C 1
ATOM 5640 O O . ASN A 1 693 ? -37.75 37.906 25.312 1 66.31 693 ASN A O 1
ATOM 5644 N N . HIS A 1 694 ? -36.656 36.094 25.125 1 54.62 694 HIS A N 1
ATOM 5645 C CA . HIS A 1 694 ? -36.031 36.375 26.406 1 54.62 694 HIS A CA 1
ATOM 5646 C C . HIS A 1 694 ? -35.188 37.656 26.359 1 54.62 694 HIS A C 1
ATOM 5648 O O . HIS A 1 694 ? -34.625 38.062 27.375 1 54.62 694 HIS A O 1
ATOM 5654 N N . LYS A 1 695 ? -34.875 38.344 25.531 1 47.59 695 LYS A N 1
ATOM 5655 C CA . LYS A 1 695 ? -34.406 39.719 25.688 1 47.59 695 LYS A CA 1
ATOM 5656 C C . LYS A 1 695 ? -35.531 40.625 26.25 1 47.59 695 LYS A C 1
ATOM 5658 O O . LYS A 1 695 ? -35.281 41.781 26.594 1 47.59 695 LYS A O 1
ATOM 5663 N N . LYS A 1 696 ? -36.812 40.531 25.891 1 39.41 696 LYS A N 1
ATOM 5664 C CA . LYS A 1 696 ? -37.719 41.594 26.312 1 39.41 696 LYS A CA 1
ATOM 5665 C C . LYS A 1 696 ? -37.938 41.562 27.828 1 39.41 696 LYS A C 1
ATOM 5667 O O . LYS A 1 696 ? -38.656 42.406 28.375 1 39.41 696 LYS A O 1
ATOM 5672 N N . LEU A 1 697 ? -37.562 40.531 28.609 1 30.25 697 LEU A N 1
ATOM 5673 C CA . LEU A 1 697 ? -37.656 40.844 30.031 1 30.25 697 LEU A CA 1
ATOM 5674 C C . LEU A 1 697 ? -36.281 41.25 30.562 1 30.25 697 LEU A C 1
ATOM 5676 O O . LEU A 1 697 ? -35.281 40.656 30.234 1 30.25 697 LEU A O 1
ATOM 5680 N N . MET B 1 1 ? 25.812 -4.594 -0.985 1 30.92 1 MET B N 1
ATOM 5681 C CA . MET B 1 1 ? 24.438 -4.414 -1.423 1 30.92 1 MET B CA 1
ATOM 5682 C C . MET B 1 1 ? 24 -5.562 -2.33 1 30.92 1 MET B C 1
ATOM 5684 O O . MET B 1 1 ? 22.906 -6.109 -2.166 1 30.92 1 MET B O 1
ATOM 5688 N N . LEU B 1 2 ? 25.062 -5.777 -3.125 1 33.88 2 LEU B N 1
ATOM 5689 C CA . LEU B 1 2 ? 24.75 -6.738 -4.18 1 33.88 2 LEU B CA 1
ATOM 5690 C C . LEU B 1 2 ? 24.531 -8.133 -3.6 1 33.88 2 LEU B C 1
ATOM 5692 O O . LEU B 1 2 ? 23.594 -8.836 -3.984 1 33.88 2 LEU B O 1
ATOM 5696 N N . ILE B 1 3 ? 25.391 -8.391 -2.678 1 38.91 3 ILE B N 1
ATOM 5697 C CA . ILE B 1 3 ? 25.422 -9.766 -2.195 1 38.91 3 ILE B CA 1
ATOM 5698 C C . ILE B 1 3 ? 24.156 -10.039 -1.369 1 38.91 3 ILE B C 1
ATOM 5700 O O . ILE B 1 3 ? 23.562 -11.117 -1.474 1 38.91 3 ILE B O 1
ATOM 5704 N N . THR B 1 4 ? 23.812 -9.141 -0.675 1 38.84 4 THR B N 1
ATOM 5705 C CA . THR B 1 4 ? 22.594 -9.32 0.127 1 38.84 4 THR B CA 1
ATOM 5706 C C . THR B 1 4 ? 21.375 -9.492 -0.768 1 38.84 4 THR B C 1
ATOM 5708 O O . THR B 1 4 ? 20.484 -10.297 -0.463 1 38.84 4 THR B O 1
ATOM 5711 N N . ASP B 1 5 ? 21.422 -8.891 -1.842 1 35.69 5 ASP B N 1
ATOM 5712 C CA . ASP B 1 5 ? 20.344 -9.016 -2.818 1 35.69 5 ASP B CA 1
ATOM 5713 C C . ASP B 1 5 ? 20.312 -10.414 -3.436 1 35.69 5 ASP B C 1
ATOM 5715 O O . ASP B 1 5 ? 19.234 -10.977 -3.643 1 35.69 5 ASP B O 1
ATOM 5719 N N . ILE B 1 6 ? 21.484 -10.852 -3.652 1 38.41 6 ILE B N 1
ATOM 5720 C CA . ILE B 1 6 ? 21.609 -12.172 -4.254 1 38.41 6 ILE B CA 1
ATOM 5721 C C . ILE B 1 6 ? 21.109 -13.234 -3.283 1 38.41 6 ILE B C 1
ATOM 5723 O O . ILE B 1 6 ? 20.391 -14.148 -3.676 1 38.41 6 ILE B O 1
ATOM 5727 N N . ILE B 1 7 ? 21.469 -12.953 -2.131 1 41.81 7 ILE B N 1
ATOM 5728 C CA . ILE B 1 7 ? 21.078 -13.891 -1.084 1 41.81 7 ILE B CA 1
ATOM 5729 C C . ILE B 1 7 ? 19.562 -13.898 -0.93 1 41.81 7 ILE B C 1
ATOM 5731 O O . ILE B 1 7 ? 18.953 -14.961 -0.79 1 41.81 7 ILE B O 1
ATOM 5735 N N . ASN B 1 8 ? 19.094 -12.812 -1.007 1 37.84 8 ASN B N 1
ATOM 5736 C CA . ASN B 1 8 ? 17.656 -12.633 -0.903 1 37.84 8 ASN B CA 1
ATOM 5737 C C . ASN B 1 8 ? 16.922 -13.289 -2.074 1 37.84 8 ASN B C 1
ATOM 5739 O O . ASN B 1 8 ? 15.828 -13.836 -1.903 1 37.84 8 ASN B O 1
ATOM 5743 N N . PHE B 1 9 ? 17.609 -13.336 -3.15 1 35.31 9 PHE B N 1
ATOM 5744 C CA . PHE B 1 9 ? 17.109 -13.977 -4.355 1 35.31 9 PHE B CA 1
ATOM 5745 C C . PHE B 1 9 ? 17.141 -15.492 -4.219 1 35.31 9 PHE B C 1
ATOM 5747 O O . PHE B 1 9 ? 16.25 -16.188 -4.695 1 35.31 9 PHE B O 1
ATOM 5754 N N . LEU B 1 10 ? 18.219 -15.969 -3.623 1 42.66 10 LEU B N 1
ATOM 5755 C CA . LEU B 1 10 ? 18.375 -17.422 -3.502 1 42.66 10 LEU B CA 1
ATOM 5756 C C . LEU B 1 10 ? 17.375 -18 -2.502 1 42.66 10 LEU B C 1
ATOM 5758 O O . LEU B 1 10 ? 17.031 -19.172 -2.57 1 42.66 10 LEU B O 1
ATOM 5762 N N . GLY B 1 11 ? 16.594 -17.172 -1.805 1 41.38 11 GLY B N 1
ATOM 5763 C CA . GLY B 1 11 ? 15.523 -17.547 -0.89 1 41.38 11 GLY B CA 1
ATOM 5764 C C . GLY B 1 11 ? 15.969 -18.516 0.182 1 41.38 11 GLY B C 1
ATOM 5765 O O . GLY B 1 11 ? 17.172 -18.734 0.368 1 41.38 11 GLY B O 1
ATOM 5766 N N . ASN B 1 12 ? 15.031 -19.141 1.053 1 43.03 12 ASN B N 1
ATOM 5767 C CA . ASN B 1 12 ? 15.305 -20.031 2.17 1 43.03 12 ASN B CA 1
ATOM 5768 C C . ASN B 1 12 ? 15.594 -21.453 1.69 1 43.03 12 ASN B C 1
ATOM 5770 O O . ASN B 1 12 ? 15.711 -22.375 2.5 1 43.03 12 ASN B O 1
ATOM 5774 N N . GLU B 1 13 ? 15.766 -21.641 0.572 1 47.09 13 GLU B N 1
ATOM 5775 C CA . GLU B 1 13 ? 16.078 -22.969 0.069 1 47.09 13 GLU B CA 1
ATOM 5776 C C . GLU B 1 13 ? 17.516 -23.359 0.418 1 47.09 13 GLU B C 1
ATOM 5778 O O . GLU B 1 13 ? 17.828 -24.547 0.541 1 47.09 13 GLU B O 1
ATOM 5783 N N . PHE B 1 14 ? 18.25 -22.25 0.63 1 55.47 14 PHE B N 1
ATOM 5784 C CA . PHE B 1 14 ? 19.641 -22.562 0.894 1 55.47 14 PHE B CA 1
ATOM 5785 C C . PHE B 1 14 ? 19.969 -22.391 2.371 1 55.47 14 PHE B C 1
ATOM 5787 O O . PHE B 1 14 ? 19.734 -21.312 2.938 1 55.47 14 PHE B O 1
ATOM 5794 N N . SER B 1 15 ? 20.219 -23.469 2.947 1 60.62 15 SER B N 1
ATOM 5795 C CA . SER B 1 15 ? 20.5 -23.531 4.375 1 60.62 15 SER B CA 1
ATOM 5796 C C . SER B 1 15 ? 21.734 -22.703 4.723 1 60.62 15 SER B C 1
ATOM 5798 O O . SER B 1 15 ? 21.844 -22.156 5.824 1 60.62 15 SER B O 1
ATOM 5800 N N . SER B 1 16 ? 22.609 -22.656 3.818 1 66.44 16 SER B N 1
ATOM 5801 C CA . SER B 1 16 ? 23.859 -21.953 4.059 1 66.44 16 SER B CA 1
ATOM 5802 C C . SER B 1 16 ? 24.297 -21.156 2.836 1 66.44 16 SER B C 1
ATOM 5804 O O . SER B 1 16 ? 24.219 -21.641 1.707 1 66.44 16 SER B O 1
ATOM 5806 N N . ILE B 1 17 ? 24.641 -19.906 3.104 1 68.12 17 ILE B N 1
ATOM 5807 C CA . ILE B 1 17 ? 25.094 -19.016 2.039 1 68.12 17 ILE B CA 1
ATOM 5808 C C . ILE B 1 17 ? 26.406 -18.344 2.455 1 68.12 17 ILE B C 1
ATOM 5810 O O . ILE B 1 17 ? 26.469 -17.703 3.506 1 68.12 17 ILE B O 1
ATOM 5814 N N . TYR B 1 18 ? 27.359 -18.516 1.587 1 75.5 18 TYR B N 1
ATOM 5815 C CA . TYR B 1 18 ? 28.672 -17.953 1.839 1 75.5 18 TYR B CA 1
ATOM 5816 C C . TYR B 1 18 ? 29.141 -17.094 0.667 1 75.5 18 TYR B C 1
ATOM 5818 O O . TYR B 1 18 ? 28.766 -17.344 -0.48 1 75.5 18 TYR B O 1
ATOM 58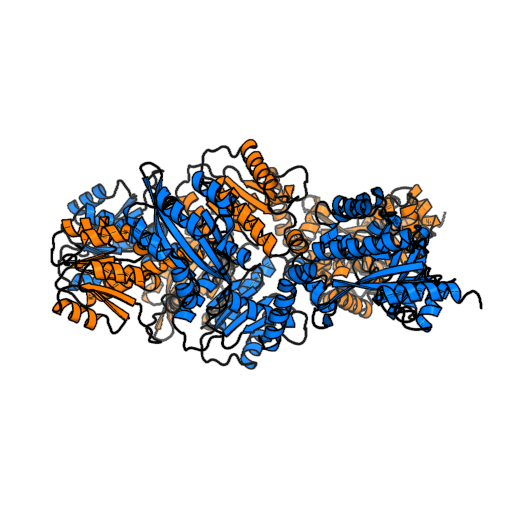26 N N . CYS B 1 19 ? 29.812 -16.047 1.008 1 76.88 19 CYS B N 1
ATOM 5827 C CA . CYS B 1 19 ? 30.484 -15.227 -0.007 1 76.88 19 CYS B CA 1
ATOM 5828 C C . CYS B 1 19 ? 32 -15.297 0.133 1 76.88 19 CYS B C 1
ATOM 5830 O O . CYS B 1 19 ? 32.531 -15.141 1.231 1 76.88 19 CYS B O 1
ATOM 5832 N N . VAL B 1 20 ? 32.625 -15.562 -0.994 1 79.62 20 VAL B N 1
ATOM 5833 C CA . VAL B 1 20 ? 34.094 -15.711 -0.985 1 79.62 20 VAL B CA 1
ATOM 5834 C C . VAL B 1 20 ? 34.719 -14.664 -1.907 1 79.62 20 VAL B C 1
ATOM 5836 O O . VAL B 1 20 ? 34.281 -14.508 -3.055 1 79.62 20 VAL B O 1
ATOM 5839 N N . ASN B 1 21 ? 35.625 -13.859 -1.405 1 79.88 21 ASN B N 1
ATOM 5840 C CA . ASN B 1 21 ? 36.375 -12.906 -2.203 1 79.88 21 ASN B CA 1
ATOM 5841 C C . ASN B 1 21 ? 37.375 -13.609 -3.119 1 79.88 21 ASN B C 1
ATOM 5843 O O . ASN B 1 21 ? 38.156 -14.477 -2.672 1 79.88 21 ASN B O 1
ATOM 5847 N N . ARG B 1 22 ? 37.469 -13.203 -4.391 1 80.44 22 ARG B N 1
ATOM 5848 C CA . ARG B 1 22 ? 38.281 -13.859 -5.41 1 80.44 22 ARG B CA 1
ATOM 5849 C C . ARG B 1 22 ? 39.781 -13.648 -5.137 1 80.44 22 ARG B C 1
ATOM 5851 O O . ARG B 1 22 ? 40.594 -14.539 -5.395 1 80.44 22 ARG B O 1
ATOM 5858 N N . GLN B 1 23 ? 40.125 -12.539 -4.574 1 76.94 23 GLN B N 1
ATOM 5859 C CA . GLN B 1 23 ? 41.531 -12.203 -4.379 1 76.94 23 GLN B CA 1
ATOM 5860 C C . GLN B 1 23 ? 42.094 -12.891 -3.139 1 76.94 23 GLN B C 1
ATOM 5862 O O . GLN B 1 23 ? 43.156 -13.508 -3.195 1 76.94 23 GLN B O 1
ATOM 5867 N N . ASP B 1 24 ? 41.406 -12.867 -1.963 1 76.12 24 ASP B N 1
ATOM 5868 C CA . ASP B 1 24 ? 41.969 -13.383 -0.723 1 76.12 24 ASP B CA 1
ATOM 5869 C C . ASP B 1 24 ? 41.25 -14.648 -0.265 1 76.12 24 ASP B C 1
ATOM 5871 O O . ASP B 1 24 ? 41.656 -15.281 0.715 1 76.12 24 ASP B O 1
ATOM 5875 N N . GLN B 1 25 ? 40.188 -15.117 -0.956 1 80.31 25 GLN B N 1
ATOM 5876 C CA . GLN B 1 25 ? 39.375 -16.297 -0.695 1 80.31 25 GLN B CA 1
ATOM 5877 C C . GLN B 1 25 ? 38.875 -16.312 0.738 1 80.31 25 GLN B C 1
ATOM 5879 O O . GLN B 1 25 ? 38.625 -17.375 1.312 1 80.31 25 GLN B O 1
ATOM 5884 N N . TYR B 1 26 ? 38.75 -15.086 1.201 1 77.5 26 TYR B N 1
ATOM 5885 C CA . TYR B 1 26 ? 38.125 -14.969 2.514 1 77.5 26 TYR B CA 1
ATOM 5886 C C . TYR B 1 26 ? 36.625 -15.219 2.424 1 77.5 26 TYR B C 1
ATOM 5888 O O . TYR B 1 26 ? 35.969 -14.734 1.5 1 77.5 26 TYR B O 1
ATOM 5896 N N . ILE B 1 27 ? 36.125 -16.094 3.363 1 76.19 27 ILE B N 1
ATOM 5897 C CA . ILE B 1 27 ? 34.719 -16.484 3.379 1 76.19 27 ILE B CA 1
ATOM 5898 C C . ILE B 1 27 ? 33.938 -15.547 4.285 1 76.19 27 ILE B C 1
ATOM 5900 O O . ILE B 1 27 ? 34.312 -15.352 5.445 1 76.19 27 ILE B O 1
ATOM 5904 N N . GLN B 1 28 ? 32.969 -14.984 3.766 1 73.88 28 GLN B N 1
ATOM 5905 C CA . GLN B 1 28 ? 32 -14.227 4.539 1 73.88 28 GLN B CA 1
ATOM 5906 C C . GLN B 1 28 ? 30.688 -15.008 4.688 1 73.88 28 GLN B C 1
ATOM 5908 O O . GLN B 1 28 ? 30.141 -15.492 3.699 1 73.88 28 GLN B O 1
ATOM 5913 N N . ILE B 1 29 ? 30.266 -15.242 5.891 1 67.5 29 ILE B N 1
ATOM 5914 C CA . ILE B 1 29 ? 29.047 -15.992 6.164 1 67.5 29 ILE B CA 1
ATOM 5915 C C . ILE B 1 29 ? 27.844 -15.055 6.121 1 67.5 29 ILE B C 1
ATOM 5917 O O . ILE B 1 29 ? 27.781 -14.07 6.855 1 67.5 29 ILE B O 1
ATOM 5921 N N . TYR B 1 30 ? 26.984 -15.484 5.277 1 64.56 30 TYR B N 1
ATOM 5922 C CA . TYR B 1 30 ? 25.766 -14.703 5.223 1 64.56 30 TYR B CA 1
ATOM 5923 C C . TYR B 1 30 ? 24.609 -15.453 5.875 1 64.56 30 TYR B C 1
ATOM 5925 O O . TYR B 1 30 ? 23.734 -14.844 6.504 1 64.56 30 TYR B O 1
ATOM 5933 N N . ARG B 1 31 ? 24.562 -16.906 5.562 1 62.66 31 ARG B N 1
ATOM 5934 C CA . ARG B 1 31 ? 23.594 -17.828 6.156 1 62.66 31 ARG B CA 1
ATOM 5935 C C . ARG B 1 31 ? 24.234 -19.188 6.457 1 62.66 31 ARG B C 1
ATOM 5937 O O . ARG B 1 31 ? 24.969 -19.719 5.629 1 62.66 31 ARG B O 1
ATOM 5944 N N . HIS B 1 32 ? 24.047 -19.578 7.719 1 58.56 32 HIS B N 1
ATOM 5945 C CA . HIS B 1 32 ? 24.531 -20.891 8.117 1 58.56 32 HIS B CA 1
ATOM 5946 C C . HIS B 1 32 ? 23.531 -21.578 9.039 1 58.56 32 HIS B C 1
ATOM 5948 O O . HIS B 1 32 ? 23.5 -21.328 10.242 1 58.56 32 HIS B O 1
ATOM 5954 N N . LEU B 1 33 ? 22.656 -22.406 8.422 1 52.31 33 LEU B N 1
ATOM 5955 C CA . LEU B 1 33 ? 21.656 -23.062 9.25 1 52.31 33 LEU B CA 1
ATOM 5956 C C . LEU B 1 33 ? 22.094 -24.469 9.617 1 52.31 33 LEU B C 1
ATOM 5958 O O . LEU B 1 33 ? 21.531 -25.094 10.523 1 52.31 33 LEU B O 1
ATOM 5962 N N . ASN B 1 34 ? 22.734 -25.297 8.875 1 49.91 34 ASN B N 1
ATOM 5963 C CA . ASN B 1 34 ? 23.078 -26.672 9.258 1 49.91 34 ASN B CA 1
ATOM 5964 C C . ASN B 1 34 ? 24.203 -26.703 10.281 1 49.91 34 ASN B C 1
ATOM 5966 O O . ASN B 1 34 ? 25.219 -26.031 10.109 1 49.91 34 ASN B O 1
ATOM 5970 N N . GLU B 1 35 ? 23.75 -27.172 11.43 1 45.25 35 GLU B N 1
ATOM 5971 C CA . GLU B 1 35 ? 24.578 -27.312 12.617 1 45.25 35 GLU B CA 1
ATOM 5972 C C . GLU B 1 35 ? 25.734 -28.297 12.359 1 45.25 35 GLU B C 1
ATOM 5974 O O . GLU B 1 35 ? 25.562 -29.5 12.523 1 45.25 35 GLU B O 1
ATOM 5979 N N . ASN B 1 36 ? 26.531 -28.266 11.422 1 48.38 36 ASN B N 1
ATOM 5980 C CA . ASN B 1 36 ? 27.75 -29.062 11.602 1 48.38 36 ASN B CA 1
ATOM 5981 C C . ASN B 1 36 ? 28.828 -28.281 12.359 1 48.38 36 ASN B C 1
ATOM 5983 O O . ASN B 1 36 ? 29.359 -27.297 11.852 1 48.38 36 ASN B O 1
ATOM 5987 N N . THR B 1 37 ? 28.953 -28.578 13.641 1 50.09 37 THR B N 1
ATOM 5988 C CA . THR B 1 37 ? 29.828 -27.984 14.648 1 50.09 37 THR B CA 1
ATOM 5989 C C . THR B 1 37 ? 31.25 -27.844 14.109 1 50.09 37 THR B C 1
ATOM 5991 O O . THR B 1 37 ? 31.953 -26.859 14.414 1 50.09 37 THR B O 1
ATOM 5994 N N . GLU B 1 38 ? 31.766 -28.797 13.414 1 54.34 38 GLU B N 1
ATOM 5995 C CA . GLU B 1 38 ? 33.156 -28.781 13.016 1 54.34 38 GLU B CA 1
ATOM 5996 C C . GLU B 1 38 ? 33.438 -27.75 11.922 1 54.34 38 GLU B C 1
ATOM 5998 O O . GLU B 1 38 ? 34.469 -27.078 11.914 1 54.34 38 GLU B O 1
ATOM 6003 N N . LEU B 1 39 ? 32.469 -27.438 11.094 1 57.12 39 LEU B N 1
ATOM 6004 C CA . LEU B 1 39 ? 32.594 -26.469 10.023 1 57.12 39 LEU B CA 1
ATOM 6005 C C . LEU B 1 39 ? 32.375 -25.047 10.539 1 57.12 39 LEU B C 1
ATOM 6007 O O . LEU B 1 39 ? 33.031 -24.109 10.078 1 57.12 39 LEU B O 1
ATOM 6011 N N . ASP B 1 40 ? 31.656 -25 11.523 1 57.62 40 ASP B N 1
ATOM 6012 C CA . ASP B 1 40 ? 31.438 -23.719 12.164 1 57.62 40 ASP B CA 1
ATOM 6013 C C . ASP B 1 40 ? 32.719 -23.188 12.797 1 57.62 40 ASP B C 1
ATOM 6015 O O . ASP B 1 40 ? 33 -21.984 12.727 1 57.62 40 ASP B O 1
ATOM 6019 N N . GLU B 1 41 ? 33.406 -24.031 13.445 1 58.78 41 GLU B N 1
ATOM 6020 C CA . GLU B 1 41 ? 34.688 -23.672 14.07 1 58.78 41 GLU B CA 1
ATOM 6021 C C . GLU B 1 41 ? 35.719 -23.219 13.031 1 58.78 41 GLU B C 1
ATOM 6023 O O . GLU B 1 41 ? 36.438 -22.266 13.258 1 58.78 41 GLU B O 1
ATOM 6028 N N . LEU B 1 42 ? 35.812 -23.812 11.844 1 60.25 42 LEU B N 1
ATOM 6029 C CA . LEU B 1 42 ? 36.75 -23.469 10.789 1 60.25 42 LEU B CA 1
ATOM 6030 C C . LEU B 1 42 ? 36.375 -22.141 10.141 1 60.25 42 LEU B C 1
ATOM 6032 O O . LEU B 1 42 ? 37.25 -21.359 9.758 1 60.25 42 LEU B O 1
ATOM 6036 N N . MET B 1 43 ? 35.125 -21.875 10.086 1 59.88 43 MET B N 1
ATOM 6037 C CA . MET B 1 43 ? 34.625 -20.641 9.477 1 59.88 43 MET B CA 1
ATOM 6038 C C . MET B 1 43 ? 34.844 -19.453 10.414 1 59.88 43 MET B C 1
ATOM 6040 O O . MET B 1 43 ? 35.031 -18.328 9.961 1 59.88 43 MET B O 1
ATOM 6044 N N . ASN B 1 44 ? 34.781 -19.672 11.695 1 57.78 44 ASN B N 1
ATOM 6045 C CA . ASN B 1 44 ? 35.062 -18.656 12.695 1 57.78 44 ASN B CA 1
ATOM 6046 C C . ASN B 1 44 ? 36.531 -18.312 12.742 1 57.78 44 ASN B C 1
ATOM 6048 O O . ASN B 1 44 ? 36.906 -17.188 13.102 1 57.78 44 ASN B O 1
ATOM 6052 N N . GLU B 1 45 ? 37.469 -19.203 12.414 1 58.47 45 GLU B N 1
ATOM 6053 C CA . GLU B 1 45 ? 38.938 -18.984 12.484 1 58.47 45 GLU B CA 1
ATOM 6054 C C . GLU B 1 45 ? 39.438 -18.312 11.211 1 58.47 45 GLU B C 1
ATOM 6056 O O . GLU B 1 45 ? 40.656 -18.188 11.016 1 58.47 45 GLU B O 1
ATOM 6061 N N . LYS B 1 46 ? 38.812 -17.703 10.477 1 65.25 46 LYS B N 1
ATOM 6062 C CA . LYS B 1 46 ? 39.188 -16.922 9.289 1 65.25 46 LYS B CA 1
ATOM 6063 C C . LYS B 1 46 ? 40.062 -17.75 8.352 1 65.25 46 LYS B C 1
ATOM 6065 O O . LYS B 1 46 ? 41.062 -17.266 7.852 1 65.25 46 LYS B O 1
ATOM 6070 N N . LYS B 1 47 ? 39.812 -18.984 8.156 1 69.12 47 LYS B N 1
ATOM 6071 C CA . LYS B 1 47 ? 40.531 -19.812 7.203 1 69.12 47 LYS B CA 1
ATOM 6072 C C . LYS B 1 47 ? 40.062 -19.562 5.773 1 69.12 47 LYS B C 1
ATOM 6074 O O . LYS B 1 47 ? 38.969 -19.047 5.562 1 69.12 47 LYS B O 1
ATOM 6079 N N . THR B 1 48 ? 41 -19.875 4.887 1 76.06 48 THR B N 1
ATOM 6080 C CA . THR B 1 48 ? 40.75 -19.609 3.477 1 76.06 48 THR B CA 1
ATOM 6081 C C . THR B 1 48 ? 39.719 -20.578 2.922 1 76.06 48 THR B C 1
ATOM 6083 O O . THR B 1 48 ? 39.469 -21.641 3.508 1 76.06 48 THR B O 1
ATOM 6086 N N . TYR B 1 49 ? 39 -20.297 1.891 1 80.81 49 TYR B N 1
ATOM 6087 C CA . TYR B 1 49 ? 38 -21.109 1.181 1 80.81 49 TYR B CA 1
ATOM 6088 C C . TYR B 1 49 ? 38.531 -22.516 0.964 1 80.81 49 TYR B C 1
ATOM 6090 O O . TYR B 1 49 ? 37.812 -23.5 1.219 1 80.81 49 TYR B O 1
ATOM 6098 N N . GLU B 1 50 ? 39.75 -22.609 0.591 1 79.5 50 GLU B N 1
ATOM 6099 C CA . GLU B 1 50 ? 40.312 -23.922 0.25 1 79.5 50 GLU B CA 1
ATOM 6100 C C . GLU B 1 50 ? 40.344 -24.844 1.469 1 79.5 50 GLU B C 1
ATOM 6102 O O . GLU B 1 50 ? 40 -26.016 1.375 1 79.5 50 GLU B O 1
ATOM 6107 N N . THR B 1 51 ? 40.656 -24.297 2.561 1 79.62 51 THR B N 1
ATOM 6108 C CA . THR B 1 51 ? 40.75 -25.094 3.777 1 79.62 51 THR B CA 1
ATOM 6109 C C . THR B 1 51 ? 39.344 -25.5 4.258 1 79.62 51 THR B C 1
ATOM 6111 O O . THR B 1 51 ? 39.156 -26.656 4.652 1 79.62 51 THR B O 1
ATOM 6114 N N . VAL B 1 52 ? 38.469 -24.594 4.199 1 79.94 52 VAL B N 1
ATOM 6115 C CA . VAL B 1 52 ? 37.156 -24.844 4.738 1 79.94 52 VAL B CA 1
ATOM 6116 C C . VAL B 1 52 ? 36.406 -25.844 3.854 1 79.94 52 VAL B C 1
ATOM 6118 O O . VAL B 1 52 ? 35.781 -26.781 4.355 1 79.94 52 VAL B O 1
ATOM 6121 N N . ILE B 1 53 ? 36.531 -25.703 2.59 1 80.75 53 ILE B N 1
ATOM 6122 C CA . ILE B 1 53 ? 35.781 -26.547 1.682 1 80.75 53 ILE B CA 1
ATOM 6123 C C . ILE B 1 53 ? 36.375 -27.969 1.698 1 80.75 53 ILE B C 1
ATOM 6125 O O . ILE B 1 53 ? 35.625 -28.938 1.625 1 80.75 53 ILE B O 1
ATOM 6129 N N . GLN B 1 54 ? 37.625 -28.078 1.798 1 80.12 54 GLN B N 1
ATOM 6130 C CA . GLN B 1 54 ? 38.25 -29.391 1.896 1 80.12 54 GLN B CA 1
ATOM 6131 C C . GLN B 1 54 ? 37.75 -30.141 3.141 1 80.12 54 GLN B C 1
ATOM 6133 O O . GLN B 1 54 ? 37.469 -31.328 3.082 1 80.12 54 GLN B O 1
ATOM 6138 N N . LYS B 1 55 ? 37.688 -29.422 4.207 1 79.88 55 LYS B N 1
ATOM 6139 C CA . LYS B 1 55 ? 37.188 -30.031 5.441 1 79.88 55 LYS B CA 1
ATOM 6140 C C . LYS B 1 55 ? 35.719 -30.406 5.32 1 79.88 55 LYS B C 1
ATOM 6142 O O . LYS B 1 55 ? 35.281 -31.469 5.797 1 79.88 55 LYS B O 1
ATOM 6147 N N . TYR B 1 56 ? 35 -29.578 4.77 1 80 56 TYR B N 1
ATOM 6148 C CA . TYR B 1 56 ? 33.562 -29.859 4.551 1 80 56 TYR B CA 1
ATOM 6149 C C . TYR B 1 56 ? 33.406 -31.141 3.734 1 80 56 TYR B C 1
ATOM 6151 O O . TYR B 1 56 ? 32.562 -31.984 4.07 1 80 56 TYR B O 1
ATOM 6159 N N . ILE B 1 57 ? 34.125 -31.266 2.732 1 81.5 57 ILE B N 1
ATOM 6160 C CA . ILE B 1 57 ? 34 -32.406 1.838 1 81.5 57 ILE B CA 1
ATOM 6161 C C . ILE B 1 57 ? 34.406 -33.688 2.57 1 81.5 57 ILE B C 1
ATOM 6163 O O . ILE B 1 57 ? 33.75 -34.719 2.467 1 81.5 57 ILE B O 1
ATOM 6167 N N . GLU B 1 58 ? 35.344 -33.531 3.367 1 80 58 GLU B N 1
ATOM 6168 C CA . GLU B 1 58 ? 35.844 -34.688 4.094 1 80 58 GLU B CA 1
ATOM 6169 C C . GLU B 1 58 ? 34.875 -35.125 5.188 1 80 58 GLU B C 1
ATOM 6171 O O . GLU B 1 58 ? 34.688 -36.344 5.426 1 80 58 GLU B O 1
ATOM 6176 N N . THR B 1 59 ? 34.156 -34.156 5.738 1 78.75 59 THR B N 1
ATOM 6177 C CA . THR B 1 59 ? 33.375 -34.469 6.918 1 78.75 59 THR B CA 1
ATOM 6178 C C . THR B 1 59 ? 31.906 -34.719 6.527 1 78.75 59 THR B C 1
ATOM 6180 O O . THR B 1 59 ? 31.25 -35.594 7.117 1 78.75 59 THR B O 1
ATOM 6183 N N . ASN B 1 60 ? 31.469 -34.031 5.555 1 76.62 60 ASN B N 1
ATOM 6184 C CA . ASN B 1 60 ? 30.031 -34.031 5.355 1 76.62 60 ASN B CA 1
ATOM 6185 C C . ASN B 1 60 ? 29.641 -34.719 4.051 1 76.62 60 ASN B C 1
ATOM 6187 O O . ASN B 1 60 ? 28.547 -35.281 3.932 1 76.62 60 ASN B O 1
ATOM 6191 N N . VAL B 1 61 ? 30.453 -34.688 3.16 1 78.56 61 VAL B N 1
ATOM 6192 C CA . VAL B 1 61 ? 30.094 -35.156 1.828 1 78.56 61 VAL B CA 1
ATOM 6193 C C . VAL B 1 61 ? 30.234 -36.688 1.747 1 78.56 61 VAL B C 1
ATOM 6195 O O . VAL B 1 61 ? 31.203 -37.25 2.273 1 78.56 61 VAL B O 1
ATOM 6198 N N . PHE B 1 62 ? 29.281 -37.344 1.146 1 79.94 62 PHE B N 1
ATOM 6199 C CA . PHE B 1 62 ? 29.297 -38.781 0.93 1 79.94 62 PHE B CA 1
ATOM 6200 C C . PHE B 1 62 ? 30.562 -39.188 0.178 1 79.94 62 PHE B C 1
ATOM 6202 O O . PHE B 1 62 ? 31 -38.5 -0.739 1 79.94 62 PHE B O 1
ATOM 6209 N N . GLU B 1 63 ? 31.062 -40.344 0.537 1 76.75 63 GLU B N 1
ATOM 6210 C CA . GLU B 1 63 ? 32.375 -40.812 0.082 1 76.75 63 GLU B CA 1
ATOM 6211 C C . GLU B 1 63 ? 32.438 -40.875 -1.441 1 76.75 63 GLU B C 1
ATOM 6213 O O . GLU B 1 63 ? 33.438 -40.469 -2.041 1 76.75 63 GLU B O 1
ATOM 6218 N N . GLU B 1 64 ? 31.438 -41.25 -2.025 1 73.75 64 GLU B N 1
ATOM 6219 C CA . GLU B 1 64 ? 31.438 -41.438 -3.473 1 73.75 64 GLU B CA 1
ATOM 6220 C C . GLU B 1 64 ? 31.391 -40.094 -4.199 1 73.75 64 GLU B C 1
ATOM 6222 O O . GLU B 1 64 ? 31.797 -40 -5.359 1 73.75 64 GLU B O 1
ATOM 6227 N N . ASP B 1 65 ? 30.984 -39.125 -3.455 1 75.56 65 ASP B N 1
ATOM 6228 C CA . ASP B 1 65 ? 30.859 -37.844 -4.094 1 75.56 65 ASP B CA 1
ATOM 6229 C C . ASP B 1 65 ? 32.031 -36.906 -3.732 1 75.56 65 ASP B C 1
ATOM 6231 O O . ASP B 1 65 ? 32.094 -35.781 -4.207 1 75.56 65 ASP B O 1
ATOM 6235 N N . ARG B 1 66 ? 32.938 -37.438 -3.037 1 78.5 66 ARG B N 1
ATOM 6236 C CA . ARG B 1 66 ? 33.969 -36.562 -2.498 1 78.5 66 ARG B CA 1
ATOM 6237 C C . ARG B 1 66 ? 34.938 -36.125 -3.596 1 78.5 66 ARG B C 1
ATOM 6239 O O . ARG B 1 66 ? 35.312 -34.969 -3.654 1 78.5 66 ARG B O 1
ATOM 6246 N N . ASN B 1 67 ? 35.25 -37.062 -4.457 1 74.75 67 ASN B N 1
ATOM 6247 C CA . ASN B 1 67 ? 36.156 -36.688 -5.539 1 74.75 67 ASN B CA 1
ATOM 6248 C C . ASN B 1 67 ? 35.5 -35.688 -6.492 1 74.75 67 ASN B C 1
ATOM 6250 O O . ASN B 1 67 ? 36.156 -34.719 -6.91 1 74.75 67 ASN B O 1
ATOM 6254 N N . LYS B 1 68 ? 34.312 -35.844 -6.785 1 74.81 68 LYS B N 1
ATOM 6255 C CA . LYS B 1 68 ? 33.562 -34.906 -7.621 1 74.81 68 LYS B CA 1
ATOM 6256 C C . LYS B 1 68 ? 33.5 -33.531 -6.988 1 74.81 68 LYS B C 1
ATOM 6258 O O . LYS B 1 68 ? 33.719 -32.5 -7.668 1 74.81 68 LYS B O 1
ATOM 6263 N N . MET B 1 69 ? 33.312 -33.531 -5.836 1 79 69 MET B N 1
ATOM 6264 C CA . MET B 1 69 ? 33.188 -32.281 -5.133 1 79 69 MET B CA 1
ATOM 6265 C C . MET B 1 69 ? 34.531 -31.578 -5.016 1 79 69 MET B C 1
ATOM 6267 O O . MET B 1 69 ? 34.625 -30.359 -5.094 1 79 69 MET B O 1
ATOM 6271 N N . LEU B 1 70 ? 35.562 -32.406 -4.871 1 78 70 LEU B N 1
ATOM 6272 C CA . LEU B 1 70 ? 36.875 -31.812 -4.77 1 78 70 LEU B CA 1
ATOM 6273 C C . LEU B 1 70 ? 37.281 -31.109 -6.062 1 78 70 LEU B C 1
ATOM 6275 O O . LEU B 1 70 ? 37.875 -30.031 -6.031 1 78 70 LEU B O 1
ATOM 6279 N N . VAL B 1 71 ? 36.812 -31.609 -7.168 1 76.94 71 VAL B N 1
ATOM 6280 C CA . VAL B 1 71 ? 37.125 -31.031 -8.469 1 76.94 71 VAL B CA 1
ATOM 6281 C C . VAL B 1 71 ? 36.188 -29.844 -8.734 1 76.94 71 VAL B C 1
ATOM 6283 O O . VAL B 1 71 ? 36.625 -28.781 -9.148 1 76.94 71 VAL B O 1
ATOM 6286 N N . ALA B 1 72 ? 35 -30 -8.391 1 76.88 72 ALA B N 1
ATOM 6287 C CA . ALA B 1 72 ? 33.969 -29 -8.719 1 76.88 72 ALA B CA 1
ATOM 6288 C C . ALA B 1 72 ? 34.125 -27.766 -7.84 1 76.88 72 ALA B C 1
ATOM 6290 O O . ALA B 1 72 ? 33.75 -26.656 -8.242 1 76.88 72 ALA B O 1
ATOM 6291 N N . THR B 1 73 ? 34.719 -28.016 -6.672 1 77.5 73 THR B N 1
ATOM 6292 C CA . THR B 1 73 ? 34.75 -26.891 -5.742 1 77.5 73 THR B CA 1
ATOM 6293 C C . THR B 1 73 ? 36.156 -26.266 -5.719 1 77.5 73 THR B C 1
ATOM 6295 O O . THR B 1 73 ? 36.438 -25.391 -4.902 1 77.5 73 THR B O 1
ATOM 6298 N N . ASP B 1 74 ? 37 -26.781 -6.656 1 79.88 74 ASP B N 1
ATOM 6299 C CA . ASP B 1 74 ? 38.281 -26.094 -6.816 1 79.88 74 ASP B CA 1
ATOM 6300 C C . ASP B 1 74 ? 38.062 -24.625 -7.195 1 79.88 74 ASP B C 1
ATOM 6302 O O . ASP B 1 74 ? 37.344 -24.312 -8.141 1 79.88 74 ASP B O 1
ATOM 6306 N N . PHE B 1 75 ? 38.688 -23.703 -6.395 1 81.56 75 PHE B N 1
ATOM 6307 C CA . PHE B 1 75 ? 38.406 -22.281 -6.52 1 81.56 75 PHE B CA 1
ATOM 6308 C C . PHE B 1 75 ? 38.75 -21.766 -7.914 1 81.56 75 PHE B C 1
ATOM 6310 O O . PHE B 1 75 ? 38 -20.984 -8.5 1 81.56 75 PHE B O 1
ATOM 6317 N N . ASN B 1 76 ? 39.875 -22.203 -8.461 1 79.12 76 ASN B N 1
ATOM 6318 C CA . ASN B 1 76 ? 40.25 -21.797 -9.812 1 79.12 76 ASN B CA 1
ATOM 6319 C C . ASN B 1 76 ? 39.281 -22.312 -10.852 1 79.12 76 ASN B C 1
ATOM 6321 O O . ASN B 1 76 ? 38.938 -21.594 -11.805 1 79.12 76 ASN B O 1
ATOM 6325 N N . ASN B 1 77 ? 38.781 -23.5 -10.672 1 77.69 77 ASN B N 1
ATOM 6326 C CA . ASN B 1 77 ? 37.781 -24.078 -11.578 1 77.69 77 ASN B CA 1
ATOM 6327 C C . ASN B 1 77 ? 36.438 -23.328 -11.492 1 77.69 77 ASN B C 1
ATOM 6329 O O . ASN B 1 77 ? 35.812 -23.078 -12.508 1 77.69 77 ASN B O 1
ATOM 6333 N N . ILE B 1 78 ? 36.062 -23 -10.312 1 78.25 78 ILE B N 1
ATOM 6334 C CA . ILE B 1 78 ? 34.844 -22.234 -10.109 1 78.25 78 ILE B CA 1
ATOM 6335 C C . ILE B 1 78 ? 34.969 -20.875 -10.781 1 78.25 78 ILE B C 1
ATOM 6337 O O . ILE B 1 78 ? 34.031 -20.438 -11.469 1 78.25 78 ILE B O 1
ATOM 6341 N N . CYS B 1 79 ? 36.062 -20.172 -10.617 1 78.44 79 CYS B N 1
ATOM 6342 C CA . CYS B 1 79 ? 36.25 -18.859 -11.234 1 78.44 79 CYS B CA 1
ATOM 6343 C C . CYS B 1 79 ? 36.219 -18.953 -12.75 1 78.44 79 CYS B C 1
ATOM 6345 O O . CYS B 1 79 ? 35.594 -18.125 -13.414 1 78.44 79 CYS B O 1
ATOM 6347 N N . LYS B 1 80 ? 36.812 -19.969 -13.297 1 75.12 80 LYS B N 1
ATOM 6348 C CA . LYS B 1 80 ? 36.781 -20.172 -14.742 1 75.12 80 LYS B CA 1
ATOM 6349 C C . LYS B 1 80 ? 35.375 -20.438 -15.227 1 75.12 80 LYS B C 1
ATOM 6351 O O . LYS B 1 80 ? 34.938 -19.891 -16.25 1 75.12 80 LYS B O 1
ATOM 6356 N N . GLN B 1 81 ? 34.688 -21.188 -14.43 1 73.44 81 GLN B N 1
ATOM 6357 C CA . GLN B 1 81 ? 33.281 -21.484 -14.789 1 73.44 81 GLN B CA 1
ATOM 6358 C C . GLN B 1 81 ? 32.406 -20.25 -14.688 1 73.44 81 GLN B C 1
ATOM 6360 O O . GLN B 1 81 ? 31.547 -20.016 -15.539 1 73.44 81 GLN B O 1
ATOM 6365 N N . LEU B 1 82 ? 32.688 -19.516 -13.75 1 70.94 82 LEU B N 1
ATOM 6366 C CA . LEU B 1 82 ? 31.859 -18.328 -13.516 1 70.94 82 LEU B CA 1
ATOM 6367 C C . LEU B 1 82 ? 32.25 -17.203 -14.477 1 70.94 82 LEU B C 1
ATOM 6369 O O . LEU B 1 82 ? 31.5 -16.234 -14.641 1 70.94 82 LEU B O 1
ATOM 6373 N N . GLN B 1 83 ? 33.344 -17.297 -15.133 1 69.75 83 GLN B N 1
ATOM 6374 C CA . GLN B 1 83 ? 33.656 -16.406 -16.234 1 69.75 83 GLN B CA 1
ATOM 6375 C C . GLN B 1 83 ? 32.844 -16.734 -17.484 1 69.75 83 GLN B C 1
ATOM 6377 O O . GLN B 1 83 ? 32.562 -15.867 -18.312 1 69.75 83 GLN B O 1
ATOM 6382 N N . LEU B 1 84 ? 32.406 -17.984 -17.484 1 63.66 84 LEU B N 1
ATOM 6383 C CA . LEU B 1 84 ? 31.625 -18.453 -18.641 1 63.66 84 LEU B CA 1
ATOM 6384 C C . LEU B 1 84 ? 30.125 -18.312 -18.375 1 63.66 84 LEU B C 1
ATOM 6386 O O . LEU B 1 84 ? 29.359 -17.938 -19.281 1 63.66 84 LEU B O 1
ATOM 6390 N N . VAL B 1 85 ? 29.781 -18.625 -17.047 1 60.41 85 VAL B N 1
ATOM 6391 C CA . VAL B 1 85 ? 28.375 -18.531 -16.641 1 60.41 85 VAL B CA 1
ATOM 6392 C C . VAL B 1 85 ? 28.25 -17.719 -15.352 1 60.41 85 VAL B C 1
ATOM 6394 O O . VAL B 1 85 ? 29.188 -17.672 -14.555 1 60.41 85 VAL B O 1
ATOM 6397 N N . SER B 1 86 ? 27.156 -17.062 -15.203 1 59.16 86 SER B N 1
ATOM 6398 C CA . SER B 1 86 ? 27 -16.203 -14.039 1 59.16 86 SER B CA 1
ATOM 6399 C C . SER B 1 86 ? 26.734 -17.031 -12.781 1 59.16 86 SER B C 1
ATOM 6401 O O . SER B 1 86 ? 26.984 -16.562 -11.664 1 59.16 86 SER B O 1
ATOM 6403 N N . GLN B 1 87 ? 26.203 -18.172 -12.938 1 62.72 87 GLN B N 1
ATOM 6404 C CA . GLN B 1 87 ? 25.953 -19.047 -11.797 1 62.72 87 GLN B CA 1
ATOM 6405 C C . GLN B 1 87 ? 25.875 -20.5 -12.234 1 62.72 87 GLN B C 1
ATOM 6407 O O . GLN B 1 87 ? 25.609 -20.781 -13.398 1 62.72 87 GLN B O 1
ATOM 6412 N N . PHE B 1 88 ? 26.391 -21.375 -11.164 1 61.5 88 PHE B N 1
ATOM 6413 C CA . PHE B 1 88 ? 26.203 -22.797 -11.406 1 61.5 88 PHE B CA 1
ATOM 6414 C C . PHE B 1 88 ? 25.938 -23.531 -10.102 1 61.5 88 PHE B C 1
ATOM 6416 O O . PHE B 1 88 ? 26.219 -23.016 -9.016 1 61.5 88 PHE B O 1
ATOM 6423 N N . THR B 1 89 ? 25.25 -24.688 -10.219 1 64.12 89 THR B N 1
ATOM 6424 C CA . THR B 1 89 ? 24.906 -25.469 -9.047 1 64.12 89 THR B CA 1
ATOM 6425 C C . THR B 1 89 ? 25.609 -26.828 -9.086 1 64.12 89 THR B C 1
ATOM 6427 O O . THR B 1 89 ? 25.672 -27.469 -10.141 1 64.12 89 THR B O 1
ATOM 6430 N N . ILE B 1 90 ? 26.203 -27.156 -7.926 1 67.31 90 ILE B N 1
ATOM 6431 C CA . ILE B 1 90 ? 26.828 -28.469 -7.723 1 67.31 90 ILE B CA 1
ATOM 6432 C C . ILE B 1 90 ? 25.938 -29.328 -6.82 1 67.31 90 ILE B C 1
ATOM 6434 O O . ILE B 1 90 ? 25.594 -28.906 -5.711 1 67.31 90 ILE B O 1
ATOM 6438 N N . HIS B 1 91 ? 25.484 -30.422 -7.34 1 65.75 91 HIS B N 1
ATOM 6439 C CA . HIS B 1 91 ? 24.703 -31.359 -6.535 1 65.75 91 HIS B CA 1
ATOM 6440 C C . HIS B 1 91 ? 25.578 -32.438 -5.945 1 65.75 91 HIS B C 1
ATOM 6442 O O . HIS B 1 91 ? 26.469 -32.969 -6.625 1 65.75 91 HIS B O 1
ATOM 6448 N N . TYR B 1 92 ? 25.344 -32.625 -4.613 1 68.69 92 TYR B N 1
ATOM 6449 C CA . TYR B 1 92 ? 26.141 -33.625 -3.912 1 68.69 92 TYR B CA 1
ATOM 6450 C C . TYR B 1 92 ? 25.359 -34.25 -2.748 1 68.69 92 TYR B C 1
ATOM 6452 O O . TYR B 1 92 ? 24.266 -33.781 -2.414 1 68.69 92 TYR B O 1
ATOM 6460 N N . ARG B 1 93 ? 25.797 -35.344 -2.324 1 74.38 93 ARG B N 1
ATOM 6461 C CA . ARG B 1 93 ? 25.188 -36 -1.171 1 74.38 93 ARG B CA 1
ATOM 6462 C C . ARG B 1 93 ? 26 -35.75 0.094 1 74.38 93 ARG B C 1
ATOM 6464 O O . ARG B 1 93 ? 27.234 -35.688 0.04 1 74.38 93 ARG B O 1
ATOM 6471 N N . ILE B 1 94 ? 25.234 -35.625 1.123 1 71.25 94 ILE B N 1
ATOM 6472 C CA . ILE B 1 94 ? 25.891 -35.469 2.408 1 71.25 94 ILE B CA 1
ATOM 6473 C C . ILE B 1 94 ? 25.531 -36.656 3.326 1 71.25 94 ILE B C 1
ATOM 6475 O O . ILE B 1 94 ? 24.469 -37.25 3.191 1 71.25 94 ILE B O 1
ATOM 6479 N N . LYS B 1 95 ? 26.453 -37.031 4.105 1 69.06 95 LYS B N 1
ATOM 6480 C CA . LYS B 1 95 ? 26.234 -38.062 5.129 1 69.06 95 LYS B CA 1
ATOM 6481 C C . LYS B 1 95 ? 25.734 -37.438 6.43 1 69.06 95 LYS B C 1
ATOM 6483 O O . LYS B 1 95 ? 26.359 -36.5 6.965 1 69.06 95 LYS B O 1
ATOM 6488 N N . ASN B 1 96 ? 24.547 -37.719 6.812 1 63.22 96 ASN B N 1
ATOM 6489 C CA . ASN B 1 96 ? 24.047 -37.344 8.125 1 63.22 96 ASN B CA 1
ATOM 6490 C C . ASN B 1 96 ? 23.797 -38.562 9.008 1 63.22 96 ASN B C 1
ATOM 6492 O O . ASN B 1 96 ? 22.688 -39.125 9 1 63.22 96 ASN B O 1
ATOM 6496 N N . GLY B 1 97 ? 24.656 -38.938 9.922 1 60.03 97 GLY B N 1
ATOM 6497 C CA . GLY B 1 97 ? 24.625 -40.188 10.672 1 60.03 97 GLY B CA 1
ATOM 6498 C C . GLY B 1 97 ? 24.609 -41.406 9.781 1 60.03 97 GLY B C 1
ATOM 6499 O O . GLY B 1 97 ? 25.562 -41.625 9.016 1 60.03 97 GLY B O 1
ATOM 6500 N N . ASN B 1 98 ? 23.484 -42.188 9.812 1 58.69 98 ASN B N 1
ATOM 6501 C CA . ASN B 1 98 ? 23.312 -43.375 8.984 1 58.69 98 ASN B CA 1
ATOM 6502 C C . ASN B 1 98 ? 22.5 -43.062 7.727 1 58.69 98 ASN B C 1
ATOM 6504 O O . ASN B 1 98 ? 22.297 -43.938 6.883 1 58.69 98 ASN B O 1
ATOM 6508 N N . ASP B 1 99 ? 22.281 -41.719 7.477 1 59.84 99 ASP B N 1
ATOM 6509 C CA . ASP B 1 99 ? 21.422 -41.375 6.348 1 59.84 99 ASP B CA 1
ATOM 6510 C C . ASP B 1 99 ? 22.188 -40.562 5.32 1 59.84 99 ASP B C 1
ATOM 6512 O O . ASP B 1 99 ? 23.156 -39.875 5.66 1 59.84 99 ASP B O 1
ATOM 6516 N N . ILE B 1 100 ? 21.797 -40.688 4.016 1 63.62 100 ILE B N 1
ATOM 6517 C CA . ILE B 1 100 ? 22.375 -39.938 2.92 1 63.62 100 ILE B CA 1
ATOM 6518 C C . ILE B 1 100 ? 21.375 -38.875 2.443 1 63.62 100 ILE B C 1
ATOM 6520 O O . ILE B 1 100 ? 20.25 -3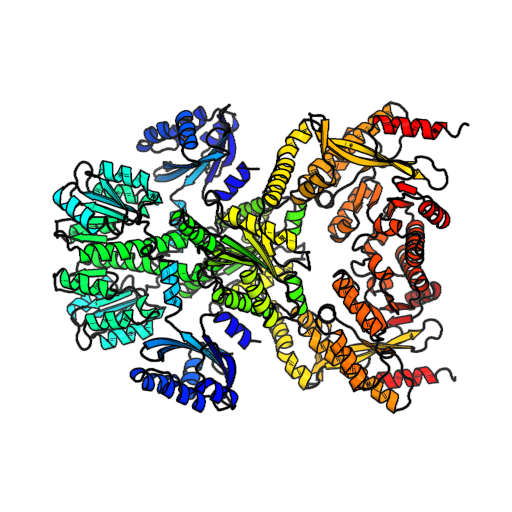9.219 2.068 1 63.62 100 ILE B O 1
ATOM 6524 N N . LEU B 1 101 ? 21.797 -37.594 2.594 1 63.34 101 LEU B N 1
ATOM 6525 C CA . LEU B 1 101 ? 20.938 -36.5 2.191 1 63.34 101 LEU B CA 1
ATOM 6526 C C . LEU B 1 101 ? 21.469 -35.844 0.922 1 63.34 101 LEU B C 1
ATOM 6528 O O . LEU B 1 101 ? 22.672 -35.719 0.733 1 63.34 101 LEU B O 1
ATOM 6532 N N . ARG B 1 102 ? 20.625 -35.5 0.125 1 62.66 102 ARG B N 1
ATOM 6533 C CA . ARG B 1 102 ? 21.031 -34.781 -1.089 1 62.66 102 ARG B CA 1
ATOM 6534 C C . ARG B 1 102 ? 21.078 -33.281 -0.858 1 62.66 102 ARG B C 1
ATOM 6536 O O . ARG B 1 102 ? 20.156 -32.719 -0.26 1 62.66 102 ARG B O 1
ATOM 6543 N N . TYR B 1 103 ? 22.203 -32.75 -1.265 1 67.38 103 TYR B N 1
ATOM 6544 C CA . TYR B 1 103 ? 22.484 -31.312 -1.081 1 67.38 103 TYR B CA 1
ATOM 6545 C C . TYR B 1 103 ? 22.859 -30.656 -2.404 1 67.38 103 TYR B C 1
ATOM 6547 O O . TYR B 1 103 ? 23.281 -31.328 -3.344 1 67.38 103 TYR B O 1
ATOM 6555 N N . ARG B 1 104 ? 22.594 -29.453 -2.496 1 68.44 104 ARG B N 1
ATOM 6556 C CA . ARG B 1 104 ? 23.078 -28.672 -3.623 1 68.44 104 ARG B CA 1
ATOM 6557 C C . ARG B 1 104 ? 23.812 -27.422 -3.141 1 68.44 104 ARG B C 1
ATOM 6559 O O . ARG B 1 104 ? 23.453 -26.844 -2.117 1 68.44 104 ARG B O 1
ATOM 6566 N N . MET B 1 105 ? 24.922 -27.219 -3.895 1 73.94 105 MET B N 1
ATOM 6567 C CA . MET B 1 105 ? 25.703 -26 -3.695 1 73.94 105 MET B CA 1
ATOM 6568 C C . MET B 1 105 ? 25.625 -25.094 -4.922 1 73.94 105 MET B C 1
ATOM 6570 O O . MET B 1 105 ? 26.062 -25.469 -6.008 1 73.94 105 MET B O 1
ATOM 6574 N N . LYS B 1 106 ? 25.047 -24.031 -4.73 1 71.12 106 LYS B N 1
ATOM 6575 C CA . LYS B 1 106 ? 24.984 -23.031 -5.789 1 71.12 106 LYS B CA 1
ATOM 6576 C C . LYS B 1 106 ? 26.125 -22.016 -5.676 1 71.12 106 LYS B C 1
ATOM 6578 O O . LYS B 1 106 ? 26.375 -21.469 -4.602 1 71.12 106 LYS B O 1
ATOM 6583 N N . CYS B 1 107 ? 26.781 -21.875 -6.887 1 74.44 107 CYS B N 1
ATOM 6584 C CA . CYS B 1 107 ? 27.875 -20.906 -6.992 1 74.44 107 CYS B CA 1
ATOM 6585 C C . CYS B 1 107 ? 27.516 -19.797 -7.969 1 74.44 107 CYS B C 1
ATOM 6587 O O . CYS B 1 107 ? 27.078 -20.062 -9.086 1 74.44 107 CYS B O 1
ATOM 6589 N N . ALA B 1 108 ? 27.656 -18.578 -7.562 1 71.69 108 ALA B N 1
ATOM 6590 C CA . ALA B 1 108 ? 27.344 -17.453 -8.438 1 71.69 108 ALA B CA 1
ATOM 6591 C C . ALA B 1 108 ? 28.359 -16.328 -8.266 1 71.69 108 ALA B C 1
ATOM 6593 O O . ALA B 1 108 ? 28.859 -16.094 -7.164 1 71.69 108 ALA B O 1
ATOM 6594 N N . ARG B 1 109 ? 28.703 -15.703 -9.383 1 69.75 109 ARG B N 1
ATOM 6595 C CA . ARG B 1 109 ? 29.594 -14.539 -9.297 1 69.75 109 ARG B CA 1
ATOM 6596 C C . ARG B 1 109 ? 28.797 -13.266 -9.047 1 69.75 109 ARG B C 1
ATOM 6598 O O . ARG B 1 109 ? 27.625 -13.164 -9.445 1 69.75 109 ARG B O 1
ATOM 6605 N N . ILE B 1 110 ? 29.375 -12.328 -8.328 1 63.97 110 ILE B N 1
ATOM 6606 C CA . ILE B 1 110 ? 28.859 -10.977 -8.18 1 63.97 110 ILE B CA 1
ATOM 6607 C C . ILE B 1 110 ? 29.625 -10.023 -9.094 1 63.97 110 ILE B C 1
ATOM 6609 O O . ILE B 1 110 ? 30.812 -9.805 -8.914 1 63.97 110 ILE B O 1
ATOM 6613 N N . GLY B 1 111 ? 28.953 -9.586 -10.211 1 61.81 111 GLY B N 1
ATOM 6614 C CA . GLY B 1 111 ? 29.625 -8.719 -11.172 1 61.81 111 GLY B CA 1
ATOM 6615 C C . GLY B 1 111 ? 29.766 -9.352 -12.547 1 61.81 111 GLY B C 1
ATOM 6616 O O . GLY B 1 111 ? 29.141 -10.367 -12.836 1 61.81 111 GLY B O 1
ATOM 6617 N N . ASN B 1 112 ? 30.656 -8.766 -13.43 1 64.25 112 ASN B N 1
ATOM 6618 C CA . ASN B 1 112 ? 30.828 -9.211 -14.805 1 64.25 112 ASN B CA 1
ATOM 6619 C C . ASN B 1 112 ? 31.859 -10.336 -14.914 1 64.25 112 ASN B C 1
ATOM 6621 O O . ASN B 1 112 ? 32.719 -10.492 -14.031 1 64.25 112 ASN B O 1
ATOM 6625 N N . ALA B 1 113 ? 31.766 -11.172 -16.016 1 65.12 113 ALA B N 1
ATOM 6626 C CA . ALA B 1 113 ? 32.594 -12.359 -16.234 1 65.12 113 ALA B CA 1
ATOM 6627 C C . ALA B 1 113 ? 34.062 -12.031 -16.094 1 65.12 113 ALA B C 1
ATOM 6629 O O . ALA B 1 113 ? 34.844 -12.828 -15.562 1 65.12 113 ALA B O 1
ATOM 6630 N N . ASP B 1 114 ? 34.375 -10.867 -16.578 1 69.31 114 ASP B N 1
ATOM 6631 C CA . ASP B 1 114 ? 35.781 -10.562 -16.625 1 69.31 114 ASP B CA 1
ATOM 6632 C C . ASP B 1 114 ? 36.25 -9.844 -15.359 1 69.31 114 ASP B C 1
ATOM 6634 O O . ASP B 1 114 ? 37.438 -9.789 -15.07 1 69.31 114 ASP B O 1
ATOM 6638 N N . THR B 1 115 ? 35.281 -9.352 -14.461 1 71.69 115 THR B N 1
ATOM 6639 C CA . THR B 1 115 ? 35.75 -8.469 -13.398 1 71.69 115 THR B CA 1
ATOM 6640 C C . THR B 1 115 ? 35.125 -8.867 -12.062 1 71.69 115 THR B C 1
ATOM 6642 O O . THR B 1 115 ? 35.25 -8.133 -11.07 1 71.69 115 THR B O 1
ATOM 6645 N N . PHE B 1 116 ? 34.625 -10.008 -11.938 1 74.38 116 PHE B N 1
ATOM 6646 C CA . PHE B 1 116 ? 33.969 -10.305 -10.672 1 74.38 116 PHE B CA 1
ATOM 6647 C C . PHE B 1 116 ? 34.969 -10.57 -9.578 1 74.38 116 PHE B C 1
ATOM 6649 O O . PHE B 1 116 ? 36 -11.203 -9.82 1 74.38 116 PHE B O 1
ATOM 6656 N N . GLU B 1 117 ? 34.594 -9.961 -8.305 1 76.88 117 GLU B N 1
ATOM 6657 C CA . GLU B 1 117 ? 35.531 -10.078 -7.18 1 76.88 117 GLU B CA 1
ATOM 6658 C C . GLU B 1 117 ? 34.969 -10.992 -6.102 1 76.88 117 GLU B C 1
ATOM 6660 O O . GLU B 1 117 ? 35.688 -11.438 -5.207 1 76.88 117 GLU B O 1
ATOM 6665 N N . LYS B 1 118 ? 33.75 -11.297 -6.219 1 78.81 118 LYS B N 1
ATOM 6666 C CA . LYS B 1 118 ? 33.094 -12.086 -5.168 1 78.81 118 LYS B CA 1
ATOM 6667 C C . LYS B 1 118 ? 32.25 -13.211 -5.762 1 78.81 118 LYS B C 1
ATOM 6669 O O . LYS B 1 118 ? 31.656 -13.047 -6.828 1 78.81 118 LYS B O 1
ATOM 6674 N N . ILE B 1 119 ? 32.344 -14.359 -5.066 1 80.75 119 ILE B N 1
ATOM 6675 C CA . ILE B 1 119 ? 31.562 -15.539 -5.426 1 80.75 119 ILE B CA 1
ATOM 6676 C C . ILE B 1 119 ? 30.641 -15.922 -4.27 1 80.75 119 ILE B C 1
ATOM 6678 O O . ILE B 1 119 ? 31.094 -16 -3.119 1 80.75 119 ILE B O 1
ATOM 6682 N N . VAL B 1 120 ? 29.531 -16.203 -4.609 1 76.06 120 VAL B N 1
ATOM 6683 C CA . VAL B 1 120 ? 28.562 -16.641 -3.598 1 76.06 120 VAL B CA 1
ATOM 6684 C C . VAL B 1 120 ? 28.359 -18.141 -3.703 1 76.06 120 VAL B C 1
ATOM 6686 O O . VAL B 1 120 ? 28.141 -18.672 -4.797 1 76.06 120 VAL B O 1
ATOM 6689 N N . PHE B 1 121 ? 28.453 -18.797 -2.496 1 78.12 121 PHE B N 1
ATOM 6690 C CA . PHE B 1 121 ? 28.156 -20.203 -2.348 1 78.12 121 PHE B CA 1
ATOM 6691 C C . PHE B 1 121 ? 26.906 -20.406 -1.482 1 78.12 121 PHE B C 1
ATOM 6693 O O . PHE B 1 121 ? 26.859 -19.938 -0.341 1 78.12 121 PHE B O 1
ATOM 6700 N N . ALA B 1 122 ? 26 -21.016 -2.033 1 71.69 122 ALA B N 1
ATOM 6701 C CA . ALA B 1 122 ? 24.797 -21.312 -1.276 1 71.69 122 ALA B CA 1
ATOM 6702 C C . ALA B 1 122 ? 24.516 -22.812 -1.234 1 71.69 122 ALA B C 1
ATOM 6704 O O . ALA B 1 122 ? 24.578 -23.484 -2.262 1 71.69 122 ALA B O 1
ATOM 6705 N N . PHE B 1 123 ? 24.281 -23.297 0.032 1 69.69 123 PHE B N 1
ATOM 6706 C CA . PHE B 1 123 ? 24.047 -24.719 0.256 1 69.69 123 PHE B CA 1
ATOM 6707 C C . PHE B 1 123 ? 22.594 -24.984 0.639 1 69.69 123 PHE B C 1
ATOM 6709 O O . PHE B 1 123 ? 22.016 -24.234 1.427 1 69.69 123 PHE B O 1
ATOM 6716 N N . ALA B 1 124 ? 22.016 -25.906 0.033 1 60.03 124 ALA B N 1
ATOM 6717 C CA . ALA B 1 124 ? 20.641 -26.297 0.385 1 60.03 124 ALA B CA 1
ATOM 6718 C C . ALA B 1 124 ? 20.484 -27.828 0.337 1 60.03 124 ALA B C 1
ATOM 6720 O O . ALA B 1 124 ? 21.141 -28.5 -0.472 1 60.03 124 ALA B O 1
ATOM 6721 N N . SER B 1 125 ? 19.781 -28.453 1.439 1 53.22 125 SER B N 1
ATOM 6722 C CA . SER B 1 125 ? 19.375 -29.859 1.355 1 53.22 125 SER B CA 1
ATOM 6723 C C . SER B 1 125 ? 18.344 -30.062 0.254 1 53.22 125 SER B C 1
ATOM 6725 O O . SER B 1 125 ? 17.438 -29.25 0.081 1 53.22 125 SER B O 1
ATOM 6727 N N . GLU B 1 126 ? 18.719 -30.828 -0.623 1 45.22 126 GLU B N 1
ATOM 6728 C CA . GLU B 1 126 ? 17.766 -31.109 -1.689 1 45.22 126 GLU B CA 1
ATOM 6729 C C . GLU B 1 126 ? 16.531 -31.828 -1.15 1 45.22 126 GLU B C 1
ATOM 6731 O O . GLU B 1 126 ? 15.477 -31.828 -1.784 1 45.22 126 GLU B O 1
ATOM 6736 N N . ASP B 1 127 ? 16.5 -32.625 -0.136 1 38.38 127 ASP B N 1
ATOM 6737 C CA . ASP B 1 127 ? 15.43 -33.406 0.449 1 38.38 127 ASP B CA 1
ATOM 6738 C C . ASP B 1 127 ? 14.375 -32.531 1.102 1 38.38 127 ASP B C 1
ATOM 6740 O O . ASP B 1 127 ? 13.25 -32.969 1.354 1 38.38 127 ASP B O 1
ATOM 6744 N N . SER B 1 128 ? 14.617 -31.453 1.546 1 31.83 128 SER B N 1
ATOM 6745 C CA . SER B 1 128 ? 13.609 -30.672 2.244 1 31.83 128 SER B CA 1
ATOM 6746 C C . SER B 1 128 ? 12.523 -30.188 1.286 1 31.83 128 SER B C 1
ATOM 6748 O O . SER B 1 128 ? 11.43 -29.828 1.716 1 31.83 128 SER B O 1
ATOM 6750 N N . ASP B 1 129 ? 12.734 -29.875 0.164 1 29.94 129 ASP B N 1
ATOM 6751 C CA . ASP B 1 129 ? 11.758 -29.547 -0.875 1 29.94 129 ASP B CA 1
ATOM 6752 C C . ASP B 1 129 ? 10.836 -30.734 -1.141 1 29.94 129 ASP B C 1
ATOM 6754 O O . ASP B 1 129 ? 9.773 -30.578 -1.758 1 29.94 129 ASP B O 1
ATOM 6758 N N . ILE B 1 130 ? 11.234 -31.922 -1.044 1 28.22 130 ILE B N 1
ATOM 6759 C CA . ILE B 1 130 ? 10.469 -33.156 -1.136 1 28.22 130 ILE B CA 1
ATOM 6760 C C . ILE B 1 130 ? 9.375 -33.188 -0.072 1 28.22 130 ILE B C 1
ATOM 6762 O O . ILE B 1 130 ? 8.43 -33.969 -0.152 1 28.22 130 ILE B O 1
ATOM 6766 N N . ARG B 1 131 ? 9.531 -32.531 0.957 1 27.36 131 ARG B N 1
ATOM 6767 C CA . ARG B 1 131 ? 8.508 -32.594 1.99 1 27.36 131 ARG B CA 1
ATOM 6768 C C . ARG B 1 131 ? 7.227 -31.906 1.548 1 27.36 131 ARG B C 1
ATOM 6770 O O . ARG B 1 131 ? 6.137 -32.25 2.014 1 27.36 131 ARG B O 1
ATOM 6777 N N . LEU B 1 132 ? 7.336 -30.672 0.963 1 27.86 132 LEU B N 1
ATOM 6778 C CA . LEU B 1 132 ? 6.098 -30.078 0.479 1 27.86 132 LEU B CA 1
ATOM 6779 C C . LEU B 1 132 ? 5.516 -30.891 -0.67 1 27.86 132 LEU B C 1
ATOM 6781 O O . LEU B 1 132 ? 4.363 -30.688 -1.061 1 27.86 132 LEU B O 1
ATOM 6785 N N . ASP B 1 133 ? 6.141 -31.5 -1.521 1 27.22 133 ASP B N 1
ATOM 6786 C CA . ASP B 1 133 ? 5.578 -32.562 -2.332 1 27.22 133 ASP B CA 1
ATOM 6787 C C . ASP B 1 133 ? 4.613 -33.438 -1.514 1 27.22 133 ASP B C 1
ATOM 6789 O O . ASP B 1 133 ? 3.621 -33.938 -2.043 1 27.22 133 ASP B O 1
ATOM 6793 N N . GLU B 1 134 ? 4.961 -33.781 -0.322 1 27.34 134 GLU B N 1
ATOM 6794 C CA . GLU B 1 134 ? 4.02 -34.469 0.569 1 27.34 134 GLU B CA 1
ATOM 6795 C C . GLU B 1 134 ? 2.82 -33.562 0.88 1 27.34 134 GLU B C 1
ATOM 6797 O O . GLU B 1 134 ? 1.701 -34.062 1.038 1 27.34 134 GLU B O 1
ATOM 6802 N N . LEU B 1 135 ? 2.988 -32.344 1.084 1 26.8 135 LEU B N 1
ATOM 6803 C CA . LEU B 1 135 ? 1.798 -31.531 1.275 1 26.8 135 LEU B CA 1
ATOM 6804 C C . LEU B 1 135 ? 1.112 -31.25 -0.057 1 26.8 135 LEU B C 1
ATOM 6806 O O . LEU B 1 135 ? -0.111 -31.109 -0.113 1 26.8 135 LEU B O 1
ATOM 6810 N N . GLY B 1 136 ? 1.676 -30.719 -1.074 1 29.89 136 GLY B N 1
ATOM 6811 C CA . GLY B 1 136 ? 0.951 -30.594 -2.328 1 29.89 136 GLY B CA 1
ATOM 6812 C C . GLY B 1 136 ? 0.402 -31.906 -2.846 1 29.89 136 GLY B C 1
ATOM 6813 O O . GLY B 1 136 ? -0.731 -31.969 -3.326 1 29.89 136 GLY B O 1
ATOM 6814 N N . ILE B 1 137 ? 1.394 -32.781 -3.445 1 28.69 137 ILE B N 1
ATOM 6815 C CA . ILE B 1 137 ? 0.824 -34.125 -3.576 1 28.69 137 ILE B CA 1
ATOM 6816 C C . ILE B 1 137 ? 0.401 -34.625 -2.203 1 28.69 137 ILE B C 1
ATOM 6818 O O . ILE B 1 137 ? 1.244 -35.031 -1.396 1 28.69 137 ILE B O 1
ATOM 6822 N N . MET B 1 138 ? 0.052 -33.906 -1.308 1 28.31 138 MET B N 1
ATOM 6823 C CA . MET B 1 138 ? -0.562 -34.656 -0.202 1 28.31 138 MET B CA 1
ATOM 6824 C C . MET B 1 138 ? -0.884 -36.094 -0.608 1 28.31 138 MET B C 1
ATOM 6826 O O . MET B 1 138 ? -1.669 -36.312 -1.53 1 28.31 138 MET B O 1
ATOM 6830 N N . ASN B 1 139 ? 0.008 -36.875 -0.774 1 28.64 139 ASN B N 1
ATOM 6831 C CA . ASN B 1 139 ? -0.301 -38.281 -0.452 1 28.64 139 ASN B CA 1
ATOM 6832 C C . ASN B 1 139 ? -1.508 -38.375 0.476 1 28.64 139 ASN B C 1
ATOM 6834 O O . ASN B 1 139 ? -1.386 -38.156 1.685 1 28.64 139 ASN B O 1
ATOM 6838 N N . LEU B 1 140 ? -2.486 -37.844 0.206 1 28.39 140 LEU B N 1
ATOM 6839 C CA . LEU B 1 140 ? -3.77 -38.281 0.726 1 28.39 140 LEU B CA 1
ATOM 6840 C C . LEU B 1 140 ? -3.646 -39.688 1.321 1 28.39 140 LEU B C 1
ATOM 6842 O O . LEU B 1 140 ? -4.652 -40.312 1.657 1 28.39 140 LEU B O 1
ATOM 6846 N N . SER B 1 141 ? -2.596 -40.25 1.066 1 29.75 141 SER B N 1
ATOM 6847 C CA . SER B 1 141 ? -2.559 -41.562 1.703 1 29.75 141 SER B CA 1
ATOM 6848 C C . SER B 1 141 ? -2.756 -41.438 3.211 1 29.75 141 SER B C 1
ATOM 6850 O O . SER B 1 141 ? -3.178 -42.406 3.861 1 29.75 141 SER B O 1
ATOM 6852 N N . SER B 1 142 ? -2.008 -40.562 3.824 1 28.17 142 SER B N 1
ATOM 6853 C CA . SER B 1 142 ? -2.281 -40.906 5.211 1 28.17 142 SER B CA 1
ATOM 6854 C C . SER B 1 142 ? -3.742 -40.656 5.57 1 28.17 142 SER B C 1
ATOM 6856 O O . SER B 1 142 ? -4.289 -41.344 6.457 1 28.17 142 SER B O 1
ATOM 6858 N N . THR B 1 143 ? -4.211 -39.375 5.625 1 30.19 143 THR B N 1
ATOM 6859 C CA . THR B 1 143 ? -5.527 -39.25 6.246 1 30.19 143 THR B CA 1
ATOM 6860 C C . THR B 1 143 ? -6.629 -39.594 5.246 1 30.19 143 THR B C 1
ATOM 6862 O O . THR B 1 143 ? -6.863 -38.844 4.293 1 30.19 143 THR B O 1
ATOM 6865 N N . GLY B 1 144 ? -7.035 -40.812 4.934 1 37.59 144 GLY B N 1
ATOM 6866 C CA . GLY B 1 144 ? -8.031 -41.75 4.441 1 37.59 144 GLY B CA 1
ATOM 6867 C C . GLY B 1 144 ? -8.688 -41.312 3.148 1 37.59 144 GLY B C 1
ATOM 6868 O O . GLY B 1 144 ? -9.531 -42 2.598 1 37.59 144 GLY B O 1
ATOM 6869 N N . GLU B 1 145 ? -8.953 -39.938 2.705 1 43.06 145 GLU B N 1
ATOM 6870 C CA . GLU B 1 145 ? -10 -39.781 1.707 1 43.06 145 GLU B CA 1
ATOM 6871 C C . GLU B 1 145 ? -9.461 -39.969 0.294 1 43.06 145 GLU B C 1
ATOM 6873 O O . GLU B 1 145 ? -8.461 -39.344 -0.083 1 43.06 145 GLU B O 1
ATOM 6878 N N . LYS B 1 146 ? -9.828 -40.844 -0.594 1 61.09 146 LYS B N 1
ATOM 6879 C CA . LYS B 1 146 ? -9.492 -41.469 -1.872 1 61.09 146 LYS B CA 1
ATOM 6880 C C . LYS B 1 146 ? -9.898 -40.562 -3.041 1 61.09 146 LYS B C 1
ATOM 6882 O O . LYS B 1 146 ? -10.969 -39.969 -3.014 1 61.09 146 LYS B O 1
ATOM 6887 N N . ARG B 1 147 ? -8.938 -40 -3.953 1 74.06 147 ARG B N 1
ATOM 6888 C CA . ARG B 1 147 ? -9.289 -39.406 -5.242 1 74.06 147 ARG B CA 1
ATOM 6889 C C . ARG B 1 147 ? -10.336 -40.25 -5.961 1 74.06 147 ARG B C 1
ATOM 6891 O O . ARG B 1 147 ? -10.359 -41.5 -5.809 1 74.06 147 ARG B O 1
ATOM 6898 N N . LYS B 1 148 ? -11.227 -39.531 -6.691 1 81.5 148 LYS B N 1
ATOM 6899 C CA . LYS B 1 148 ? -12.32 -40.25 -7.367 1 81.5 148 LYS B CA 1
ATOM 6900 C C . LYS B 1 148 ? -11.953 -40.562 -8.812 1 81.5 148 LYS B C 1
ATOM 6902 O O . LYS B 1 148 ? -11.406 -39.75 -9.531 1 81.5 148 LYS B O 1
ATOM 6907 N N . ILE B 1 149 ? -12.148 -41.812 -9.211 1 89.75 149 ILE B N 1
ATOM 6908 C CA . ILE B 1 149 ? -11.867 -42.281 -10.562 1 89.75 149 ILE B CA 1
ATOM 6909 C C . ILE B 1 149 ? -13.133 -42.875 -11.164 1 89.75 149 ILE B C 1
ATOM 6911 O O . ILE B 1 149 ? -13.883 -43.594 -10.477 1 89.75 149 ILE B O 1
ATOM 6915 N N . LEU B 1 150 ? -13.414 -42.562 -12.422 1 92.88 150 LEU B N 1
ATOM 6916 C CA . LEU B 1 150 ? -14.516 -43.156 -13.164 1 92.88 150 LEU B CA 1
ATOM 6917 C C . LEU B 1 150 ? -14.016 -44.281 -14.047 1 92.88 150 LEU B C 1
ATOM 6919 O O . LEU B 1 150 ? -13.109 -44.094 -14.859 1 92.88 150 LEU B O 1
ATOM 6923 N N . ILE B 1 151 ? -14.57 -45.469 -13.797 1 94.31 151 ILE B N 1
ATOM 6924 C CA . ILE B 1 151 ? -14.227 -46.625 -14.617 1 94.31 151 ILE B CA 1
ATOM 6925 C C . ILE B 1 151 ? -15.406 -47 -15.508 1 94.31 151 ILE B C 1
ATOM 6927 O O . ILE B 1 151 ? -16.484 -47.344 -15.016 1 94.31 151 ILE B O 1
ATOM 6931 N N . VAL B 1 152 ? -15.219 -46.906 -16.797 1 94.06 152 VAL B N 1
ATOM 6932 C CA . VAL B 1 152 ? -16.219 -47.281 -17.781 1 94.06 152 VAL B CA 1
ATOM 6933 C C . VAL B 1 152 ? -15.836 -48.625 -18.406 1 94.06 152 VAL B C 1
ATOM 6935 O O . VAL B 1 152 ? -14.977 -48.688 -19.281 1 94.06 152 VAL B O 1
ATOM 6938 N N . GLU B 1 153 ? -16.422 -49.656 -17.969 1 91.69 153 GLU B N 1
ATOM 6939 C CA . GLU B 1 153 ? -16.078 -51.031 -18.328 1 91.69 153 GLU B CA 1
ATOM 6940 C C . GLU B 1 153 ? -17.328 -51.906 -18.359 1 91.69 153 GLU B C 1
ATOM 6942 O O . GLU B 1 153 ? -18.125 -51.906 -17.422 1 91.69 153 GLU B O 1
ATOM 6947 N N . ASN B 1 154 ? -17.531 -52.625 -19.516 1 87.75 154 ASN B N 1
ATOM 6948 C CA . ASN B 1 154 ? -18.734 -53.469 -19.656 1 87.75 154 ASN B CA 1
ATOM 6949 C C . ASN B 1 154 ? -18.469 -54.906 -19.234 1 87.75 154 ASN B C 1
ATOM 6951 O O . ASN B 1 154 ? -19.406 -55.656 -18.953 1 87.75 154 ASN B O 1
ATOM 6955 N N . ASP B 1 155 ? -17.219 -55.406 -19.266 1 87.62 155 ASP B N 1
ATOM 6956 C CA . ASP B 1 155 ? -16.875 -56.75 -18.828 1 87.62 155 ASP B CA 1
ATOM 6957 C C . ASP B 1 155 ? -16.812 -56.844 -17.297 1 87.62 155 ASP B C 1
ATOM 6959 O O . ASP B 1 155 ? -16.016 -56.156 -16.672 1 87.62 155 ASP B O 1
ATOM 6963 N N . VAL B 1 156 ? -17.594 -57.656 -16.75 1 86.88 156 VAL B N 1
ATOM 6964 C CA . VAL B 1 156 ? -17.766 -57.719 -15.305 1 86.88 156 VAL B CA 1
ATOM 6965 C C . VAL B 1 156 ? -16.469 -58.188 -14.648 1 86.88 156 VAL B C 1
ATOM 6967 O O . VAL B 1 156 ? -16.094 -57.656 -13.586 1 86.88 156 VAL B O 1
ATOM 6970 N N . SER B 1 157 ? -15.859 -59.094 -15.242 1 85.56 157 SER B N 1
ATOM 6971 C CA . SER B 1 157 ? -14.617 -59.594 -14.68 1 85.56 157 SER B CA 1
ATOM 6972 C C . SER B 1 157 ? -13.547 -58.531 -14.633 1 85.56 157 SER B C 1
ATOM 6974 O O . SER B 1 157 ? -12.852 -58.375 -13.617 1 85.56 157 SER B O 1
ATOM 6976 N N . ASN B 1 158 ? -13.461 -57.844 -15.711 1 89.5 158 ASN B N 1
ATOM 6977 C CA . ASN B 1 158 ? -12.492 -56.75 -15.773 1 89.5 158 ASN B CA 1
ATOM 6978 C C . ASN B 1 158 ? -12.82 -55.656 -14.766 1 89.5 158 ASN B C 1
ATOM 6980 O O . ASN B 1 158 ? -11.922 -55.125 -14.133 1 89.5 158 ASN B O 1
ATOM 6984 N N . LEU B 1 159 ? -14.039 -55.375 -14.711 1 90.31 159 LEU B N 1
ATOM 6985 C CA . LEU B 1 159 ? -14.484 -54.344 -13.789 1 90.31 159 LEU B CA 1
ATOM 6986 C C . LEU B 1 159 ? -14.148 -54.719 -12.344 1 90.31 159 LEU B C 1
ATOM 6988 O O . LEU B 1 159 ? -13.633 -53.906 -11.594 1 90.31 159 LEU B O 1
ATOM 6992 N N . LYS B 1 160 ? -14.438 -55.938 -11.992 1 86.25 160 LYS B N 1
ATOM 6993 C CA . LYS B 1 160 ? -14.141 -56.406 -10.641 1 86.25 160 LYS B CA 1
ATOM 6994 C C . LYS B 1 160 ? -12.641 -56.344 -10.352 1 86.25 160 LYS B C 1
ATOM 6996 O O . LYS B 1 160 ? -12.234 -55.969 -9.25 1 86.25 160 LYS B O 1
ATOM 7001 N N . PHE B 1 161 ? -11.961 -56.719 -11.32 1 89.12 161 PHE B N 1
ATOM 7002 C CA . PHE B 1 161 ? -10.508 -56.656 -11.188 1 89.12 161 PHE B CA 1
ATOM 7003 C C . PHE B 1 161 ? -10.039 -55.25 -10.922 1 89.12 161 PHE B C 1
ATOM 7005 O O . PHE B 1 161 ? -9.266 -55 -9.992 1 89.12 161 PHE B O 1
ATOM 7012 N N . LEU B 1 162 ? -10.453 -54.312 -11.742 1 91.88 162 LEU B N 1
ATOM 7013 C CA . LEU B 1 162 ? -10.031 -52.938 -11.625 1 91.88 162 LEU B CA 1
ATOM 7014 C C . LEU B 1 162 ? -10.477 -52.344 -10.289 1 91.88 162 LEU B C 1
ATOM 7016 O O . LEU B 1 162 ? -9.727 -51.594 -9.656 1 91.88 162 LEU B O 1
ATOM 7020 N N . ILE B 1 163 ? -11.664 -52.656 -9.891 1 89.56 163 ILE B N 1
ATOM 7021 C CA . ILE B 1 163 ? -12.172 -52.156 -8.617 1 89.56 163 ILE B CA 1
ATOM 7022 C C . ILE B 1 163 ? -11.305 -52.688 -7.48 1 89.56 163 ILE B C 1
ATOM 7024 O O . ILE B 1 163 ? -10.883 -51.906 -6.609 1 89.56 163 ILE B O 1
ATOM 7028 N N . SER B 1 164 ? -11.039 -53.938 -7.527 1 85.31 164 SER B N 1
ATOM 7029 C CA . SER B 1 164 ? -10.219 -54.562 -6.477 1 85.31 164 SER B CA 1
ATOM 7030 C C . SER B 1 164 ? -8.828 -53.938 -6.438 1 85.31 164 SER B C 1
ATOM 7032 O O . SER B 1 164 ? -8.234 -53.812 -5.367 1 85.31 164 SER B O 1
ATOM 7034 N N . LEU B 1 165 ? -8.398 -53.594 -7.551 1 87.25 165 LEU B N 1
ATOM 7035 C CA . LEU B 1 165 ? -7.051 -53.031 -7.688 1 87.25 165 LEU B CA 1
ATOM 7036 C C . LEU B 1 165 ? -6.992 -51.625 -7.137 1 87.25 165 LEU B C 1
ATOM 7038 O O . LEU B 1 165 ? -6 -51.219 -6.516 1 87.25 165 LEU B O 1
ATOM 7042 N N . LEU B 1 166 ? -8.047 -50.844 -7.328 1 88.5 166 LEU B N 1
ATOM 7043 C CA . LEU B 1 166 ? -7.922 -49.406 -7.156 1 88.5 166 LEU B CA 1
ATOM 7044 C C . LEU B 1 166 ? -8.742 -48.938 -5.957 1 88.5 166 LEU B C 1
ATOM 7046 O O . LEU B 1 166 ? -8.547 -47.812 -5.477 1 88.5 166 LEU B O 1
ATOM 7050 N N . GLU B 1 167 ? -9.578 -49.719 -5.422 1 81.69 167 GLU B N 1
ATOM 7051 C CA . GLU B 1 167 ? -10.531 -49.281 -4.391 1 81.69 167 GLU B CA 1
ATOM 7052 C C . GLU B 1 167 ? -9.805 -48.875 -3.111 1 81.69 167 GLU B C 1
ATOM 7054 O O . GLU B 1 167 ? -10.328 -48.094 -2.324 1 81.69 167 GLU B O 1
ATOM 7059 N N . ASP B 1 168 ? -8.656 -49.344 -2.971 1 75.94 168 ASP B N 1
ATOM 7060 C CA . ASP B 1 168 ? -7.91 -49.062 -1.752 1 75.94 168 ASP B CA 1
ATOM 7061 C C . ASP B 1 168 ? -7.43 -47.594 -1.748 1 75.94 168 ASP B C 1
ATOM 7063 O O . ASP B 1 168 ? -7.332 -46.969 -0.689 1 75.94 168 ASP B O 1
ATOM 7067 N N . ARG B 1 169 ? -7.211 -47.062 -2.908 1 77 169 ARG B N 1
ATOM 7068 C CA . ARG B 1 169 ? -6.566 -45.75 -2.986 1 77 169 ARG B CA 1
ATOM 7069 C C . ARG B 1 169 ? -7.523 -44.688 -3.539 1 77 169 ARG B C 1
ATOM 7071 O O . ARG B 1 169 ? -7.34 -43.5 -3.312 1 77 169 ARG B O 1
ATOM 7078 N N . TYR B 1 170 ? -8.484 -45.188 -4.227 1 84.5 170 TYR B N 1
ATOM 7079 C CA . TYR B 1 170 ? -9.352 -44.25 -4.918 1 84.5 170 TYR B CA 1
ATOM 7080 C C . TYR B 1 170 ? -10.82 -44.531 -4.641 1 84.5 170 TYR B C 1
ATOM 7082 O O . TYR B 1 170 ? -11.172 -45.688 -4.34 1 84.5 170 TYR B O 1
ATOM 7090 N N . GLU B 1 171 ? -11.586 -43.531 -4.652 1 84.75 171 GLU B N 1
ATOM 7091 C CA . GLU B 1 171 ? -13.031 -43.688 -4.742 1 84.75 171 GLU B CA 1
ATOM 7092 C C . GLU B 1 171 ? -13.469 -44 -6.18 1 84.75 171 GLU B C 1
ATOM 7094 O O . GLU B 1 171 ? -13.18 -43.219 -7.086 1 84.75 171 GLU B O 1
ATOM 7099 N N . ILE B 1 172 ? -14.148 -45.125 -6.352 1 89.25 172 ILE B N 1
ATOM 7100 C CA . ILE B 1 172 ? -14.383 -45.594 -7.719 1 89.25 172 ILE B CA 1
ATOM 7101 C C . ILE B 1 172 ? -15.859 -45.469 -8.062 1 89.25 172 ILE B C 1
ATOM 7103 O O . ILE B 1 172 ? -16.734 -45.875 -7.289 1 89.25 172 ILE B O 1
ATOM 7107 N N . ILE B 1 173 ? -16.156 -44.75 -9.109 1 91.38 173 ILE B N 1
ATOM 7108 C CA . ILE B 1 173 ? -17.469 -44.75 -9.75 1 91.38 173 ILE B CA 1
ATOM 7109 C C . ILE B 1 173 ? -17.406 -45.562 -11.039 1 91.38 173 ILE B C 1
ATOM 7111 O O . ILE B 1 173 ? -16.422 -45.5 -11.781 1 91.38 173 ILE B O 1
ATOM 7115 N N . THR B 1 174 ? -18.484 -46.375 -11.242 1 93 174 THR B N 1
ATOM 7116 C CA . THR B 1 174 ? -18.406 -47.281 -12.375 1 93 174 THR B CA 1
ATOM 7117 C C . THR B 1 174 ? -19.578 -47.031 -13.344 1 93 174 THR B C 1
ATOM 7119 O O . THR B 1 174 ? -20.641 -46.562 -12.93 1 93 174 THR B O 1
ATOM 7122 N N . ALA B 1 175 ? -19.344 -47.25 -14.547 1 92.75 175 ALA B N 1
ATOM 7123 C CA . ALA B 1 175 ? -20.344 -47.219 -15.609 1 92.75 175 ALA B CA 1
ATOM 7124 C C . ALA B 1 175 ? -20.188 -48.469 -16.516 1 92.75 175 ALA B C 1
ATOM 7126 O O . ALA B 1 175 ? -19.078 -48.906 -16.797 1 92.75 175 ALA B O 1
ATOM 7127 N N . CYS B 1 176 ? -21.312 -49 -17 1 87.81 176 CYS B N 1
ATOM 7128 C CA . CYS B 1 176 ? -21.281 -50.219 -17.781 1 87.81 176 CYS B CA 1
ATOM 7129 C C . CYS B 1 176 ? -21.297 -49.938 -19.281 1 87.81 176 CYS B C 1
ATOM 7131 O O . CYS B 1 176 ? -21.141 -50.844 -20.094 1 87.81 176 CYS B O 1
ATOM 7133 N N . ASP B 1 177 ? -21.625 -48.75 -19.641 1 86.56 177 ASP B N 1
ATOM 7134 C CA . ASP B 1 177 ? -21.609 -48.375 -21.047 1 86.56 177 ASP B CA 1
ATOM 7135 C C . ASP B 1 177 ? -21.141 -46.906 -21.219 1 86.56 177 ASP B C 1
ATOM 7137 O O . ASP B 1 177 ? -20.922 -46.219 -20.234 1 86.56 177 ASP B O 1
ATOM 7141 N N . GLY B 1 178 ? -20.906 -46.562 -22.438 1 90.31 178 GLY B N 1
ATOM 7142 C CA . GLY B 1 178 ? -20.328 -45.25 -22.734 1 90.31 178 GLY B CA 1
ATOM 7143 C C . GLY B 1 178 ? -21.266 -44.125 -22.422 1 90.31 178 GLY B C 1
ATOM 7144 O O . GLY B 1 178 ? -20.812 -43.031 -22.016 1 90.31 178 GLY B O 1
ATOM 7145 N N . LYS B 1 179 ? -22.484 -44.312 -22.625 1 86.62 179 LYS B N 1
ATOM 7146 C CA . LYS B 1 179 ? -23.453 -43.25 -22.375 1 86.62 179 LYS B CA 1
ATOM 7147 C C . LYS B 1 179 ? -23.562 -42.938 -20.891 1 86.62 179 LYS B C 1
ATOM 7149 O O . LYS B 1 179 ? -23.531 -41.781 -20.484 1 86.62 179 LYS B O 1
ATOM 7154 N N . ILE B 1 180 ? -23.641 -44 -20.141 1 88.44 180 ILE B N 1
ATOM 7155 C CA . ILE B 1 180 ? -23.672 -43.844 -18.688 1 88.44 180 ILE B CA 1
ATOM 7156 C C . ILE B 1 180 ? -22.344 -43.219 -18.219 1 88.44 180 ILE B C 1
ATOM 7158 O O . ILE B 1 180 ? -22.344 -42.344 -17.344 1 88.44 180 ILE B O 1
ATOM 7162 N N . GLY B 1 181 ? -21.297 -43.688 -18.797 1 91.81 181 GLY B N 1
ATOM 7163 C CA . GLY B 1 181 ? -19.984 -43.156 -18.469 1 91.81 181 GLY B CA 1
ATOM 7164 C C . GLY B 1 181 ? -19.891 -41.656 -18.688 1 91.81 181 GLY B C 1
ATOM 7165 O O . GLY B 1 181 ? -19.359 -40.938 -17.844 1 91.81 181 GLY B O 1
ATOM 7166 N N . LEU B 1 182 ? -20.328 -41.312 -19.797 1 88.19 182 LEU B N 1
ATOM 7167 C CA . LEU B 1 182 ? -20.281 -39.875 -20.141 1 88.19 182 LEU B CA 1
ATOM 7168 C C . LEU B 1 182 ? -21.141 -39.062 -19.188 1 88.19 182 LEU B C 1
ATOM 7170 O O . LEU B 1 182 ? -20.75 -37.969 -18.766 1 88.19 182 LEU B O 1
ATOM 7174 N N . ARG B 1 183 ? -22.25 -39.562 -18.875 1 82.44 183 ARG B N 1
ATOM 7175 C CA . ARG B 1 183 ? -23.141 -38.906 -17.922 1 82.44 183 ARG B CA 1
ATOM 7176 C C . ARG B 1 183 ? -22.453 -38.75 -16.562 1 82.44 183 ARG B C 1
ATOM 7178 O O . ARG B 1 183 ? -22.484 -37.656 -15.977 1 82.44 183 ARG B O 1
ATOM 7185 N N . LEU B 1 184 ? -21.844 -39.781 -16.125 1 87.75 184 LEU B N 1
ATOM 7186 C CA . LEU B 1 184 ? -21.172 -39.781 -14.82 1 87.75 184 LEU B CA 1
ATOM 7187 C C . LEU B 1 184 ? -19.984 -38.812 -14.844 1 87.75 184 LEU B C 1
ATOM 7189 O O . LEU B 1 184 ? -19.688 -38.156 -13.836 1 87.75 184 LEU B O 1
ATOM 7193 N N . LEU B 1 185 ? -19.328 -38.844 -15.922 1 87.44 185 LEU B N 1
ATOM 7194 C CA . LEU B 1 185 ? -18.219 -37.906 -16.094 1 87.44 185 LEU B CA 1
ATOM 7195 C C . LEU B 1 185 ? -18.688 -36.469 -15.969 1 87.44 185 LEU B C 1
ATOM 7197 O O . LEU B 1 185 ? -18.062 -35.656 -15.281 1 87.44 185 LEU B O 1
ATOM 7201 N N . GLU B 1 186 ? -19.688 -36.25 -16.578 1 75.75 186 GLU B N 1
ATOM 7202 C CA . GLU B 1 186 ? -20.234 -34.875 -16.562 1 75.75 186 GLU B CA 1
ATOM 7203 C C . GLU B 1 186 ? -20.703 -34.5 -15.156 1 75.75 186 GLU B C 1
ATOM 7205 O O . GLU B 1 186 ? -20.469 -33.375 -14.703 1 75.75 186 GLU B O 1
ATOM 7210 N N . GLU B 1 187 ? -21.297 -35.469 -14.531 1 72.5 187 GLU B N 1
ATOM 7211 C CA . GLU B 1 187 ? -21.859 -35.25 -13.203 1 72.5 187 GLU B CA 1
ATOM 7212 C C . GLU B 1 187 ? -20.75 -35.062 -12.156 1 72.5 187 GLU B C 1
ATOM 7214 O O . GLU B 1 187 ? -20.938 -34.344 -11.172 1 72.5 187 GLU B O 1
ATOM 7219 N N . ASN B 1 188 ? -19.609 -35.75 -12.398 1 73.25 188 ASN B N 1
ATOM 7220 C CA . ASN B 1 188 ? -18.578 -35.781 -11.383 1 73.25 188 ASN B CA 1
ATOM 7221 C C . ASN B 1 188 ? -17.312 -35.062 -11.852 1 73.25 188 ASN B C 1
ATOM 7223 O O . ASN B 1 188 ? -16.219 -35.344 -11.336 1 73.25 188 ASN B O 1
ATOM 7227 N N . HIS B 1 189 ? -17.391 -34.25 -12.859 1 69.44 189 HIS B N 1
ATOM 7228 C CA . HIS B 1 189 ? -16.203 -33.719 -13.539 1 69.44 189 HIS B CA 1
ATOM 7229 C C . HIS B 1 189 ? -15.344 -32.906 -12.586 1 69.44 189 HIS B C 1
ATOM 7231 O O . HIS B 1 189 ? -14.125 -32.844 -12.75 1 69.44 189 HIS B O 1
ATOM 7237 N N . LYS B 1 190 ? -15.875 -32.344 -11.578 1 60.06 190 LYS B N 1
ATOM 7238 C CA . LYS B 1 190 ? -15.117 -31.5 -10.656 1 60.06 190 LYS B CA 1
ATOM 7239 C C . LYS B 1 190 ? -14.266 -32.344 -9.711 1 60.06 190 LYS B C 1
ATOM 7241 O O . LYS B 1 190 ? -13.195 -31.906 -9.281 1 60.06 190 LYS B O 1
ATOM 7246 N N . ASP B 1 191 ? -14.75 -33.531 -9.5 1 64.38 191 ASP B N 1
ATOM 7247 C CA . ASP B 1 191 ? -14.117 -34.344 -8.469 1 64.38 191 ASP B CA 1
ATOM 7248 C C . ASP B 1 191 ? -13.281 -35.469 -9.086 1 64.38 191 ASP B C 1
ATOM 7250 O O . ASP B 1 191 ? -12.484 -36.094 -8.398 1 64.38 191 ASP B O 1
ATOM 7254 N N . LEU B 1 192 ? -13.508 -35.625 -10.352 1 77.44 192 LEU B N 1
ATOM 7255 C CA . LEU B 1 192 ? -12.844 -36.781 -10.969 1 77.44 192 LEU B CA 1
ATOM 7256 C C . LEU B 1 192 ? -11.375 -36.469 -11.242 1 77.44 192 LEU B C 1
ATOM 7258 O O . LEU B 1 192 ? -11.047 -35.438 -11.82 1 77.44 192 LEU B O 1
ATOM 7262 N N . ALA B 1 193 ? -10.609 -37.344 -10.773 1 75.75 193 ALA B N 1
ATOM 7263 C CA . ALA B 1 193 ? -9.172 -37.219 -11.039 1 75.75 193 ALA B CA 1
ATOM 7264 C C . ALA B 1 193 ? -8.82 -37.812 -12.398 1 75.75 193 ALA B C 1
ATOM 7266 O O . ALA B 1 193 ? -7.863 -37.375 -13.039 1 75.75 193 ALA B O 1
ATOM 7267 N N . LEU B 1 194 ? -9.578 -38.812 -12.766 1 86.44 194 LEU B N 1
ATOM 7268 C CA . LEU B 1 194 ? -9.234 -39.562 -13.969 1 86.44 194 LEU B CA 1
ATOM 7269 C C . LEU B 1 194 ? -10.398 -40.438 -14.406 1 86.44 194 LEU B C 1
ATOM 7271 O O . LEU B 1 194 ? -11.242 -40.812 -13.586 1 86.44 194 LEU B O 1
ATOM 7275 N N . VAL B 1 195 ? -10.43 -40.719 -15.75 1 90.06 195 VAL B N 1
ATOM 7276 C CA . VAL B 1 195 ? -11.398 -41.656 -16.297 1 90.06 195 VAL B CA 1
ATOM 7277 C C . VAL B 1 195 ? -10.664 -42.812 -16.953 1 90.06 195 VAL B C 1
ATOM 7279 O O . VAL B 1 195 ? -9.727 -42.625 -17.719 1 90.06 195 VAL B O 1
ATOM 7282 N N . LEU B 1 196 ? -10.992 -44.031 -16.531 1 92.69 196 LEU B N 1
ATOM 7283 C CA . LEU B 1 196 ? -10.586 -45.25 -17.234 1 92.69 196 LEU B CA 1
ATOM 7284 C C . LEU B 1 196 ? -11.719 -45.75 -18.109 1 92.69 196 LEU B C 1
ATOM 7286 O O . LEU B 1 196 ? -12.82 -46.031 -17.625 1 92.69 196 LEU B O 1
ATOM 7290 N N . ILE B 1 197 ? -11.453 -45.906 -19.391 1 92.5 197 ILE B N 1
ATOM 7291 C CA . ILE B 1 197 ? -12.547 -46.312 -20.25 1 92.5 197 ILE B CA 1
ATOM 7292 C C . ILE B 1 197 ? -12.078 -47.469 -21.141 1 92.5 197 ILE B C 1
ATOM 7294 O O . ILE B 1 197 ? -10.984 -47.406 -21.719 1 92.5 197 ILE B O 1
ATOM 7298 N N . ASN B 1 198 ? -12.914 -48.5 -21.172 1 88.5 198 ASN B N 1
ATOM 7299 C CA . ASN B 1 198 ? -12.711 -49.562 -22.172 1 88.5 198 ASN B CA 1
ATOM 7300 C C . ASN B 1 198 ? -13.062 -49.062 -23.578 1 88.5 198 ASN B C 1
ATOM 7302 O O . ASN B 1 198 ? -14.133 -48.5 -23.781 1 88.5 198 ASN B O 1
ATOM 7306 N N . PHE B 1 199 ? -12.164 -49.312 -24.469 1 85.06 199 PHE B N 1
ATOM 7307 C CA . PHE B 1 199 ? -12.352 -48.781 -25.812 1 85.06 199 PHE B CA 1
ATOM 7308 C C . PHE B 1 199 ? -13.547 -49.438 -26.484 1 85.06 199 PHE B C 1
ATOM 7310 O O . PHE B 1 199 ? -14.297 -48.781 -27.203 1 85.06 199 PHE B O 1
ATOM 7317 N N . GLN B 1 200 ? -13.609 -50.719 -26.25 1 82.5 200 GLN B N 1
ATOM 7318 C CA . GLN B 1 200 ? -14.734 -51.438 -26.828 1 82.5 200 GLN B CA 1
ATOM 7319 C C . GLN B 1 200 ? -15.906 -51.531 -25.844 1 82.5 200 GLN B C 1
ATOM 7321 O O . GLN B 1 200 ? -16.047 -52.5 -25.109 1 82.5 200 GLN B O 1
ATOM 7326 N N . ILE B 1 201 ? -16.719 -50.531 -25.781 1 84.81 201 ILE B N 1
ATOM 7327 C CA . ILE B 1 201 ? -17.844 -50.438 -24.859 1 84.81 201 ILE B CA 1
ATOM 7328 C C . ILE B 1 201 ? -19.156 -50.281 -25.641 1 84.81 201 ILE B C 1
ATOM 7330 O O . ILE B 1 201 ? -19.156 -49.688 -26.734 1 84.81 201 ILE B O 1
ATOM 7334 N N . PRO B 1 202 ? -20.141 -50.844 -25.094 1 79.44 202 PRO B N 1
ATOM 7335 C CA . PRO B 1 202 ? -21.406 -50.781 -25.828 1 79.44 202 PRO B CA 1
ATOM 7336 C C . PRO B 1 202 ? -22.047 -49.406 -25.766 1 79.44 202 PRO B C 1
ATOM 7338 O O . PRO B 1 202 ? -21.656 -48.562 -24.953 1 79.44 202 PRO B O 1
ATOM 7341 N N . VAL B 1 203 ? -23.109 -49.062 -26.703 1 81.44 203 VAL B N 1
ATOM 7342 C CA . VAL B 1 203 ? -24 -47.906 -26.781 1 81.44 203 VAL B CA 1
ATOM 7343 C C . VAL B 1 203 ? -23.25 -46.688 -27.328 1 81.44 203 VAL B C 1
ATOM 7345 O O . VAL B 1 203 ? -23.672 -46.062 -28.297 1 81.44 203 VAL B O 1
ATOM 7348 N N . LEU B 1 204 ? -22.094 -46.375 -26.641 1 82.81 204 LEU B N 1
ATOM 7349 C CA . LEU B 1 204 ? -21.203 -45.312 -27.094 1 82.81 204 LEU B CA 1
ATOM 7350 C C . LEU B 1 204 ? -19.766 -45.812 -27.141 1 82.81 204 LEU B C 1
ATOM 7352 O O . LEU B 1 204 ? -19.172 -46.094 -26.094 1 82.81 204 LEU B O 1
ATOM 7356 N N . SER B 1 205 ? -19.266 -45.812 -28.359 1 81.62 205 SER B N 1
ATOM 7357 C CA . SER B 1 205 ? -17.922 -46.375 -28.531 1 81.62 205 SER B CA 1
ATOM 7358 C C . SER B 1 205 ? -16.875 -45.5 -27.828 1 81.62 205 SER B C 1
ATOM 7360 O O . SER B 1 205 ? -17.125 -44.344 -27.516 1 81.62 205 SER B O 1
ATOM 7362 N N . GLY B 1 206 ? -15.797 -46.188 -27.547 1 84.25 206 GLY B N 1
ATOM 7363 C CA . GLY B 1 206 ? -14.695 -45.438 -26.969 1 84.25 206 GLY B CA 1
ATOM 7364 C C . GLY B 1 206 ? -14.305 -44.25 -27.812 1 84.25 206 GLY B C 1
ATOM 7365 O O . GLY B 1 206 ? -13.977 -43.188 -27.266 1 84.25 206 GLY B O 1
ATOM 7366 N N . PHE B 1 207 ? -14.484 -44.406 -29.094 1 80.62 207 PHE B N 1
ATOM 7367 C CA . PHE B 1 207 ? -14.188 -43.312 -30.016 1 80.62 207 PHE B CA 1
ATOM 7368 C C . PHE B 1 207 ? -15.133 -42.125 -29.812 1 80.62 207 PHE B C 1
ATOM 7370 O O . PHE B 1 207 ? -14.695 -41 -29.672 1 80.62 207 PHE B O 1
ATOM 7377 N N . ASP B 1 208 ? -16.281 -42.438 -29.844 1 81.94 208 ASP B N 1
ATOM 7378 C CA . ASP B 1 208 ? -17.297 -41.406 -29.688 1 81.94 208 ASP B CA 1
ATOM 7379 C C . ASP B 1 208 ? -17.219 -40.75 -28.297 1 81.94 208 ASP B C 1
ATOM 7381 O O . ASP B 1 208 ? -17.422 -39.562 -28.172 1 81.94 208 ASP B O 1
ATOM 7385 N N . PHE B 1 209 ? -16.906 -41.562 -27.375 1 89.25 209 PHE B N 1
ATOM 7386 C CA . PHE B 1 209 ? -16.75 -41.094 -26 1 89.25 209 PHE B CA 1
ATOM 7387 C C . PHE B 1 209 ? -15.656 -40.031 -25.938 1 89.25 209 PHE B C 1
ATOM 7389 O O . PHE B 1 209 ? -15.875 -38.938 -25.438 1 89.25 209 PHE B O 1
ATOM 7396 N N . LEU B 1 210 ? -14.477 -40.312 -26.438 1 85.81 210 LEU B N 1
ATOM 7397 C CA . LEU B 1 210 ? -13.336 -39.406 -26.422 1 85.81 210 LEU B CA 1
ATOM 7398 C C . LEU B 1 210 ? -13.641 -38.125 -27.188 1 85.81 210 LEU B C 1
ATOM 7400 O O . LEU B 1 210 ? -13.289 -37.031 -26.75 1 85.81 210 LEU B O 1
ATOM 7404 N N . ARG B 1 211 ? -14.234 -38.312 -28.25 1 76.19 211 ARG B N 1
ATOM 7405 C CA . ARG B 1 211 ? -14.586 -37.156 -29.078 1 76.19 211 ARG B CA 1
ATOM 7406 C C . ARG B 1 211 ? -15.508 -36.188 -28.328 1 76.19 211 ARG B C 1
ATOM 7408 O O . ARG B 1 211 ? -15.281 -35 -28.312 1 76.19 211 ARG B O 1
ATOM 7415 N N . LYS B 1 212 ? -16.422 -36.781 -27.703 1 77.94 212 LYS B N 1
ATOM 7416 C CA . LYS B 1 212 ? -17.391 -36 -26.969 1 77.94 212 LYS B CA 1
ATOM 7417 C C . LYS B 1 212 ? -16.734 -35.281 -25.797 1 77.94 212 LYS B C 1
ATOM 7419 O O . LYS B 1 212 ? -17.047 -34.125 -25.516 1 77.94 212 LYS B O 1
ATOM 7424 N N . VAL B 1 213 ? -15.867 -35.938 -25.125 1 80.56 213 VAL B N 1
ATOM 7425 C CA . VAL B 1 213 ? -15.172 -35.375 -23.969 1 80.56 213 VAL B CA 1
ATOM 7426 C C . VAL B 1 213 ? -14.289 -34.219 -24.438 1 80.56 213 VAL B C 1
ATOM 7428 O O . VAL B 1 213 ? -14.242 -33.156 -23.797 1 80.56 213 VAL B O 1
ATOM 7431 N N . GLN B 1 214 ? -13.602 -34.375 -25.531 1 69.62 214 GLN B N 1
ATOM 7432 C CA . GLN B 1 214 ? -12.664 -33.375 -26.047 1 69.62 214 GLN B CA 1
ATOM 7433 C C . GLN B 1 214 ? -13.391 -32.125 -26.5 1 69.62 214 GLN B C 1
ATOM 7435 O O . GLN B 1 214 ? -12.805 -31.031 -26.516 1 69.62 214 GLN B O 1
ATOM 7440 N N . GLU B 1 215 ? -14.516 -32.406 -26.781 1 60.25 215 GLU B N 1
ATOM 7441 C CA . GLU B 1 215 ? -15.32 -31.266 -27.25 1 60.25 215 GLU B CA 1
ATOM 7442 C C . GLU B 1 215 ? -15.695 -30.344 -26.094 1 60.25 215 GLU B C 1
ATOM 7444 O O . GLU B 1 215 ? -16 -29.172 -26.312 1 60.25 215 GLU B O 1
ATOM 7449 N N . ASP B 1 216 ? -15.617 -30.953 -24.891 1 57.72 216 ASP B N 1
ATOM 7450 C CA . ASP B 1 216 ? -15.938 -30.203 -23.688 1 57.72 216 ASP B CA 1
ATOM 7451 C C . ASP B 1 216 ? -14.672 -29.703 -23 1 57.72 216 ASP B C 1
ATOM 7453 O O . ASP B 1 216 ? -13.797 -30.5 -22.641 1 57.72 216 ASP B O 1
ATOM 7457 N N . THR B 1 217 ? -14.539 -28.453 -22.812 1 51.56 217 THR B N 1
ATOM 7458 C CA . THR B 1 217 ? -13.336 -27.828 -22.266 1 51.56 217 THR B CA 1
ATOM 7459 C C . THR B 1 217 ? -13.055 -28.344 -20.859 1 51.56 217 THR B C 1
ATOM 7461 O O . THR B 1 217 ? -11.898 -28.547 -20.484 1 51.56 217 THR B O 1
ATOM 7464 N N . PHE B 1 218 ? -14.117 -28.5 -20.125 1 53.88 218 PHE B N 1
ATOM 7465 C CA . PHE B 1 218 ? -13.914 -28.922 -18.75 1 53.88 218 PHE B CA 1
ATOM 7466 C C . PHE B 1 218 ? -13.625 -30.422 -18.672 1 53.88 218 PHE B C 1
ATOM 7468 O O . PHE B 1 218 ? -12.75 -30.844 -17.922 1 53.88 218 PHE B O 1
ATOM 7475 N N . LEU B 1 219 ? -14.469 -31.125 -19.531 1 65.88 219 LEU B N 1
ATOM 7476 C CA . LEU B 1 219 ? -14.273 -32.562 -19.5 1 65.88 219 LEU B CA 1
ATOM 7477 C C . LEU B 1 219 ? -12.93 -32.969 -20.094 1 65.88 219 LEU B C 1
ATOM 7479 O O . LEU B 1 219 ? -12.32 -33.969 -19.688 1 65.88 219 LEU B O 1
ATOM 7483 N N . SER B 1 220 ? -12.516 -32.062 -20.953 1 64.12 220 SER B N 1
ATOM 7484 C CA . SER B 1 220 ? -11.266 -32.375 -21.641 1 64.12 220 SER B CA 1
ATOM 7485 C C . SER B 1 220 ? -10.07 -32.25 -20.703 1 64.12 220 SER B C 1
ATOM 7487 O O . SER B 1 220 ? -9 -32.781 -20.984 1 64.12 220 SER B O 1
ATOM 7489 N N . LEU B 1 221 ? -10.312 -31.656 -19.656 1 63.72 221 LEU B N 1
ATOM 7490 C CA . LEU B 1 221 ? -9.234 -31.469 -18.703 1 63.72 221 LEU B CA 1
ATOM 7491 C C . LEU B 1 221 ? -9.039 -32.719 -17.844 1 63.72 221 LEU B C 1
ATOM 7493 O O . LEU B 1 221 ? -8 -32.875 -17.203 1 63.72 221 LEU B O 1
ATOM 7497 N N . ILE B 1 222 ? -10.039 -33.469 -17.859 1 73.25 222 ILE B N 1
ATOM 7498 C CA . ILE B 1 222 ? -9.938 -34.719 -17.094 1 73.25 222 ILE B CA 1
ATOM 7499 C C . ILE B 1 222 ? -9.195 -35.781 -17.906 1 73.25 222 ILE B C 1
ATOM 7501 O O . ILE B 1 222 ? -9.586 -36.094 -19.031 1 73.25 222 ILE B O 1
ATOM 7505 N N . PRO B 1 223 ? -8.062 -36.125 -17.359 1 81 223 PRO B N 1
ATOM 7506 C CA . PRO B 1 223 ? -7.305 -37.156 -18.109 1 81 223 PRO B CA 1
ATOM 7507 C C . PRO B 1 223 ? -8.102 -38.438 -18.328 1 81 223 PRO B C 1
ATOM 7509 O O . PRO B 1 223 ? -8.797 -38.906 -17.422 1 81 223 PRO B O 1
ATOM 7512 N N . ILE B 1 224 ? -8.055 -38.938 -19.531 1 86.62 224 ILE B N 1
ATOM 7513 C CA . ILE B 1 224 ? -8.727 -40.188 -19.875 1 86.62 224 ILE B CA 1
ATOM 7514 C C . ILE B 1 224 ? -7.699 -41.219 -20.297 1 86.62 224 ILE B C 1
ATOM 7516 O O . ILE B 1 224 ? -6.867 -40.969 -21.172 1 86.62 224 ILE B O 1
ATOM 7520 N N . ILE B 1 225 ? -7.688 -42.281 -19.625 1 87.88 225 ILE B N 1
ATOM 7521 C CA . ILE B 1 225 ? -6.871 -43.438 -20.031 1 87.88 225 ILE B CA 1
ATOM 7522 C C . ILE B 1 225 ? -7.746 -44.469 -20.719 1 87.88 225 ILE B C 1
ATOM 7524 O O . ILE B 1 225 ? -8.742 -44.938 -20.141 1 87.88 225 ILE B O 1
ATOM 7528 N N . VAL B 1 226 ? -7.414 -44.875 -21.922 1 88.44 226 VAL B N 1
ATOM 7529 C CA . VAL B 1 226 ? -8.18 -45.812 -22.703 1 88.44 226 VAL B CA 1
ATOM 7530 C C . VAL B 1 226 ? -7.613 -47.219 -22.484 1 88.44 226 VAL B C 1
ATOM 7532 O O . VAL B 1 226 ? -6.398 -47.438 -22.547 1 88.44 226 VAL B O 1
ATOM 7535 N N . MET B 1 227 ? -8.477 -48.156 -22.172 1 87.81 227 MET B N 1
ATOM 7536 C CA . MET B 1 227 ? -8.109 -49.562 -22.031 1 87.81 227 MET B CA 1
ATOM 7537 C C . MET B 1 227 ? -8.617 -50.375 -23.219 1 87.81 227 MET B C 1
ATOM 7539 O O . MET B 1 227 ? -9.773 -50.25 -23.609 1 87.81 227 MET B O 1
ATOM 7543 N N . THR B 1 228 ? -7.746 -51.125 -23.844 1 80.75 228 THR B N 1
ATOM 7544 C CA . THR B 1 228 ? -8.195 -51.906 -25 1 80.75 228 THR B CA 1
ATOM 7545 C C . THR B 1 228 ? -7.43 -53.219 -25.094 1 80.75 228 THR B C 1
ATOM 7547 O O . THR B 1 228 ? -6.301 -53.312 -24.609 1 80.75 228 THR B O 1
ATOM 7550 N N . ALA B 1 229 ? -8.156 -54.25 -25.594 1 72.38 229 ALA B N 1
ATOM 7551 C CA . ALA B 1 229 ? -7.512 -55.531 -25.891 1 72.38 229 ALA B CA 1
ATOM 7552 C C . ALA B 1 229 ? -6.809 -55.469 -27.25 1 72.38 229 ALA B C 1
ATOM 7554 O O . ALA B 1 229 ? -5.969 -56.344 -27.547 1 72.38 229 ALA B O 1
ATOM 7555 N N . ASN B 1 230 ? -7.242 -54.594 -28.047 1 63.78 230 ASN B N 1
ATOM 7556 C CA . ASN B 1 230 ? -6.684 -54.469 -29.391 1 63.78 230 ASN B CA 1
ATOM 7557 C C . ASN B 1 230 ? -5.266 -53.906 -29.359 1 63.78 230 ASN B C 1
ATOM 7559 O O . ASN B 1 230 ? -5.027 -52.844 -28.766 1 63.78 230 ASN B O 1
ATOM 7563 N N . ASP B 1 231 ? -4.328 -54.594 -29.766 1 60.22 231 ASP B N 1
ATOM 7564 C CA . ASP B 1 231 ? -2.9 -54.312 -29.672 1 60.22 231 ASP B CA 1
ATOM 7565 C C . ASP B 1 231 ? -2.42 -53.531 -30.891 1 60.22 231 ASP B C 1
ATOM 7567 O O . ASP B 1 231 ? -1.217 -53.438 -31.141 1 60.22 231 ASP B O 1
ATOM 7571 N N . THR B 1 232 ? -3.408 -52.938 -31.641 1 65.56 232 THR B N 1
ATOM 7572 C CA . THR B 1 232 ? -2.846 -52.312 -32.844 1 65.56 232 THR B CA 1
ATOM 7573 C C . THR B 1 232 ? -2.389 -50.875 -32.531 1 65.56 232 THR B C 1
ATOM 7575 O O . THR B 1 232 ? -3.094 -50.125 -31.859 1 65.56 232 THR B O 1
ATOM 7578 N N . PRO B 1 233 ? -1.212 -50.562 -32.906 1 65.94 233 PRO B N 1
ATOM 7579 C CA . PRO B 1 233 ? -0.685 -49.219 -32.75 1 65.94 233 PRO B CA 1
ATOM 7580 C C . PRO B 1 233 ? -1.603 -48.156 -33.344 1 65.94 233 PRO B C 1
ATOM 7582 O O . PRO B 1 233 ? -1.668 -47.031 -32.844 1 65.94 233 PRO B O 1
ATOM 7585 N N . LYS B 1 234 ? -2.35 -48.562 -34.344 1 67.88 234 LYS B N 1
ATOM 7586 C CA . LYS B 1 234 ? -3.248 -47.625 -35 1 67.88 234 LYS B CA 1
ATOM 7587 C C . LYS B 1 234 ? -4.34 -47.125 -34.031 1 67.88 234 LYS B C 1
ATOM 7589 O O . LYS B 1 234 ? -4.68 -45.938 -34.031 1 67.88 234 LYS B O 1
ATOM 7594 N N . THR B 1 235 ? -4.789 -48.062 -33.312 1 72.81 235 THR B N 1
ATOM 7595 C CA . THR B 1 235 ? -5.852 -47.719 -32.375 1 72.81 235 THR B CA 1
ATOM 7596 C C . THR B 1 235 ? -5.324 -46.781 -31.281 1 72.81 235 THR B C 1
ATOM 7598 O O . THR B 1 235 ? -6.016 -45.844 -30.859 1 72.81 235 THR B O 1
ATOM 7601 N N . GLU B 1 236 ? -4.191 -47.062 -30.844 1 75.06 236 GLU B N 1
ATOM 7602 C CA . GLU B 1 236 ? -3.57 -46.219 -29.812 1 75.06 236 GLU B CA 1
ATOM 7603 C C . GLU B 1 236 ? -3.395 -44.781 -30.297 1 75.06 236 GLU B C 1
ATOM 7605 O O . GLU B 1 236 ? -3.67 -43.844 -29.562 1 75.06 236 GLU B O 1
ATOM 7610 N N . VAL B 1 237 ? -2.994 -44.688 -31.531 1 69.5 237 VAL B N 1
ATOM 7611 C CA . VAL B 1 237 ? -2.775 -43.375 -32.125 1 69.5 237 VAL B CA 1
ATOM 7612 C C . VAL B 1 237 ? -4.102 -42.594 -32.219 1 69.5 237 VAL B C 1
ATOM 7614 O O . VAL B 1 237 ? -4.164 -41.406 -31.891 1 69.5 237 VAL B O 1
ATOM 7617 N N . ILE B 1 238 ? -5.016 -43.312 -32.625 1 71.88 238 ILE B N 1
ATOM 7618 C CA . ILE B 1 238 ? -6.332 -42.688 -32.781 1 71.88 238 ILE B CA 1
ATOM 7619 C C . ILE B 1 238 ? -6.828 -42.188 -31.438 1 71.88 238 ILE B C 1
ATOM 7621 O O . ILE B 1 238 ? -7.328 -41.062 -31.328 1 71.88 238 ILE B O 1
ATOM 7625 N N . CYS B 1 239 ? -6.629 -42.875 -30.375 1 77.56 239 CYS B N 1
ATOM 7626 C CA . CYS B 1 239 ? -7.102 -42.531 -29.047 1 77.56 239 CYS B CA 1
ATOM 7627 C C . CYS B 1 239 ? -6.379 -41.281 -28.516 1 77.56 239 CYS B C 1
ATOM 7629 O O . CYS B 1 239 ? -7.008 -40.406 -27.969 1 77.56 239 CYS B O 1
ATOM 7631 N N . LEU B 1 240 ? -5.176 -41.281 -28.719 1 75 240 LEU B N 1
ATOM 7632 C CA . LEU B 1 240 ? -4.383 -40.156 -28.25 1 75 240 LEU B CA 1
ATOM 7633 C C . LEU B 1 240 ? -4.746 -38.875 -29 1 75 240 LEU B C 1
ATOM 7635 O O . LEU B 1 240 ? -4.816 -37.781 -28.406 1 75 240 LEU B O 1
ATOM 7639 N N . ASN B 1 241 ? -5.035 -39.062 -30.281 1 68.81 241 ASN B N 1
ATOM 7640 C CA . ASN B 1 241 ? -5.426 -37.906 -31.094 1 68.81 241 ASN B CA 1
ATOM 7641 C C . ASN B 1 241 ? -6.785 -37.375 -30.672 1 68.81 241 ASN B C 1
ATOM 7643 O O . ASN B 1 241 ? -7.047 -36.188 -30.812 1 68.81 241 ASN B O 1
ATOM 7647 N N . LEU B 1 242 ? -7.484 -38.312 -30.141 1 69.88 242 LEU B N 1
ATOM 7648 C CA . LEU B 1 242 ? -8.828 -37.906 -29.734 1 69.88 242 LEU B CA 1
ATOM 7649 C C . LEU B 1 242 ? -8.82 -37.375 -28.312 1 69.88 242 LEU B C 1
ATOM 7651 O O . LEU B 1 242 ? -9.883 -37.094 -27.734 1 69.88 242 LEU B O 1
ATOM 7655 N N . GLY B 1 243 ? -7.648 -37.25 -27.734 1 72.44 243 GLY B N 1
ATOM 7656 C CA . GLY B 1 243 ? -7.562 -36.562 -26.453 1 72.44 243 GLY B CA 1
ATOM 7657 C C . GLY B 1 243 ? -7.25 -37.469 -25.297 1 72.44 243 GLY B C 1
ATOM 7658 O O . GLY B 1 243 ? -7.188 -37.031 -24.141 1 72.44 243 GLY B O 1
ATOM 7659 N N . ALA B 1 244 ? -7.148 -38.781 -25.547 1 79.25 244 ALA B N 1
ATOM 7660 C CA . ALA B 1 244 ? -6.758 -39.688 -24.469 1 79.25 244 ALA B CA 1
ATOM 7661 C C . ALA B 1 244 ? -5.383 -39.312 -23.922 1 79.25 244 ALA B C 1
ATOM 7663 O O . ALA B 1 244 ? -4.48 -38.969 -24.672 1 79.25 244 ALA B O 1
ATOM 7664 N N . THR B 1 245 ? -5.266 -39.281 -22.625 1 75.38 245 THR B N 1
ATOM 7665 C CA . THR B 1 245 ? -4 -38.938 -21.984 1 75.38 245 THR B CA 1
ATOM 7666 C C . THR B 1 245 ? -3.023 -40.094 -22.062 1 75.38 245 THR B C 1
ATOM 7668 O O . THR B 1 245 ? -1.811 -39.906 -22.156 1 75.38 245 THR B O 1
ATOM 7671 N N . ASP B 1 246 ? -3.582 -41.25 -21.875 1 77.38 246 ASP B N 1
ATOM 7672 C CA . ASP B 1 246 ? -2.768 -42.469 -21.906 1 77.38 246 ASP B CA 1
ATOM 7673 C C . ASP B 1 246 ? -3.586 -43.688 -22.359 1 77.38 246 ASP B C 1
ATOM 7675 O O . ASP B 1 246 ? -4.785 -43.562 -22.625 1 77.38 246 ASP B O 1
ATOM 7679 N N . TYR B 1 247 ? -2.789 -44.781 -22.578 1 78.81 247 TYR B N 1
ATOM 7680 C CA . TYR B 1 247 ? -3.361 -46 -23.109 1 78.81 247 TYR B CA 1
ATOM 7681 C C . TYR B 1 247 ? -2.844 -47.219 -22.344 1 78.81 247 TYR B C 1
ATOM 7683 O O . TYR B 1 247 ? -1.661 -47.281 -22 1 78.81 247 TYR B O 1
ATOM 7691 N N . ILE B 1 248 ? -3.85 -48.125 -21.969 1 81.75 248 ILE B N 1
ATOM 7692 C CA . ILE B 1 248 ? -3.461 -49.375 -21.281 1 81.75 248 ILE B CA 1
ATOM 7693 C C . ILE B 1 248 ? -3.941 -50.562 -22.094 1 81.75 248 ILE B C 1
ATOM 7695 O O . ILE B 1 248 ? -5.109 -50.625 -22.484 1 81.75 248 ILE B O 1
ATOM 7699 N N . ARG B 1 249 ? -3.055 -51.531 -22.219 1 77.25 249 ARG B N 1
ATOM 7700 C CA . ARG B 1 249 ? -3.389 -52.719 -22.984 1 77.25 249 ARG B CA 1
ATOM 7701 C C . ARG B 1 249 ? -3.828 -53.844 -22.047 1 77.25 249 ARG B C 1
ATOM 7703 O O . ARG B 1 249 ? -3.256 -54.031 -20.984 1 77.25 249 ARG B O 1
ATOM 7710 N N . LYS B 1 250 ? -4.871 -54.594 -22.5 1 79.69 250 LYS B N 1
ATOM 7711 C CA . LYS B 1 250 ? -5.285 -55.812 -21.812 1 79.69 250 LYS B CA 1
ATOM 7712 C C . LYS B 1 250 ? -4.465 -57 -22.297 1 79.69 250 LYS B C 1
ATOM 7714 O O . LYS B 1 250 ? -4.066 -57.062 -23.469 1 79.69 250 LYS B O 1
ATOM 7719 N N . PRO B 1 251 ? -4.062 -58 -21.469 1 76.81 251 PRO B N 1
ATOM 7720 C CA . PRO B 1 251 ? -4.535 -58.156 -20.094 1 76.81 251 PRO B CA 1
ATOM 7721 C C . PRO B 1 251 ? -3.896 -57.188 -19.125 1 76.81 251 PRO B C 1
ATOM 7723 O O . PRO B 1 251 ? -2.752 -56.75 -19.328 1 76.81 251 PRO B O 1
ATOM 7726 N N . TYR B 1 252 ? -4.633 -57 -18.109 1 80.06 252 TYR B N 1
ATOM 7727 C CA . TYR B 1 252 ? -4.277 -55.938 -17.172 1 80.06 252 TYR B CA 1
ATOM 7728 C C . TYR B 1 252 ? -3.078 -56.344 -16.312 1 80.06 252 TYR B C 1
ATOM 7730 O O . TYR B 1 252 ? -3.006 -57.469 -15.828 1 80.06 252 TYR B O 1
ATOM 7738 N N . ASN B 1 253 ? -2.127 -55.531 -16.312 1 77.62 253 ASN B N 1
ATOM 7739 C CA . ASN B 1 253 ? -1.06 -55.594 -15.328 1 77.62 253 ASN B CA 1
ATOM 7740 C C . ASN B 1 253 ? -1.296 -54.625 -14.188 1 77.62 253 ASN B C 1
ATOM 7742 O O . ASN B 1 253 ? -1.275 -53.406 -14.391 1 77.62 253 ASN B O 1
ATOM 7746 N N . ALA B 1 254 ? -1.552 -55.188 -13.039 1 79.81 254 ALA B N 1
ATOM 7747 C CA . ALA B 1 254 ? -1.983 -54.406 -11.883 1 79.81 254 ALA B CA 1
ATOM 7748 C C . ALA B 1 254 ? -0.998 -53.281 -11.586 1 79.81 254 ALA B C 1
ATOM 7750 O O . ALA B 1 254 ? -1.4 -52.125 -11.383 1 79.81 254 ALA B O 1
ATOM 7751 N N . GLU B 1 255 ? 0.195 -53.562 -11.523 1 74.19 255 GLU B N 1
ATOM 7752 C CA . GLU B 1 255 ? 1.218 -52.562 -11.164 1 74.19 255 GLU B CA 1
ATOM 7753 C C . GLU B 1 255 ? 1.321 -51.469 -12.227 1 74.19 255 GLU B C 1
ATOM 7755 O O . GLU B 1 255 ? 1.509 -50.312 -11.891 1 74.19 255 GLU B O 1
ATOM 7760 N N . LEU B 1 256 ? 1.199 -51.812 -13.438 1 74.56 256 LEU B N 1
ATOM 7761 C CA . LEU B 1 256 ? 1.263 -50.844 -14.539 1 74.56 256 LEU B CA 1
ATOM 7762 C C . LEU B 1 256 ? 0.104 -49.844 -14.469 1 74.56 256 LEU B C 1
ATOM 7764 O O . LEU B 1 256 ? 0.297 -48.656 -14.656 1 74.56 256 LEU B O 1
ATOM 7768 N N . ILE B 1 257 ? -1.007 -50.344 -14.25 1 81.12 257 ILE B N 1
ATOM 7769 C CA . ILE B 1 257 ? -2.199 -49.5 -14.164 1 81.12 257 ILE B CA 1
ATOM 7770 C C . ILE B 1 257 ? -2.049 -48.5 -13.023 1 81.12 257 ILE B C 1
ATOM 7772 O O . ILE B 1 257 ? -2.291 -47.312 -13.203 1 81.12 257 ILE B O 1
ATOM 7776 N N . ARG B 1 258 ? -1.614 -48.969 -11.898 1 78.69 258 ARG B N 1
ATOM 7777 C CA . ARG B 1 258 ? -1.449 -48.094 -10.742 1 78.69 258 ARG B CA 1
ATOM 7778 C C . ARG B 1 258 ? -0.479 -46.938 -11.039 1 78.69 258 ARG B C 1
ATOM 7780 O O . ARG B 1 258 ? -0.758 -45.781 -10.719 1 78.69 258 ARG B O 1
ATOM 7787 N N . LYS B 1 259 ? 0.563 -47.25 -11.57 1 70.19 259 LYS B N 1
ATOM 7788 C CA . LYS B 1 259 ? 1.606 -46.25 -11.828 1 70.19 259 LYS B CA 1
ATOM 7789 C C . LYS B 1 259 ? 1.152 -45.219 -12.867 1 70.19 259 LYS B C 1
ATOM 7791 O O . LYS B 1 259 ? 1.406 -44.031 -12.727 1 70.19 259 LYS B O 1
ATOM 7796 N N . ARG B 1 260 ? 0.58 -45.688 -13.906 1 74 260 ARG B N 1
ATOM 7797 C CA . ARG B 1 260 ? 0.099 -44.781 -14.953 1 74 260 ARG B CA 1
ATOM 7798 C C . ARG B 1 260 ? -0.952 -43.812 -14.406 1 74 260 ARG B C 1
ATOM 7800 O O . ARG B 1 260 ? -0.946 -42.625 -14.727 1 74 260 ARG B O 1
ATOM 7807 N N . LEU B 1 261 ? -1.805 -44.344 -13.594 1 78.69 261 LEU B N 1
ATOM 7808 C CA . LEU B 1 261 ? -2.828 -43.531 -12.977 1 78.69 261 LEU B CA 1
ATOM 7809 C C . LEU B 1 261 ? -2.195 -42.438 -12.102 1 78.69 261 LEU B C 1
ATOM 7811 O O . LEU B 1 261 ? -2.559 -41.281 -12.195 1 78.69 261 LEU B O 1
ATOM 7815 N N . GLU B 1 262 ? -1.333 -42.844 -11.336 1 68.81 262 GLU B N 1
ATOM 7816 C CA . GLU B 1 262 ? -0.664 -41.906 -10.438 1 68.81 262 GLU B CA 1
ATOM 7817 C C . GLU B 1 262 ? 0.015 -40.781 -11.219 1 68.81 262 GLU B C 1
ATOM 7819 O O . GLU B 1 262 ? -0.087 -39.594 -10.844 1 68.81 262 GLU B O 1
ATOM 7824 N N . ASN B 1 263 ? 0.718 -41.094 -12.219 1 66.75 263 ASN B N 1
ATOM 7825 C CA . ASN B 1 263 ? 1.447 -40.125 -13.023 1 66.75 263 ASN B CA 1
ATOM 7826 C C . ASN B 1 263 ? 0.501 -39.125 -13.703 1 66.75 263 ASN B C 1
ATOM 7828 O O . ASN B 1 263 ? 0.75 -37.938 -13.711 1 66.75 263 ASN B O 1
ATOM 7832 N N . VAL B 1 264 ? -0.536 -39.688 -14.32 1 68.19 264 VAL B N 1
ATOM 7833 C CA . VAL B 1 264 ? -1.484 -38.844 -15.055 1 68.19 264 VAL B CA 1
ATOM 7834 C C . VAL B 1 264 ? -2.189 -37.906 -14.094 1 68.19 264 VAL B C 1
ATOM 7836 O O . VAL B 1 264 ? -2.365 -36.719 -14.398 1 68.19 264 VAL B O 1
ATOM 7839 N N . ILE B 1 265 ? -2.553 -38.375 -12.992 1 65.88 265 ILE B N 1
ATOM 7840 C CA . ILE B 1 265 ? -3.27 -37.562 -12 1 65.88 265 ILE B CA 1
ATOM 7841 C C . ILE B 1 265 ? -2.367 -36.438 -11.5 1 65.88 265 ILE B C 1
ATOM 7843 O O . ILE B 1 265 ? -2.799 -35.312 -11.391 1 65.88 265 ILE B O 1
ATOM 7847 N N . LYS B 1 266 ? -1.225 -36.781 -11.227 1 63.47 266 LYS B N 1
ATOM 7848 C CA . LYS B 1 266 ? -0.271 -35.781 -10.742 1 63.47 266 LYS B CA 1
ATOM 7849 C C . LYS B 1 266 ? -0.084 -34.656 -11.758 1 63.47 266 LYS B C 1
ATOM 7851 O O . LYS B 1 266 ? -0.076 -33.5 -11.398 1 63.47 266 LYS B O 1
ATOM 7856 N N . LEU B 1 267 ? 0.109 -35.062 -12.953 1 60.12 267 LEU B N 1
ATOM 7857 C CA . LEU B 1 267 ? 0.345 -34.094 -14.008 1 60.12 267 LEU B CA 1
ATOM 7858 C C . LEU B 1 267 ? -0.875 -33.188 -14.203 1 60.12 267 LEU B C 1
ATOM 7860 O O . LEU B 1 267 ? -0.739 -31.984 -14.398 1 60.12 267 LEU B O 1
ATOM 7864 N N . ARG B 1 268 ? -2.004 -33.812 -14.172 1 60.16 268 ARG B N 1
ATOM 7865 C CA . ARG B 1 268 ? -3.246 -33.062 -14.297 1 60.16 268 ARG B CA 1
ATOM 7866 C C . ARG B 1 268 ? -3.406 -32.062 -13.156 1 60.16 268 ARG B C 1
ATOM 7868 O O . ARG B 1 268 ? -3.775 -30.891 -13.375 1 60.16 268 ARG B O 1
ATOM 7875 N N . GLU B 1 269 ? -3.217 -32.531 -12.07 1 61.22 269 GLU B N 1
ATOM 7876 C CA . GLU B 1 269 ? -3.369 -31.672 -10.906 1 61.22 269 GLU B CA 1
ATOM 7877 C C . GLU B 1 269 ? -2.447 -30.453 -10.992 1 61.22 269 GLU B C 1
ATOM 7879 O O . GLU B 1 269 ? -2.834 -29.344 -10.617 1 61.22 269 GLU B O 1
ATOM 7884 N N . SER B 1 270 ? -1.36 -30.656 -11.492 1 61.38 270 SER B N 1
ATOM 7885 C CA . SER B 1 270 ? -0.421 -29.547 -11.633 1 61.38 270 SER B CA 1
ATOM 7886 C C . SER B 1 270 ? -0.932 -28.531 -12.641 1 61.38 270 SER B C 1
ATOM 7888 O O . SER B 1 270 ? -0.778 -27.312 -12.438 1 61.38 270 SER B O 1
ATOM 7890 N N . SER B 1 271 ? -1.505 -29.094 -13.695 1 60.41 271 SER B N 1
ATOM 7891 C CA . SER B 1 271 ? -2.01 -28.203 -14.727 1 60.41 271 SER B CA 1
ATOM 7892 C C . SER B 1 271 ? -3.18 -27.359 -14.211 1 60.41 271 SER B C 1
ATOM 7894 O O . SER B 1 271 ? -3.258 -26.156 -14.477 1 60.41 271 SER B O 1
ATOM 7896 N N . VAL B 1 272 ? -4.027 -28.031 -13.508 1 59.09 272 VAL B N 1
ATOM 7897 C CA . VAL B 1 272 ? -5.191 -27.344 -12.961 1 59.09 272 VAL B CA 1
ATOM 7898 C C . VAL B 1 272 ? -4.738 -26.312 -11.93 1 59.09 272 VAL B C 1
ATOM 7900 O O . VAL B 1 272 ? -5.223 -25.172 -11.93 1 59.09 272 VAL B O 1
ATOM 7903 N N . SER B 1 273 ? -3.865 -26.719 -11.109 1 66.94 273 SER B N 1
ATOM 7904 C CA . SER B 1 273 ? -3.336 -25.812 -10.102 1 66.94 273 SER B CA 1
ATOM 7905 C C . SER B 1 273 ? -2.672 -24.594 -10.742 1 66.94 273 SER B C 1
ATOM 7907 O O . SER B 1 273 ? -2.838 -23.469 -10.266 1 66.94 273 SER B O 1
ATOM 7909 N N . LEU B 1 274 ? -2.041 -24.859 -11.727 1 67.5 274 LEU B N 1
ATOM 7910 C CA . LEU B 1 274 ? -1.346 -23.781 -12.406 1 67.5 274 LEU B CA 1
ATOM 7911 C C . LEU B 1 274 ? -2.336 -22.75 -12.93 1 67.5 274 LEU B C 1
ATOM 7913 O O . LEU B 1 274 ? -2.143 -21.547 -12.734 1 67.5 274 LEU B O 1
ATOM 7917 N N . ARG B 1 275 ? -3.35 -23.172 -13.508 1 63.91 275 ARG B N 1
ATOM 7918 C CA . ARG B 1 275 ? -4.336 -22.266 -14.086 1 63.91 275 ARG B CA 1
ATOM 7919 C C . ARG B 1 275 ? -4.973 -21.391 -13.008 1 63.91 275 ARG B C 1
ATOM 7921 O O . ARG B 1 275 ? -5.25 -20.203 -13.242 1 63.91 275 ARG B O 1
ATOM 7928 N N . GLU B 1 276 ? -5.09 -21.969 -11.953 1 67.69 276 GLU B N 1
ATOM 7929 C CA . GLU B 1 276 ? -5.738 -21.25 -10.867 1 67.69 276 GLU B CA 1
ATOM 7930 C C . GLU B 1 276 ? -4.77 -20.266 -10.203 1 67.69 276 GLU B C 1
ATOM 7932 O O . GLU B 1 276 ? -5.168 -19.172 -9.789 1 67.69 276 GLU B O 1
ATOM 7937 N N . ILE B 1 277 ? -3.607 -20.641 -10.195 1 77.44 277 ILE B N 1
ATOM 7938 C CA . ILE B 1 277 ? -2.617 -19.891 -9.43 1 77.44 277 ILE B CA 1
ATOM 7939 C C . ILE B 1 277 ? -2.023 -18.781 -10.297 1 77.44 277 ILE B C 1
ATOM 7941 O O . ILE B 1 277 ? -1.636 -17.734 -9.789 1 77.44 277 ILE B O 1
ATOM 7945 N N . GLU B 1 278 ? -2.125 -19 -11.516 1 80.5 278 GLU B N 1
ATOM 7946 C CA . GLU B 1 278 ? -1.404 -18.078 -12.383 1 80.5 278 GLU B CA 1
ATOM 7947 C C . GLU B 1 278 ? -2.23 -16.828 -12.656 1 80.5 278 GLU B C 1
ATOM 7949 O O . GLU B 1 278 ? -1.704 -15.82 -13.156 1 80.5 278 GLU B O 1
ATOM 7954 N N . LYS B 1 279 ? -3.48 -16.812 -12.305 1 78.56 279 LYS B N 1
ATOM 7955 C CA . LYS B 1 279 ? -4.348 -15.688 -12.625 1 78.56 279 LYS B CA 1
ATOM 7956 C C . LYS B 1 279 ? -4.762 -14.938 -11.359 1 78.56 279 LYS B C 1
ATOM 7958 O O . LYS B 1 279 ? -4.965 -15.547 -10.312 1 78.56 279 LYS B O 1
ATOM 7963 N N . ASP B 1 280 ? -4.887 -13.695 -11.523 1 83.5 280 ASP B N 1
ATOM 7964 C CA . ASP B 1 280 ? -5.418 -12.844 -10.461 1 83.5 280 ASP B CA 1
ATOM 7965 C C . ASP B 1 280 ? -6.926 -13.047 -10.305 1 83.5 280 ASP B C 1
ATOM 7967 O O . ASP B 1 280 ? -7.672 -12.961 -11.281 1 83.5 280 ASP B O 1
ATOM 7971 N N . SER B 1 281 ? -7.305 -13.273 -9.148 1 75 281 SER B N 1
ATOM 7972 C CA . SER B 1 281 ? -8.688 -13.656 -8.891 1 75 281 SER B CA 1
ATOM 7973 C C . SER B 1 281 ? -9.641 -12.492 -9.156 1 75 281 SER B C 1
ATOM 7975 O O . SER B 1 281 ? -10.812 -12.703 -9.484 1 75 281 SER B O 1
ATOM 7977 N N . LEU B 1 282 ? -9.188 -11.289 -9.094 1 80.56 282 LEU B N 1
ATOM 7978 C CA . LEU B 1 282 ? -10.055 -10.125 -9.258 1 80.56 282 LEU B CA 1
ATOM 7979 C C . LEU B 1 282 ? -10.211 -9.766 -10.734 1 80.56 282 LEU B C 1
ATOM 7981 O O . LEU B 1 282 ? -11.328 -9.609 -11.227 1 80.56 282 LEU B O 1
ATOM 7985 N N . THR B 1 283 ? -9.141 -9.711 -11.461 1 85.31 283 THR B N 1
ATOM 7986 C CA . THR B 1 283 ? -9.156 -9.141 -12.805 1 85.31 283 THR B CA 1
ATOM 7987 C C . THR B 1 283 ? -9.125 -10.242 -13.859 1 85.31 283 THR B C 1
ATOM 7989 O O . THR B 1 283 ? -9.445 -10 -15.023 1 85.31 283 THR B O 1
ATOM 7992 N N . GLY B 1 284 ? -8.68 -11.406 -13.469 1 79.38 284 GLY B N 1
ATOM 7993 C CA . GLY B 1 284 ? -8.539 -12.492 -14.422 1 79.38 284 GLY B CA 1
ATOM 7994 C C . GLY B 1 284 ? -7.258 -12.414 -15.234 1 79.38 284 GLY B C 1
ATOM 7995 O O . GLY B 1 284 ? -6.973 -13.297 -16.047 1 79.38 284 GLY B O 1
ATOM 7996 N N . LEU B 1 285 ? -6.512 -11.414 -15.023 1 84.75 285 LEU B N 1
ATOM 7997 C CA . LEU B 1 285 ? -5.211 -11.297 -15.672 1 84.75 285 LEU B CA 1
ATOM 7998 C C . LEU B 1 285 ? -4.172 -12.164 -14.969 1 84.75 285 LEU B C 1
ATOM 8000 O O . LEU B 1 285 ? -4.441 -12.727 -13.906 1 84.75 285 LEU B O 1
ATOM 8004 N N . TYR B 1 286 ? -3.041 -12.289 -15.633 1 86.06 286 TYR B N 1
ATOM 8005 C CA . TYR B 1 286 ? -1.976 -13.055 -14.992 1 86.06 286 TYR B CA 1
ATOM 8006 C C . TYR B 1 286 ? -1.492 -12.352 -13.727 1 86.06 286 TYR B C 1
ATOM 8008 O O . TYR B 1 286 ? -1.596 -11.133 -13.602 1 86.06 286 TYR B O 1
ATOM 8016 N N . THR B 1 287 ? -1.046 -13.203 -12.82 1 87.81 287 THR B N 1
ATOM 8017 C CA . THR B 1 287 ? -0.357 -12.641 -11.656 1 87.81 287 THR B CA 1
ATOM 8018 C C . THR B 1 287 ? 1.028 -12.133 -12.047 1 87.81 287 THR B C 1
ATOM 8020 O O . THR B 1 287 ? 1.527 -12.438 -13.133 1 87.81 287 THR B O 1
ATOM 8023 N N . GLU B 1 288 ? 1.524 -11.336 -11.234 1 88.81 288 GLU B N 1
ATOM 8024 C CA . GLU B 1 288 ? 2.867 -10.812 -11.469 1 88.81 288 GLU B CA 1
ATOM 8025 C C . GLU B 1 288 ? 3.875 -11.938 -11.664 1 88.81 288 GLU B C 1
ATOM 8027 O O . GLU B 1 288 ? 4.734 -11.875 -12.539 1 88.81 288 GLU B O 1
ATOM 8032 N N . GLN B 1 289 ? 3.727 -13.023 -10.867 1 83.75 289 GLN B N 1
ATOM 8033 C CA . GLN B 1 289 ? 4.637 -14.164 -10.945 1 83.75 289 GLN B CA 1
ATOM 8034 C C . GLN B 1 289 ? 4.5 -14.891 -12.281 1 83.75 289 GLN B C 1
ATOM 8036 O O . GLN B 1 289 ? 5.5 -15.273 -12.891 1 83.75 289 GLN B O 1
ATOM 8041 N N . ALA B 1 290 ? 3.279 -15.07 -12.594 1 82.75 290 ALA B N 1
ATOM 8042 C CA . ALA B 1 290 ? 3.029 -15.711 -13.875 1 82.75 290 ALA B CA 1
ATOM 8043 C C . ALA B 1 290 ? 3.57 -14.867 -15.031 1 82.75 290 ALA B C 1
ATOM 8045 O O . ALA B 1 290 ? 4.152 -15.406 -15.977 1 82.75 290 ALA B O 1
ATOM 8046 N N . PHE B 1 291 ? 3.361 -13.641 -14.953 1 88.06 291 PHE B N 1
ATOM 8047 C CA . PHE B 1 291 ? 3.875 -12.727 -15.961 1 88.06 291 PHE B CA 1
ATOM 8048 C C . PHE B 1 291 ? 5.383 -12.875 -16.109 1 88.06 291 PHE B C 1
ATOM 8050 O O . PHE B 1 291 ? 5.895 -12.961 -17.234 1 88.06 291 PHE B O 1
ATOM 8057 N N . PHE B 1 292 ? 6.066 -12.867 -15.023 1 84.62 292 PHE B N 1
ATOM 8058 C CA . PHE B 1 292 ? 7.52 -12.984 -15.055 1 84.62 292 PHE B CA 1
ATOM 8059 C C . PHE B 1 292 ? 7.945 -14.312 -15.672 1 84.62 292 PHE B C 1
ATOM 8061 O O . PHE B 1 292 ? 8.844 -14.352 -16.516 1 84.62 292 PHE B O 1
ATOM 8068 N N . HIS B 1 293 ? 7.262 -15.281 -15.242 1 75.44 293 HIS B N 1
ATOM 8069 C CA . HIS B 1 293 ? 7.59 -16.625 -15.734 1 75.44 293 HIS B CA 1
ATOM 8070 C C . HIS B 1 293 ? 7.402 -16.703 -17.25 1 75.44 293 HIS B C 1
ATOM 8072 O O . HIS B 1 293 ? 8.312 -17.125 -17.969 1 75.44 293 HIS B O 1
ATOM 8078 N N . TYR B 1 294 ? 6.285 -16.266 -17.688 1 74.88 294 TYR B N 1
ATOM 8079 C CA . TYR B 1 294 ? 5.965 -16.391 -19.109 1 74.88 294 TYR B CA 1
ATOM 8080 C C . TYR B 1 294 ? 6.797 -15.422 -19.938 1 74.88 294 TYR B C 1
ATOM 8082 O O . TYR B 1 294 ? 7.207 -15.75 -21.062 1 74.88 294 TYR B O 1
ATOM 8090 N N . SER B 1 295 ? 7 -14.305 -19.453 1 81.88 295 SER B N 1
ATOM 8091 C CA . SER B 1 295 ? 7.809 -13.328 -20.188 1 81.88 295 SER B CA 1
ATOM 8092 C C . SER B 1 295 ? 9.227 -13.836 -20.406 1 81.88 295 SER B C 1
ATOM 8094 O O . SER B 1 295 ? 9.797 -13.664 -21.484 1 81.88 295 SER B O 1
ATOM 8096 N N . ARG B 1 296 ? 9.758 -14.359 -19.344 1 74.62 296 ARG B N 1
ATOM 8097 C CA . ARG B 1 296 ? 11.102 -14.922 -19.453 1 74.62 296 ARG B CA 1
ATOM 8098 C C . ARG B 1 296 ? 11.164 -15.977 -20.562 1 74.62 296 ARG B C 1
ATOM 8100 O O . ARG B 1 296 ? 12.117 -16.016 -21.344 1 74.62 296 ARG B O 1
ATOM 8107 N N . ARG B 1 297 ? 10.195 -16.734 -20.531 1 64.81 297 ARG B N 1
ATOM 8108 C CA . ARG B 1 297 ? 10.133 -17.797 -21.531 1 64.81 297 ARG B CA 1
ATOM 8109 C C . ARG B 1 297 ? 9.977 -17.234 -22.938 1 64.81 297 ARG B C 1
ATOM 8111 O O . ARG B 1 297 ? 10.641 -17.688 -23.875 1 64.81 297 ARG B O 1
ATOM 8118 N N . ILE B 1 298 ? 9.148 -16.281 -23.078 1 70.12 298 ILE B N 1
ATOM 8119 C CA . ILE B 1 298 ? 8.898 -15.656 -24.375 1 70.12 298 ILE B CA 1
ATOM 8120 C C . ILE B 1 298 ? 10.18 -15 -24.891 1 70.12 298 ILE B C 1
ATOM 8122 O O . ILE B 1 298 ? 10.523 -15.125 -26.062 1 70.12 298 ILE B O 1
ATOM 8126 N N . MET B 1 299 ? 10.812 -14.391 -24.016 1 74.62 299 MET B N 1
ATOM 8127 C CA . MET B 1 299 ? 12.039 -13.695 -24.391 1 74.62 299 MET B CA 1
ATOM 8128 C C . MET B 1 299 ? 13.109 -14.68 -24.844 1 74.62 299 MET B C 1
ATOM 8130 O O . MET B 1 299 ? 13.906 -14.383 -25.734 1 74.62 299 MET B O 1
ATOM 8134 N N . GLN B 1 300 ? 13.094 -15.75 -24.188 1 62.47 300 GLN B N 1
ATOM 8135 C CA . GLN B 1 300 ? 14.086 -16.781 -24.5 1 62.47 300 GLN B CA 1
ATOM 8136 C C . GLN B 1 300 ? 13.773 -17.453 -25.828 1 62.47 300 GLN B C 1
ATOM 8138 O O . GLN B 1 300 ? 14.688 -17.781 -26.594 1 62.47 300 GLN B O 1
ATOM 8143 N N . PHE B 1 301 ? 12.539 -17.578 -26.062 1 54.66 301 PHE B N 1
ATOM 8144 C CA . PHE B 1 301 ? 12.125 -18.344 -27.234 1 54.66 301 PHE B CA 1
ATOM 8145 C C . PHE B 1 301 ? 12.086 -17.453 -28.484 1 54.66 301 PHE B C 1
ATOM 8147 O O . PHE B 1 301 ? 12.211 -17.938 -29.609 1 54.66 301 PHE B O 1
ATOM 8154 N N . LYS B 1 302 ? 11.859 -16.141 -28.297 1 63.09 302 LYS B N 1
ATOM 8155 C CA . LYS B 1 302 ? 11.82 -15.188 -29.406 1 63.09 302 LYS B CA 1
ATOM 8156 C C . LYS B 1 302 ? 12.875 -14.102 -29.25 1 63.09 302 LYS B C 1
ATOM 8158 O O . LYS B 1 302 ? 12.555 -12.914 -29.219 1 63.09 302 LYS B O 1
ATOM 8163 N N . PRO B 1 303 ? 14.078 -14.555 -29.312 1 62 303 PRO B N 1
ATOM 8164 C CA . PRO B 1 303 ? 15.141 -13.578 -29.031 1 62 303 PRO B CA 1
ATOM 8165 C C . PRO B 1 303 ? 15.242 -12.5 -30.109 1 62 303 PRO B C 1
ATOM 8167 O O . PRO B 1 303 ? 15.672 -11.383 -29.828 1 62 303 PRO B O 1
ATOM 8170 N N . ASP B 1 304 ? 14.758 -12.797 -31.328 1 69.88 304 ASP B N 1
ATOM 8171 C CA . ASP B 1 304 ? 14.969 -11.859 -32.438 1 69.88 304 ASP B CA 1
ATOM 8172 C C . ASP B 1 304 ? 13.766 -10.93 -32.594 1 69.88 304 ASP B C 1
ATOM 8174 O O . ASP B 1 304 ? 13.836 -9.953 -33.344 1 69.88 304 ASP B O 1
ATOM 8178 N N . LYS B 1 305 ? 12.734 -11.227 -31.922 1 73.25 305 LYS B N 1
ATOM 8179 C CA . LYS B 1 305 ? 11.555 -10.383 -32.031 1 73.25 305 LYS B CA 1
ATOM 8180 C C . LYS B 1 305 ? 11.625 -9.18 -31.109 1 73.25 305 LYS B C 1
ATOM 8182 O O . LYS B 1 305 ? 12.086 -9.297 -29.969 1 73.25 305 LYS B O 1
ATOM 8187 N N . LYS B 1 306 ? 11.234 -8.055 -31.672 1 83.62 306 LYS B N 1
ATOM 8188 C CA . LYS B 1 306 ? 11.156 -6.863 -30.844 1 83.62 306 LYS B CA 1
ATOM 8189 C C . LYS B 1 306 ? 10.008 -6.977 -29.828 1 83.62 306 LYS B C 1
ATOM 8191 O O . LYS B 1 306 ? 8.93 -7.477 -30.156 1 83.62 306 LYS B O 1
ATOM 8196 N N . MET B 1 307 ? 10.359 -6.637 -28.656 1 87.62 307 MET B N 1
ATOM 8197 C CA . MET B 1 307 ? 9.359 -6.695 -27.594 1 87.62 307 MET B CA 1
ATOM 8198 C C . MET B 1 307 ? 9.328 -5.398 -26.797 1 87.62 307 MET B C 1
ATOM 8200 O O . MET B 1 307 ? 10.344 -4.703 -26.688 1 87.62 307 MET B O 1
ATOM 8204 N N . HIS B 1 308 ? 8.148 -5.051 -26.328 1 90 308 HIS B N 1
ATOM 8205 C CA . HIS B 1 308 ? 7.934 -3.869 -25.5 1 90 308 HIS B CA 1
ATOM 8206 C C . HIS B 1 308 ? 7.227 -4.23 -24.188 1 90 308 HIS B C 1
ATOM 8208 O O . HIS B 1 308 ? 6.383 -5.129 -24.172 1 90 308 HIS B O 1
ATOM 8214 N N . VAL B 1 309 ? 7.66 -3.533 -23.156 1 93.12 309 VAL B N 1
ATOM 8215 C CA . VAL B 1 309 ? 6.98 -3.707 -21.875 1 93.12 309 VAL B CA 1
ATOM 8216 C C . VAL B 1 309 ? 6.309 -2.398 -21.469 1 93.12 309 VAL B C 1
ATOM 8218 O O . VAL B 1 309 ? 6.898 -1.323 -21.594 1 93.12 309 VAL B O 1
ATOM 8221 N N . ILE B 1 310 ? 5.074 -2.506 -21.078 1 93.12 310 ILE B N 1
ATOM 8222 C CA . ILE B 1 310 ? 4.289 -1.359 -20.641 1 93.12 310 ILE B CA 1
ATOM 8223 C C . ILE B 1 310 ? 3.822 -1.574 -19.203 1 93.12 310 ILE B C 1
ATOM 8225 O O . ILE B 1 310 ? 3.377 -2.668 -18.844 1 93.12 310 ILE B O 1
ATOM 8229 N N . VAL B 1 311 ? 4.043 -0.552 -18.391 1 95.44 311 VAL B N 1
ATOM 8230 C CA . VAL B 1 311 ? 3.49 -0.539 -17.047 1 95.44 311 VAL B CA 1
ATOM 8231 C C . VAL B 1 311 ? 2.43 0.555 -16.922 1 95.44 311 VAL B C 1
ATOM 8233 O O . VAL B 1 311 ? 2.668 1.701 -17.312 1 95.44 311 VAL B O 1
ATOM 8236 N N . GLY B 1 312 ? 1.237 0.153 -16.547 1 93.44 312 GLY B N 1
ATOM 8237 C CA . GLY B 1 312 ? 0.173 1.105 -16.281 1 93.44 312 GLY B CA 1
ATOM 8238 C C . GLY B 1 312 ? -0.175 1.208 -14.797 1 93.44 312 GLY B C 1
ATOM 8239 O O . GLY B 1 312 ? -0.432 0.195 -14.148 1 93.44 312 GLY B O 1
ATOM 8240 N N . ARG B 1 313 ? -0.184 2.459 -14.281 1 92.44 313 ARG B N 1
ATOM 8241 C CA . ARG B 1 313 ? -0.475 2.695 -12.875 1 92.44 313 ARG B CA 1
ATOM 8242 C C . ARG B 1 313 ? -1.606 3.705 -12.711 1 92.44 313 ARG B C 1
ATOM 8244 O O . ARG B 1 313 ? -1.629 4.734 -13.383 1 92.44 313 ARG B O 1
ATOM 8251 N N . ILE B 1 314 ? -2.496 3.393 -11.82 1 90.69 314 ILE B N 1
ATOM 8252 C CA . ILE B 1 314 ? -3.574 4.324 -11.508 1 90.69 314 ILE B CA 1
ATOM 8253 C C . ILE B 1 314 ? -3.068 5.391 -10.539 1 90.69 314 ILE B C 1
ATOM 8255 O O . ILE B 1 314 ? -2.555 5.066 -9.461 1 90.69 314 ILE B O 1
ATOM 8259 N N . LYS B 1 315 ? -3.238 6.621 -11 1 88.12 315 LYS B N 1
ATOM 8260 C CA . LYS B 1 315 ? -2.828 7.711 -10.125 1 88.12 315 LYS B CA 1
ATOM 8261 C C . LYS B 1 315 ? -3.779 7.852 -8.938 1 88.12 315 LYS B C 1
ATOM 8263 O O . LYS B 1 315 ? -5 7.832 -9.109 1 88.12 315 LYS B O 1
ATOM 8268 N N . ASP B 1 316 ? -3.258 7.867 -7.684 1 82.88 316 ASP B N 1
ATOM 8269 C CA . ASP B 1 316 ? -3.984 8.141 -6.449 1 82.88 316 ASP B CA 1
ATOM 8270 C C . ASP B 1 316 ? -5.07 7.094 -6.207 1 82.88 316 ASP B C 1
ATOM 8272 O O . ASP B 1 316 ? -6.223 7.438 -5.938 1 82.88 316 ASP B O 1
ATOM 8276 N N . PHE B 1 317 ? -4.695 5.848 -6.332 1 89.31 317 PHE B N 1
ATOM 8277 C CA . PHE B 1 317 ? -5.633 4.738 -6.191 1 89.31 317 PHE B CA 1
ATOM 8278 C C . PHE B 1 317 ? -6.211 4.699 -4.781 1 89.31 317 PHE B C 1
ATOM 8280 O O . PHE B 1 317 ? -7.387 4.375 -4.594 1 89.31 317 PHE B O 1
ATOM 8287 N N . ASP B 1 318 ? -5.418 4.977 -3.781 1 82.31 318 ASP B N 1
ATOM 8288 C CA . ASP B 1 318 ? -5.906 4.988 -2.404 1 82.31 318 ASP B CA 1
ATOM 8289 C C . ASP B 1 318 ? -6.977 6.055 -2.207 1 82.31 318 ASP B C 1
ATOM 8291 O O . ASP B 1 318 ? -7.902 5.875 -1.414 1 82.31 318 ASP B O 1
ATOM 8295 N N . LEU B 1 319 ? -6.723 7.133 -2.922 1 80.12 319 LEU B N 1
ATOM 8296 C CA . LEU B 1 319 ? -7.719 8.195 -2.873 1 80.12 319 LEU B CA 1
ATOM 8297 C C . LEU B 1 319 ? -9.031 7.738 -3.496 1 80.12 319 LEU B C 1
ATOM 8299 O O . LEU B 1 319 ? -10.109 8.078 -3.004 1 80.12 319 LEU B O 1
ATOM 8303 N N . ILE B 1 320 ? -8.977 7.016 -4.5 1 86.31 320 ILE B N 1
ATOM 8304 C CA . ILE B 1 320 ? -10.164 6.48 -5.156 1 86.31 320 ILE B CA 1
ATOM 8305 C C . ILE B 1 320 ? -10.922 5.566 -4.195 1 86.31 320 ILE B C 1
ATOM 8307 O O . ILE B 1 320 ? -12.148 5.637 -4.094 1 86.31 320 ILE B O 1
ATOM 8311 N N . ILE B 1 321 ? -10.203 4.77 -3.477 1 85.31 321 ILE B N 1
ATOM 8312 C CA . ILE B 1 321 ? -10.812 3.879 -2.498 1 85.31 321 ILE B CA 1
ATOM 8313 C C . ILE B 1 321 ? -11.484 4.699 -1.398 1 85.31 321 ILE B C 1
ATOM 8315 O O . ILE B 1 321 ? -12.602 4.391 -0.973 1 85.31 321 ILE B O 1
ATOM 8319 N N . SER B 1 322 ? -10.797 5.707 -1.054 1 78.12 322 SER B N 1
ATOM 8320 C CA . SER B 1 322 ? -11.305 6.539 0.032 1 78.12 322 SER B CA 1
ATOM 8321 C C . SER B 1 322 ? -12.578 7.273 -0.383 1 78.12 322 SER B C 1
ATOM 8323 O O . SER B 1 322 ? -13.453 7.52 0.445 1 78.12 322 SER B O 1
ATOM 8325 N N . ILE B 1 323 ? -12.633 7.641 -1.641 1 80.12 323 ILE B N 1
ATOM 8326 C CA . ILE B 1 323 ? -13.75 8.438 -2.133 1 80.12 323 ILE B CA 1
ATOM 8327 C C . ILE B 1 323 ? -14.922 7.52 -2.492 1 80.12 323 ILE B C 1
ATOM 8329 O O . ILE B 1 323 ? -16.062 7.762 -2.082 1 80.12 323 ILE B O 1
ATOM 8333 N N . TYR B 1 324 ? -14.617 6.453 -3.127 1 83.31 324 TYR B N 1
ATOM 8334 C CA . TYR B 1 324 ? -15.695 5.684 -3.742 1 83.31 324 TYR B CA 1
ATOM 8335 C C . TYR B 1 324 ? -15.852 4.328 -3.061 1 83.31 324 TYR B C 1
ATOM 8337 O O . TYR B 1 324 ? -16.859 3.643 -3.258 1 83.31 324 TYR B O 1
ATOM 8345 N N . GLY B 1 325 ? -14.875 3.951 -2.279 1 83 325 GLY B N 1
ATOM 8346 C CA . GLY B 1 325 ? -14.914 2.656 -1.62 1 83 325 GLY B CA 1
ATOM 8347 C C . GLY B 1 325 ? -14.164 1.577 -2.379 1 83 325 GLY B C 1
ATOM 8348 O O . GLY B 1 325 ? -13.852 1.743 -3.562 1 83 325 GLY B O 1
ATOM 8349 N N . ARG B 1 326 ? -13.953 0.483 -1.74 1 82.62 326 ARG B N 1
ATOM 8350 C CA . ARG B 1 326 ? -13.164 -0.617 -2.293 1 82.62 326 ARG B CA 1
ATOM 8351 C C . ARG B 1 326 ? -13.914 -1.31 -3.426 1 82.62 326 ARG B C 1
ATOM 8353 O O . ARG B 1 326 ? -13.305 -1.754 -4.398 1 82.62 326 ARG B O 1
ATOM 8360 N N . LYS B 1 327 ? -15.156 -1.469 -3.258 1 80.94 327 LYS B N 1
ATOM 8361 C CA . LYS B 1 327 ? -15.953 -2.135 -4.281 1 80.94 327 LYS B CA 1
ATOM 8362 C C . LYS B 1 327 ? -15.844 -1.416 -5.625 1 80.94 327 LYS B C 1
ATOM 8364 O O . LYS B 1 327 ? -15.609 -2.049 -6.656 1 80.94 327 LYS B O 1
ATOM 8369 N N . LYS B 1 328 ? -16 -0.115 -5.559 1 85 328 LYS B N 1
ATOM 8370 C CA . LYS B 1 328 ? -15.898 0.68 -6.781 1 85 328 LYS B CA 1
ATOM 8371 C C . LYS B 1 328 ? -14.477 0.645 -7.34 1 85 328 LYS B C 1
ATOM 8373 O O . LYS B 1 328 ? -14.289 0.633 -8.562 1 85 328 LYS B O 1
ATOM 8378 N N . ALA B 1 329 ? -13.555 0.646 -6.512 1 89 329 ALA B N 1
ATOM 8379 C CA . ALA B 1 329 ? -12.164 0.546 -6.938 1 89 329 ALA B CA 1
ATOM 8380 C C . ALA B 1 329 ? -11.898 -0.775 -7.656 1 89 329 ALA B C 1
ATOM 8382 O O . ALA B 1 329 ? -11.195 -0.81 -8.664 1 89 329 ALA B O 1
ATOM 8383 N N . ASN B 1 330 ? -12.453 -1.854 -7.125 1 87.81 330 ASN B N 1
ATOM 8384 C CA . ASN B 1 330 ? -12.32 -3.158 -7.766 1 87.81 330 ASN B CA 1
ATOM 8385 C C . ASN B 1 330 ? -12.977 -3.178 -9.141 1 87.81 330 ASN B C 1
ATOM 8387 O O . ASN B 1 330 ? -12.453 -3.787 -10.078 1 87.81 330 ASN B O 1
ATOM 8391 N N . GLU B 1 331 ? -14.062 -2.512 -9.156 1 86.81 331 GLU B N 1
ATOM 8392 C CA . GLU B 1 331 ? -14.742 -2.396 -10.445 1 86.81 331 GLU B CA 1
ATOM 8393 C C . GLU B 1 331 ? -13.852 -1.693 -11.469 1 86.81 331 GLU B C 1
ATOM 8395 O O . GLU B 1 331 ? -13.828 -2.076 -12.641 1 86.81 331 GLU B O 1
ATOM 8400 N N . LEU B 1 332 ? -13.25 -0.713 -11.016 1 90.44 332 LEU B N 1
ATOM 8401 C CA . LEU B 1 332 ? -12.344 0.033 -11.883 1 90.44 332 LEU B CA 1
ATOM 8402 C C . LEU B 1 332 ? -11.211 -0.859 -12.375 1 90.44 332 LEU B C 1
ATOM 8404 O O . LEU B 1 332 ? -10.859 -0.828 -13.562 1 90.44 332 LEU B O 1
ATOM 8408 N N . LEU B 1 333 ? -10.641 -1.631 -11.516 1 91.81 333 LEU B N 1
ATOM 8409 C CA . LEU B 1 333 ? -9.555 -2.535 -11.883 1 91.81 333 LEU B CA 1
ATOM 8410 C C . LEU B 1 333 ? -10.031 -3.559 -12.914 1 91.81 333 LEU B C 1
ATOM 8412 O O . LEU B 1 333 ? -9.32 -3.85 -13.875 1 91.81 333 LEU B O 1
ATOM 8416 N N . CYS B 1 334 ? -11.195 -4.086 -12.703 1 89.38 334 CYS B N 1
ATOM 8417 C CA . CYS B 1 334 ? -11.758 -5.051 -13.633 1 89.38 334 CYS B CA 1
ATOM 8418 C C . CYS B 1 334 ? -12.016 -4.41 -14.992 1 89.38 334 CYS B C 1
ATOM 8420 O O . CYS B 1 334 ? -11.75 -5.016 -16.031 1 89.38 334 CYS B O 1
ATOM 8422 N N . TYR B 1 335 ? -12.508 -3.219 -14.938 1 87.69 335 TYR B N 1
ATOM 8423 C CA . TYR B 1 335 ? -12.734 -2.465 -16.172 1 87.69 335 TYR B CA 1
ATOM 8424 C C . TYR B 1 335 ? -11.438 -2.264 -16.938 1 87.69 335 TYR B C 1
ATOM 8426 O O . TYR B 1 335 ? -11.375 -2.49 -18.141 1 87.69 335 TYR B O 1
ATOM 8434 N N . MET B 1 336 ? -10.453 -1.896 -16.281 1 88.69 336 MET B N 1
ATOM 8435 C CA . MET B 1 336 ? -9.148 -1.695 -16.891 1 88.69 336 MET B CA 1
ATOM 8436 C C . MET B 1 336 ? -8.641 -2.986 -17.531 1 88.69 336 MET B C 1
ATOM 8438 O O . MET B 1 336 ? -8.133 -2.975 -18.656 1 88.69 336 MET B O 1
ATOM 8442 N N . ALA B 1 337 ? -8.734 -4.012 -16.766 1 87.81 337 ALA B N 1
ATOM 8443 C CA . ALA B 1 337 ? -8.297 -5.312 -17.281 1 87.81 337 ALA B CA 1
ATOM 8444 C C . ALA B 1 337 ? -9.023 -5.668 -18.562 1 87.81 337 ALA B C 1
ATOM 8446 O O . ALA B 1 337 ? -8.414 -6.152 -19.531 1 87.81 337 ALA B O 1
ATOM 8447 N N . SER B 1 338 ? -10.281 -5.395 -18.609 1 82.94 338 SER B N 1
ATOM 8448 C CA . SER B 1 338 ? -11.086 -5.703 -19.781 1 82.94 338 SER B CA 1
ATOM 8449 C C . SER B 1 338 ? -10.648 -4.875 -20.984 1 82.94 338 SER B C 1
ATOM 8451 O O . SER B 1 338 ? -10.539 -5.395 -22.094 1 82.94 338 SER B O 1
ATOM 8453 N N . VAL B 1 339 ? -10.43 -3.639 -20.781 1 84.12 339 VAL B N 1
ATOM 8454 C CA . VAL B 1 339 ? -10 -2.74 -21.844 1 84.12 339 VAL B CA 1
ATOM 8455 C C . VAL B 1 339 ? -8.641 -3.184 -22.375 1 84.12 339 VAL B C 1
ATOM 8457 O O . VAL B 1 339 ? -8.445 -3.26 -23.594 1 84.12 339 VAL B O 1
ATOM 8460 N N . TYR B 1 340 ? -7.754 -3.496 -21.5 1 85.81 340 TYR B N 1
ATOM 8461 C CA . TYR B 1 340 ? -6.41 -3.893 -21.906 1 85.81 340 TYR B CA 1
ATOM 8462 C C . TYR B 1 340 ? -6.438 -5.215 -22.656 1 85.81 340 TYR B C 1
ATOM 8464 O O . TYR B 1 340 ? -5.676 -5.41 -23.609 1 85.81 340 TYR B O 1
ATOM 8472 N N . ASN B 1 341 ? -7.23 -6.059 -22.188 1 76.81 341 ASN B N 1
ATOM 8473 C CA . ASN B 1 341 ? -7.359 -7.34 -22.875 1 76.81 341 ASN B CA 1
ATOM 8474 C C . ASN B 1 341 ? -7.836 -7.16 -24.312 1 76.81 341 ASN B C 1
ATOM 8476 O O . ASN B 1 341 ? -7.445 -7.922 -25.203 1 76.81 341 ASN B O 1
ATOM 8480 N N . THR B 1 342 ? -8.672 -6.234 -24.469 1 73.81 342 THR B N 1
ATOM 8481 C CA . THR B 1 342 ? -9.219 -5.973 -25.797 1 73.81 342 THR B CA 1
ATOM 8482 C C . THR B 1 342 ? -8.211 -5.223 -26.656 1 73.81 342 THR B C 1
ATOM 8484 O O . THR B 1 342 ? -8.047 -5.527 -27.844 1 73.81 342 THR B O 1
ATOM 8487 N N . LYS B 1 343 ? -7.555 -4.352 -26.125 1 76.81 343 LYS B N 1
ATOM 8488 C CA . LYS B 1 343 ? -6.688 -3.457 -26.891 1 76.81 343 LYS B CA 1
ATOM 8489 C C . LYS B 1 343 ? -5.32 -4.09 -27.125 1 76.81 343 LYS B C 1
ATOM 8491 O O . LYS B 1 343 ? -4.664 -3.807 -28.141 1 76.81 343 LYS B O 1
ATOM 8496 N N . PHE B 1 344 ? -4.914 -4.844 -26.141 1 73.94 344 PHE B N 1
ATOM 8497 C CA . PHE B 1 344 ? -3.625 -5.512 -26.266 1 73.94 344 PHE B CA 1
ATOM 8498 C C . PHE B 1 344 ? -3.807 -7.012 -26.453 1 73.94 344 PHE B C 1
ATOM 8500 O O . PHE B 1 344 ? -3.154 -7.809 -25.781 1 73.94 344 PHE B O 1
ATOM 8507 N N . LYS B 1 345 ? -4.617 -7.422 -27.266 1 60.72 345 LYS B N 1
ATOM 8508 C CA . LYS B 1 345 ? -5.07 -8.789 -27.484 1 60.72 345 LYS B CA 1
ATOM 8509 C C . LYS B 1 345 ? -3.887 -9.75 -27.609 1 60.72 345 LYS B C 1
ATOM 8511 O O . LYS B 1 345 ? -3.953 -10.891 -27.141 1 60.72 345 LYS B O 1
ATOM 8516 N N . TYR B 1 346 ? -2.777 -9.25 -28.109 1 59.31 346 TYR B N 1
ATOM 8517 C CA . TYR B 1 346 ? -1.667 -10.164 -28.344 1 59.31 346 TYR B CA 1
ATOM 8518 C C . TYR B 1 346 ? -0.576 -9.977 -27.297 1 59.31 346 TYR B C 1
ATOM 8520 O O . TYR B 1 346 ? 0.475 -10.617 -27.359 1 59.31 346 TYR B O 1
ATOM 8528 N N . GLY B 1 347 ? -0.872 -9.266 -26.328 1 74.88 347 GLY B N 1
ATOM 8529 C CA . GLY B 1 347 ? 0.118 -9.047 -25.281 1 74.88 347 GLY B CA 1
ATOM 8530 C C . GLY B 1 347 ? -0.129 -9.883 -24.047 1 74.88 347 GLY B C 1
ATOM 8531 O O . GLY B 1 347 ? -1.22 -10.43 -23.859 1 74.88 347 GLY B O 1
ATOM 8532 N N . LEU B 1 348 ? 0.991 -10.133 -23.359 1 83.44 348 LEU B N 1
ATOM 8533 C CA . LEU B 1 348 ? 0.905 -10.742 -22.031 1 83.44 348 LEU B CA 1
ATOM 8534 C C . LEU B 1 348 ? 0.553 -9.703 -20.969 1 83.44 348 LEU B C 1
ATOM 8536 O O . LEU B 1 348 ? 1.329 -8.781 -20.719 1 83.44 348 LEU B O 1
ATOM 8540 N N . LEU B 1 349 ? -0.659 -9.883 -20.422 1 87.62 349 LEU B N 1
ATOM 8541 C CA . LEU B 1 349 ? -1.17 -8.883 -19.484 1 87.62 349 LEU B CA 1
ATOM 8542 C C . LEU B 1 349 ? -1.221 -9.445 -18.062 1 87.62 349 LEU B C 1
ATOM 8544 O O . LEU B 1 349 ? -1.584 -10.609 -17.859 1 87.62 349 LEU B O 1
ATOM 8548 N N . ALA B 1 350 ? -0.767 -8.633 -17.141 1 92.38 350 ALA B N 1
ATOM 8549 C CA . ALA B 1 350 ? -0.77 -9.062 -15.75 1 92.38 350 ALA B CA 1
ATOM 8550 C C . ALA B 1 350 ? -1.126 -7.902 -14.82 1 92.38 350 ALA B C 1
ATOM 8552 O O . ALA B 1 350 ? -0.945 -6.734 -15.172 1 92.38 350 ALA B O 1
ATOM 8553 N N . LYS B 1 351 ? -1.767 -8.203 -13.719 1 92 351 LYS B N 1
ATOM 8554 C CA . LYS B 1 351 ? -1.961 -7.246 -12.633 1 92 351 LYS B CA 1
ATOM 8555 C C . LYS B 1 351 ? -0.766 -7.246 -11.68 1 92 351 LYS B C 1
ATOM 8557 O O . LYS B 1 351 ? -0.257 -8.305 -11.312 1 92 351 LYS B O 1
ATOM 8562 N N . LYS B 1 352 ? -0.281 -6.121 -11.383 1 89.81 352 LYS B N 1
ATOM 8563 C CA . LYS B 1 352 ? 0.848 -5.969 -10.469 1 89.81 352 LYS B CA 1
ATOM 8564 C C . LYS B 1 352 ? 0.451 -5.16 -9.242 1 89.81 352 LYS B C 1
ATOM 8566 O O . LYS B 1 352 ? 0.028 -4.008 -9.352 1 89.81 352 LYS B O 1
ATOM 8571 N N . GLY B 1 353 ? 0.61 -5.793 -8.109 1 82.56 353 GLY B N 1
ATOM 8572 C CA . GLY B 1 353 ? 0.341 -5.062 -6.883 1 82.56 353 GLY B CA 1
ATOM 8573 C C . GLY B 1 353 ? -1.119 -4.684 -6.719 1 82.56 353 GLY B C 1
ATOM 8574 O O . GLY B 1 353 ? -2.01 -5.473 -7.043 1 82.56 353 GLY B O 1
ATOM 8575 N N . LYS B 1 354 ? -1.339 -3.506 -6.148 1 81.38 354 LYS B N 1
ATOM 8576 C CA . LYS B 1 354 ? -2.688 -3.066 -5.805 1 81.38 354 LYS B CA 1
ATOM 8577 C C . LYS B 1 354 ? -3.367 -2.393 -6.992 1 81.38 354 LYS B C 1
ATOM 8579 O O . LYS B 1 354 ? -4.578 -2.523 -7.18 1 81.38 354 LYS B O 1
ATOM 8584 N N . ALA B 1 355 ? -2.6 -1.719 -7.773 1 89.56 355 ALA B N 1
ATOM 8585 C CA . ALA B 1 355 ? -3.277 -0.87 -8.75 1 89.56 355 ALA B CA 1
ATOM 8586 C C . ALA B 1 355 ? -2.406 -0.653 -9.984 1 89.56 355 ALA B C 1
ATOM 8588 O O . ALA B 1 355 ? -2.383 0.442 -10.555 1 89.56 355 ALA B O 1
ATOM 8589 N N . SER B 1 356 ? -1.653 -1.637 -10.375 1 92.69 356 SER B N 1
ATOM 8590 C CA . SER B 1 356 ? -0.81 -1.523 -11.555 1 92.69 356 SER B CA 1
ATOM 8591 C C . SER B 1 356 ? -0.975 -2.732 -12.469 1 92.69 356 SER B C 1
ATOM 8593 O O . SER B 1 356 ? -1.457 -3.781 -12.039 1 92.69 356 SER B O 1
ATOM 8595 N N . PHE B 1 357 ? -0.586 -2.521 -13.727 1 94.12 357 PHE B N 1
ATOM 8596 C CA . PHE B 1 357 ? -0.682 -3.566 -14.742 1 94.12 357 PHE B CA 1
ATOM 8597 C C . PHE B 1 357 ? 0.603 -3.65 -15.555 1 94.12 357 PHE B C 1
ATOM 8599 O O . PHE B 1 357 ? 1.299 -2.648 -15.734 1 94.12 357 PHE B O 1
ATOM 8606 N N . LEU B 1 358 ? 0.903 -4.789 -15.945 1 94.56 358 LEU B N 1
ATOM 8607 C CA . LEU B 1 358 ? 2.041 -5.062 -16.812 1 94.56 358 LEU B CA 1
ATOM 8608 C C . LEU B 1 358 ? 1.579 -5.617 -18.156 1 94.56 358 LEU B C 1
ATOM 8610 O O . LEU B 1 358 ? 0.622 -6.395 -18.219 1 94.56 358 LEU B O 1
ATOM 8614 N N . CYS B 1 359 ? 2.309 -5.262 -19.203 1 91.19 359 CYS B N 1
ATOM 8615 C CA . CYS B 1 359 ? 2.02 -5.781 -20.531 1 91.19 359 CYS B CA 1
ATOM 8616 C C . CYS B 1 359 ? 3.307 -6.031 -21.312 1 91.19 359 CYS B C 1
ATOM 8618 O O . CYS B 1 359 ? 4.176 -5.16 -21.375 1 91.19 359 CYS B O 1
ATOM 8620 N N . LEU B 1 360 ? 3.49 -7.184 -21.766 1 89.44 360 LEU B N 1
ATOM 8621 C CA . LEU B 1 360 ? 4.555 -7.508 -22.719 1 89.44 360 LEU B CA 1
ATOM 8622 C C . LEU B 1 360 ? 4.008 -7.645 -24.125 1 89.44 360 LEU B C 1
ATOM 8624 O O . LEU B 1 360 ? 3.121 -8.461 -24.375 1 89.44 360 LEU B O 1
ATOM 8628 N N . LEU B 1 361 ? 4.496 -6.836 -24.984 1 82.81 361 LEU B N 1
ATOM 8629 C CA . LEU B 1 361 ? 4.078 -6.852 -26.375 1 82.81 361 LEU B CA 1
ATOM 8630 C C . LEU B 1 361 ? 5.203 -7.363 -27.281 1 82.81 361 LEU B C 1
ATOM 8632 O O . LEU B 1 361 ? 6.367 -7.004 -27.078 1 82.81 361 LEU B O 1
ATOM 8636 N N . SER B 1 362 ? 5.039 -8.398 -28.047 1 70.19 362 SER B N 1
ATOM 8637 C CA . SER B 1 362 ? 6.039 -8.953 -28.953 1 70.19 362 SER B CA 1
ATOM 8638 C C . SER B 1 362 ? 5.859 -8.406 -30.359 1 70.19 362 SER B C 1
ATOM 8640 O O . SER B 1 362 ? 6.758 -8.516 -31.203 1 70.19 362 SER B O 1
ATOM 8642 N N . ASP B 1 363 ? 4.848 -7.781 -30.734 1 60.94 363 ASP B N 1
ATOM 8643 C CA . ASP B 1 363 ? 4.617 -7.527 -32.156 1 60.94 363 ASP B CA 1
ATOM 8644 C C . ASP B 1 363 ? 5.34 -6.266 -32.594 1 60.94 363 ASP B C 1
ATOM 8646 O O . ASP B 1 363 ? 5.695 -5.414 -31.781 1 60.94 363 ASP B O 1
ATOM 8650 N N . ASP B 1 364 ? 5.941 -6.414 -33.812 1 54.69 364 ASP B N 1
ATOM 8651 C CA . ASP B 1 364 ? 6.465 -5.297 -34.594 1 54.69 364 ASP B CA 1
ATOM 8652 C C . ASP B 1 364 ? 5.512 -4.102 -34.562 1 54.69 364 ASP B C 1
ATOM 8654 O O . ASP B 1 364 ? 5.672 -3.143 -35.312 1 54.69 364 ASP B O 1
ATOM 8658 N N . CYS B 1 365 ? 4.527 -4.348 -33.812 1 54.06 365 CYS B N 1
ATOM 8659 C CA . CYS B 1 365 ? 3.594 -3.23 -33.875 1 54.06 365 CYS B CA 1
ATOM 8660 C C . CYS B 1 365 ? 4.148 -2.006 -33.156 1 54.06 365 CYS B C 1
ATOM 8662 O O . CYS B 1 365 ? 4.645 -2.111 -32.031 1 54.06 365 CYS B O 1
ATOM 8664 N N . GLU B 1 366 ? 4.449 -1.073 -33.875 1 59.09 366 GLU B N 1
ATOM 8665 C CA . GLU B 1 366 ? 4.945 0.229 -33.438 1 59.09 366 GLU B CA 1
ATOM 8666 C C . GLU B 1 366 ? 4.078 0.795 -32.312 1 59.09 366 GLU B C 1
ATOM 8668 O O . GLU B 1 366 ? 2.869 0.96 -32.5 1 59.09 366 GLU B O 1
ATOM 8673 N N . LEU B 1 367 ? 4.41 0.385 -31.047 1 70.25 367 LEU B N 1
ATOM 8674 C CA . LEU B 1 367 ? 3.812 1.126 -29.953 1 70.25 367 LEU B CA 1
ATOM 8675 C C . LEU B 1 367 ? 3.932 2.629 -30.172 1 70.25 367 LEU B C 1
ATOM 8677 O O . LEU B 1 367 ? 4.855 3.266 -29.656 1 70.25 367 LEU B O 1
ATOM 8681 N N . ASP B 1 368 ? 3.08 3.057 -31.219 1 68.94 368 ASP B N 1
ATOM 8682 C CA . ASP B 1 368 ? 3.154 4.473 -31.562 1 68.94 368 ASP B CA 1
ATOM 8683 C C . ASP B 1 368 ? 2.266 5.312 -30.656 1 68.94 368 ASP B C 1
ATOM 8685 O O . ASP B 1 368 ? 1.472 4.766 -29.875 1 68.94 368 ASP B O 1
ATOM 8689 N N . HIS B 1 369 ? 2.539 6.496 -30.625 1 76.5 369 HIS B N 1
ATOM 8690 C CA . HIS B 1 369 ? 1.852 7.496 -29.812 1 76.5 369 HIS B CA 1
ATOM 8691 C C . HIS B 1 369 ? 0.344 7.449 -30.047 1 76.5 369 HIS B C 1
ATOM 8693 O O . HIS B 1 369 ? -0.436 7.59 -29.094 1 76.5 369 HIS B O 1
ATOM 8699 N N . GLN B 1 370 ? -0.014 7.102 -31.219 1 77.44 370 GLN B N 1
ATOM 8700 C CA . GLN B 1 370 ? -1.435 7.102 -31.547 1 77.44 370 GLN B CA 1
ATOM 8701 C C . GLN B 1 370 ? -2.16 5.953 -30.859 1 77.44 370 GLN B C 1
ATOM 8703 O O . GLN B 1 370 ? -3.291 6.113 -30.391 1 77.44 370 GLN B O 1
ATOM 8708 N N . ARG B 1 371 ? -1.483 4.875 -30.812 1 77.75 371 ARG B N 1
ATOM 8709 C CA . ARG B 1 371 ? -2.08 3.715 -30.156 1 77.75 371 ARG B CA 1
ATOM 8710 C C . ARG B 1 371 ? -2.266 3.959 -28.672 1 77.75 371 ARG B C 1
ATOM 8712 O O . ARG B 1 371 ? -3.322 3.656 -28.109 1 77.75 371 ARG B O 1
ATOM 8719 N N . MET B 1 372 ? -1.283 4.473 -28.141 1 83.81 372 MET B N 1
ATOM 8720 C CA . MET B 1 372 ? -1.354 4.762 -26.703 1 83.81 372 MET B CA 1
ATOM 8721 C C . MET B 1 372 ? -2.441 5.793 -26.406 1 83.81 372 MET B C 1
ATOM 8723 O O . MET B 1 372 ? -3.215 5.633 -25.469 1 83.81 372 MET B O 1
ATOM 8727 N N . ASP B 1 373 ? -2.477 6.754 -27.234 1 84.81 373 ASP B N 1
ATOM 8728 C CA . ASP B 1 373 ? -3.488 7.789 -27.062 1 84.81 373 ASP B CA 1
ATOM 8729 C C . ASP B 1 373 ? -4.895 7.211 -27.172 1 84.81 373 ASP B C 1
ATOM 8731 O O . ASP B 1 373 ? -5.801 7.602 -26.438 1 84.81 373 ASP B O 1
ATOM 8735 N N . ASN B 1 374 ? -5.074 6.328 -28.031 1 81.06 374 ASN B N 1
ATOM 8736 C CA . ASN B 1 374 ? -6.367 5.684 -28.234 1 81.06 374 ASN B CA 1
ATOM 8737 C C . ASN B 1 374 ? -6.77 4.848 -27.016 1 81.06 374 ASN B C 1
ATOM 8739 O O . ASN B 1 374 ? -7.938 4.844 -26.625 1 81.06 374 ASN B O 1
ATOM 8743 N N . VAL B 1 375 ? -5.812 4.199 -26.562 1 81.62 375 VAL B N 1
ATOM 8744 C CA . VAL B 1 375 ? -6.074 3.359 -25.391 1 81.62 375 VAL B CA 1
ATOM 8745 C C . VAL B 1 375 ? -6.469 4.234 -24.203 1 81.62 375 VAL B C 1
ATOM 8747 O O . VAL B 1 375 ? -7.434 3.93 -23.5 1 81.62 375 VAL B O 1
ATOM 8750 N N . ILE B 1 376 ? -5.766 5.301 -24.031 1 84.06 376 ILE B N 1
ATOM 8751 C CA . ILE B 1 376 ? -6 6.203 -22.906 1 84.06 376 ILE B CA 1
ATOM 8752 C C . ILE B 1 376 ? -7.371 6.859 -23.047 1 84.06 376 ILE B C 1
ATOM 8754 O O . ILE B 1 376 ? -8.125 6.957 -22.078 1 84.06 376 ILE B O 1
ATOM 8758 N N . LYS B 1 377 ? -7.648 7.273 -24.188 1 82.38 377 LYS B N 1
ATOM 8759 C CA . LYS B 1 377 ? -8.938 7.914 -24.453 1 82.38 377 LYS B CA 1
ATOM 8760 C C . LYS B 1 377 ? -10.094 6.957 -24.188 1 82.38 377 LYS B C 1
ATOM 8762 O O . LYS B 1 377 ? -11.086 7.34 -23.562 1 82.38 377 LYS B O 1
ATOM 8767 N N . GLU B 1 378 ? -10 5.812 -24.641 1 81.25 378 GLU B N 1
ATOM 8768 C CA . GLU B 1 378 ? -11.047 4.816 -24.438 1 81.25 378 GLU B CA 1
ATOM 8769 C C . GLU B 1 378 ? -11.242 4.516 -22.953 1 81.25 378 GLU B C 1
ATOM 8771 O O . GLU B 1 378 ? -12.367 4.34 -22.5 1 81.25 378 GLU B O 1
ATOM 8776 N N . PHE B 1 379 ? -10.211 4.438 -22.297 1 83.12 379 PHE B N 1
ATOM 8777 C CA . PHE B 1 379 ? -10.273 4.152 -20.875 1 83.12 379 PHE B CA 1
ATOM 8778 C C . PHE B 1 379 ? -11.008 5.258 -20.141 1 83.12 379 PHE B C 1
ATOM 8780 O O . PHE B 1 379 ? -11.883 4.984 -19.312 1 83.12 379 PHE B O 1
ATOM 8787 N N . VAL B 1 380 ? -10.664 6.441 -20.406 1 81 380 VAL B N 1
ATOM 8788 C CA . VAL B 1 380 ? -11.172 7.578 -19.656 1 81 380 VAL B CA 1
ATOM 8789 C C . VAL B 1 380 ? -12.648 7.805 -19.984 1 81 380 VAL B C 1
ATOM 8791 O O . VAL B 1 380 ? -13.438 8.148 -19.094 1 81 380 VAL B O 1
ATOM 8794 N N . GLU B 1 381 ? -12.992 7.586 -21.156 1 81.5 381 GLU B N 1
ATOM 8795 C CA . GLU B 1 381 ? -14.336 7.902 -21.625 1 81.5 381 GLU B CA 1
ATOM 8796 C C . GLU B 1 381 ? -15.375 7.004 -20.938 1 81.5 381 GLU B C 1
ATOM 8798 O O . GLU B 1 381 ? -16.484 7.449 -20.641 1 81.5 381 GLU B O 1
ATOM 8803 N N . ASN B 1 382 ? -15.047 5.762 -20.672 1 82.69 382 ASN B N 1
ATOM 8804 C CA . ASN B 1 382 ? -16.047 4.832 -20.156 1 82.69 382 ASN B CA 1
ATOM 8805 C C . ASN B 1 382 ? -15.68 4.316 -18.766 1 82.69 382 ASN B C 1
ATOM 8807 O O . ASN B 1 382 ? -16.172 3.271 -18.344 1 82.69 382 ASN B O 1
ATOM 8811 N N . ALA B 1 383 ? -14.867 5.02 -18.094 1 87.5 383 ALA B N 1
ATOM 8812 C CA . ALA B 1 383 ? -14.438 4.562 -16.781 1 87.5 383 ALA B CA 1
ATOM 8813 C C . ALA B 1 383 ? -15.562 4.695 -15.758 1 87.5 383 ALA B C 1
ATOM 8815 O O . ALA B 1 383 ? -16.328 5.664 -15.789 1 87.5 383 ALA B O 1
ATOM 8816 N N . PRO B 1 384 ? -15.68 3.713 -14.938 1 83.62 384 PRO B N 1
ATOM 8817 C CA . PRO B 1 384 ? -16.734 3.764 -13.914 1 83.62 384 PRO B CA 1
ATOM 8818 C C . PRO B 1 384 ? -16.531 4.91 -12.93 1 83.62 384 PRO B C 1
ATOM 8820 O O . PRO B 1 384 ? -17.469 5.293 -12.227 1 83.62 384 PRO B O 1
ATOM 8823 N N . VAL B 1 385 ? -15.328 5.387 -12.82 1 84 385 VAL B N 1
ATOM 8824 C CA . VAL B 1 385 ? -15.008 6.527 -11.969 1 84 385 VAL B CA 1
ATOM 8825 C C . VAL B 1 385 ? -14.516 7.691 -12.82 1 84 385 VAL B C 1
ATOM 8827 O O . VAL B 1 385 ? -13.617 7.523 -13.648 1 84 385 VAL B O 1
ATOM 8830 N N . LYS B 1 386 ? -15.148 8.773 -12.609 1 78.81 386 LYS B N 1
ATOM 8831 C CA . LYS B 1 386 ? -14.789 9.938 -13.422 1 78.81 386 LYS B CA 1
ATOM 8832 C C . LYS B 1 386 ? -13.508 10.594 -12.906 1 78.81 386 LYS B C 1
ATOM 8834 O O . LYS B 1 386 ? -13.219 10.547 -11.711 1 78.81 386 LYS B O 1
ATOM 8839 N N . GLY B 1 387 ? -12.727 11.156 -13.898 1 77.19 387 GLY B N 1
ATOM 8840 C CA . GLY B 1 387 ? -11.555 11.945 -13.547 1 77.19 387 GLY B CA 1
ATOM 8841 C C . GLY B 1 387 ? -10.352 11.094 -13.195 1 77.19 387 GLY B C 1
ATOM 8842 O O . GLY B 1 387 ? -9.383 11.586 -12.602 1 77.19 387 GLY B O 1
ATOM 8843 N N . ILE B 1 388 ? -10.414 9.859 -13.492 1 84.38 388 ILE B N 1
ATOM 8844 C CA . ILE B 1 388 ? -9.305 8.969 -13.18 1 84.38 388 ILE B CA 1
ATOM 8845 C C . ILE B 1 388 ? -8.164 9.203 -14.164 1 84.38 388 ILE B C 1
ATOM 8847 O O . ILE B 1 388 ? -8.391 9.516 -15.336 1 84.38 388 ILE B O 1
ATOM 8851 N N . LYS B 1 389 ? -6.98 9.156 -13.648 1 86.62 389 LYS B N 1
ATOM 8852 C CA . LYS B 1 389 ? -5.785 9.273 -14.477 1 86.62 389 LYS B CA 1
ATOM 8853 C C . LYS B 1 389 ? -4.91 8.031 -14.367 1 86.62 389 LYS B C 1
ATOM 8855 O O . LYS B 1 389 ? -4.668 7.531 -13.266 1 86.62 389 LYS B O 1
ATOM 8860 N N . ILE B 1 390 ? -4.562 7.562 -15.484 1 90.25 390 ILE B N 1
ATOM 8861 C CA . ILE B 1 390 ? -3.641 6.438 -15.547 1 90.25 390 ILE B CA 1
ATOM 8862 C C . ILE B 1 390 ? -2.336 6.871 -16.203 1 90.25 390 ILE B C 1
ATOM 8864 O O . ILE B 1 390 ? -2.35 7.594 -17.203 1 90.25 390 ILE B O 1
ATOM 8868 N N . LYS B 1 391 ? -1.271 6.504 -15.594 1 93.5 391 LYS B N 1
ATOM 8869 C CA . LYS B 1 391 ? 0.049 6.824 -16.125 1 93.5 391 LYS B CA 1
ATOM 8870 C C . LYS B 1 391 ? 0.751 5.574 -16.641 1 93.5 391 LYS B C 1
ATOM 8872 O O . LYS B 1 391 ? 0.669 4.512 -16.031 1 93.5 391 LYS B O 1
ATOM 8877 N N . TYR B 1 392 ? 1.413 5.762 -17.766 1 93.5 392 TYR B N 1
ATOM 8878 C CA . TYR B 1 392 ? 2.041 4.609 -18.406 1 93.5 392 TYR B CA 1
ATOM 8879 C C . TYR B 1 392 ? 3.543 4.82 -18.547 1 93.5 392 TYR B C 1
ATOM 8881 O O . TYR B 1 392 ? 3.996 5.926 -18.844 1 93.5 392 TYR B O 1
ATOM 8889 N N . GLY B 1 393 ? 4.289 3.803 -18.25 1 94.88 393 GLY B N 1
ATOM 8890 C CA . GLY B 1 393 ? 5.703 3.693 -18.562 1 94.88 393 GLY B CA 1
ATOM 8891 C C . GLY B 1 393 ? 6 2.613 -19.594 1 94.88 393 GLY B C 1
ATOM 8892 O O . GLY B 1 393 ? 5.488 1.494 -19.484 1 94.88 393 GLY B O 1
ATOM 8893 N N . ILE B 1 394 ? 6.848 2.996 -20.594 1 93.19 394 ILE B N 1
ATOM 8894 C CA . ILE B 1 394 ? 7.102 2.068 -21.688 1 93.19 394 ILE B CA 1
ATOM 8895 C C . ILE B 1 394 ? 8.609 1.861 -21.859 1 93.19 394 ILE B C 1
ATOM 8897 O O . ILE B 1 394 ? 9.367 2.83 -21.938 1 93.19 394 ILE B O 1
ATOM 8901 N N . TYR B 1 395 ? 9 0.657 -21.828 1 93.31 395 TYR B N 1
ATOM 8902 C CA . TYR B 1 395 ? 10.336 0.273 -22.266 1 93.31 395 TYR B CA 1
ATOM 8903 C C . TYR B 1 395 ? 10.289 -0.379 -23.641 1 93.31 395 TYR B C 1
ATOM 8905 O O . TYR B 1 395 ? 9.977 -1.565 -23.766 1 93.31 395 TYR B O 1
ATOM 8913 N N . LYS B 1 396 ? 10.617 0.453 -24.625 1 90.44 396 LYS B N 1
ATOM 8914 C CA . LYS B 1 396 ? 10.57 0 -26.016 1 90.44 396 LYS B CA 1
ATOM 8915 C C . LYS B 1 396 ? 11.789 -0.843 -26.359 1 90.44 396 LYS B C 1
ATOM 8917 O O . LYS B 1 396 ? 12.906 -0.547 -25.906 1 90.44 396 LYS B O 1
ATOM 8922 N N . ASN B 1 397 ? 11.516 -1.788 -27.172 1 88.31 397 ASN B N 1
ATOM 8923 C CA . ASN B 1 397 ? 12.594 -2.656 -27.641 1 88.31 397 ASN B CA 1
ATOM 8924 C C . ASN B 1 397 ? 13.492 -3.088 -26.484 1 88.31 397 ASN B C 1
ATOM 8926 O O . ASN B 1 397 ? 14.688 -2.785 -26.484 1 88.31 397 ASN B O 1
ATOM 8930 N N . ILE B 1 398 ? 12.984 -3.857 -25.656 1 90.31 398 ILE B N 1
ATOM 8931 C CA . ILE B 1 398 ? 13.602 -4.215 -24.391 1 90.31 398 ILE B CA 1
ATOM 8932 C C . ILE B 1 398 ? 14.914 -4.953 -24.641 1 90.31 398 ILE B C 1
ATOM 8934 O O . ILE B 1 398 ? 15.07 -5.613 -25.672 1 90.31 398 ILE B O 1
ATOM 8938 N N . ASP B 1 399 ? 15.82 -4.758 -23.734 1 86.06 399 ASP B N 1
ATOM 8939 C CA . ASP B 1 399 ? 17.062 -5.531 -23.719 1 86.06 399 ASP B CA 1
ATOM 8940 C C . ASP B 1 399 ? 16.828 -6.914 -23.109 1 86.06 399 ASP B C 1
ATOM 8942 O O . ASP B 1 399 ? 16.703 -7.043 -21.891 1 86.06 399 ASP B O 1
ATOM 8946 N N . LYS B 1 400 ? 16.859 -7.863 -23.906 1 82.69 400 LYS B N 1
ATOM 8947 C CA . LYS B 1 400 ? 16.5 -9.219 -23.5 1 82.69 400 LYS B CA 1
ATOM 8948 C C . LYS B 1 400 ? 17.594 -9.836 -22.641 1 82.69 400 LYS B C 1
ATOM 8950 O O . LYS B 1 400 ? 17.406 -10.906 -22.047 1 82.69 400 LYS B O 1
ATOM 8955 N N . ASN B 1 401 ? 18.688 -9.141 -22.5 1 76.62 401 ASN B N 1
ATOM 8956 C CA . ASN B 1 401 ? 19.75 -9.602 -21.625 1 76.62 401 ASN B CA 1
ATOM 8957 C C . ASN B 1 401 ? 19.484 -9.266 -20.172 1 76.62 401 ASN B C 1
ATOM 8959 O O . ASN B 1 401 ? 20.125 -9.805 -19.266 1 76.62 401 ASN B O 1
ATOM 8963 N N . LEU B 1 402 ? 18.516 -8.484 -20.047 1 79.44 402 LEU B N 1
ATOM 8964 C CA . LEU B 1 402 ? 18.141 -8.094 -18.688 1 79.44 402 LEU B CA 1
ATOM 8965 C C . LEU B 1 402 ? 17.109 -9.055 -18.109 1 79.44 402 LEU B C 1
ATOM 8967 O O . LEU B 1 402 ? 16.391 -9.727 -18.859 1 79.44 402 LEU B O 1
ATOM 8971 N N . SER B 1 403 ? 17.109 -9.094 -16.781 1 80.38 403 SER B N 1
ATOM 8972 C CA . SER B 1 403 ? 16.047 -9.859 -16.125 1 80.38 403 SER B CA 1
ATOM 8973 C C . SER B 1 403 ? 14.695 -9.195 -16.344 1 80.38 403 SER B C 1
ATOM 8975 O O . SER B 1 403 ? 14.602 -7.973 -16.469 1 80.38 403 SER B O 1
ATOM 8977 N N . ILE B 1 404 ? 13.711 -9.969 -16.375 1 84.06 404 ILE B N 1
ATOM 8978 C CA . ILE B 1 404 ? 12.367 -9.445 -16.578 1 84.06 404 ILE B CA 1
ATOM 8979 C C . ILE B 1 404 ? 12.008 -8.469 -15.469 1 84.06 404 ILE B C 1
ATOM 8981 O O . ILE B 1 404 ? 11.312 -7.477 -15.703 1 84.06 404 ILE B O 1
ATOM 8985 N N . THR B 1 405 ? 12.461 -8.773 -14.312 1 83.44 405 THR B N 1
ATOM 8986 C CA . THR B 1 405 ? 12.211 -7.871 -13.195 1 83.44 405 THR B CA 1
ATOM 8987 C C . THR B 1 405 ? 12.828 -6.5 -13.453 1 83.44 405 THR B C 1
ATOM 8989 O O . THR B 1 405 ? 12.195 -5.473 -13.219 1 83.44 405 THR B O 1
ATOM 8992 N N . THR B 1 406 ? 14.039 -6.477 -13.969 1 83.06 406 THR B N 1
ATOM 8993 C CA . THR B 1 406 ? 14.727 -5.23 -14.281 1 83.06 406 THR B CA 1
ATOM 8994 C C . THR B 1 406 ? 14.016 -4.488 -15.406 1 83.06 406 THR B C 1
ATOM 8996 O O . THR B 1 406 ? 13.867 -3.266 -15.359 1 83.06 406 THR B O 1
ATOM 8999 N N . ILE B 1 407 ? 13.625 -5.262 -16.328 1 91.38 407 ILE B N 1
ATOM 9000 C CA . ILE B 1 407 ? 12.914 -4.695 -17.484 1 91.38 407 ILE B CA 1
ATOM 9001 C C . ILE B 1 407 ? 11.656 -3.982 -17 1 91.38 407 ILE B C 1
ATOM 9003 O O . ILE B 1 407 ? 11.391 -2.844 -17.391 1 91.38 407 ILE B O 1
ATOM 9007 N N . CYS B 1 408 ? 10.938 -4.645 -16.172 1 92.31 408 CYS B N 1
ATOM 9008 C CA . CYS B 1 408 ? 9.719 -4.062 -15.625 1 92.31 408 CYS B CA 1
ATOM 9009 C C . CYS B 1 408 ? 10.023 -2.848 -14.758 1 92.31 408 CYS B C 1
ATOM 9011 O O . CYS B 1 408 ? 9.258 -1.88 -14.75 1 92.31 408 CYS B O 1
ATOM 9013 N N . ASP B 1 409 ? 11.117 -2.865 -14.055 1 87.69 409 ASP B N 1
ATOM 9014 C CA . ASP B 1 409 ? 11.531 -1.731 -13.234 1 87.69 409 ASP B CA 1
ATOM 9015 C C . ASP B 1 409 ? 11.812 -0.501 -14.094 1 87.69 409 ASP B C 1
ATOM 9017 O O . ASP B 1 409 ? 11.492 0.623 -13.695 1 87.69 409 ASP B O 1
ATOM 9021 N N . TYR B 1 410 ? 12.422 -0.78 -15.234 1 91.31 410 TYR B N 1
ATOM 9022 C CA . TYR B 1 410 ? 12.719 0.322 -16.141 1 91.31 410 TYR B CA 1
ATOM 9023 C C . TYR B 1 410 ? 11.438 0.969 -16.656 1 91.31 410 TYR B C 1
ATOM 9025 O O . TYR B 1 410 ? 11.328 2.197 -16.672 1 91.31 410 TYR B O 1
ATOM 9033 N N . ALA B 1 411 ? 10.5 0.149 -17 1 94.12 411 ALA B N 1
ATOM 9034 C CA . ALA B 1 411 ? 9.211 0.673 -17.438 1 94.12 411 ALA B CA 1
ATOM 9035 C C . ALA B 1 411 ? 8.516 1.429 -16.297 1 94.12 411 ALA B C 1
ATOM 9037 O O . ALA B 1 411 ? 7.91 2.479 -16.531 1 94.12 411 ALA B O 1
ATOM 9038 N N . SER B 1 412 ? 8.602 0.919 -15.125 1 92.75 412 SER B N 1
ATOM 9039 C CA . SER B 1 412 ? 8 1.558 -13.961 1 92.75 412 SER B CA 1
ATOM 9040 C C . SER B 1 412 ? 8.641 2.916 -13.688 1 92.75 412 SER B C 1
ATOM 9042 O O . SER B 1 412 ? 7.949 3.861 -13.297 1 92.75 412 SER B O 1
ATOM 9044 N N . MET B 1 413 ? 9.938 2.99 -13.828 1 90.25 413 MET B N 1
ATOM 9045 C CA . MET B 1 413 ? 10.648 4.254 -13.641 1 90.25 413 MET B CA 1
ATOM 9046 C C . MET B 1 413 ? 10.133 5.312 -14.609 1 90.25 413 MET B C 1
ATOM 9048 O O . MET B 1 413 ? 9.984 6.477 -14.242 1 90.25 413 MET B O 1
ATOM 9052 N N . ALA B 1 414 ? 9.922 4.867 -15.805 1 93.44 414 ALA B N 1
ATOM 9053 C CA . ALA B 1 414 ? 9.375 5.789 -16.797 1 93.44 414 ALA B CA 1
ATOM 9054 C C . ALA B 1 414 ? 8.008 6.309 -16.375 1 93.44 414 ALA B C 1
ATOM 9056 O O . ALA B 1 414 ? 7.723 7.504 -16.484 1 93.44 414 ALA B O 1
ATOM 9057 N N . ALA B 1 415 ? 7.199 5.426 -15.891 1 93.19 415 ALA B N 1
ATOM 9058 C CA . ALA B 1 415 ? 5.871 5.816 -15.438 1 93.19 415 ALA B CA 1
ATOM 9059 C C . ALA B 1 415 ? 5.961 6.828 -14.297 1 93.19 415 ALA B C 1
ATOM 9061 O O . ALA B 1 415 ? 5.145 7.75 -14.211 1 93.19 415 ALA B O 1
ATOM 9062 N N . GLU B 1 416 ? 6.898 6.672 -13.422 1 88.69 416 GLU B N 1
ATOM 9063 C CA . GLU B 1 416 ? 7.066 7.539 -12.258 1 88.69 416 GLU B CA 1
ATOM 9064 C C . GLU B 1 416 ? 7.352 8.977 -12.68 1 88.69 416 GLU B C 1
ATOM 9066 O O . GLU B 1 416 ? 6.945 9.922 -12 1 88.69 416 GLU B O 1
ATOM 9071 N N . THR B 1 417 ? 8.008 9.172 -13.773 1 88.69 417 THR B N 1
ATOM 9072 C CA . THR B 1 417 ? 8.383 10.508 -14.234 1 88.69 417 THR B CA 1
ATOM 9073 C C . THR B 1 417 ? 7.148 11.305 -14.633 1 88.69 417 THR B C 1
ATOM 9075 O O . THR B 1 417 ? 7.172 12.539 -14.609 1 88.69 417 THR B O 1
ATOM 9078 N N . VAL B 1 418 ? 6.109 10.641 -14.953 1 91 418 VAL B N 1
ATOM 9079 C CA . VAL B 1 418 ? 4.938 11.359 -15.445 1 91 418 VAL B CA 1
ATOM 9080 C C . VAL B 1 418 ? 3.816 11.289 -14.406 1 91 418 VAL B C 1
ATOM 9082 O O . VAL B 1 418 ? 2.711 11.789 -14.648 1 91 418 VAL B O 1
ATOM 9085 N N . MET B 1 419 ? 4.09 10.75 -13.289 1 87.56 419 MET B N 1
ATOM 9086 C CA . MET B 1 419 ? 3.049 10.523 -12.281 1 87.56 419 MET B CA 1
ATOM 9087 C C . MET B 1 419 ? 2.436 11.844 -11.828 1 87.56 419 MET B C 1
ATOM 9089 O O . MET B 1 419 ? 1.226 11.93 -11.617 1 87.56 419 MET B O 1
ATOM 9093 N N . GLU B 1 420 ? 3.236 12.875 -11.727 1 80.06 420 GLU B N 1
ATOM 9094 C CA . GLU B 1 420 ? 2.74 14.156 -11.234 1 80.06 420 GLU B CA 1
ATOM 9095 C C . GLU B 1 420 ? 2.555 15.148 -12.383 1 80.06 420 GLU B C 1
ATOM 9097 O O . GLU B 1 420 ? 2.186 16.297 -12.156 1 80.06 420 GLU B O 1
ATOM 9102 N N . ASP B 1 421 ? 2.854 14.602 -13.586 1 81.12 421 ASP B N 1
ATOM 9103 C CA . ASP B 1 421 ? 2.674 15.461 -14.758 1 81.12 421 ASP B CA 1
ATOM 9104 C C . ASP B 1 421 ? 1.245 15.375 -15.281 1 81.12 421 ASP B C 1
ATOM 9106 O O . ASP B 1 421 ? 0.817 14.328 -15.766 1 81.12 421 ASP B O 1
ATOM 9110 N N . TYR B 1 422 ? 0.534 16.438 -15.25 1 75.31 422 TYR B N 1
ATOM 9111 C CA . TYR B 1 422 ? -0.872 16.438 -15.641 1 75.31 422 TYR B CA 1
ATOM 9112 C C . TYR B 1 422 ? -1.018 16.438 -17.156 1 75.31 422 TYR B C 1
ATOM 9114 O O . TYR B 1 422 ? -2.068 16.062 -17.688 1 75.31 422 TYR B O 1
ATOM 9122 N N . ASN B 1 423 ? 0.064 16.766 -17.781 1 77.31 423 ASN B N 1
ATOM 9123 C CA . ASN B 1 423 ? -0.042 16.938 -19.234 1 77.31 423 ASN B CA 1
ATOM 9124 C C . ASN B 1 423 ? 0.411 15.688 -19.984 1 77.31 423 ASN B C 1
ATOM 9126 O O . ASN B 1 423 ? 0.113 15.531 -21.172 1 77.31 423 ASN B O 1
ATOM 9130 N N . ARG B 1 424 ? 1.11 14.953 -19.359 1 86.56 424 ARG B N 1
ATOM 9131 C CA . ARG B 1 424 ? 1.631 13.75 -20 1 86.56 424 ARG B CA 1
ATOM 9132 C C . ARG B 1 424 ? 1.104 12.492 -19.312 1 86.56 424 ARG B C 1
ATOM 9134 O O . ARG B 1 424 ? 1.228 12.336 -18.094 1 86.56 424 ARG B O 1
ATOM 9141 N N . ASP B 1 425 ? 0.659 11.555 -20.172 1 90.44 425 ASP B N 1
ATOM 9142 C CA . ASP B 1 425 ? 0.064 10.344 -19.609 1 90.44 425 ASP B CA 1
ATOM 9143 C C . ASP B 1 425 ? 0.993 9.148 -19.766 1 90.44 425 ASP B C 1
ATOM 9145 O O . ASP B 1 425 ? 0.785 8.102 -19.141 1 90.44 425 ASP B O 1
ATOM 9149 N N . TYR B 1 426 ? 1.979 9.25 -20.562 1 91.69 426 TYR B N 1
ATOM 9150 C CA . TYR B 1 426 ? 2.916 8.141 -20.703 1 91.69 426 TYR B CA 1
ATOM 9151 C C . TYR B 1 426 ? 4.328 8.648 -20.953 1 91.69 426 TYR B C 1
ATOM 9153 O O . TYR B 1 426 ? 4.52 9.797 -21.359 1 91.69 426 TYR B O 1
ATOM 9161 N N . ALA B 1 427 ? 5.312 7.875 -20.625 1 93 427 ALA B N 1
ATOM 9162 C CA . ALA B 1 427 ? 6.727 8.172 -20.844 1 93 427 ALA B CA 1
ATOM 9163 C C . ALA B 1 427 ? 7.492 6.914 -21.25 1 93 427 ALA B C 1
ATOM 9165 O O . ALA B 1 427 ? 7.062 5.797 -20.969 1 93 427 ALA B O 1
ATOM 9166 N N . TYR B 1 428 ? 8.539 7.152 -21.969 1 92.56 428 TYR B N 1
ATOM 9167 C CA . TYR B 1 428 ? 9.422 6.066 -22.391 1 92.56 428 TYR B CA 1
ATOM 9168 C C . TYR B 1 428 ? 10.672 6.023 -21.516 1 92.56 428 TYR B C 1
ATOM 9170 O O . TYR B 1 428 ? 11.102 7.047 -20.984 1 92.56 428 TYR B O 1
ATOM 9178 N N . TYR B 1 429 ? 11.125 4.824 -21.344 1 92.25 429 TYR B N 1
ATOM 9179 C CA . TYR B 1 429 ? 12.445 4.703 -20.734 1 92.25 429 TYR B CA 1
ATOM 9180 C C . TYR B 1 429 ? 13.539 5.145 -21.703 1 92.25 429 TYR B C 1
ATOM 9182 O O . TYR B 1 429 ? 13.711 4.551 -22.781 1 92.25 429 TYR B O 1
ATOM 9190 N N . THR B 1 430 ? 14.188 6.219 -21.344 1 89.25 430 THR B N 1
ATOM 9191 C CA . THR B 1 430 ? 15.172 6.836 -22.203 1 89.25 430 THR B CA 1
ATOM 9192 C C . THR B 1 430 ? 16.578 6.656 -21.641 1 89.25 430 THR B C 1
ATOM 9194 O O . THR B 1 430 ? 16.75 6.168 -20.531 1 89.25 430 THR B O 1
ATOM 9197 N N . ASP B 1 431 ? 17.453 7.008 -22.453 1 85.56 431 ASP B N 1
ATOM 9198 C CA . ASP B 1 431 ? 18.859 6.988 -22.031 1 85.56 431 ASP B CA 1
ATOM 9199 C C . ASP B 1 431 ? 19.078 7.949 -20.859 1 85.56 431 ASP B C 1
ATOM 9201 O O . ASP B 1 431 ? 19.906 7.684 -20 1 85.56 431 ASP B O 1
ATOM 9205 N N . GLU B 1 432 ? 18.344 8.93 -20.906 1 88.25 432 GLU B N 1
ATOM 9206 C CA . GLU B 1 432 ? 18.438 9.883 -19.812 1 88.25 432 GLU B CA 1
ATOM 9207 C C . GLU B 1 432 ? 18.031 9.258 -18.484 1 88.25 432 GLU B C 1
ATOM 9209 O O . GLU B 1 432 ? 18.688 9.469 -17.453 1 88.25 432 GLU B O 1
ATOM 9214 N N . LEU B 1 433 ? 17 8.555 -18.516 1 88.94 433 LEU B N 1
ATOM 9215 C CA . LEU B 1 433 ? 16.547 7.863 -17.312 1 88.94 433 LEU B CA 1
ATOM 9216 C C . LEU B 1 433 ? 17.547 6.797 -16.891 1 88.94 433 LEU B C 1
ATOM 9218 O O . LEU B 1 433 ? 17.766 6.578 -15.695 1 88.94 433 LEU B O 1
ATOM 9222 N N . ALA B 1 434 ? 18.078 6.219 -17.875 1 86.19 434 ALA B N 1
ATOM 9223 C CA . ALA B 1 434 ? 19.109 5.211 -17.594 1 86.19 434 ALA B CA 1
ATOM 9224 C C . ALA B 1 434 ? 20.312 5.836 -16.906 1 86.19 434 ALA B C 1
ATOM 9226 O O . ALA B 1 434 ? 20.859 5.273 -15.953 1 86.19 434 ALA B O 1
ATOM 9227 N N . GLN B 1 435 ? 20.688 6.969 -17.422 1 86.5 435 GLN B N 1
ATOM 9228 C CA . GLN B 1 435 ? 21.812 7.676 -16.828 1 86.5 435 GLN B CA 1
ATOM 9229 C C . GLN B 1 435 ? 21.516 8.133 -15.414 1 86.5 435 GLN B C 1
ATOM 9231 O O . GLN B 1 435 ? 22.375 8.039 -14.531 1 86.5 435 GLN B O 1
ATOM 9236 N N . LYS B 1 436 ? 20.375 8.562 -15.203 1 87 436 LYS B N 1
ATOM 9237 C CA . LYS B 1 436 ? 19.969 8.984 -13.867 1 87 436 LYS B CA 1
ATOM 9238 C C . LYS B 1 436 ? 19.984 7.812 -12.891 1 87 436 LYS B C 1
ATOM 9240 O O . LYS B 1 436 ? 20.422 7.953 -11.75 1 87 436 LYS B O 1
ATOM 9245 N N . ARG B 1 437 ? 19.469 6.785 -13.336 1 84.19 437 ARG B N 1
ATOM 9246 C CA . ARG B 1 437 ? 19.453 5.582 -12.508 1 84.19 437 ARG B CA 1
ATOM 9247 C C . ARG B 1 437 ? 20.875 5.168 -12.125 1 84.19 437 ARG B C 1
ATOM 9249 O O . ARG B 1 437 ? 21.141 4.848 -10.969 1 84.19 437 ARG B O 1
ATOM 9256 N N . LEU B 1 438 ? 21.688 5.145 -13.133 1 82.62 438 LEU B N 1
ATOM 9257 C CA . LEU B 1 438 ? 23.094 4.777 -12.898 1 82.62 438 LEU B CA 1
ATOM 9258 C C . LEU B 1 438 ? 23.766 5.762 -11.953 1 82.62 438 LEU B C 1
ATOM 9260 O O . LEU B 1 438 ? 24.547 5.363 -11.086 1 82.62 438 LEU B O 1
ATOM 9264 N N . TYR B 1 439 ? 23.422 6.965 -12.141 1 87.94 439 TYR B N 1
ATOM 9265 C CA . TYR B 1 439 ? 23.938 8.008 -11.266 1 87.94 439 TYR B CA 1
ATOM 9266 C C . TYR B 1 439 ? 23.484 7.797 -9.828 1 87.94 439 TYR B C 1
ATOM 9268 O O . TYR B 1 439 ? 24.297 7.883 -8.898 1 87.94 439 TYR B O 1
ATOM 9276 N N . ASN B 1 440 ? 22.281 7.48 -9.617 1 88.62 440 ASN B N 1
ATOM 9277 C CA . ASN B 1 440 ? 21.75 7.219 -8.281 1 88.62 440 ASN B CA 1
ATOM 9278 C C . ASN B 1 440 ? 22.406 6 -7.645 1 88.62 440 ASN B C 1
ATOM 9280 O O . ASN B 1 440 ? 22.703 5.996 -6.449 1 88.62 440 ASN B O 1
ATOM 9284 N N . GLN B 1 441 ? 22.594 5.047 -8.422 1 85.31 441 GLN B N 1
ATOM 9285 C CA . GLN B 1 441 ? 23.25 3.842 -7.938 1 85.31 441 GLN B CA 1
ATOM 9286 C C . GLN B 1 441 ? 24.688 4.141 -7.5 1 85.31 441 GLN B C 1
ATOM 9288 O O . GLN B 1 441 ? 25.156 3.602 -6.496 1 85.31 441 GLN B O 1
ATOM 9293 N N . MET B 1 442 ? 25.297 4.938 -8.305 1 87 442 MET B N 1
ATOM 9294 C CA . MET B 1 442 ? 26.656 5.344 -7.977 1 87 442 MET B CA 1
ATOM 9295 C C . MET B 1 442 ? 26.703 6.066 -6.637 1 87 442 MET B C 1
ATOM 9297 O O . MET B 1 442 ? 27.547 5.777 -5.797 1 87 442 MET B O 1
ATOM 9301 N N . ILE B 1 443 ? 25.75 6.914 -6.426 1 91.81 443 ILE B N 1
ATOM 9302 C CA . ILE B 1 443 ? 25.672 7.676 -5.184 1 91.81 443 ILE B CA 1
ATOM 9303 C C . ILE B 1 443 ? 25.469 6.723 -4.008 1 91.81 443 ILE B C 1
ATOM 9305 O O . ILE B 1 443 ? 26.094 6.867 -2.965 1 91.81 443 ILE B O 1
ATOM 9309 N N . GLU B 1 444 ? 24.656 5.762 -4.215 1 89.69 444 GLU B N 1
ATOM 9310 C CA . GLU B 1 444 ? 24.359 4.789 -3.166 1 89.69 444 GLU B CA 1
ATOM 9311 C C . GLU B 1 444 ? 25.594 3.928 -2.854 1 89.69 444 GLU B C 1
ATOM 9313 O O . GLU B 1 444 ? 25.906 3.703 -1.686 1 89.69 444 GLU B O 1
ATOM 9318 N N . ASN B 1 445 ? 26.297 3.529 -3.846 1 88.31 445 ASN B N 1
ATOM 9319 C CA . ASN B 1 445 ? 27.406 2.598 -3.689 1 88.31 445 ASN B CA 1
ATOM 9320 C C . ASN B 1 445 ? 28.641 3.285 -3.096 1 88.31 445 ASN B C 1
ATOM 9322 O O . ASN B 1 445 ? 29.422 2.656 -2.381 1 88.31 445 ASN B O 1
ATOM 9326 N N . ASP B 1 446 ? 28.703 4.484 -3.371 1 91.19 446 ASP B N 1
ATOM 9327 C CA . ASP B 1 446 ? 29.906 5.215 -2.973 1 91.19 446 ASP B CA 1
ATOM 9328 C C . ASP B 1 446 ? 29.812 5.668 -1.517 1 91.19 446 ASP B C 1
ATOM 9330 O O . ASP B 1 446 ? 30.797 6.152 -0.948 1 91.19 446 ASP B O 1
ATOM 9334 N N . PHE B 1 447 ? 28.797 5.457 -0.859 1 93.75 447 PHE B N 1
ATOM 9335 C CA . PHE B 1 447 ? 28.516 6.023 0.455 1 93.75 447 PHE B CA 1
ATOM 9336 C C . PHE B 1 447 ? 29.562 5.574 1.472 1 93.75 447 PHE B C 1
ATOM 9338 O O . PHE B 1 447 ? 30.172 6.406 2.15 1 93.75 447 PHE B O 1
ATOM 9345 N N . THR B 1 448 ? 29.75 4.281 1.569 1 90.94 448 THR B N 1
ATOM 9346 C CA . THR B 1 448 ? 30.641 3.727 2.582 1 90.94 448 THR B CA 1
ATOM 9347 C C . THR B 1 448 ? 32.062 4.227 2.383 1 90.94 448 THR B C 1
ATOM 9349 O O . THR B 1 448 ? 32.719 4.648 3.338 1 90.94 448 THR B O 1
ATOM 9352 N N . ASP B 1 449 ? 32.469 4.191 1.131 1 91.5 449 ASP B N 1
ATOM 9353 C CA . ASP B 1 449 ? 33.812 4.66 0.826 1 91.5 449 ASP B CA 1
ATOM 9354 C C . ASP B 1 449 ? 33.938 6.164 1.058 1 91.5 449 ASP B C 1
ATOM 9356 O O . ASP B 1 449 ? 34.969 6.641 1.537 1 91.5 449 ASP B O 1
ATOM 9360 N N . ALA B 1 450 ? 32.906 6.809 0.646 1 94.5 450 ALA B N 1
ATOM 9361 C CA . ALA B 1 450 ? 32.906 8.258 0.824 1 94.5 450 ALA B CA 1
ATOM 9362 C C . ALA B 1 450 ? 33.031 8.633 2.301 1 94.5 450 ALA B C 1
ATOM 9364 O O . ALA B 1 450 ? 33.688 9.594 2.658 1 94.5 450 ALA B O 1
ATOM 9365 N N . LEU B 1 451 ? 32.406 7.875 3.174 1 93.88 451 LEU B N 1
ATOM 9366 C CA . LEU B 1 451 ? 32.5 8.102 4.613 1 93.88 451 LEU B CA 1
ATOM 9367 C C . LEU B 1 451 ? 33.875 7.812 5.141 1 93.88 451 LEU B C 1
ATOM 9369 O O . LEU B 1 451 ? 34.438 8.594 5.926 1 93.88 451 LEU B O 1
ATOM 9373 N N . LYS B 1 452 ? 34.406 6.699 4.684 1 91.94 452 LYS B N 1
ATOM 9374 C CA . LYS B 1 452 ? 35.75 6.285 5.121 1 91.94 452 LYS B CA 1
ATOM 9375 C C . LYS B 1 452 ? 36.812 7.285 4.672 1 91.94 452 LYS B C 1
ATOM 9377 O O . LYS B 1 452 ? 37.719 7.598 5.43 1 91.94 452 LYS B O 1
ATOM 9382 N N . ASN B 1 453 ? 36.594 7.762 3.471 1 93.25 453 ASN B N 1
ATOM 9383 C CA . ASN B 1 453 ? 37.562 8.688 2.887 1 93.25 453 ASN B CA 1
ATOM 9384 C C . ASN B 1 453 ? 37.281 10.125 3.318 1 93.25 453 ASN B C 1
ATOM 9386 O O . ASN B 1 453 ? 37.938 11.055 2.836 1 93.25 453 ASN B O 1
ATOM 9390 N N . LYS B 1 454 ? 36.25 10.344 4.156 1 94.31 454 LYS B N 1
ATOM 9391 C CA . LYS B 1 454 ? 35.906 11.656 4.695 1 94.31 454 LYS B CA 1
ATOM 9392 C C . LYS B 1 454 ? 35.594 12.641 3.572 1 94.31 454 LYS B C 1
ATOM 9394 O O . LYS B 1 454 ? 36.062 13.773 3.586 1 94.31 454 LYS B O 1
ATOM 9399 N N . GLU B 1 455 ? 34.875 12.141 2.607 1 95.31 455 GLU B N 1
ATOM 9400 C CA . GLU B 1 455 ? 34.5 12.977 1.473 1 95.31 455 GLU B CA 1
ATOM 9401 C C . GLU B 1 455 ? 33.344 13.914 1.839 1 95.31 455 GLU B C 1
ATOM 9403 O O . GLU B 1 455 ? 33.156 14.93 1.173 1 95.31 455 GLU B O 1
ATOM 9408 N N . PHE B 1 456 ? 32.688 13.586 2.873 1 96.94 456 PHE B N 1
ATOM 9409 C CA . PHE B 1 456 ? 31.625 14.461 3.338 1 96.94 456 PHE B CA 1
ATOM 9410 C C . PHE B 1 456 ? 32.188 15.57 4.223 1 96.94 456 PHE B C 1
ATOM 9412 O O . PHE B 1 456 ? 32.688 15.305 5.32 1 96.94 456 PHE B O 1
ATOM 9419 N N . ILE B 1 457 ? 32.031 16.766 3.729 1 96.25 457 ILE B N 1
ATOM 9420 C CA . ILE B 1 457 ? 32.562 17.922 4.461 1 96.25 457 ILE B CA 1
ATOM 9421 C C . ILE B 1 457 ? 31.406 18.797 4.941 1 96.25 457 ILE B C 1
ATOM 9423 O O . ILE B 1 457 ? 30.312 18.766 4.367 1 96.25 457 ILE B O 1
ATOM 9427 N N . ILE B 1 458 ? 31.625 19.516 6 1 97.38 458 ILE B N 1
ATOM 9428 C CA . ILE B 1 458 ? 30.562 20.281 6.613 1 97.38 458 ILE B CA 1
ATOM 9429 C C . ILE B 1 458 ? 30.75 21.766 6.305 1 97.38 458 ILE B C 1
ATOM 9431 O O . ILE B 1 458 ? 31.844 22.312 6.488 1 97.38 458 ILE B O 1
ATOM 9435 N N . TYR B 1 459 ? 29.781 22.344 5.738 1 97.19 459 TYR B N 1
ATOM 9436 C CA . TYR B 1 459 ? 29.672 23.781 5.586 1 97.19 459 TYR B CA 1
ATOM 9437 C C . TYR B 1 459 ? 28.828 24.391 6.695 1 97.19 459 TYR B C 1
ATOM 9439 O O . TYR B 1 459 ? 28 23.703 7.293 1 97.19 459 TYR B O 1
ATOM 9447 N N . TYR B 1 460 ? 29.078 25.609 7 1 97.44 460 TYR B N 1
ATOM 9448 C CA . TYR B 1 460 ? 28.375 26.297 8.078 1 97.44 460 TYR B CA 1
ATOM 9449 C C . TYR B 1 460 ? 27.703 27.562 7.57 1 97.44 460 TYR B C 1
ATOM 9451 O O . TYR B 1 460 ? 28.312 28.375 6.871 1 97.44 460 TYR B O 1
ATOM 9459 N N . GLN B 1 461 ? 26.469 27.703 7.891 1 97.06 461 GLN B N 1
ATOM 9460 C CA . GLN B 1 461 ? 25.75 28.922 7.555 1 97.06 461 GLN B CA 1
ATOM 9461 C C . GLN B 1 461 ? 25.438 29.734 8.805 1 97.06 461 GLN B C 1
ATOM 9463 O O . GLN B 1 461 ? 24.688 29.281 9.68 1 97.06 461 GLN B O 1
ATOM 9468 N N . PRO B 1 462 ? 25.938 30.891 8.891 1 96.62 462 PRO B N 1
ATOM 9469 C CA . PRO B 1 462 ? 25.75 31.719 10.086 1 96.62 462 PRO B CA 1
ATOM 9470 C C . PRO B 1 462 ? 24.312 32.156 10.297 1 96.62 462 PRO B C 1
ATOM 9472 O O . PRO B 1 462 ? 23.609 32.469 9.328 1 96.62 462 PRO B O 1
ATOM 9475 N N . LYS B 1 463 ? 23.859 32.156 11.5 1 96.81 463 LYS B N 1
ATOM 9476 C CA . LYS B 1 463 ? 22.609 32.75 11.953 1 96.81 463 LYS B CA 1
ATOM 9477 C C . LYS B 1 463 ? 22.844 34.125 12.586 1 96.81 463 LYS B C 1
ATOM 9479 O O . LYS B 1 463 ? 23.75 34.281 13.414 1 96.81 463 LYS B O 1
ATOM 9484 N N . ILE B 1 464 ? 22.031 35.062 12.211 1 95.69 464 ILE B N 1
ATOM 9485 C CA . ILE B 1 464 ? 22.297 36.438 12.617 1 95.69 464 ILE B CA 1
ATOM 9486 C C . ILE B 1 464 ? 21.156 36.969 13.484 1 95.69 464 ILE B C 1
ATOM 9488 O O . ILE B 1 464 ? 19.984 36.688 13.188 1 95.69 464 ILE B O 1
ATOM 9492 N N . ASP B 1 465 ? 21.484 37.594 14.484 1 94.94 465 ASP B N 1
ATOM 9493 C CA . ASP B 1 465 ? 20.484 38.281 15.297 1 94.94 465 ASP B CA 1
ATOM 9494 C C . ASP B 1 465 ? 19.953 39.531 14.57 1 94.94 465 ASP B C 1
ATOM 9496 O O . ASP B 1 465 ? 20.719 40.312 14.047 1 94.94 465 ASP B O 1
ATOM 9500 N N . VAL B 1 466 ? 18.688 39.656 14.57 1 92.75 466 VAL B N 1
ATOM 9501 C CA . VAL B 1 466 ? 18.078 40.719 13.766 1 92.75 466 VAL B CA 1
ATOM 9502 C C . VAL B 1 466 ? 18.375 42.094 14.383 1 92.75 466 VAL B C 1
ATOM 9504 O O . VAL B 1 466 ? 18.594 43.062 13.672 1 92.75 466 VAL B O 1
ATOM 9507 N N . VAL B 1 467 ? 18.469 42.219 15.68 1 89.75 467 VAL B N 1
ATOM 9508 C CA . VAL B 1 467 ? 18.625 43.469 16.391 1 89.75 467 VAL B CA 1
ATOM 9509 C C . VAL B 1 467 ? 20.109 43.875 16.422 1 89.75 467 VAL B C 1
ATOM 9511 O O . VAL B 1 467 ? 20.469 44.969 16 1 89.75 467 VAL B O 1
ATOM 9514 N N . THR B 1 468 ? 20.984 42.938 16.828 1 89.75 468 THR B N 1
ATOM 9515 C CA . THR B 1 468 ? 22.391 43.25 17.016 1 89.75 468 THR B CA 1
ATOM 9516 C C . THR B 1 468 ? 23.172 43.031 15.719 1 89.75 468 THR B C 1
ATOM 9518 O O . THR B 1 468 ? 24.297 43.531 15.578 1 89.75 468 THR B O 1
ATOM 9521 N N . GLU B 1 469 ? 22.609 42.219 14.797 1 90.56 469 GLU B N 1
ATOM 9522 C CA . GLU B 1 469 ? 23.234 41.844 13.531 1 90.56 469 GLU B CA 1
ATOM 9523 C C . GLU B 1 469 ? 24.547 41.094 13.766 1 90.56 469 GLU B C 1
ATOM 9525 O O . GLU B 1 469 ? 25.484 41.219 12.977 1 90.56 469 GLU B O 1
ATOM 9530 N N . LYS B 1 470 ? 24.625 40.5 14.906 1 91.81 470 LYS B N 1
ATOM 9531 C CA . LYS B 1 470 ? 25.766 39.656 15.227 1 91.81 470 LYS B CA 1
ATOM 9532 C C . LYS B 1 470 ? 25.469 38.188 14.953 1 91.81 470 LYS B C 1
ATOM 9534 O O . LYS B 1 470 ? 24.297 37.781 14.922 1 91.81 470 LYS B O 1
ATOM 9539 N N . VAL B 1 471 ? 26.578 37.438 14.812 1 94.81 471 VAL B N 1
ATOM 9540 C CA . VAL B 1 471 ? 26.438 36 14.609 1 94.81 471 VAL B CA 1
ATOM 9541 C C . VAL B 1 471 ? 26.125 35.312 15.938 1 94.81 471 VAL B C 1
ATOM 9543 O O . VAL B 1 471 ? 26.844 35.5 16.922 1 94.81 471 VAL B O 1
ATOM 9546 N N . ILE B 1 472 ? 25.094 34.594 16.016 1 93.69 472 ILE B N 1
ATOM 9547 C CA . ILE B 1 472 ? 24.703 33.969 17.266 1 93.69 472 ILE B CA 1
ATOM 9548 C C . ILE B 1 472 ? 24.828 32.438 17.156 1 93.69 472 ILE B C 1
ATOM 9550 O O . ILE B 1 472 ? 24.75 31.734 18.156 1 93.69 472 ILE B O 1
ATOM 9554 N N . GLY B 1 473 ? 25.016 31.953 15.992 1 95.25 473 GLY B N 1
ATOM 9555 C CA . GLY B 1 473 ? 25.141 30.516 15.75 1 95.25 473 GLY B CA 1
ATOM 9556 C C . GLY B 1 473 ? 25.281 30.172 14.281 1 95.25 473 GLY B C 1
ATOM 9557 O O . GLY B 1 473 ? 25.5 31.062 13.445 1 95.25 473 GLY B O 1
ATOM 9558 N N . ALA B 1 474 ? 25.203 28.906 14.008 1 97.25 474 ALA B N 1
ATOM 9559 C CA . ALA B 1 474 ? 25.281 28.453 12.625 1 97.25 474 ALA B CA 1
ATOM 9560 C C . ALA B 1 474 ? 24.578 27.109 12.445 1 97.25 474 ALA B C 1
ATOM 9562 O O . ALA B 1 474 ? 24.25 26.438 13.43 1 97.25 474 ALA B O 1
ATOM 9563 N N . GLU B 1 475 ? 24.234 26.875 11.297 1 97.88 475 GLU B N 1
ATOM 9564 C CA . GLU B 1 475 ? 23.703 25.562 10.914 1 97.88 475 GLU B CA 1
ATOM 9565 C C . GLU B 1 475 ? 24.75 24.766 10.133 1 97.88 475 GLU B C 1
ATOM 9567 O O . GLU B 1 475 ? 25.406 25.297 9.242 1 97.88 475 GLU B O 1
ATOM 9572 N N . ALA B 1 476 ? 24.938 23.531 10.555 1 98 476 ALA B N 1
ATOM 9573 C CA . ALA B 1 476 ? 25.844 22.641 9.836 1 98 476 ALA B CA 1
ATOM 9574 C C . ALA B 1 476 ? 25.156 22.031 8.609 1 98 476 ALA B C 1
ATOM 9576 O O . ALA B 1 476 ? 24.062 21.484 8.711 1 98 476 ALA B O 1
ATOM 9577 N N . LEU B 1 477 ? 25.766 22.172 7.445 1 96.94 477 LEU B N 1
ATOM 9578 C CA . LEU B 1 477 ? 25.234 21.656 6.188 1 96.94 477 LEU B CA 1
ATOM 9579 C C . LEU B 1 477 ? 26.266 20.781 5.484 1 96.94 477 LEU B C 1
ATOM 9581 O O . LEU B 1 477 ? 27.375 21.219 5.191 1 96.94 477 LEU B O 1
ATOM 9585 N N . VAL B 1 478 ? 25.859 19.625 5.125 1 97.19 478 VAL B N 1
ATOM 9586 C CA . VAL B 1 478 ? 26.812 18.656 4.566 1 97.19 478 VAL B CA 1
ATOM 9587 C C . VAL B 1 478 ? 26.969 18.906 3.07 1 97.19 478 VAL B C 1
ATOM 9589 O O . VAL B 1 478 ? 26.031 19.312 2.393 1 97.19 478 VAL B O 1
ATOM 9592 N N . ARG B 1 479 ? 28.156 18.812 2.592 1 96.62 479 ARG B N 1
ATOM 9593 C CA . ARG B 1 479 ? 28.531 18.766 1.18 1 96.62 479 ARG B CA 1
ATOM 9594 C C . ARG B 1 479 ? 29.328 17.5 0.872 1 96.62 479 ARG B C 1
ATOM 9596 O O . ARG B 1 479 ? 29.953 16.922 1.767 1 96.62 479 ARG B O 1
ATOM 9603 N N . TRP B 1 480 ? 29.312 17.094 -0.363 1 96.62 480 TRP B N 1
ATOM 9604 C CA . TRP B 1 480 ? 30.078 15.93 -0.783 1 96.62 480 TRP B CA 1
ATOM 9605 C C . TRP B 1 480 ? 31.156 16.328 -1.778 1 96.62 480 TRP B C 1
ATOM 9607 O O . TRP B 1 480 ? 30.875 16.625 -2.939 1 96.62 480 TRP B O 1
ATOM 9617 N N . GLN B 1 481 ? 32.344 16.406 -1.31 1 95.81 481 GLN B N 1
ATOM 9618 C CA . GLN B 1 481 ? 33.5 16.688 -2.139 1 95.81 481 GLN B CA 1
ATOM 9619 C C . GLN B 1 481 ? 34.281 15.422 -2.432 1 95.81 481 GLN B C 1
ATOM 9621 O O . GLN B 1 481 ? 34.938 14.867 -1.54 1 95.81 481 GLN B O 1
ATOM 9626 N N . ARG B 1 482 ? 34.344 15.07 -3.629 1 92.38 482 ARG B N 1
ATOM 9627 C CA . ARG B 1 482 ? 35.031 13.844 -4.027 1 92.38 482 ARG B CA 1
ATOM 9628 C C . ARG B 1 482 ? 36.562 14.039 -3.998 1 92.38 482 ARG B C 1
ATOM 9630 O O . ARG B 1 482 ? 37.031 15.156 -3.848 1 92.38 482 ARG B O 1
ATOM 9637 N N . THR B 1 483 ? 37.25 12.945 -4.148 1 89.94 483 THR B N 1
ATOM 9638 C CA . THR B 1 483 ? 38.688 12.953 -4.07 1 89.94 483 THR B CA 1
ATOM 9639 C C . THR B 1 483 ? 39.281 13.758 -5.219 1 89.94 483 THR B C 1
ATOM 9641 O O . THR B 1 483 ? 40.375 14.344 -5.082 1 89.94 483 THR B O 1
ATOM 9644 N N . ASP B 1 484 ? 38.562 13.844 -6.309 1 88.12 484 ASP B N 1
ATOM 9645 C CA . ASP B 1 484 ? 39.062 14.586 -7.465 1 88.12 484 ASP B CA 1
ATOM 9646 C C . ASP B 1 484 ? 38.719 16.062 -7.352 1 88.12 484 ASP B C 1
ATOM 9648 O O . ASP B 1 484 ? 39.094 16.859 -8.227 1 88.12 484 ASP B O 1
ATOM 9652 N N . GLY B 1 485 ? 38.031 16.453 -6.312 1 87.12 485 GLY B N 1
ATOM 9653 C CA . GLY B 1 485 ? 37.75 17.859 -6.055 1 87.12 485 GLY B CA 1
ATOM 9654 C C . GLY B 1 485 ? 36.344 18.25 -6.496 1 87.12 485 GLY B C 1
ATOM 9655 O O . GLY B 1 485 ? 35.844 19.328 -6.152 1 87.12 485 GLY B O 1
ATOM 9656 N N . SER B 1 486 ? 35.719 17.406 -7.203 1 91.5 486 SER B N 1
ATOM 9657 C CA . SER B 1 486 ? 34.375 17.719 -7.684 1 91.5 486 SER B CA 1
ATOM 9658 C C . SER B 1 486 ? 33.375 17.688 -6.543 1 91.5 486 SER B C 1
ATOM 9660 O O . SER B 1 486 ? 33.531 16.938 -5.574 1 91.5 486 SER B O 1
ATOM 9662 N N . MET B 1 487 ? 32.344 18.516 -6.676 1 93.25 487 MET B N 1
ATOM 9663 C CA . MET B 1 487 ? 31.328 18.641 -5.629 1 93.25 487 MET B CA 1
ATOM 9664 C C . MET B 1 487 ? 30 18.031 -6.086 1 93.25 487 MET B C 1
ATOM 9666 O O . MET B 1 487 ? 29.594 18.219 -7.23 1 93.25 487 MET B O 1
ATOM 9670 N N . ILE B 1 488 ? 29.453 17.281 -5.207 1 93.31 488 ILE B N 1
ATOM 9671 C CA . ILE B 1 488 ? 28.094 16.781 -5.422 1 93.31 488 ILE B CA 1
ATOM 9672 C C . ILE B 1 488 ? 27.109 17.531 -4.523 1 93.31 488 ILE B C 1
ATOM 9674 O O . ILE B 1 488 ? 27.297 17.594 -3.305 1 93.31 488 ILE B O 1
ATOM 9678 N N . SER B 1 489 ? 26.109 18.047 -5.109 1 92.12 489 SER B N 1
ATOM 9679 C CA . SER B 1 489 ? 25.125 18.859 -4.379 1 92.12 489 SER B CA 1
ATOM 9680 C C . SER B 1 489 ? 24.297 18 -3.426 1 92.12 489 SER B C 1
ATOM 9682 O O . SER B 1 489 ? 23.953 16.859 -3.75 1 92.12 489 SER B O 1
ATOM 9684 N N . PRO B 1 490 ? 24 18.531 -2.24 1 94.38 490 PRO B N 1
ATOM 9685 C CA . PRO B 1 490 ? 23.156 17.797 -1.29 1 94.38 490 PRO B CA 1
ATOM 9686 C C . PRO B 1 490 ? 21.797 17.422 -1.879 1 94.38 490 PRO B C 1
ATOM 9688 O O . PRO B 1 490 ? 21.234 16.391 -1.509 1 94.38 490 PRO B O 1
ATOM 9691 N N . GLU B 1 491 ? 21.281 18.141 -2.742 1 91 491 GLU B N 1
ATOM 9692 C CA . GLU B 1 491 ? 19.984 17.875 -3.369 1 91 491 GLU B CA 1
ATOM 9693 C C . GLU B 1 491 ? 20 16.562 -4.133 1 91 491 GLU B C 1
ATOM 9695 O O . GLU B 1 491 ? 18.953 15.961 -4.379 1 91 491 GLU B O 1
ATOM 9700 N N . ASN B 1 492 ? 21.219 16.156 -4.453 1 91.62 492 ASN B N 1
ATOM 9701 C CA . ASN B 1 492 ? 21.344 14.953 -5.27 1 91.62 492 ASN B CA 1
ATOM 9702 C C . ASN B 1 492 ? 21.531 13.703 -4.406 1 91.62 492 ASN B C 1
ATOM 9704 O O . ASN B 1 492 ? 21.125 12.609 -4.797 1 91.62 492 ASN B O 1
ATOM 9708 N N . PHE B 1 493 ? 22.203 13.852 -3.275 1 93.94 493 PHE B N 1
ATOM 9709 C CA . PHE B 1 493 ? 22.531 12.617 -2.574 1 93.94 493 PHE B CA 1
ATOM 9710 C C . PHE B 1 493 ? 21.688 12.469 -1.313 1 93.94 493 PHE B C 1
ATOM 9712 O O . PHE B 1 493 ? 21.422 11.352 -0.862 1 93.94 493 PHE B O 1
ATOM 9719 N N . ILE B 1 494 ? 21.188 13.492 -0.729 1 94.19 494 ILE B N 1
ATOM 9720 C CA . ILE B 1 494 ? 20.438 13.406 0.523 1 94.19 494 ILE B CA 1
ATOM 9721 C C . ILE B 1 494 ? 19.141 12.641 0.298 1 94.19 494 ILE B C 1
ATOM 9723 O O . ILE B 1 494 ? 18.828 11.711 1.039 1 94.19 494 ILE B O 1
ATOM 9727 N N . PRO B 1 495 ? 18.375 13.016 -0.77 1 91.25 495 PRO B N 1
ATOM 9728 C CA . PRO B 1 495 ? 17.141 12.273 -0.99 1 91.25 495 PRO B CA 1
ATOM 9729 C C . PRO B 1 495 ? 17.359 10.773 -1.175 1 91.25 495 PRO B C 1
ATOM 9731 O O . PRO B 1 495 ? 16.547 9.961 -0.723 1 91.25 495 PRO B O 1
ATOM 9734 N N . ILE B 1 496 ? 18.375 10.453 -1.827 1 89.94 496 ILE B N 1
ATOM 9735 C CA . ILE B 1 496 ? 18.703 9.055 -2.068 1 89.94 496 ILE B CA 1
ATOM 9736 C C . ILE B 1 496 ? 19 8.359 -0.74 1 89.94 496 ILE B C 1
ATOM 9738 O O . ILE B 1 496 ? 18.5 7.258 -0.488 1 89.94 496 ILE B O 1
ATOM 9742 N N . TYR B 1 497 ? 19.719 9 0.117 1 91.69 497 TYR B N 1
ATOM 9743 C CA . TYR B 1 497 ? 20.109 8.398 1.392 1 91.69 497 TYR B CA 1
ATOM 9744 C C . TYR B 1 497 ? 18.922 8.352 2.348 1 91.69 497 TYR B C 1
ATOM 9746 O O . TYR B 1 497 ? 18.859 7.477 3.219 1 91.69 497 TYR B O 1
ATOM 9754 N N . GLU B 1 498 ? 17.969 9.219 2.199 1 88.31 498 GLU B N 1
ATOM 9755 C CA . GLU B 1 498 ? 16.734 9.156 2.977 1 88.31 498 GLU B CA 1
ATOM 9756 C C . GLU B 1 498 ? 15.883 7.965 2.564 1 88.31 498 GLU B C 1
ATOM 9758 O O . GLU B 1 498 ? 15.227 7.34 3.406 1 88.31 498 GLU B O 1
ATOM 9763 N N . LYS B 1 499 ? 15.969 7.711 1.356 1 84 499 LYS B N 1
ATOM 9764 C CA . LYS B 1 499 ? 15.133 6.641 0.822 1 84 499 LYS B CA 1
ATOM 9765 C C . LYS B 1 499 ? 15.695 5.27 1.189 1 84 499 LYS B C 1
ATOM 9767 O O . LYS B 1 499 ? 14.938 4.328 1.429 1 84 499 LYS B O 1
ATOM 9772 N N . ASN B 1 500 ? 17 5.207 1.27 1 84.56 500 ASN B N 1
ATOM 9773 C CA . ASN B 1 500 ? 17.578 3.881 1.452 1 84.56 500 ASN B CA 1
ATOM 9774 C C . ASN B 1 500 ? 18.062 3.668 2.885 1 84.56 500 ASN B C 1
ATOM 9776 O O . ASN B 1 500 ? 18.641 2.629 3.201 1 84.56 500 ASN B O 1
ATOM 9780 N N . GLY B 1 501 ? 17.922 4.648 3.727 1 85.69 501 GLY B N 1
ATOM 9781 C CA . GLY B 1 501 ? 18.219 4.5 5.141 1 85.69 501 GLY B CA 1
ATOM 9782 C C . GLY B 1 501 ? 19.641 4.906 5.496 1 85.69 501 GLY B C 1
ATOM 9783 O O . GLY B 1 501 ? 20 4.98 6.676 1 85.69 501 GLY B O 1
ATOM 9784 N N . GLN B 1 502 ? 20.406 5.207 4.539 1 90.44 502 GLN B N 1
ATOM 9785 C CA . GLN B 1 502 ? 21.797 5.551 4.773 1 90.44 502 GLN B CA 1
ATOM 9786 C C . GLN B 1 502 ? 21.922 6.926 5.418 1 90.44 502 GLN B C 1
ATOM 9788 O O . GLN B 1 502 ? 22.969 7.266 5.969 1 90.44 502 GLN B O 1
ATOM 9793 N N . ILE B 1 503 ? 20.844 7.629 5.445 1 93.75 503 ILE B N 1
ATOM 9794 C CA . ILE B 1 503 ? 20.859 8.984 5.988 1 93.75 503 ILE B CA 1
ATOM 9795 C C . ILE B 1 503 ? 21.188 8.945 7.48 1 93.75 503 ILE B C 1
ATOM 9797 O O . ILE B 1 503 ? 21.75 9.891 8.023 1 93.75 503 ILE B O 1
ATOM 9801 N N . GLN B 1 504 ? 20.922 7.902 8.148 1 92.12 504 GLN B N 1
ATOM 9802 C CA . GLN B 1 504 ? 21.188 7.762 9.57 1 92.12 504 GLN B CA 1
ATOM 9803 C C . GLN B 1 504 ? 22.688 7.82 9.867 1 92.12 504 GLN B C 1
ATOM 9805 O O . GLN B 1 504 ? 23.109 8.516 10.789 1 92.12 504 GLN B O 1
ATOM 9810 N N . LYS B 1 505 ? 23.375 7.082 9.062 1 93.38 505 LYS B N 1
ATOM 9811 C CA . LYS B 1 505 ? 24.828 7.07 9.227 1 93.38 505 LYS B CA 1
ATOM 9812 C C . LYS B 1 505 ? 25.438 8.43 8.883 1 93.38 505 LYS B C 1
ATOM 9814 O O . LYS B 1 505 ? 26.375 8.875 9.531 1 93.38 505 LYS B O 1
ATOM 9819 N N . LEU B 1 506 ? 24.844 9.008 7.867 1 95.81 506 LEU B N 1
ATOM 9820 C CA . LEU B 1 506 ? 25.328 10.328 7.473 1 95.81 506 LEU B CA 1
ATOM 9821 C C . LEU B 1 506 ? 25.062 11.359 8.562 1 95.81 506 LEU B C 1
ATOM 9823 O O . LEU B 1 506 ? 25.922 12.172 8.883 1 95.81 506 LEU B O 1
ATOM 9827 N N . ASP B 1 507 ? 23.844 11.312 9.109 1 96.31 507 ASP B N 1
ATOM 9828 C CA . ASP B 1 507 ? 23.484 12.234 10.18 1 96.31 507 ASP B CA 1
ATOM 9829 C C . ASP B 1 507 ? 24.422 12.109 11.367 1 96.31 507 ASP B C 1
ATOM 9831 O O . ASP B 1 507 ? 24.875 13.109 11.922 1 96.31 507 ASP B O 1
ATOM 9835 N N . ALA B 1 508 ? 24.672 10.93 11.758 1 95.81 508 ALA B N 1
ATOM 9836 C CA . ALA B 1 508 ? 25.578 10.68 12.875 1 95.81 508 ALA B CA 1
ATOM 9837 C C . ALA B 1 508 ? 26.984 11.18 12.57 1 95.81 508 ALA B C 1
ATOM 9839 O O . ALA B 1 508 ? 27.672 11.711 13.445 1 95.81 508 ALA B O 1
ATOM 9840 N N . TYR B 1 509 ? 27.406 10.945 11.336 1 96.38 509 TYR B N 1
ATOM 9841 C CA . TYR B 1 509 ? 28.719 11.406 10.898 1 96.38 509 TYR B CA 1
ATOM 9842 C C . TYR B 1 509 ? 28.828 12.922 10.992 1 96.38 509 TYR B C 1
ATOM 9844 O O . TYR B 1 509 ? 29.812 13.453 11.516 1 96.38 509 TYR B O 1
ATOM 9852 N N . VAL B 1 510 ? 27.844 13.602 10.469 1 97.5 510 VAL B N 1
ATOM 9853 C CA . VAL B 1 510 ? 27.828 15.062 10.492 1 97.5 510 VAL B CA 1
ATOM 9854 C C . VAL B 1 510 ? 27.828 15.555 11.938 1 97.5 510 VAL B C 1
ATOM 9856 O O . VAL B 1 510 ? 28.562 16.484 12.281 1 97.5 510 VAL B O 1
ATOM 9859 N N . PHE B 1 511 ? 27.031 14.938 12.781 1 98.12 511 PHE B N 1
ATOM 9860 C CA . PHE B 1 511 ? 26.953 15.312 14.188 1 98.12 511 PHE B CA 1
ATOM 9861 C C . PHE B 1 511 ? 28.297 15.172 14.875 1 98.12 511 PHE B C 1
ATOM 9863 O O . PHE B 1 511 ? 28.719 16.062 15.625 1 98.12 511 PHE B O 1
ATOM 9870 N N . ARG B 1 512 ? 28.938 14.086 14.578 1 97.19 512 ARG B N 1
ATOM 9871 C CA . ARG B 1 512 ? 30.266 13.844 15.156 1 97.19 512 ARG B CA 1
ATOM 9872 C C . ARG B 1 512 ? 31.25 14.914 14.711 1 97.19 512 ARG B C 1
ATOM 9874 O O . ARG B 1 512 ? 32.062 15.391 15.523 1 97.19 512 ARG B O 1
ATOM 9881 N N . GLN B 1 513 ? 31.188 15.258 13.438 1 96.56 513 GLN B N 1
ATOM 9882 C CA . GLN B 1 513 ? 32.094 16.281 12.906 1 96.56 513 GLN B CA 1
ATOM 9883 C C . GLN B 1 513 ? 31.828 17.625 13.578 1 96.56 513 GLN B C 1
ATOM 9885 O O . GLN B 1 513 ? 32.781 18.359 13.859 1 96.56 513 GLN B O 1
ATOM 9890 N N . VAL B 1 514 ? 30.609 17.953 13.828 1 98 514 VAL B N 1
ATOM 9891 C CA . VAL B 1 514 ? 30.281 19.219 14.453 1 98 514 VAL B CA 1
ATOM 9892 C C . VAL B 1 514 ? 30.734 19.219 15.914 1 98 514 VAL B C 1
ATOM 9894 O O . VAL B 1 514 ? 31.266 20.219 16.406 1 98 514 VAL B O 1
ATOM 9897 N N . CYS B 1 515 ? 30.547 18.078 16.594 1 97.81 515 CYS B N 1
ATOM 9898 C CA . CYS B 1 515 ? 31.016 17.953 17.969 1 97.81 515 CYS B CA 1
ATOM 9899 C C . CYS B 1 515 ? 32.531 18.109 18.031 1 97.81 515 CYS B C 1
ATOM 9901 O O . CYS B 1 515 ? 33.062 18.734 18.969 1 97.81 515 CYS B O 1
ATOM 9903 N N . ARG B 1 516 ? 33.156 17.547 17.078 1 96.25 516 ARG B N 1
ATOM 9904 C CA . ARG B 1 516 ? 34.594 17.672 17.016 1 96.25 516 ARG B CA 1
ATOM 9905 C C . ARG B 1 516 ? 35.031 19.141 16.875 1 96.25 516 ARG B C 1
ATOM 9907 O O . ARG B 1 516 ? 35.969 19.594 17.531 1 96.25 516 ARG B O 1
ATOM 9914 N N . LEU B 1 517 ? 34.375 19.844 16.016 1 95.69 517 LEU B N 1
ATOM 9915 C CA . LEU B 1 517 ? 34.656 21.266 15.844 1 95.69 517 LEU B CA 1
ATOM 9916 C C . LEU B 1 517 ? 34.406 22.031 17.141 1 95.69 517 LEU B C 1
ATOM 9918 O O . LEU B 1 517 ? 35.219 22.875 17.531 1 95.69 517 LEU B O 1
ATOM 9922 N N . GLN B 1 518 ? 33.281 21.781 17.797 1 96.62 518 GLN B N 1
ATOM 9923 C CA . GLN B 1 518 ? 32.938 22.469 19.031 1 96.62 518 GLN B CA 1
ATOM 9924 C C . GLN B 1 518 ? 33.969 22.203 20.109 1 96.62 518 GLN B C 1
ATOM 9926 O O . GLN B 1 518 ? 34.312 23.109 20.891 1 96.62 518 GLN B O 1
ATOM 9931 N N . LYS B 1 519 ? 34.469 20.969 20.125 1 96.56 519 LYS B N 1
ATOM 9932 C CA . LYS B 1 519 ? 35.531 20.641 21.078 1 96.56 519 LYS B CA 1
ATOM 9933 C C . LYS B 1 519 ? 36.812 21.438 20.812 1 96.56 519 LYS B C 1
ATOM 9935 O O . LYS B 1 519 ? 37.438 21.953 21.734 1 96.56 519 LYS B O 1
ATOM 9940 N N . ARG B 1 520 ? 37.156 21.531 19.594 1 95.12 520 ARG B N 1
ATOM 9941 C CA . ARG B 1 520 ? 38.344 22.297 19.203 1 95.12 520 ARG B CA 1
ATOM 9942 C C . ARG B 1 520 ? 38.188 23.766 19.609 1 95.12 520 ARG B C 1
ATOM 9944 O O . ARG B 1 520 ? 39.156 24.359 20.125 1 95.12 520 ARG B O 1
ATOM 9951 N N . ILE B 1 521 ? 37.062 24.297 19.328 1 93.62 521 ILE B N 1
ATOM 9952 C CA . ILE B 1 521 ? 36.812 25.688 19.672 1 93.62 521 ILE B CA 1
ATOM 9953 C C . ILE B 1 521 ? 36.875 25.875 21.188 1 93.62 521 ILE B C 1
ATOM 9955 O O . ILE B 1 521 ? 37.469 26.859 21.656 1 93.62 521 ILE B O 1
ATOM 9959 N N . LEU B 1 522 ? 36.281 25 21.891 1 93.44 522 LEU B N 1
ATOM 9960 C CA . LEU B 1 522 ? 36.312 25.047 23.359 1 93.44 522 LEU B CA 1
ATOM 9961 C C . LEU B 1 522 ? 37.75 24.984 23.859 1 93.44 522 LEU B C 1
ATOM 9963 O O . LEU B 1 522 ? 38.125 25.719 24.781 1 93.44 522 LEU B O 1
ATOM 9967 N N . ASP B 1 523 ? 38.531 24.141 23.281 1 94.31 523 ASP B N 1
ATOM 9968 C CA . ASP B 1 523 ? 39.938 23.969 23.703 1 94.31 523 ASP B CA 1
ATOM 9969 C C . ASP B 1 523 ? 40.75 25.219 23.406 1 94.31 523 ASP B C 1
ATOM 9971 O O . ASP B 1 523 ? 41.688 25.516 24.141 1 94.31 523 ASP B O 1
ATOM 9975 N N . GLU B 1 524 ? 40.344 25.891 22.359 1 92.12 524 GLU B N 1
ATOM 9976 C CA . GLU B 1 524 ? 41.062 27.094 21.969 1 92.12 524 GLU B CA 1
ATOM 9977 C C . GLU B 1 524 ? 40.531 28.328 22.703 1 92.12 524 GLU B C 1
ATOM 9979 O O . GLU B 1 524 ? 41 29.438 22.453 1 92.12 524 GLU B O 1
ATOM 9984 N N . SER B 1 525 ? 39.562 28.172 23.594 1 84.88 525 SER B N 1
ATOM 9985 C CA . SER B 1 525 ? 38.969 29.219 24.422 1 84.88 525 SER B CA 1
ATOM 9986 C C . SER B 1 525 ? 38.344 30.312 23.562 1 84.88 525 SER B C 1
ATOM 9988 O O . SER B 1 525 ? 38.469 31.5 23.891 1 84.88 525 SER B O 1
ATOM 9990 N N . LYS B 1 526 ? 37.906 29.953 22.438 1 83.38 526 LYS B N 1
ATOM 9991 C CA . LYS B 1 526 ? 37.188 30.859 21.578 1 83.38 526 LYS B CA 1
ATOM 9992 C C . LYS B 1 526 ? 35.688 30.875 21.938 1 83.38 526 LYS B C 1
ATOM 9994 O O . LYS B 1 526 ? 35.219 30.047 22.719 1 83.38 526 LYS B O 1
ATOM 9999 N N . LYS B 1 527 ? 35.031 31.875 21.359 1 85 527 LYS B N 1
ATOM 10000 C CA . LYS B 1 527 ? 33.594 31.984 21.609 1 85 527 LYS B CA 1
ATOM 10001 C C . LYS B 1 527 ? 32.844 30.781 21.078 1 85 527 LYS B C 1
ATOM 10003 O O . LYS B 1 527 ? 32.875 30.5 19.875 1 85 527 LYS B O 1
ATOM 10008 N N . LEU B 1 528 ? 32.188 30.094 21.953 1 90.94 528 LEU B N 1
ATOM 10009 C CA . LEU B 1 528 ? 31.453 28.891 21.578 1 90.94 528 LEU B CA 1
ATOM 10010 C C . LEU B 1 528 ? 30.047 29.25 21.141 1 90.94 528 LEU B C 1
ATOM 10012 O O . LEU B 1 528 ? 29.203 29.609 21.953 1 90.94 528 LEU B O 1
ATOM 10016 N N . LEU B 1 529 ? 29.875 29.234 19.859 1 93.88 529 LEU B N 1
ATOM 10017 C CA . LEU B 1 529 ? 28.547 29.469 19.297 1 93.88 529 LEU B CA 1
ATOM 10018 C C . LEU B 1 529 ? 27.828 28.156 19.047 1 93.88 529 LEU B C 1
ATOM 10020 O O . LEU B 1 529 ? 28.453 27.125 18.766 1 93.88 529 LEU B O 1
ATOM 10024 N N . SER B 1 530 ? 26.562 28.188 19.141 1 95.75 530 SER B N 1
ATOM 10025 C CA . SER B 1 530 ? 25.781 26.984 18.906 1 95.75 530 SER B CA 1
ATOM 10026 C C . SER B 1 530 ? 25.734 26.641 17.422 1 95.75 530 SER B C 1
ATOM 10028 O O . SER B 1 530 ? 25.531 27.531 16.578 1 95.75 530 SER B O 1
ATOM 10030 N N . VAL B 1 531 ? 25.984 25.422 17.109 1 97.88 531 VAL B N 1
ATOM 10031 C CA . VAL B 1 531 ? 25.875 24.938 15.742 1 97.88 531 VAL B CA 1
ATOM 10032 C C . VAL B 1 531 ? 24.812 23.844 15.664 1 97.88 531 VAL B C 1
ATOM 10034 O O . VAL B 1 531 ? 24.984 22.766 16.219 1 97.88 531 VAL B O 1
ATOM 10037 N N . SER B 1 532 ? 23.734 24.234 15.008 1 97.88 532 SER B N 1
ATOM 10038 C CA . SER B 1 532 ? 22.641 23.266 14.906 1 97.88 532 SER B CA 1
ATOM 10039 C C . SER B 1 532 ? 22.906 22.234 13.82 1 97.88 532 SER B C 1
ATOM 10041 O O . SER B 1 532 ? 23.562 22.531 12.82 1 97.88 532 SER B O 1
ATOM 10043 N N . VAL B 1 533 ? 22.422 21.047 14.031 1 97.75 533 VAL B N 1
ATOM 10044 C CA . VAL B 1 533 ? 22.594 19.938 13.102 1 97.75 533 VAL B CA 1
ATOM 10045 C C . VAL B 1 533 ? 21.234 19.344 12.727 1 97.75 533 VAL B C 1
ATOM 10047 O O . VAL B 1 533 ? 20.359 19.188 13.586 1 97.75 533 VAL B O 1
ATOM 10050 N N . ASN B 1 534 ? 21.094 19.078 11.438 1 95.12 534 ASN B N 1
ATOM 10051 C CA . ASN B 1 534 ? 19.859 18.469 10.961 1 95.12 534 ASN B CA 1
ATOM 10052 C C . ASN B 1 534 ? 19.75 17 11.398 1 95.12 534 ASN B C 1
ATOM 10054 O O . ASN B 1 534 ? 20.734 16.266 11.336 1 95.12 534 ASN B O 1
ATOM 10058 N N . LEU B 1 535 ? 18.641 16.656 11.891 1 93.75 535 LEU B N 1
ATOM 10059 C CA . LEU B 1 535 ? 18.312 15.273 12.195 1 93.75 535 LEU B CA 1
ATOM 10060 C C . LEU B 1 535 ? 17.125 14.797 11.367 1 93.75 535 LEU B C 1
ATOM 10062 O O . LEU B 1 535 ? 16 15.273 11.547 1 93.75 535 LEU B O 1
ATOM 10066 N N . SER B 1 536 ? 17.375 13.867 10.516 1 90 536 SER B N 1
ATOM 10067 C CA . SER B 1 536 ? 16.359 13.398 9.594 1 90 536 SER B CA 1
ATOM 10068 C C . SER B 1 536 ? 15.258 12.641 10.328 1 90 536 SER B C 1
ATOM 10070 O O . SER B 1 536 ? 15.453 12.188 11.453 1 90 536 SER B O 1
ATOM 10072 N N . ARG B 1 537 ? 14.133 12.531 9.648 1 82.75 537 ARG B N 1
ATOM 10073 C CA . ARG B 1 537 ? 13.008 11.773 10.18 1 82.75 537 ARG B CA 1
ATOM 10074 C C . ARG B 1 537 ? 13.391 10.328 10.445 1 82.75 537 ARG B C 1
ATOM 10076 O O . ARG B 1 537 ? 13.008 9.758 11.469 1 82.75 537 ARG B O 1
ATOM 10083 N N . SER B 1 538 ? 14.109 9.812 9.5 1 85.25 538 SER B N 1
ATOM 10084 C CA . SER B 1 538 ? 14.547 8.43 9.633 1 85.25 538 SER B CA 1
ATOM 10085 C C . SER B 1 538 ? 15.438 8.242 10.852 1 85.25 538 SER B C 1
ATOM 10087 O O . SER B 1 538 ? 15.344 7.23 11.555 1 85.25 538 SER B O 1
ATOM 10089 N N . SER B 1 539 ? 16.203 9.195 11.141 1 89.19 539 SER B N 1
ATOM 10090 C CA . SER B 1 539 ? 17.141 9.109 12.258 1 89.19 539 SER B CA 1
ATOM 10091 C C . SER B 1 539 ? 16.406 9.195 13.602 1 89.19 539 SER B C 1
ATOM 10093 O O . SER B 1 539 ? 16.719 8.453 14.531 1 89.19 539 SER B O 1
ATOM 10095 N N . ILE B 1 540 ? 15.484 10.07 13.672 1 87.5 540 ILE B N 1
ATOM 10096 C CA . ILE B 1 540 ? 14.797 10.289 14.938 1 87.5 540 ILE B CA 1
ATOM 10097 C C . ILE B 1 540 ? 13.992 9.047 15.305 1 87.5 540 ILE B C 1
ATOM 10099 O O . ILE B 1 540 ? 13.82 8.734 16.484 1 87.5 540 ILE B O 1
ATOM 10103 N N . LEU B 1 541 ? 13.547 8.391 14.336 1 83.69 541 LEU B N 1
ATOM 10104 C CA . LEU B 1 541 ? 12.68 7.242 14.57 1 83.69 541 LEU B CA 1
ATOM 10105 C C . LEU B 1 541 ? 13.5 5.973 14.781 1 83.69 541 LEU B C 1
ATOM 10107 O O . LEU B 1 541 ? 12.961 4.941 15.188 1 83.69 541 LEU B O 1
ATOM 10111 N N . CYS B 1 542 ? 14.703 6.09 14.484 1 84 542 CYS B N 1
ATOM 10112 C CA . CYS B 1 542 ? 15.578 4.93 14.641 1 84 542 CYS B CA 1
ATOM 10113 C C . CYS B 1 542 ? 15.758 4.578 16.109 1 84 542 CYS B C 1
ATOM 10115 O O . CYS B 1 542 ? 15.922 5.465 16.953 1 84 542 CYS B O 1
ATOM 10117 N N . GLU B 1 543 ? 15.727 3.318 16.391 1 82.38 543 GLU B N 1
ATOM 10118 C CA . GLU B 1 543 ? 15.898 2.865 17.766 1 82.38 543 GLU B CA 1
ATOM 10119 C C . GLU B 1 543 ? 17.297 3.174 18.281 1 82.38 543 GLU B C 1
ATOM 10121 O O . GLU B 1 543 ? 18.297 2.926 17.594 1 82.38 543 GLU B O 1
ATOM 10126 N N . GLY B 1 544 ? 17.391 3.746 19.438 1 87.38 544 GLY B N 1
ATOM 10127 C CA . GLY B 1 544 ? 18.672 3.994 20.078 1 87.38 544 GLY B CA 1
ATOM 10128 C C . GLY B 1 544 ? 19.297 5.316 19.672 1 87.38 544 GLY B C 1
ATOM 10129 O O . GLY B 1 544 ? 20.453 5.594 20 1 87.38 544 GLY B O 1
ATOM 10130 N N . VAL B 1 545 ? 18.562 6.129 19.047 1 91.19 545 VAL B N 1
ATOM 10131 C CA . VAL B 1 545 ? 19.109 7.379 18.516 1 91.19 545 VAL B CA 1
ATOM 10132 C C . VAL B 1 545 ? 19.516 8.289 19.688 1 91.19 545 VAL B C 1
ATOM 10134 O O . VAL B 1 545 ? 20.547 8.945 19.625 1 91.19 545 VAL B O 1
ATOM 10137 N N . VAL B 1 546 ? 18.75 8.344 20.781 1 94.56 546 VAL B N 1
ATOM 10138 C CA . VAL B 1 546 ? 19.047 9.219 21.906 1 94.56 546 VAL B CA 1
ATOM 10139 C C . VAL B 1 546 ? 20.359 8.797 22.562 1 94.56 546 VAL B C 1
ATOM 10141 O O . VAL B 1 546 ? 21.219 9.641 22.828 1 94.56 546 VAL B O 1
ATOM 10144 N N . GLU B 1 547 ? 20.453 7.512 22.719 1 94.88 547 GLU B N 1
ATOM 10145 C CA . GLU B 1 547 ? 21.672 6.969 23.312 1 94.88 547 GLU B CA 1
ATOM 10146 C C . GLU B 1 547 ? 22.891 7.242 22.438 1 94.88 547 GLU B C 1
ATOM 10148 O O . GLU B 1 547 ? 23.938 7.637 22.938 1 94.88 547 GLU B O 1
ATOM 10153 N N . GLN B 1 548 ? 22.734 7.074 21.234 1 95.31 548 GLN B N 1
ATOM 10154 C CA . GLN B 1 548 ? 23.828 7.254 20.297 1 95.31 548 GLN B CA 1
ATOM 10155 C C . GLN B 1 548 ? 24.328 8.695 20.297 1 95.31 548 GLN B C 1
ATOM 10157 O O . GLN B 1 548 ? 25.531 8.945 20.391 1 95.31 548 GLN B O 1
ATOM 10162 N N . TYR B 1 549 ? 23.484 9.609 20.219 1 96.62 549 TYR B N 1
ATOM 10163 C CA . TYR B 1 549 ? 23.859 11.016 20.141 1 96.62 549 TYR B CA 1
ATOM 10164 C C . TYR B 1 549 ? 24.391 11.516 21.469 1 96.62 549 TYR B C 1
ATOM 10166 O O . TYR B 1 549 ? 25.312 12.336 21.516 1 96.62 549 TYR B O 1
ATOM 10174 N N . THR B 1 550 ? 23.812 11.031 22.531 1 96.69 550 THR B N 1
ATOM 10175 C CA . THR B 1 550 ? 24.328 11.375 23.859 1 96.69 550 THR B CA 1
ATOM 10176 C C . THR B 1 550 ? 25.75 10.859 24.031 1 96.69 550 THR B C 1
ATOM 10178 O O . THR B 1 550 ? 26.594 11.547 24.609 1 96.69 550 THR B O 1
ATOM 10181 N N . GLU B 1 551 ? 25.938 9.672 23.547 1 96.81 551 GLU B N 1
ATOM 10182 C CA . GLU B 1 551 ? 27.281 9.078 23.625 1 96.81 551 GLU B CA 1
ATOM 10183 C C . GLU B 1 551 ? 28.297 9.898 22.844 1 96.81 551 GLU B C 1
ATOM 10185 O O . GLU B 1 551 ? 29.438 10.062 23.281 1 96.81 551 GLU B O 1
ATOM 10190 N N . ILE B 1 552 ? 27.938 10.359 21.703 1 96.75 552 ILE B N 1
ATOM 10191 C CA . ILE B 1 552 ? 28.844 11.156 20.875 1 96.75 552 ILE B CA 1
ATOM 10192 C C . ILE B 1 552 ? 29.234 12.43 21.625 1 96.75 552 ILE B C 1
ATOM 10194 O O . ILE B 1 552 ? 30.406 12.812 21.641 1 96.75 552 ILE B O 1
ATOM 10198 N N . VAL B 1 553 ? 28.281 13.102 22.203 1 97.12 553 VAL B N 1
ATOM 10199 C CA . VAL B 1 553 ? 28.531 14.336 22.938 1 97.12 553 VAL B CA 1
ATOM 10200 C C . VAL B 1 553 ? 29.469 14.062 24.109 1 97.12 553 VAL B C 1
ATOM 10202 O O . VAL B 1 553 ? 30.375 14.844 24.391 1 97.12 553 VAL B O 1
ATOM 10205 N N . ARG B 1 554 ? 29.219 12.969 24.766 1 95.62 554 ARG B N 1
ATOM 10206 C CA . ARG B 1 554 ? 30.047 12.578 25.906 1 95.62 554 ARG B CA 1
ATOM 10207 C C . ARG B 1 554 ? 31.484 12.297 25.469 1 95.62 554 ARG B C 1
ATOM 10209 O O . ARG B 1 554 ? 32.438 12.625 26.188 1 95.62 554 ARG B O 1
ATOM 10216 N N . GLU B 1 555 ? 31.562 11.68 24.359 1 96.25 555 GLU B N 1
ATOM 10217 C CA . GLU B 1 555 ? 32.875 11.352 23.828 1 96.25 555 GLU B CA 1
ATOM 10218 C C . GLU B 1 555 ? 33.75 12.602 23.656 1 96.25 555 GLU B C 1
ATOM 10220 O O . GLU B 1 555 ? 34.938 12.57 23.906 1 96.25 555 GLU B O 1
ATOM 10225 N N . TYR B 1 556 ? 33.188 13.664 23.25 1 96.19 556 TYR B N 1
ATOM 10226 C CA . TYR B 1 556 ? 33.938 14.883 22.969 1 96.19 556 TYR B CA 1
ATOM 10227 C C . TYR B 1 556 ? 33.906 15.828 24.156 1 96.19 556 TYR B C 1
ATOM 10229 O O . TYR B 1 556 ? 34.562 16.859 24.156 1 96.19 556 TYR B O 1
ATOM 10237 N N . ASP B 1 557 ? 33.094 15.516 25.172 1 94.5 557 ASP B N 1
ATOM 10238 C CA . ASP B 1 557 ? 33.031 16.266 26.422 1 94.5 557 ASP B CA 1
ATOM 10239 C C . ASP B 1 557 ? 32.688 17.734 26.172 1 94.5 557 ASP B C 1
ATOM 10241 O O . ASP B 1 557 ? 33.406 18.625 26.594 1 94.5 557 ASP B O 1
ATOM 10245 N N . ILE B 1 558 ? 31.688 18.031 25.453 1 95.81 558 ILE B N 1
ATOM 10246 C CA . ILE B 1 558 ? 31.188 19.359 25.172 1 95.81 558 ILE B CA 1
ATOM 10247 C C . ILE B 1 558 ? 29.812 19.547 25.797 1 95.81 558 ILE B C 1
ATOM 10249 O O . ILE B 1 558 ? 29.109 18.578 26.094 1 95.81 558 ILE B O 1
ATOM 10253 N N . PRO B 1 559 ? 29.469 20.797 26.109 1 95.62 559 PRO B N 1
ATOM 10254 C CA . PRO B 1 559 ? 28.094 21.016 26.547 1 95.62 559 PRO B CA 1
ATOM 10255 C C . PRO B 1 559 ? 27.062 20.609 25.5 1 95.62 559 PRO B C 1
ATOM 10257 O O . PRO B 1 559 ? 27.203 20.984 24.328 1 95.62 559 PRO B O 1
ATOM 10260 N N . VAL B 1 560 ? 26.062 19.922 25.828 1 95.56 560 VAL B N 1
ATOM 10261 C CA . VAL B 1 560 ? 25.062 19.391 24.922 1 95.56 560 VAL B CA 1
ATOM 10262 C C . VAL B 1 560 ? 24.297 20.531 24.25 1 95.56 560 VAL B C 1
ATOM 10264 O O . VAL B 1 560 ? 23.828 20.391 23.125 1 95.56 560 VAL B O 1
ATOM 10267 N N . THR B 1 561 ? 24.25 21.688 24.828 1 94.06 561 THR B N 1
ATOM 10268 C CA . THR B 1 561 ? 23.469 22.812 24.375 1 94.06 561 THR B CA 1
ATOM 10269 C C . THR B 1 561 ? 24.125 23.484 23.172 1 94.06 561 THR B C 1
ATOM 10271 O O . THR B 1 561 ? 23.484 24.281 22.469 1 94.06 561 THR B O 1
ATOM 10274 N N . CYS B 1 562 ? 25.406 23.234 22.922 1 96.38 562 CYS B N 1
ATOM 10275 C CA . CYS B 1 562 ? 26.109 23.906 21.828 1 96.38 562 CYS B CA 1
ATOM 10276 C C . CYS B 1 562 ? 25.859 23.188 20.516 1 96.38 562 CYS B C 1
ATOM 10278 O O . CYS B 1 562 ? 26.281 23.672 19.453 1 96.38 562 CYS B O 1
ATOM 10280 N N . VAL B 1 563 ? 25.109 22.062 20.562 1 97.69 563 VAL B N 1
ATOM 10281 C CA . VAL B 1 563 ? 24.812 21.328 19.328 1 97.69 563 VAL B CA 1
ATOM 10282 C C . VAL B 1 563 ? 23.328 21 19.281 1 97.69 563 VAL B C 1
ATOM 10284 O O . VAL B 1 563 ? 22.953 19.828 19.25 1 97.69 563 VAL B O 1
ATOM 10287 N N . PRO B 1 564 ? 22.531 22 19.125 1 97.62 564 PRO B N 1
ATOM 10288 C CA . PRO B 1 564 ? 21.094 21.734 19.031 1 97.62 564 PRO B CA 1
ATOM 10289 C C . PRO B 1 564 ? 20.75 20.891 17.812 1 97.62 564 PRO B C 1
ATOM 10291 O O . PRO B 1 564 ? 21.484 20.875 16.812 1 97.62 564 PRO B O 1
ATOM 10294 N N . LEU B 1 565 ? 19.641 20.188 17.891 1 96.56 565 LEU B N 1
ATOM 10295 C CA . LEU B 1 565 ? 19.172 19.328 16.812 1 96.56 565 LEU B CA 1
ATOM 10296 C C . LEU B 1 565 ? 17.953 19.953 16.125 1 96.56 565 LEU B C 1
ATOM 10298 O O . LEU B 1 565 ? 17.062 20.469 16.797 1 96.56 565 LEU B O 1
ATOM 10302 N N . GLU B 1 566 ? 18 19.938 14.844 1 95 566 GLU B N 1
ATOM 10303 C CA . GLU B 1 566 ? 16.875 20.422 14.062 1 95 566 GLU B CA 1
ATOM 10304 C C . GLU B 1 566 ? 16.016 19.281 13.539 1 95 566 GLU B C 1
ATOM 10306 O O . GLU B 1 566 ? 16.5 18.406 12.812 1 95 566 GLU B O 1
ATOM 10311 N N . ILE B 1 567 ? 14.773 19.344 13.891 1 88.56 567 ILE B N 1
ATOM 10312 C CA . ILE B 1 567 ? 13.82 18.344 13.453 1 88.56 567 ILE B CA 1
ATOM 10313 C C . ILE B 1 567 ? 12.758 18.984 12.562 1 88.56 567 ILE B C 1
ATOM 10315 O O . ILE B 1 567 ? 12.227 20.047 12.883 1 88.56 567 ILE B O 1
ATOM 10319 N N . THR B 1 568 ? 12.477 18.297 11.438 1 80.88 568 THR B N 1
ATOM 10320 C CA . THR B 1 568 ? 11.516 18.875 10.508 1 80.88 568 THR B CA 1
ATOM 10321 C C . THR B 1 568 ? 10.102 18.766 11.055 1 80.88 568 THR B C 1
ATOM 10323 O O . THR B 1 568 ? 9.797 17.859 11.836 1 80.88 568 THR B O 1
ATOM 10326 N N . GLU B 1 569 ? 9.305 19.656 10.555 1 71.75 569 GLU B N 1
ATOM 10327 C CA . GLU B 1 569 ? 7.891 19.656 10.93 1 71.75 569 GLU B CA 1
ATOM 10328 C C . GLU B 1 569 ? 7.211 18.344 10.531 1 71.75 569 GLU B C 1
ATOM 10330 O O . GLU B 1 569 ? 6.402 17.797 11.281 1 71.75 569 GLU B O 1
ATOM 10335 N N . SER B 1 570 ? 7.52 17.875 9.422 1 65.94 570 SER B N 1
ATOM 10336 C CA . SER B 1 570 ? 6.898 16.672 8.867 1 65.94 570 SER B CA 1
ATOM 10337 C C . SER B 1 570 ? 7.211 15.445 9.719 1 65.94 570 SER B C 1
ATOM 10339 O O . SER B 1 570 ? 6.441 14.484 9.727 1 65.94 570 SER B O 1
ATOM 10341 N N . ALA B 1 571 ? 8.234 15.453 10.32 1 59.44 571 ALA B N 1
ATOM 10342 C CA . ALA B 1 571 ? 8.594 14.336 11.195 1 59.44 571 ALA B CA 1
ATOM 10343 C C . ALA B 1 571 ? 7.656 14.273 12.398 1 59.44 571 ALA B C 1
ATOM 10345 O O . ALA B 1 571 ? 7.41 13.195 12.945 1 59.44 571 ALA B O 1
ATOM 10346 N N . SER B 1 572 ? 7.172 15.383 12.68 1 54.91 572 SER B N 1
ATOM 10347 C CA . SER B 1 572 ? 6.363 15.477 13.891 1 54.91 572 SER B CA 1
ATOM 10348 C C . SER B 1 572 ? 4.984 14.867 13.688 1 54.91 572 SER B C 1
ATOM 10350 O O . SER B 1 572 ? 4.277 14.57 14.656 1 54.91 572 SER B O 1
ATOM 10352 N N . VAL B 1 573 ? 4.781 14.68 12.375 1 54.38 573 VAL B N 1
ATOM 10353 C CA . VAL B 1 573 ? 3.49 14.094 12.031 1 54.38 573 VAL B CA 1
ATOM 10354 C C . VAL B 1 573 ? 3.408 12.664 12.562 1 54.38 573 VAL B C 1
ATOM 10356 O O . VAL B 1 573 ? 2.316 12.148 12.805 1 54.38 573 VAL B O 1
ATOM 10359 N N . TYR B 1 574 ? 4.543 12.094 12.719 1 54.41 574 TYR B N 1
ATOM 10360 C CA . TYR B 1 574 ? 4.547 10.656 12.992 1 54.41 574 TYR B CA 1
ATOM 10361 C C . TYR B 1 574 ? 4.168 10.383 14.445 1 54.41 574 TYR B C 1
ATOM 10363 O O . TYR B 1 574 ? 4.508 9.328 14.992 1 54.41 574 TYR B O 1
ATOM 10371 N N . GLY B 1 575 ? 3.473 11.211 14.945 1 60.06 575 GLY B N 1
ATOM 10372 C CA . GLY B 1 575 ? 2.635 10.781 16.047 1 60.06 575 GLY B CA 1
ATOM 10373 C C . GLY B 1 575 ? 3.365 10.766 17.375 1 60.06 575 GLY B C 1
ATOM 10374 O O . GLY B 1 575 ? 4.223 11.617 17.641 1 60.06 575 GLY B O 1
ATOM 10375 N N . GLN B 1 576 ? 3.088 9.883 18.141 1 66.25 576 GLN B N 1
ATOM 10376 C CA . GLN B 1 576 ? 3.459 9.734 19.547 1 66.25 576 GLN B CA 1
ATOM 10377 C C . GLN B 1 576 ? 4.902 9.266 19.688 1 66.25 576 GLN B C 1
ATOM 10379 O O . GLN B 1 576 ? 5.594 9.641 20.625 1 66.25 576 GLN B O 1
ATOM 10384 N N . LYS B 1 577 ? 5.402 8.672 18.594 1 73.81 577 LYS B N 1
ATOM 10385 C CA . LYS B 1 577 ? 6.762 8.141 18.672 1 73.81 577 LYS B CA 1
ATOM 10386 C C . LYS B 1 577 ? 7.793 9.266 18.609 1 73.81 577 LYS B C 1
ATOM 10388 O O . LYS B 1 577 ? 8.766 9.273 19.359 1 73.81 577 LYS B O 1
ATOM 10393 N N . VAL B 1 578 ? 7.562 10.18 17.734 1 77.25 578 VAL B N 1
ATOM 10394 C CA . VAL B 1 578 ? 8.492 11.289 17.594 1 77.25 578 VAL B CA 1
ATOM 10395 C C . VAL B 1 578 ? 8.469 12.164 18.844 1 77.25 578 VAL B C 1
ATOM 10397 O O . VAL B 1 578 ? 9.508 12.641 19.297 1 77.25 578 VAL B O 1
ATOM 10400 N N . VAL B 1 579 ? 7.289 12.281 19.406 1 77.19 579 VAL B N 1
ATOM 10401 C CA . VAL B 1 579 ? 7.148 13.094 20.609 1 77.19 579 VAL B CA 1
ATOM 10402 C C . VAL B 1 579 ? 7.918 12.445 21.766 1 77.19 579 VAL B C 1
ATOM 10404 O O . VAL B 1 579 ? 8.617 13.133 22.516 1 77.19 579 VAL B O 1
ATOM 10407 N N . THR B 1 580 ? 7.824 11.195 21.781 1 82.69 580 THR B N 1
ATOM 10408 C CA . THR B 1 580 ? 8.492 10.469 22.844 1 82.69 580 THR B CA 1
ATOM 10409 C C . THR B 1 580 ? 10.008 10.594 22.719 1 82.69 580 THR B C 1
ATOM 10411 O O . THR B 1 580 ? 10.703 10.828 23.719 1 82.69 580 THR B O 1
ATOM 10414 N N . VAL B 1 581 ? 10.484 10.469 21.578 1 87.25 581 VAL B N 1
ATOM 10415 C CA . VAL B 1 581 ? 11.922 10.555 21.359 1 87.25 581 VAL B CA 1
ATOM 10416 C C . VAL B 1 581 ? 12.398 11.984 21.594 1 87.25 581 VAL B C 1
ATOM 10418 O O . VAL B 1 581 ? 13.461 12.203 22.172 1 87.25 581 VAL B O 1
ATOM 10421 N N . ALA B 1 582 ? 11.625 12.898 21.141 1 87 582 ALA B N 1
ATOM 10422 C CA . ALA B 1 582 ? 11.953 14.312 21.359 1 87 582 ALA B CA 1
ATOM 10423 C C . ALA B 1 582 ? 12.039 14.633 22.844 1 87 582 ALA B C 1
ATOM 10425 O O . ALA B 1 582 ? 12.938 15.359 23.281 1 87 582 ALA B O 1
ATOM 10426 N N . GLU B 1 583 ? 11.148 14.07 23.578 1 87.12 583 GLU B N 1
ATOM 10427 C CA . GLU B 1 583 ? 11.164 14.273 25.031 1 87.12 583 GLU B CA 1
ATOM 10428 C C . GLU B 1 583 ? 12.422 13.68 25.656 1 87.12 583 GLU B C 1
ATOM 10430 O O . GLU B 1 583 ? 13.016 14.289 26.547 1 87.12 583 GLU B O 1
ATOM 10435 N N . ARG B 1 584 ? 12.805 12.594 25.172 1 91.88 584 ARG B N 1
ATOM 10436 C CA . ARG B 1 584 ? 14.008 11.945 25.688 1 91.88 584 ARG B CA 1
ATOM 10437 C C . ARG B 1 584 ? 15.258 12.75 25.344 1 91.88 584 ARG B C 1
ATOM 10439 O O . ARG B 1 584 ? 16.188 12.828 26.156 1 91.88 584 ARG B O 1
ATOM 10446 N N . LEU B 1 585 ? 15.25 13.289 24.219 1 93.5 585 LEU B N 1
ATOM 10447 C CA . LEU B 1 585 ? 16.359 14.141 23.828 1 93.5 585 LEU B CA 1
ATOM 10448 C C . LEU B 1 585 ? 16.453 15.383 24.719 1 93.5 585 LEU B C 1
ATOM 10450 O O . LEU B 1 585 ? 17.547 15.773 25.141 1 93.5 585 LEU B O 1
ATOM 10454 N N . LEU B 1 586 ? 15.344 15.93 25.031 1 91.5 586 LEU B N 1
ATOM 10455 C CA . LEU B 1 586 ? 15.289 17.094 25.906 1 91.5 586 LEU B CA 1
ATOM 10456 C C . LEU B 1 586 ? 15.766 16.734 27.312 1 91.5 586 LEU B C 1
ATOM 10458 O O . LEU B 1 586 ? 16.5 17.516 27.938 1 91.5 586 LEU B O 1
ATOM 10462 N N . GLN B 1 587 ? 15.352 15.594 27.719 1 92.81 587 GLN B N 1
ATOM 10463 C CA . GLN B 1 587 ? 15.766 15.117 29.031 1 92.81 587 GLN B CA 1
ATOM 10464 C C . GLN B 1 587 ? 17.281 14.906 29.078 1 92.81 587 GLN B C 1
ATOM 10466 O O . GLN B 1 587 ? 17.906 15.094 30.125 1 92.81 587 GLN B O 1
ATOM 10471 N N . ALA B 1 588 ? 17.797 14.531 27.969 1 94.94 588 ALA B N 1
ATOM 10472 C CA . ALA B 1 588 ? 19.234 14.305 27.875 1 94.94 588 ALA B CA 1
ATOM 10473 C C . ALA B 1 588 ? 20 15.633 27.828 1 94.94 588 ALA B C 1
ATOM 10475 O O . ALA B 1 588 ? 21.219 15.656 27.922 1 94.94 588 ALA B O 1
ATOM 10476 N N . GLY B 1 589 ? 19.219 16.719 27.609 1 94.38 589 GLY B N 1
ATOM 10477 C CA . GLY B 1 589 ? 19.828 18.031 27.688 1 94.38 589 GLY B CA 1
ATOM 10478 C C . GLY B 1 589 ? 19.922 18.719 26.344 1 94.38 589 GLY B C 1
ATOM 10479 O O . GLY B 1 589 ? 20.359 19.875 26.266 1 94.38 589 GLY B O 1
ATOM 10480 N N . PHE B 1 590 ? 19.5 18.078 25.344 1 95.94 590 PHE B N 1
ATOM 10481 C CA . PHE B 1 590 ? 19.578 18.656 24.016 1 95.94 590 PHE B CA 1
ATOM 10482 C C . PHE B 1 590 ? 18.578 19.812 23.859 1 95.94 590 PHE B C 1
ATOM 10484 O O . PHE B 1 590 ? 17.516 19.797 24.469 1 95.94 590 PHE B O 1
ATOM 10491 N N . LYS B 1 591 ? 18.984 20.781 23.047 1 95.44 591 LYS B N 1
ATOM 10492 C CA . LYS B 1 591 ? 18.031 21.75 22.531 1 95.44 591 LYS B CA 1
ATOM 10493 C C . LYS B 1 591 ? 17.484 21.312 21.156 1 95.44 591 LYS B C 1
ATOM 10495 O O . LYS B 1 591 ? 18.234 20.781 20.344 1 95.44 591 LYS B O 1
ATOM 10500 N N . LEU B 1 592 ? 16.219 21.531 21.016 1 93.12 592 LEU B N 1
ATOM 10501 C CA . LEU B 1 592 ? 15.586 21.109 19.766 1 93.12 592 LEU B CA 1
ATOM 10502 C C . LEU B 1 592 ? 15.023 22.312 19 1 93.12 592 LEU B C 1
ATOM 10504 O O . LEU B 1 592 ? 14.445 23.219 19.609 1 93.12 592 LEU B O 1
ATOM 10508 N N . HIS B 1 593 ? 15.336 22.328 17.734 1 93.56 593 HIS B N 1
ATOM 10509 C CA . HIS B 1 593 ? 14.766 23.312 16.828 1 93.56 593 HIS B CA 1
ATOM 10510 C C . HIS B 1 593 ? 13.75 22.672 15.883 1 93.56 593 HIS B C 1
ATOM 10512 O O . HIS B 1 593 ? 13.945 21.531 15.438 1 93.56 593 HIS B O 1
ATOM 10518 N N . ILE B 1 594 ? 12.648 23.312 15.641 1 88.19 594 ILE B N 1
ATOM 10519 C CA . ILE B 1 594 ? 11.727 22.844 14.609 1 88.19 594 ILE B CA 1
ATOM 10520 C C . ILE B 1 594 ? 12.07 23.516 13.273 1 88.19 594 ILE B C 1
ATOM 10522 O O . ILE B 1 594 ? 12.102 24.734 13.172 1 88.19 594 ILE B O 1
ATOM 10526 N N . ASP B 1 595 ? 12.25 22.641 12.32 1 88.12 595 ASP B N 1
ATOM 10527 C CA . ASP B 1 595 ? 12.68 23.125 11.016 1 88.12 595 ASP B CA 1
ATOM 10528 C C . ASP B 1 595 ? 11.547 23.062 10 1 88.12 595 ASP B C 1
ATOM 10530 O O . ASP B 1 595 ? 10.594 22.297 10.18 1 88.12 595 ASP B O 1
ATOM 10534 N N . ASP B 1 596 ? 11.617 23.953 9.039 1 84.5 596 ASP B N 1
ATOM 10535 C CA . ASP B 1 596 ? 10.703 24 7.898 1 84.5 596 ASP B CA 1
ATOM 10536 C C . ASP B 1 596 ? 9.266 24.234 8.352 1 84.5 596 ASP B C 1
ATOM 10538 O O . ASP B 1 596 ? 8.328 23.672 7.793 1 84.5 596 ASP B O 1
ATOM 10542 N N . PHE B 1 597 ? 9.125 25.016 9.328 1 81.94 597 PHE B N 1
ATOM 10543 C CA . PHE B 1 597 ? 7.773 25.297 9.805 1 81.94 597 PHE B CA 1
ATOM 10544 C C . PHE B 1 597 ? 6.988 26.094 8.766 1 81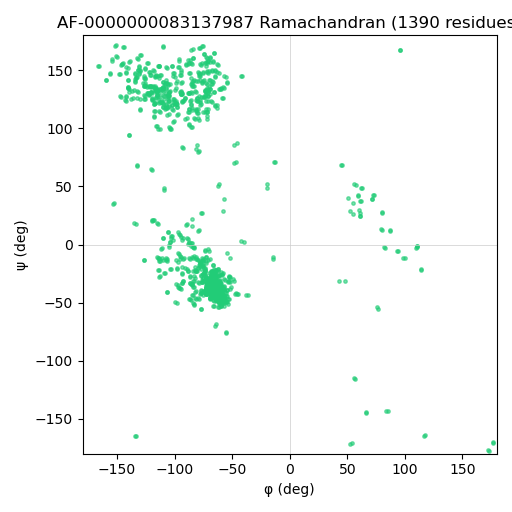.94 597 PHE B C 1
ATOM 10546 O O . PHE B 1 597 ? 7.43 27.141 8.328 1 81.94 597 PHE B O 1
ATOM 10553 N N . GLY B 1 598 ? 5.875 25.578 8.352 1 74.44 598 GLY B N 1
ATOM 10554 C CA . GLY B 1 598 ? 5.031 26.266 7.383 1 74.44 598 GLY B CA 1
ATOM 10555 C C . GLY B 1 598 ? 4.945 25.547 6.051 1 74.44 598 GLY B C 1
ATOM 10556 O O . GLY B 1 598 ? 4.062 25.828 5.242 1 74.44 598 GLY B O 1
ATOM 10557 N N . SER B 1 599 ? 5.914 24.672 5.711 1 67.5 599 SER B N 1
ATOM 10558 C CA . SER B 1 599 ? 5.969 24 4.414 1 67.5 599 SER B CA 1
ATOM 10559 C C . SER B 1 599 ? 5.055 22.781 4.383 1 67.5 599 SER B C 1
ATOM 10561 O O . SER B 1 599 ? 4.684 22.312 3.307 1 67.5 599 SER B O 1
ATOM 10563 N N . GLY B 1 600 ? 4.77 22.297 5.441 1 64.94 600 GLY B N 1
ATOM 10564 C CA . GLY B 1 600 ? 4.016 21.047 5.449 1 64.94 600 GLY B CA 1
ATOM 10565 C C . GLY B 1 600 ? 2.865 21.062 6.441 1 64.94 600 GLY B C 1
ATOM 10566 O O . GLY B 1 600 ? 2.336 22.125 6.781 1 64.94 600 GLY B O 1
ATOM 10567 N N . TYR B 1 601 ? 2.387 19.844 6.688 1 61.53 601 TYR B N 1
ATOM 10568 C CA . TYR B 1 601 ? 1.264 19.656 7.598 1 61.53 601 TYR B CA 1
ATOM 10569 C C . TYR B 1 601 ? 1.732 19.641 9.047 1 61.53 601 TYR B C 1
ATOM 10571 O O . TYR B 1 601 ? 2.762 19.047 9.367 1 61.53 601 TYR B O 1
ATOM 10579 N N . SER B 1 602 ? 1.421 20.688 9.75 1 62.47 602 SER B N 1
ATOM 10580 C CA . SER B 1 602 ? 1.841 20.797 11.141 1 62.47 602 SER B CA 1
ATOM 10581 C C . SER B 1 602 ? 0.671 20.562 12.094 1 62.47 602 SER B C 1
ATOM 10583 O O . SER B 1 602 ? -0.484 20.797 11.734 1 62.47 602 SER B O 1
ATOM 10585 N N . SER B 1 603 ? 0.989 19.828 13.117 1 63.28 603 SER B N 1
ATOM 10586 C CA . SER B 1 603 ? 0.005 19.688 14.188 1 63.28 603 SER B CA 1
ATOM 10587 C C . SER B 1 603 ? 0.194 20.766 15.25 1 63.28 603 SER B C 1
ATOM 10589 O O . SER B 1 603 ? 1.268 20.891 15.844 1 63.28 603 SER B O 1
ATOM 10591 N N . MET B 1 604 ? -0.694 21.766 15.352 1 66.25 604 MET B N 1
ATOM 10592 C CA . MET B 1 604 ? -0.652 22.797 16.375 1 66.25 604 MET B CA 1
ATOM 10593 C C . MET B 1 604 ? -0.568 22.188 17.766 1 66.25 604 MET B C 1
ATOM 10595 O O . MET B 1 604 ? 0.068 22.734 18.672 1 66.25 604 MET B O 1
ATOM 10599 N N . GLU B 1 605 ? -1.093 21.031 17.844 1 63.5 605 GLU B N 1
ATOM 10600 C CA . GLU B 1 605 ? -1.035 20.312 19.109 1 63.5 605 GLU B CA 1
ATOM 10601 C C . GLU B 1 605 ? 0.402 19.953 19.469 1 63.5 605 GLU B C 1
ATOM 10603 O O . GLU B 1 605 ? 0.791 20.062 20.641 1 63.5 605 GLU B O 1
ATOM 10608 N N . SER B 1 606 ? 1.124 19.609 18.5 1 66.81 606 SER B N 1
ATOM 10609 C CA . SER B 1 606 ? 2.496 19.188 18.766 1 66.81 606 SER B CA 1
ATOM 10610 C C . SER B 1 606 ? 3.365 20.375 19.188 1 66.81 606 SER B C 1
ATOM 10612 O O . SER B 1 606 ? 4.262 20.219 20.016 1 66.81 606 SER B O 1
ATOM 10614 N N . ILE B 1 607 ? 3.07 21.516 18.656 1 70.56 607 ILE B N 1
ATOM 10615 C CA . ILE B 1 607 ? 3.854 22.703 18.969 1 70.56 607 ILE B CA 1
ATOM 10616 C C . ILE B 1 607 ? 3.598 23.109 20.422 1 70.56 607 ILE B C 1
ATOM 10618 O O . ILE B 1 607 ? 4.496 23.609 21.094 1 70.56 607 ILE B O 1
ATOM 10622 N N . SER B 1 608 ? 2.438 22.781 20.844 1 70.62 608 SER B N 1
ATOM 10623 C CA . SER B 1 608 ? 2.094 23.156 22.219 1 70.62 608 SER B CA 1
ATOM 10624 C C . SER B 1 608 ? 2.658 22.156 23.219 1 70.62 608 SER B C 1
ATOM 10626 O O . SER B 1 608 ? 2.906 22.516 24.375 1 70.62 608 SER B O 1
ATOM 10628 N N . ARG B 1 609 ? 2.922 21 22.781 1 70.56 609 ARG B N 1
ATOM 10629 C CA . ARG B 1 609 ? 3.285 19.953 23.719 1 70.56 609 ARG B CA 1
ATOM 10630 C C . ARG B 1 609 ? 4.797 19.875 23.891 1 70.56 609 ARG B C 1
ATOM 10632 O O . ARG B 1 609 ? 5.281 19.469 24.953 1 70.56 609 ARG B O 1
ATOM 10639 N N . LEU B 1 610 ? 5.547 20.188 22.875 1 73.12 610 LEU B N 1
ATOM 10640 C CA . LEU B 1 610 ? 6.992 20.016 22.969 1 73.12 610 LEU B CA 1
ATOM 10641 C C . LEU B 1 610 ? 7.691 21.359 23.125 1 73.12 610 LEU B C 1
ATOM 10643 O O . LEU B 1 610 ? 7.402 22.312 22.391 1 73.12 610 LEU B O 1
ATOM 10647 N N . PRO B 1 611 ? 8.516 21.438 24.078 1 79.19 611 PRO B N 1
ATOM 10648 C CA . PRO B 1 611 ? 9.242 22.688 24.328 1 79.19 611 PRO B CA 1
ATOM 10649 C C . PRO B 1 611 ? 10.43 22.875 23.375 1 79.19 611 PRO B C 1
ATOM 10651 O O . PRO B 1 611 ? 11.578 22.703 23.781 1 79.19 611 PRO B O 1
ATOM 10654 N N . PHE B 1 612 ? 10.211 23.281 22.25 1 86.5 612 PHE B N 1
ATOM 10655 C CA . PHE B 1 612 ? 11.281 23.594 21.312 1 86.5 612 PHE B CA 1
ATOM 10656 C C . PHE B 1 612 ? 11.945 24.922 21.672 1 86.5 612 PHE B C 1
ATOM 10658 O O . PHE B 1 612 ? 11.32 25.781 22.281 1 86.5 612 PHE B O 1
ATOM 10665 N N . SER B 1 613 ? 13.227 25 21.391 1 90.75 613 SER B N 1
ATOM 10666 C CA . SER B 1 613 ? 13.953 26.234 21.719 1 90.75 613 SER B CA 1
ATOM 10667 C C . SER B 1 613 ? 13.844 27.25 20.578 1 90.75 613 SER B C 1
ATOM 10669 O O . SER B 1 613 ? 13.82 28.453 20.828 1 90.75 613 SER B O 1
ATOM 10671 N N . VAL B 1 614 ? 13.781 26.734 19.391 1 93.81 614 VAL B N 1
ATOM 10672 C CA . VAL B 1 614 ? 13.75 27.625 18.234 1 93.81 614 VAL B CA 1
ATOM 10673 C C . VAL B 1 614 ? 12.773 27.078 17.188 1 93.81 614 VAL B C 1
ATOM 10675 O O . VAL B 1 614 ? 12.703 25.875 16.953 1 93.81 614 VAL B O 1
ATOM 10678 N N . LEU B 1 615 ? 11.961 27.953 16.641 1 91.75 615 LEU B N 1
ATOM 10679 C CA . LEU B 1 615 ? 11.117 27.641 15.5 1 91.75 615 LEU B CA 1
ATOM 10680 C C . LEU B 1 615 ? 11.633 28.312 14.242 1 91.75 615 LEU B C 1
ATOM 10682 O O . LEU B 1 615 ? 11.758 29.547 14.203 1 91.75 615 LEU B O 1
ATOM 10686 N N . LYS B 1 616 ? 11.945 27.516 13.266 1 94.38 616 LYS B N 1
ATOM 10687 C CA . LYS B 1 616 ? 12.453 28.062 12.008 1 94.38 616 LYS B CA 1
ATOM 10688 C C . LYS B 1 616 ? 11.344 28.172 10.961 1 94.38 616 LYS B C 1
ATOM 10690 O O . LYS B 1 616 ? 10.781 27.156 10.547 1 94.38 616 LYS B O 1
ATOM 10695 N N . ILE B 1 617 ? 11.07 29.359 10.523 1 91.62 617 ILE B N 1
ATOM 10696 C CA . ILE B 1 617 ? 10.047 29.578 9.5 1 91.62 617 ILE B CA 1
ATOM 10697 C C . ILE B 1 617 ? 10.641 29.297 8.125 1 91.62 617 ILE B C 1
ATOM 10699 O O . ILE B 1 617 ? 11.68 29.844 7.762 1 91.62 617 ILE B O 1
ATOM 10703 N N . ASP B 1 618 ? 9.953 28.562 7.398 1 89.31 618 ASP B N 1
ATOM 10704 C CA . ASP B 1 618 ? 10.453 28.062 6.121 1 89.31 618 ASP B CA 1
ATOM 10705 C C . ASP B 1 618 ? 10.531 29.188 5.082 1 89.31 618 ASP B C 1
ATOM 10707 O O . ASP B 1 618 ? 9.766 30.141 5.148 1 89.31 618 ASP B O 1
ATOM 10711 N N . LYS B 1 619 ? 11.336 28.938 4.137 1 90 619 LYS B N 1
ATOM 10712 C CA . LYS B 1 619 ? 11.578 29.891 3.047 1 90 619 LYS B CA 1
ATOM 10713 C C . LYS B 1 619 ? 10.305 30.094 2.223 1 90 619 LYS B C 1
ATOM 10715 O O . LYS B 1 619 ? 10.086 31.188 1.691 1 90 619 LYS B O 1
ATOM 10720 N N . CYS B 1 620 ? 9.523 29.141 2.141 1 83.31 620 CYS B N 1
ATOM 10721 C CA . CYS B 1 620 ? 8.305 29.25 1.339 1 83.31 620 CYS B CA 1
ATOM 10722 C C . CYS B 1 620 ? 7.406 30.375 1.858 1 83.31 620 CYS B C 1
ATOM 10724 O O . CYS B 1 620 ? 6.727 31.031 1.078 1 83.31 620 CYS B O 1
ATOM 10726 N N . LEU B 1 621 ? 7.391 30.625 3.133 1 85.81 621 LEU B N 1
ATOM 10727 C CA . LEU B 1 621 ? 6.613 31.719 3.721 1 85.81 621 LEU B CA 1
ATOM 10728 C C . LEU B 1 621 ? 7.375 33.031 3.631 1 85.81 621 LEU B C 1
ATOM 10730 O O . LEU B 1 621 ? 6.785 34.062 3.33 1 85.81 621 LEU B O 1
ATOM 10734 N N . ILE B 1 622 ? 8.641 32.938 3.785 1 92.25 622 ILE B N 1
ATOM 10735 C CA . ILE B 1 622 ? 9.477 34.125 3.848 1 92.25 622 ILE B CA 1
ATOM 10736 C C . ILE B 1 622 ? 9.57 34.75 2.463 1 92.25 622 ILE B C 1
ATOM 10738 O O . ILE B 1 622 ? 9.617 36 2.34 1 92.25 622 ILE B O 1
ATOM 10742 N N . ASP B 1 623 ? 9.539 33.938 1.475 1 91.06 623 ASP B N 1
ATOM 10743 C CA . ASP B 1 623 ? 9.594 34.438 0.106 1 91.06 623 ASP B CA 1
ATOM 10744 C C . ASP B 1 623 ? 8.43 35.375 -0.178 1 91.06 623 ASP B C 1
ATOM 10746 O O . ASP B 1 623 ? 8.547 36.281 -1.005 1 91.06 623 ASP B O 1
ATOM 10750 N N . HIS B 1 624 ? 7.352 35.219 0.581 1 87.88 624 HIS B N 1
ATOM 10751 C CA . HIS B 1 624 ? 6.156 36.031 0.334 1 87.88 624 HIS B CA 1
ATOM 10752 C C . HIS B 1 624 ? 5.793 36.875 1.552 1 87.88 624 HIS B C 1
ATOM 10754 O O . HIS B 1 624 ? 4.656 37.312 1.678 1 87.88 624 HIS B O 1
ATOM 10760 N N . VAL B 1 625 ? 6.672 37.062 2.348 1 91.31 625 VAL B N 1
ATOM 10761 C CA . VAL B 1 625 ? 6.41 37.719 3.623 1 91.31 625 VAL B CA 1
ATOM 10762 C C . VAL B 1 625 ? 6.004 39.188 3.385 1 91.31 625 VAL B C 1
ATOM 10764 O O . VAL B 1 625 ? 5.371 39.812 4.242 1 91.31 625 VAL B O 1
ATOM 10767 N N . CYS B 1 626 ? 6.316 39.688 2.172 1 91.5 626 CYS B N 1
ATOM 10768 C CA . CYS B 1 626 ? 5.977 41.062 1.857 1 91.5 626 CYS B CA 1
ATOM 10769 C C . CYS B 1 626 ? 4.512 41.188 1.449 1 91.5 626 CYS B C 1
ATOM 10771 O O . CYS B 1 626 ? 3.957 42.281 1.434 1 91.5 626 CYS B O 1
ATOM 10773 N N . GLU B 1 627 ? 3.906 40.094 1.205 1 88.12 627 GLU B N 1
ATOM 10774 C CA . GLU B 1 627 ? 2.469 40.094 0.944 1 88.12 627 GLU B CA 1
ATOM 10775 C C . GLU B 1 627 ? 1.673 40.188 2.24 1 88.12 627 GLU B C 1
ATOM 10777 O O . GLU B 1 627 ? 2.004 39.562 3.238 1 88.12 627 GLU B O 1
ATOM 10782 N N . THR B 1 628 ? 0.654 40.906 2.199 1 86.19 628 THR B N 1
ATOM 10783 C CA . THR B 1 628 ? -0.09 41.281 3.391 1 86.19 628 THR B CA 1
ATOM 10784 C C . THR B 1 628 ? -0.567 40.062 4.164 1 86.19 628 THR B C 1
ATOM 10786 O O . THR B 1 628 ? -0.349 39.969 5.371 1 86.19 628 THR B O 1
ATOM 10789 N N . ARG B 1 629 ? -1.183 39.125 3.543 1 82.75 629 ARG B N 1
ATOM 10790 C CA . ARG B 1 629 ? -1.757 37.969 4.227 1 82.75 629 ARG B CA 1
ATOM 10791 C C . ARG B 1 629 ? -0.667 37.125 4.859 1 82.75 629 ARG B C 1
ATOM 10793 O O . ARG B 1 629 ? -0.827 36.625 5.98 1 82.75 629 ARG B O 1
ATOM 10800 N N . VAL B 1 630 ? 0.385 36.969 4.09 1 85.44 630 VAL B N 1
ATOM 10801 C CA . VAL B 1 630 ? 1.477 36.156 4.594 1 85.44 630 VAL B CA 1
ATOM 10802 C C . VAL B 1 630 ? 2.182 36.875 5.742 1 85.44 630 VAL B C 1
ATOM 10804 O O . VAL B 1 630 ? 2.619 36.25 6.707 1 85.44 630 VAL B O 1
ATOM 10807 N N . LYS B 1 631 ? 2.242 38.125 5.57 1 90.31 631 LYS B N 1
ATOM 10808 C CA . LYS B 1 631 ? 2.838 38.938 6.629 1 90.31 631 LYS B CA 1
ATOM 10809 C C . LYS B 1 631 ? 2.082 38.781 7.941 1 90.31 631 LYS B C 1
ATOM 10811 O O . LYS B 1 631 ? 2.695 38.625 9 1 90.31 631 LYS B O 1
ATOM 10816 N N . ILE B 1 632 ? 0.808 38.781 7.84 1 88 632 ILE B N 1
ATOM 10817 C CA . ILE B 1 632 ? -0.039 38.625 9.016 1 88 632 ILE B CA 1
ATOM 10818 C C . ILE B 1 632 ? 0.195 37.25 9.633 1 88 632 ILE B C 1
ATOM 10820 O O . ILE B 1 632 ? 0.315 37.125 10.859 1 88 632 ILE B O 1
ATOM 10824 N N . LEU B 1 633 ? 0.266 36.344 8.82 1 85.5 633 LEU B N 1
ATOM 10825 C CA . LEU B 1 633 ? 0.485 34.969 9.281 1 85.5 633 LEU B CA 1
ATOM 10826 C C . LEU B 1 633 ? 1.821 34.844 10.008 1 85.5 633 LEU B C 1
ATOM 10828 O O . LEU B 1 633 ? 1.887 34.312 11.109 1 85.5 633 LEU B O 1
ATOM 10832 N N . VAL B 1 634 ? 2.842 35.344 9.383 1 90.12 634 VAL B N 1
ATOM 10833 C CA . VAL B 1 634 ? 4.184 35.219 9.945 1 90.12 634 VAL B CA 1
ATOM 10834 C C . VAL B 1 634 ? 4.258 36 11.258 1 90.12 634 VAL B C 1
ATOM 10836 O O . VAL B 1 634 ? 4.867 35.562 12.227 1 90.12 634 VAL B O 1
ATOM 10839 N N . ASP B 1 635 ? 3.672 37.094 11.25 1 92.62 635 ASP B N 1
ATOM 10840 C CA . ASP B 1 635 ? 3.615 37.906 12.461 1 92.62 635 ASP B CA 1
ATOM 10841 C C . ASP B 1 635 ? 2.994 37.156 13.617 1 92.62 635 ASP B C 1
ATOM 10843 O O . ASP B 1 635 ? 3.529 37.156 14.727 1 92.62 635 ASP B O 1
ATOM 10847 N N . HIS B 1 636 ? 1.981 36.531 13.367 1 87.19 636 HIS B N 1
ATOM 10848 C CA . HIS B 1 636 ? 1.284 35.781 14.422 1 87.19 636 HIS B CA 1
ATOM 10849 C C . HIS B 1 636 ? 2.057 34.531 14.828 1 87.19 636 HIS B C 1
ATOM 10851 O O . HIS B 1 636 ? 2.025 34.156 16 1 87.19 636 HIS B O 1
ATOM 10857 N N . ILE B 1 637 ? 2.715 33.906 13.859 1 86 637 ILE B N 1
ATOM 10858 C CA . ILE B 1 637 ? 3.564 32.781 14.188 1 86 637 ILE B CA 1
ATOM 10859 C C . ILE B 1 637 ? 4.668 33.219 15.148 1 86 637 ILE B C 1
ATOM 10861 O O . ILE B 1 637 ? 4.957 32.531 16.125 1 86 637 ILE B O 1
ATOM 10865 N N . ILE B 1 638 ? 5.223 34.312 14.867 1 92.19 638 ILE B N 1
ATOM 10866 C CA . ILE B 1 638 ? 6.293 34.844 15.703 1 92.19 638 ILE B CA 1
ATOM 10867 C C . ILE B 1 638 ? 5.758 35.125 17.109 1 92.19 638 ILE B C 1
ATOM 10869 O O . ILE B 1 638 ? 6.363 34.719 18.094 1 92.19 638 ILE B O 1
ATOM 10873 N N . LYS B 1 639 ? 4.645 35.719 17.141 1 91.38 639 LYS B N 1
ATOM 10874 C CA . LYS B 1 639 ? 4.051 36.094 18.438 1 91.38 639 LYS B CA 1
ATOM 10875 C C . LYS B 1 639 ? 3.699 34.844 19.234 1 91.38 639 LYS B C 1
ATOM 10877 O O . LYS B 1 639 ? 3.936 34.781 20.453 1 91.38 639 LYS B O 1
ATOM 10882 N N . LEU B 1 640 ? 3.156 33.938 18.578 1 86.62 640 LEU B N 1
ATOM 10883 C CA . LEU B 1 640 ? 2.812 32.688 19.234 1 86.62 640 LEU B CA 1
ATOM 10884 C C . LEU B 1 640 ? 4.062 32 19.766 1 86.62 640 LEU B C 1
ATOM 10886 O O . LEU B 1 640 ? 4.078 31.516 20.906 1 86.62 640 LEU B O 1
ATOM 10890 N N . SER B 1 641 ? 5.016 31.891 18.938 1 89.12 641 SER B N 1
ATOM 10891 C CA . SER B 1 641 ? 6.262 31.219 19.328 1 89.12 641 SER B CA 1
ATOM 10892 C C . SER B 1 641 ? 6.883 31.891 20.547 1 89.12 641 SER B C 1
ATOM 10894 O O . SER B 1 641 ? 7.293 31.203 21.484 1 89.12 641 SER B O 1
ATOM 10896 N N . LYS B 1 642 ? 6.922 33.156 20.547 1 91.12 642 LYS B N 1
ATOM 10897 C CA . LYS B 1 642 ? 7.488 33.875 21.672 1 91.12 642 LYS B CA 1
ATOM 10898 C C . LYS B 1 642 ? 6.664 33.688 22.938 1 91.12 642 LYS B C 1
ATOM 10900 O O . LYS B 1 642 ? 7.215 33.562 24.031 1 91.12 642 LYS B O 1
ATOM 10905 N N . ALA B 1 643 ? 5.379 33.656 22.719 1 88.38 643 ALA B N 1
ATOM 10906 C CA . ALA B 1 643 ? 4.496 33.406 23.844 1 88.38 643 ALA B CA 1
ATOM 10907 C C . ALA B 1 643 ? 4.746 32.031 24.453 1 88.38 643 ALA B C 1
ATOM 10909 O O . ALA B 1 643 ? 4.551 31.828 25.656 1 88.38 643 ALA B O 1
ATOM 10910 N N . LEU B 1 644 ? 5.203 31.156 23.688 1 86.5 644 LEU B N 1
ATOM 10911 C CA . LEU B 1 644 ? 5.516 29.812 24.141 1 86.5 644 LEU B CA 1
ATOM 10912 C C . LEU B 1 644 ? 6.988 29.703 24.531 1 86.5 644 LEU B C 1
ATOM 10914 O O . LEU B 1 644 ? 7.512 28.594 24.672 1 86.5 644 LEU B O 1
ATOM 10918 N N . ASN B 1 645 ? 7.641 30.688 24.547 1 88.88 645 ASN B N 1
ATOM 10919 C CA . ASN B 1 645 ? 9.031 30.828 24.969 1 88.88 645 ASN B CA 1
ATOM 10920 C C . ASN B 1 645 ? 9.992 30.188 23.969 1 88.88 645 ASN B C 1
ATOM 10922 O O . ASN B 1 645 ? 10.938 29.516 24.359 1 88.88 645 ASN B O 1
ATOM 10926 N N . MET B 1 646 ? 9.688 30.359 22.781 1 91.5 646 MET B N 1
ATOM 10927 C CA . MET B 1 646 ? 10.555 29.922 21.688 1 91.5 646 MET B CA 1
ATOM 10928 C C . MET B 1 646 ? 11.109 31.109 20.906 1 91.5 646 MET B C 1
ATOM 10930 O O . MET B 1 646 ? 10.398 32.094 20.688 1 91.5 646 MET B O 1
ATOM 10934 N N . ARG B 1 647 ? 12.297 30.984 20.484 1 94.5 647 ARG B N 1
ATOM 10935 C CA . ARG B 1 647 ? 12.836 31.969 19.562 1 94.5 647 ARG B CA 1
ATOM 10936 C C . ARG B 1 647 ? 12.453 31.625 18.125 1 94.5 647 ARG B C 1
ATOM 10938 O O . ARG B 1 647 ? 12.164 30.469 17.797 1 94.5 647 ARG B O 1
ATOM 10945 N N . VAL B 1 648 ? 12.422 32.625 17.25 1 96 648 VAL B N 1
ATOM 10946 C CA . VAL B 1 648 ? 11.984 32.375 15.875 1 96 648 VAL B CA 1
ATOM 10947 C C . VAL B 1 648 ? 13.094 32.781 14.898 1 96 648 VAL B C 1
ATOM 10949 O O . VAL B 1 648 ? 13.703 33.844 15.031 1 96 648 VAL B O 1
ATOM 10952 N N . LEU B 1 649 ? 13.391 31.906 14.062 1 97.31 649 LEU B N 1
ATOM 10953 C CA . LEU B 1 649 ? 14.367 32.125 13 1 97.31 649 LEU B CA 1
ATOM 10954 C C . LEU B 1 649 ? 13.703 32.125 11.633 1 97.31 649 LEU B C 1
ATOM 10956 O O . LEU B 1 649 ? 12.938 31.203 11.32 1 97.31 649 LEU B O 1
ATOM 10960 N N . ALA B 1 650 ? 13.914 33.156 10.828 1 96.44 650 ALA B N 1
ATOM 10961 C CA . ALA B 1 650 ? 13.422 33.188 9.453 1 96.44 650 ALA B CA 1
ATOM 10962 C C . ALA B 1 650 ? 14.477 32.688 8.477 1 96.44 650 ALA B C 1
ATOM 10964 O O . ALA B 1 650 ? 15.578 33.25 8.406 1 96.44 650 ALA B O 1
ATOM 10965 N N . GLU B 1 651 ? 14.141 31.719 7.754 1 95.25 651 GLU B N 1
ATOM 10966 C CA . GLU B 1 651 ? 15.078 31.109 6.816 1 95.25 651 GLU B CA 1
ATOM 10967 C C . GLU B 1 651 ? 14.922 31.703 5.418 1 95.25 651 GLU B C 1
ATOM 10969 O O . GLU B 1 651 ? 13.82 32.094 5.02 1 95.25 651 GLU B O 1
ATOM 10974 N N . GLY B 1 652 ? 16.016 31.828 4.652 1 93.94 652 GLY B N 1
ATOM 10975 C CA . GLY B 1 652 ? 15.984 32.156 3.236 1 93.94 652 GLY B CA 1
ATOM 10976 C C . GLY B 1 652 ? 15.805 33.625 2.969 1 93.94 652 GLY B C 1
ATOM 10977 O O . GLY B 1 652 ? 15.203 34.031 1.962 1 93.94 652 GLY B O 1
ATOM 10978 N N . VAL B 1 653 ? 16.203 34.438 3.832 1 95.19 653 VAL B N 1
ATOM 10979 C CA . VAL B 1 653 ? 16.125 35.875 3.611 1 95.19 653 VAL B CA 1
ATOM 10980 C C . VAL B 1 653 ? 17.141 36.312 2.566 1 95.19 653 VAL B C 1
ATOM 10982 O O . VAL B 1 653 ? 18.344 36.062 2.723 1 95.19 653 VAL B O 1
ATOM 10985 N N . GLU B 1 654 ? 16.688 36.938 1.529 1 93.75 654 GLU B N 1
ATOM 10986 C CA . GLU B 1 654 ? 17.594 37.25 0.419 1 93.75 654 GLU B CA 1
ATOM 10987 C C . GLU B 1 654 ? 17.547 38.719 0.074 1 93.75 654 GLU B C 1
ATOM 10989 O O . GLU B 1 654 ? 18.469 39.25 -0.561 1 93.75 654 GLU B O 1
ATOM 10994 N N . THR B 1 655 ? 16.531 39.438 0.592 1 94.06 655 THR B N 1
ATOM 10995 C CA . THR B 1 655 ? 16.375 40.844 0.166 1 94.06 655 THR B CA 1
ATOM 10996 C C . THR B 1 655 ? 16.25 41.75 1.373 1 94.06 655 THR B C 1
ATOM 10998 O O . THR B 1 655 ? 15.914 41.312 2.471 1 94.06 655 THR B O 1
ATOM 11001 N N . THR B 1 656 ? 16.453 42.969 1.115 1 93.69 656 THR B N 1
ATOM 11002 C CA . THR B 1 656 ? 16.328 44 2.156 1 93.69 656 THR B CA 1
ATOM 11003 C C . THR B 1 656 ? 14.867 44.188 2.547 1 93.69 656 THR B C 1
ATOM 11005 O O . THR B 1 656 ? 14.562 44.469 3.713 1 93.69 656 THR B O 1
ATOM 11008 N N . GLU B 1 657 ? 14.047 44.031 1.575 1 94.75 657 GLU B N 1
ATOM 11009 C CA . GLU B 1 657 ? 12.617 44.188 1.835 1 94.75 657 GLU B CA 1
ATOM 11010 C C . GLU B 1 657 ? 12.117 43.156 2.836 1 94.75 657 GLU B C 1
ATOM 11012 O O . GLU B 1 657 ? 11.359 43.469 3.752 1 94.75 657 GLU B O 1
ATOM 11017 N N . GLN B 1 658 ? 12.547 42 2.648 1 95.25 658 GLN B N 1
ATOM 11018 C CA . GLN B 1 658 ? 12.18 40.938 3.574 1 95.25 658 GLN B CA 1
ATOM 11019 C C . GLN B 1 658 ? 12.695 41.219 4.98 1 95.25 658 GLN B C 1
ATOM 11021 O O . GLN B 1 658 ? 11.969 41.062 5.961 1 95.25 658 GLN B O 1
ATOM 11026 N N . LEU B 1 659 ? 13.938 41.656 5.043 1 94.56 659 LEU B N 1
ATOM 11027 C CA . LEU B 1 659 ? 14.578 41.938 6.32 1 94.56 659 LEU B CA 1
ATOM 11028 C C . LEU B 1 659 ? 13.836 43.062 7.062 1 94.56 659 LEU B C 1
ATOM 11030 O O . LEU B 1 659 ? 13.641 42.969 8.273 1 94.56 659 LEU B O 1
ATOM 11034 N N . ASP B 1 660 ? 13.438 44 6.32 1 95.25 660 ASP B N 1
ATOM 11035 C CA . ASP B 1 660 ? 12.734 45.125 6.918 1 95.25 660 ASP B CA 1
ATOM 11036 C C . ASP B 1 660 ? 11.406 44.688 7.531 1 95.25 660 ASP B C 1
ATOM 11038 O O . ASP B 1 660 ? 11.055 45.125 8.633 1 95.25 660 ASP B O 1
ATOM 11042 N N . VAL B 1 661 ? 10.75 43.875 6.809 1 95.75 661 VAL B N 1
ATOM 11043 C CA . VAL B 1 661 ? 9.477 43.375 7.297 1 95.75 661 VAL B CA 1
ATOM 11044 C C . VAL B 1 661 ? 9.695 42.531 8.555 1 95.75 661 VAL B C 1
ATOM 11046 O O . VAL B 1 661 ? 8.961 42.688 9.531 1 95.75 661 VAL B O 1
ATOM 11049 N N . LEU B 1 662 ? 10.695 41.75 8.523 1 95.62 662 LEU B N 1
ATOM 11050 C CA . LEU B 1 662 ? 10.977 40.844 9.633 1 95.62 662 LEU B CA 1
ATOM 11051 C C . LEU B 1 662 ? 11.422 41.625 10.867 1 95.62 662 LEU B C 1
ATOM 11053 O O . LEU B 1 662 ? 11.117 41.219 12 1 95.62 662 LEU B O 1
ATOM 11057 N N . ARG B 1 663 ? 12.117 42.656 10.664 1 94.75 663 ARG B N 1
ATOM 11058 C CA . ARG B 1 663 ? 12.508 43.531 11.758 1 94.75 663 ARG B CA 1
ATOM 11059 C C . ARG B 1 663 ? 11.281 44.188 12.398 1 94.75 663 ARG B C 1
ATOM 11061 O O . ARG B 1 663 ? 11.188 44.281 13.625 1 94.75 663 ARG B O 1
ATOM 11068 N N . LYS B 1 664 ? 10.391 44.562 11.586 1 94.81 664 LYS B N 1
ATOM 11069 C CA . LYS B 1 664 ? 9.18 45.219 12.047 1 94.81 664 LYS B CA 1
ATOM 11070 C C . LYS B 1 664 ? 8.312 44.312 12.883 1 94.81 664 LYS B C 1
ATOM 11072 O O . LYS B 1 664 ? 7.68 44.719 13.852 1 94.81 664 LYS B O 1
ATOM 11077 N N . ILE B 1 665 ? 8.344 43.094 12.453 1 94.75 665 ILE B N 1
ATOM 11078 C CA . ILE B 1 665 ? 7.461 42.188 13.164 1 94.75 665 ILE B CA 1
ATOM 11079 C C . ILE B 1 665 ? 8.234 41.5 14.281 1 94.75 665 ILE B C 1
ATOM 11081 O O . ILE B 1 665 ? 7.75 40.5 14.859 1 94.75 665 ILE B O 1
ATOM 11085 N N . LYS B 1 666 ? 9.477 41.844 14.5 1 95.25 666 LYS B N 1
ATOM 11086 C CA . LYS B 1 666 ? 10.305 41.469 15.648 1 95.25 666 LYS B CA 1
ATOM 11087 C C . LYS B 1 666 ? 10.734 40.031 15.578 1 95.25 666 LYS B C 1
ATOM 11089 O O . LYS B 1 666 ? 10.617 39.281 16.562 1 95.25 666 LYS B O 1
ATOM 11094 N N . CYS B 1 667 ? 11.109 39.625 14.414 1 96.5 667 CYS B N 1
ATOM 11095 C CA . CYS B 1 667 ? 11.758 38.312 14.289 1 96.5 667 CYS B CA 1
ATOM 11096 C C . CYS B 1 667 ? 13.094 38.312 15.016 1 96.5 667 CYS B C 1
ATOM 11098 O O . CYS B 1 667 ? 13.797 39.312 15.055 1 96.5 667 CYS B O 1
ATOM 11100 N N . ASP B 1 668 ? 13.484 37.188 15.617 1 96.56 668 ASP B N 1
ATOM 11101 C CA . ASP B 1 668 ? 14.664 37.125 16.484 1 96.56 668 ASP B CA 1
ATOM 11102 C C . ASP B 1 668 ? 15.93 36.938 15.656 1 96.56 668 ASP B C 1
ATOM 11104 O O . ASP B 1 668 ? 16.938 37.594 15.883 1 96.56 668 ASP B O 1
ATOM 11108 N N . GLU B 1 669 ? 15.891 35.938 14.812 1 96.62 669 GLU B N 1
ATOM 11109 C CA . GLU B 1 669 ? 17.078 35.531 14.062 1 96.62 669 GLU B CA 1
ATOM 11110 C C . GLU B 1 669 ? 16.75 35.375 12.578 1 96.62 669 GLU B C 1
ATOM 11112 O O . GLU B 1 669 ? 15.609 35.125 12.203 1 96.62 669 GLU B O 1
ATOM 11117 N N . ILE B 1 670 ? 17.781 35.562 11.836 1 96 670 ILE B N 1
ATOM 11118 C CA . ILE B 1 670 ? 17.625 35.438 10.391 1 96 670 ILE B CA 1
ATOM 11119 C C . ILE B 1 670 ? 18.766 34.594 9.828 1 96 670 ILE B C 1
ATOM 11121 O O . ILE B 1 670 ? 19.875 34.625 10.352 1 96 670 ILE B O 1
ATOM 11125 N N . GLN B 1 671 ? 18.438 33.812 8.867 1 95.75 671 GLN B N 1
ATOM 11126 C CA . GLN B 1 671 ? 19.391 33 8.109 1 95.75 671 GLN B CA 1
ATOM 11127 C C . GLN B 1 671 ? 19.078 33.031 6.613 1 95.75 671 GLN B C 1
ATOM 11129 O O . GLN B 1 671 ? 17.938 32.906 6.199 1 95.75 671 GLN B O 1
ATOM 11134 N N . GLY B 1 672 ? 20.094 33.406 5.777 1 93.38 672 GLY B N 1
ATOM 11135 C CA . GLY B 1 672 ? 19.875 33.5 4.34 1 93.38 672 GLY B CA 1
ATOM 11136 C C . GLY B 1 672 ? 21.062 34.094 3.604 1 93.38 672 GLY B C 1
ATOM 11137 O O . GLY B 1 672 ? 22.062 34.469 4.227 1 93.38 672 GLY B O 1
ATOM 11138 N N . PHE B 1 673 ? 20.906 34.25 2.332 1 92.25 673 PHE B N 1
ATOM 11139 C CA . PHE B 1 673 ? 21.984 34.688 1.46 1 92.25 673 PHE B CA 1
ATOM 11140 C C . PHE B 1 673 ? 22.234 36.188 1.595 1 92.25 673 PHE B C 1
ATOM 11142 O O . PHE B 1 673 ? 23.281 36.688 1.17 1 92.25 673 PHE B O 1
ATOM 11149 N N . TYR B 1 674 ? 21.297 36.844 2.209 1 91.81 674 TYR B N 1
ATOM 11150 C CA . TYR B 1 674 ? 21.484 38.281 2.414 1 91.81 674 TYR B CA 1
ATOM 11151 C C . TYR B 1 674 ? 22.719 38.531 3.268 1 91.81 674 TYR B C 1
ATOM 11153 O O . TYR B 1 674 ? 23.484 39.469 2.994 1 91.81 674 TYR B O 1
ATOM 11161 N N . TYR B 1 675 ? 23 37.781 4.266 1 90.19 675 TYR B N 1
ATOM 11162 C CA . TYR B 1 675 ? 24.125 37.969 5.16 1 90.19 675 TYR B CA 1
ATOM 11163 C C . TYR B 1 675 ? 25.297 37.094 4.785 1 90.19 675 TYR B C 1
ATOM 11165 O O . TYR B 1 675 ? 26.438 37.562 4.68 1 90.19 675 TYR B O 1
ATOM 11173 N N . ALA B 1 676 ? 24.922 35.812 4.621 1 93.31 676 ALA B N 1
ATOM 11174 C CA . ALA B 1 676 ? 26.031 34.875 4.367 1 93.31 676 ALA B CA 1
ATOM 11175 C C . ALA B 1 676 ? 25.547 33.594 3.703 1 93.31 676 ALA B C 1
ATOM 11177 O O . ALA B 1 676 ? 24.484 33.094 4.043 1 93.31 676 ALA B O 1
ATOM 11178 N N . ARG B 1 677 ? 26.297 33.094 2.82 1 94.38 677 ARG B N 1
ATOM 11179 C CA . ARG B 1 677 ? 26.109 31.781 2.246 1 94.38 677 ARG B CA 1
ATOM 11180 C C . ARG B 1 677 ? 26.828 30.719 3.074 1 94.38 677 ARG B C 1
ATOM 11182 O O . ARG B 1 677 ? 27.719 31.031 3.861 1 94.38 677 ARG B O 1
ATOM 11189 N N . PRO B 1 678 ? 26.391 29.5 2.918 1 95.69 678 PRO B N 1
ATOM 11190 C CA . PRO B 1 678 ? 27.172 28.453 3.592 1 95.69 678 PRO B CA 1
ATOM 11191 C C . PRO B 1 678 ? 28.656 28.484 3.225 1 95.69 678 PRO B C 1
ATOM 11193 O O . PRO B 1 678 ? 29 28.719 2.064 1 95.69 678 PRO B O 1
ATOM 11196 N N . MET B 1 679 ? 29.469 28.297 4.164 1 96.38 679 MET B N 1
ATOM 11197 C CA . MET B 1 679 ? 30.891 28.422 3.939 1 96.38 679 MET B CA 1
ATOM 11198 C C . MET B 1 679 ? 31.672 27.312 4.66 1 96.38 679 MET B C 1
ATOM 11200 O O . MET B 1 679 ? 31.156 26.734 5.617 1 96.38 679 MET B O 1
ATOM 11204 N N . PRO B 1 680 ? 32.906 27 4.207 1 95.25 680 PRO B N 1
ATOM 11205 C CA . PRO B 1 680 ? 33.719 25.984 4.867 1 95.25 680 PRO B CA 1
ATOM 11206 C C . PRO B 1 680 ? 34.125 26.391 6.281 1 95.25 680 PRO B C 1
ATOM 11208 O O . PRO B 1 680 ? 34.031 27.578 6.637 1 95.25 680 PRO B O 1
ATOM 11211 N N . GLU B 1 681 ? 34.562 25.469 7.008 1 94.75 681 GLU B N 1
ATOM 11212 C CA . GLU B 1 681 ? 34.875 25.625 8.422 1 94.75 681 GLU B CA 1
ATOM 11213 C C . GLU B 1 681 ? 35.844 26.797 8.648 1 94.75 681 GLU B C 1
ATOM 11215 O O . GLU B 1 681 ? 35.594 27.672 9.484 1 94.75 681 GLU B O 1
ATOM 11220 N N . ALA B 1 682 ? 36.906 26.875 7.859 1 93.38 682 ALA B N 1
ATOM 11221 C CA . ALA B 1 682 ? 37.938 27.906 8.023 1 93.38 682 ALA B CA 1
ATOM 11222 C C . ALA B 1 682 ? 37.344 29.297 7.77 1 93.38 682 ALA B C 1
ATOM 11224 O O . ALA B 1 682 ? 37.656 30.234 8.508 1 93.38 682 ALA B O 1
ATOM 11225 N N . GLN B 1 683 ? 36.594 29.359 6.777 1 94.88 683 GLN B N 1
ATOM 11226 C CA . GLN B 1 683 ? 35.969 30.641 6.438 1 94.88 683 GLN B CA 1
ATOM 11227 C C . GLN B 1 683 ? 34.938 31.047 7.492 1 94.88 683 GLN B C 1
ATOM 11229 O O . GLN B 1 683 ? 34.781 32.25 7.762 1 94.88 683 GLN B O 1
ATOM 11234 N N . PHE B 1 684 ? 34.344 30.141 8.055 1 94.31 684 PHE B N 1
ATOM 11235 C CA . PHE B 1 684 ? 33.344 30.422 9.078 1 94.31 684 PHE B CA 1
ATOM 11236 C C . PHE B 1 684 ? 34 30.984 10.336 1 94.31 684 PHE B C 1
ATOM 11238 O O . PHE B 1 684 ? 33.5 31.969 10.906 1 94.31 684 PHE B O 1
ATOM 11245 N N . ILE B 1 685 ? 35.031 30.359 10.75 1 91.56 685 ILE B N 1
ATOM 11246 C CA . ILE B 1 685 ? 35.75 30.812 11.938 1 91.56 685 ILE B CA 1
ATOM 11247 C C . ILE B 1 685 ? 36.25 32.25 11.734 1 91.56 685 ILE B C 1
ATOM 11249 O O . ILE B 1 685 ? 36.156 33.062 12.641 1 91.56 685 ILE B O 1
ATOM 11253 N N . GLU B 1 686 ? 36.656 32.5 10.508 1 91.38 686 GLU B N 1
ATOM 11254 C CA . GLU B 1 686 ? 37.125 33.844 10.18 1 91.38 686 GLU B CA 1
ATOM 11255 C C . GLU B 1 686 ? 35.938 34.844 10.164 1 91.38 686 GLU B C 1
ATOM 11257 O O . GLU B 1 686 ? 36.094 36 10.57 1 91.38 686 GLU B O 1
ATOM 11262 N N . TYR B 1 687 ? 34.906 34.344 9.633 1 92.75 687 TYR B N 1
ATOM 11263 C CA . TYR B 1 687 ? 33.719 35.188 9.562 1 92.75 687 TYR B CA 1
ATOM 11264 C C . TYR B 1 687 ? 33.25 35.594 10.961 1 92.75 687 TYR B C 1
ATOM 11266 O O . TYR B 1 687 ? 32.875 36.75 11.18 1 92.75 687 TYR B O 1
ATOM 11274 N N . VAL B 1 688 ? 33.281 34.719 11.898 1 91.62 688 VAL B N 1
ATOM 11275 C CA . VAL B 1 688 ? 32.844 34.969 13.273 1 91.62 688 VAL B CA 1
ATOM 11276 C C . VAL B 1 688 ? 33.812 35.969 13.938 1 91.62 688 VAL B C 1
ATOM 11278 O O . VAL B 1 688 ? 33.406 36.875 14.656 1 91.62 688 VAL B O 1
ATOM 11281 N N . ARG B 1 689 ? 35.094 35.781 13.664 1 87.31 689 ARG B N 1
ATOM 11282 C CA . ARG B 1 689 ? 36.094 36.656 14.234 1 87.31 689 ARG B CA 1
ATOM 11283 C C . ARG B 1 689 ? 35.938 38.094 13.75 1 87.31 689 ARG B C 1
ATOM 11285 O O . ARG B 1 689 ? 36.031 39.031 14.531 1 87.31 689 ARG B O 1
ATOM 11292 N N . LYS B 1 690 ? 35.656 38.219 12.5 1 86.12 690 LYS B N 1
ATOM 11293 C CA . LYS B 1 690 ? 35.5 39.562 11.906 1 86.12 690 LYS B CA 1
ATOM 11294 C C . LYS B 1 690 ? 34.219 40.219 12.406 1 86.12 690 LYS B C 1
ATOM 11296 O O . LYS B 1 690 ? 34.188 41.469 12.586 1 86.12 690 LYS B O 1
ATOM 11301 N N . SER B 1 691 ? 33.219 39.438 12.5 1 82.75 691 SER B N 1
ATOM 11302 C CA . SER B 1 691 ? 31.922 39.969 12.961 1 82.75 691 SER B CA 1
ATOM 11303 C C . SER B 1 691 ? 32.031 40.5 14.391 1 82.75 691 SER B C 1
ATOM 11305 O O . SER B 1 691 ? 31.375 41.5 14.742 1 82.75 691 SER B O 1
ATOM 11307 N N . ASP B 1 692 ? 32.781 39.906 15.188 1 76.62 692 ASP B N 1
ATOM 11308 C CA . ASP B 1 692 ? 33 40.344 16.562 1 76.62 692 ASP B CA 1
ATOM 11309 C C . ASP B 1 692 ? 33.781 41.656 16.609 1 76.62 692 ASP B C 1
ATOM 11311 O O . ASP B 1 692 ? 33.562 42.5 17.484 1 76.62 692 ASP B O 1
ATOM 11315 N N . ASN B 1 693 ? 34.719 41.781 15.617 1 66.19 693 ASN B N 1
ATOM 11316 C CA . ASN B 1 693 ? 35.594 42.969 15.594 1 66.19 693 ASN B CA 1
ATOM 11317 C C . ASN B 1 693 ? 34.875 44.188 15.008 1 66.19 693 ASN B C 1
ATOM 11319 O O . ASN B 1 693 ? 35.188 45.312 15.352 1 66.19 693 ASN B O 1
ATOM 11323 N N . HIS B 1 694 ? 34.25 44.031 13.969 1 55.06 694 HIS B N 1
ATOM 11324 C CA . HIS B 1 694 ? 33.562 45.188 13.383 1 55.06 694 HIS B CA 1
ATOM 11325 C C . HIS B 1 694 ? 32.688 45.875 14.414 1 55.06 694 HIS B C 1
ATOM 11327 O O . HIS B 1 694 ? 32.094 46.906 14.117 1 55.06 694 HIS B O 1
ATOM 11333 N N . LYS B 1 695 ? 32.344 45.594 15.445 1 46.84 695 LYS B N 1
ATOM 11334 C CA . LYS B 1 695 ? 31.797 46.531 16.438 1 46.84 695 LYS B CA 1
ATOM 11335 C C . LYS B 1 695 ? 32.844 47.531 16.875 1 46.84 695 LYS B C 1
ATOM 11337 O O . LYS B 1 695 ? 32.562 48.5 17.578 1 46.84 695 LYS B O 1
ATOM 11342 N N . LYS B 1 696 ? 34.188 47.219 17.016 1 38.44 696 LYS B N 1
ATOM 11343 C CA . LYS B 1 696 ? 35.031 48.25 17.641 1 38.44 696 LYS B CA 1
ATOM 11344 C C . LYS B 1 696 ? 35.219 49.438 16.719 1 38.44 696 LYS B C 1
ATOM 11346 O O . LYS B 1 696 ? 35.875 50.438 17.094 1 38.44 696 LYS B O 1
ATOM 11351 N N . LEU B 1 697 ? 34.906 49.406 15.406 1 29.8 697 LEU B N 1
ATOM 11352 C CA . LEU B 1 697 ? 34.969 50.719 14.789 1 29.8 697 LEU B CA 1
ATOM 11353 C C . LEU B 1 697 ? 33.562 51.344 14.75 1 29.8 697 LEU B C 1
ATOM 11355 O O . LEU B 1 697 ? 32.594 50.688 14.43 1 29.8 697 LEU B O 1
#

Secondary structure (DSSP, 8-state):
-HHHHHHHHHGGG-SEEEEEETTT-BEEEEEE-S--HHHHHHHHTT-BHHHHHHHHHHHHB-HHHHHHHHHHT-HHHHHHHHHH-SEEEEEEEEEETTEEEEEEEEEEEES-TTT--EEEEEEEESSGGGHHHHHHTT-TTSSS--EEEEEE---HHHHHHHHHHHTTTEEEEEESSHHHHHHHHHHTTTTEEEEEEESS-SSS-HHHHHHHHHHSTTGGGS-EEEEES---HHHHHHHHHTT-SEEEESSP-HHHHHHHHHHHHHHHHHHHHHHHHSB-TTT-SBPHHHHHHHHHHHHHH-TTS--EEEEEEETTHHHHHHHH-HHHHHHHHHHHHHHHHHHTTTSEEEEETTTEEEEEE-SS----HHHHHHHHHHHHHT-SSTT--EEEEEE-S--TTS-HHHHHHHHHHHHHHTTT-SS-SEEE--HHHHHHHHHHHHHHHTHHHHHHTT-EEEEEEEEEETTT--EEEEEEEEEEE-TTS-EE-HHHHHHHHHHHSTHHHHHHHHHHHHHHHHHHHHHTT----EEEEEE-HHHHHSTTHHHHHHHHHHHHT--GGGS-EEEEGGGGGGTHHHHHHHHHHHHTT--EEEEEETTS-EEHHHHHHS--SEEEEPHHHHTTTTSHHHHHHHHHHHHHHHHTT-EEEEE---SHHHHHHHHHTT--EEESTTT---EEHHHHHHHHHHHHHTT--/-HHHHHHHHHGGG-SEEEEEETTT-BEEEEEE-S--HHHHHHHHTT-BHHHHHHHHHHHHB-HHHHHHHHHHT-HHHHHHHHHH-SEEEEEEEEEETTEEEEEEEEEEEES-TTT--EEEEEEEESSTTHHHHHHHTT-TTSS---EEEEEE---HHHHHHHHHHHTTTEEEEEESSHHHHHHHHHHTTTTEEEEEEESS-SSS-HHHHHHHHHHSTTGGGS-EEEEES---HHHHHHHHHTT-SEEEESSP-HHHHHHHHHHHHHHHHHHHHHHHHHB-TTT-SBPHHHHHHHHHHHHHH-TTS--EEEEEEETTHHHHHHHH-HHHHHHHHHHHHHHHHHHTTTSEEEEETTTEEEEEE-SS----HHHHHHHHHHHHHT-SSTT--EEEEEE-S--TTS-HHHHHHHHHHHHHHTTT-SS-SEEE--HHHHHHHHHHHHHHHTHHHHHHTT-EEEEEEEEEETTT--EEEEEEEEEEE-TTS-EE-HHHHHHHHHHHSTHHHHHHHHHHHHHHHHHHHHHTT----EEEEEE-HHHHHSTTHHHHHHHHHHHHT--GGGS-EEEEGGGGGGTHHHHHHHHHHHHTT--EEEEEETTSEE-HHHHHHS--SEEEEPHHHHTTTTSHHHHHHHHHHHHHHHHTT-EEEEE---SHHHHHHHHHTT--EEESTTT---EEHHHHHHHHHHHHHTT--

Solvent-accessible surface area (backbone atoms only — not comparable to full-atom values): 71933 Å² total; per-residue (Å²): 112,65,61,60,50,48,50,42,56,60,27,75,60,36,40,24,29,34,36,30,33,66,86,72,28,45,62,41,81,78,38,79,61,72,86,50,68,74,57,51,55,45,60,71,67,71,48,41,47,69,58,49,50,52,49,45,38,70,70,32,32,28,76,86,41,30,64,58,46,57,58,61,63,30,66,71,53,41,53,56,47,31,44,77,33,62,59,50,74,45,78,45,41,28,46,57,89,95,40,80,41,43,30,33,36,35,38,30,48,50,74,50,55,90,66,45,49,36,35,35,38,30,30,18,60,54,58,65,66,57,53,50,48,48,60,72,52,44,61,42,67,72,74,76,58,44,59,30,33,37,39,25,40,60,51,62,67,60,42,50,50,51,45,69,70,40,52,86,61,26,37,77,43,78,22,57,27,30,58,55,28,51,52,50,44,65,75,39,52,88,60,38,49,33,35,40,33,35,38,86,26,53,103,26,38,34,65,56,46,34,47,57,33,52,69,30,75,72,50,46,61,41,42,28,33,37,30,33,71,72,83,51,68,66,59,54,36,52,41,44,73,36,57,33,70,44,77,45,63,54,78,80,48,71,68,46,53,53,52,52,50,53,53,53,36,52,34,41,51,27,40,56,49,25,62,56,32,29,31,32,72,60,42,56,31,25,21,52,49,31,40,48,54,51,48,50,49,47,47,67,61,40,70,86,52,49,30,31,37,36,26,40,35,49,59,62,53,69,55,44,24,45,32,47,1,59,68,53,44,50,49,42,50,35,49,49,43,52,52,46,50,65,75,40,65,83,34,52,52,18,44,34,87,92,58,30,34,38,33,41,34,52,60,87,61,72,88,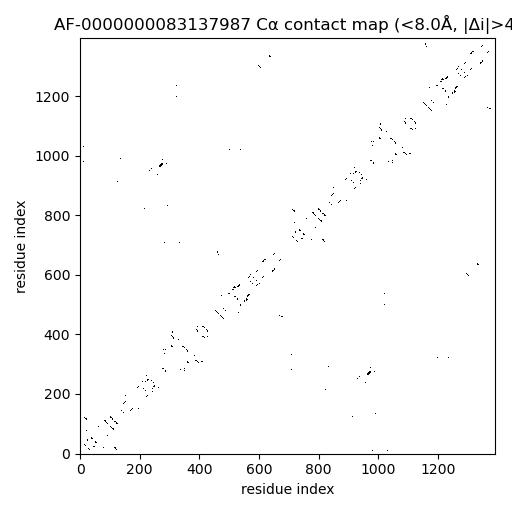40,70,64,57,53,49,50,52,52,50,55,48,58,72,69,41,88,53,82,90,66,49,61,24,26,2,28,24,68,62,54,64,80,88,48,52,63,67,55,51,50,48,45,5,44,54,17,16,57,72,27,61,84,38,89,85,39,50,60,33,60,51,44,70,66,55,49,50,50,51,52,51,52,50,48,56,61,67,40,43,66,58,34,58,76,67,58,25,62,41,61,24,35,28,56,28,28,29,59,86,80,65,38,76,64,28,28,37,54,41,69,37,38,39,46,93,87,65,50,74,46,58,48,85,68,47,49,61,55,24,44,50,50,24,52,38,44,60,50,39,53,50,52,50,49,52,51,46,51,50,52,33,51,37,53,74,66,71,47,89,82,56,33,37,32,34,65,44,51,59,41,35,64,69,36,84,61,42,61,60,52,53,52,48,53,39,58,73,54,69,49,70,52,61,43,50,23,37,30,34,47,36,62,43,57,61,61,46,68,61,42,52,52,45,52,50,50,35,44,74,73,46,42,39,37,28,38,28,48,39,59,76,42,46,36,40,62,53,56,63,69,71,46,87,41,50,30,40,28,36,20,39,80,53,45,75,41,38,83,38,68,67,46,31,53,49,52,39,46,50,46,51,49,36,47,72,67,66,19,46,37,32,42,33,59,42,62,49,68,69,49,51,52,52,38,56,72,58,62,47,48,28,38,30,26,63,60,84,42,60,70,28,47,62,72,57,41,58,50,50,54,55,48,59,67,49,59,65,80,107,111,66,62,61,47,49,50,42,58,60,28,74,60,36,40,24,28,34,35,28,34,65,86,74,29,43,62,41,82,78,39,80,61,73,85,50,69,73,57,50,55,45,62,71,65,72,46,42,47,70,60,48,50,53,50,43,37,70,69,33,32,27,77,87,42,31,65,59,45,57,59,62,62,30,65,70,55,41,53,55,48,31,43,77,33,60,59,52,74,47,77,44,41,28,48,57,89,97,42,82,41,42,30,33,37,35,38,30,48,50,74,51,54,88,67,46,49,36,34,36,39,30,30,19,59,53,58,63,64,55,51,51,47,46,61,73,51,40,62,42,66,73,71,75,58,44,57,28,32,38,38,26,40,62,52,64,68,58,41,52,49,51,46,68,68,40,53,86,61,25,36,77,46,80,21,57,28,31,57,55,29,51,51,50,44,64,74,37,51,89,60,38,49,33,34,41,32,35,38,86,26,53,102,27,39,33,66,55,45,35,46,56,33,52,70,31,75,71,51,45,61,40,44,28,32,37,33,32,70,72,82,50,67,66,58,54,37,51,42,44,73,36,57,33,68,44,78,44,62,53,78,81,50,70,66,46,54,54,52,52,50,52,53,53,36,52,34,42,50,28,40,54,49,26,62,57,30,30,31,32,70,60,46,56,32,25,21,52,49,31,39,47,53,51,47,50,49,47,47,67,61,41,69,85,53,50,31,33,37,37,26,39,34,50,59,62,52,68,55,44,23,44,34,47,2,60,69,52,44,50,48,42,51,34,50,50,42,52,51,44,51,65,74,40,64,83,34,53,52,17,45,35,88,92,56,31,34,38,33,41,34,53,60,86,60,73,88,39,70,66,57,52,49,51,54,52,50,56,49,58,75,69,41,89,53,80,89,66,48,61,25,26,3,27,23,70,61,55,65,80,86,49,52,62,69,56,52,51,49,45,5,45,54,17,17,58,72,28,63,85,38,89,86,40,50,60,34,61,52,43,71,65,55,51,50,50,50,52,50,52,50,48,55,62,66,41,44,66,57,34,58,74,67,57,23,63,41,62,24,36,27,54,27,27,30,59,86,79,66,38,77,64,28,28,38,54,39,70,37,37,38,45,95,87,65,52,75,46,59,50,84,68,49,49,61,54,24,44,51,50,24,52,39,42,61,50,40,53,50,53,50,49,52,50,47,51,51,52,34,53,38,53,74,66,70,46,88,81,55,32,38,31,34,65,44,53,59,40,35,66,70,36,82,61,42,60,59,51,54,52,49,54,39,57,71,54,68,49,71,52,60,42,49,23,37,28,34,47,36,62,41,56,62,61,44,68,60,43,52,51,45,51,51,50,34,43,74,73,46,41,37,38,29,37,27,48,39,60,76,41,46,36,42,62,54,56,62,66,70,48,88,41,49,31,40,27,36,21,39,81,55,47,75,40,36,84,39,68,68,44,31,52,51,52,40,46,51,46,52,47,35,45,74,68,66,19,46,37,31,42,31,58,41,64,49,68,69,51,51,51,52,38,55,73,57,62,47,49,28,39,30,28,64,60,83,41,60,70,29,47,60,71,57,41,56,50,50,53,54,48,58,66,47,61,65,78,107

Organism: NCBI:txid40520

Sequence (1394 aa):
MLITDIINFLGNEFSSIYCVNRQDQYIQIYRHLNENTELDELMNEKKTYETVIQKYIETNVFEEDRNKMLVATDFNNICKQLQLVSQFTIHYRIKNGNDILRYRMKCARIGNADTFEKIVFAFASEDSDIRLDELGIMNLSSTGEKRKILIVENDVSNLKFLISLLEDRYEIITACDGKIGLRLLEENHKDLALVLINFQIPVLSGFDFLRKVQEDTFLSLIPIIVMTANDTPKTEVICLNLGATDYIRKPYNAELIRKRLENVIKLRESSVSLREIEKDSLTGLYTEQAFFHYSRRIMQFKPDKKMHVIVGRIKDFDLIISIYGRKKANELLCYMASVYNTKFKYGLLAKKGKASFLCLLSDDCELDHQRMDNVIKEFVENAPVKGIKIKYGIYKNIDKNLSITTICDYASMAAETVMEDYNRDYAYYTDELAQKRLYNQMIENDFTDALKNKEFIIYYQPKIDVVTEKVIGAEALVRWQRTDGSMISPENFIPIYEKNGQIQKLDAYVFRQVCRLQKRILDESKKLLSVSVNLSRSSILCEGVVEQYTEIVREYDIPVTCVPLEITESASVYGQKVVTVAERLLQAGFKLHIDDFGSGYSSMESISRLPFSVLKIDKCLIDHVCETRVKILVDHIIKLSKALNMRVLAEGVETTEQLDVLRKIKCDEIQGFYYARPMPEAQFIEYVRKSDNHKKLMLITDIINFLGNEFSSIYCVNRQDQYIQIYRHLNENTELDELMNEKKTYETVIQKYIETNVFEEDRNKMLVATDFNNICKQLQLVSQFTIHYRIKNGNDILRYRMKCARIGNADTFEKIVFAFASEDSDIRLDELGIMNLSSTGEKRKILIVENDVSNLKFLISLLEDRYEIITACDGKIGLRLLEENHKDLALVLINFQIPVLSGFDFLRKVQEDTFLSLIPIIVMTANDTPKTEVICLNLGATDYIRKPYNAELIRKRLENVIKLRESSVSLREIEKDSLTGLYTEQAFFHYSRRIMQFKPDKKMHVIVGRIKDFDLIISIYGRKKANELLCYMASVYNTKFKYGLLAKKGKASFLCLLSDDCELDHQRMDNVIKEFVENAPVKGIKIKYGIYKNIDKNLSITTICDYASMAAETVMEDYNRDYAYYTDELAQKRLYNQMIENDFTDALKNKEFIIYYQPKIDVVTEKVIGAEALVRWQRTDGSMISPENFIPIYEKNGQIQKLDAYVFRQVCRLQKRILDESKKLLSVSVNLSRSSILCEGVVEQYTEIVREYDIPVTCVPLEITESASVYGQKVVTVAERLLQAGFKLHIDDFGSGYSSMESISRLPFSVLKIDKCLIDHVCETRVKILVDHIIKLSKALNMRVLAEGVETTEQLDVLRKIKCDEIQGFYYARPMPEAQFIEYVRKSDNHKKL

pLDDT: mean 79.88, std 15.61, range [26.39, 98.12]

InterPro domains:
  IPR001633 EAL domain [PF00563] (445-678)
  IPR001633 EAL domain [PS50883] (440-692)
  IPR001633 EAL domain [SM00052] (439-683)
  IPR001633 EAL domain [cd01948] (445-683)
  IPR001789 Signal transduction response regulator, receiver domain [PF00072] (149-261)
  IPR001789 Signal transduction response regulator, receiver domain [PS50110] (148-265)
  IPR001789 Signal transduction response regulator, receiver domain [SM00448] (147-261)
  IPR011006 CheY-like superfamily [SSF52172] (145-287)
  IPR029787 Nucleotide cyclase [SSF55073] (282-429)
  IPR035919 EAL domain superfamily [G3DSA:3.20.20.450] (442-696)
  IPR035919 EAL domain superfamily [SSF141868] (444-690)
  IPR043128 Reverse transcriptase/Diguanylate cyclase domain [G3DSA:3.30.70.270] (278-441)